Protein 1F9A (pdb70)

InterPro domains:
  IPR004821 Cytidyltransferase-like domain [PF01467] (5-132)
  IPR004821 Cytidyltransferase-like domain [TIGR00125] (2-64)
  IPR006418 Nicotinamide-nucleotide adenylyltransferase, archaea [MF_00243] (1-168)
  IPR006418 Nicotinamide-nucleotide adenylyltransferase, archaea [NF002243] (1-168)
  IPR006418 Nicotinamide-nucleotide adenylyltransferase, archaea [TIGR01527] (2-165)
  IPR006418 Nicotinamide-nucleotide adenylyltransferase, archaea [cd02166] (2-161)
  IPR014729 Rossmann-like alpha/beta/alpha sandwich fold [G3DSA:3.40.50.620] (1-168)

Radius of gyration: 29.63 Å; Cα contacts (8 Å, |Δi|>4): 1975; chains: 6; bounding box: 74×64×70 Å

CATH classification: 3.40.50.620

Nearest PDB structures (foldseek):
  1f9a-assembly1_F  TM=1.004E+00  e=4.485E-31  Methanocaldococcus jannaschii
  1m8j-assembly1_A  TM=9.722E-01  e=1.966E-24  Methanothermobacter thermautotrophicus
  1m8f-assembly1_A  TM=9.642E-01  e=2.682E-24  Methanothermobacter thermautotrophicus
  4yp6-assembly1_A  TM=9.788E-01  e=6.815E-24  Methanothermobacter thermautotrophicus str. Delta H
  4yp5-assembly1_A-2  TM=9.623E-01  e=7.699E-23  Methanothermobacter thermautotrophicus str. Delta H

Sequence (984 aa):
LRGFIIGRFQPFHKGHLEVIKKIAEEVDEIIIGIGSAQKSHTLENPFTAGERILMITQSLKDYDLTYYPIPIKDIEFNSIWVSYVESLTPPFDIVYSGNPLVRVLFEERGYEVKRPEMFNRKEYSGTEIRRRMLNGEKWEHLVPKAVVDVIKEIKGVERLRKLALRGFIIGRFQPFHKGHLEVIKKIAEEVDEIIIGIGSAQKSHTLENPFTAGERILMITQSLKDYDLTYYPIPIKDIEFNSIWVSYVESLTPPFDIVYSGNPLVRVLFEERGYEVKRPEMFNRKEYSGTEIRRRMLNGEKWEHLVPKAVVDVIKEIKGVERLRKLALRGFIIGRFQPFHKGHLEVIKKIAEEVDEIIIGIGSAQKSHTLENPFTAGERILMITQSLKDYDLTYYPIPIKDIEFNSIWVSYVESLTPPFDIVYSGNPLVRVLFEERGYEVKRPEMFNRKEYSGTEIRRRMLNGEKWEHLVPKAVVDVIKEIKGVERLRKLALRGFIIGRFQPFHKGHLEVIKKIAEEVDEIIIGIGSAQKSHTLENPFTAGERILMITQSLKDYDLTYYPIPIKDIEFNSIWVSYVESLTPPFDIVYSGNPLVRVLFEERGYEVKRPEMFNRKEYSGTEIRRRMLNGEKWEHLVPKAVVDVIKEIKGVERLRKLALRGFIIGRFQPFHKGHLEVIKKIAEEVDEIIIGIGSAQKSHTLENPFTAGERILMITQSLKDYDLTYYPIPIKDIEFNSIWVSYVESLTPPFDIVYSGNPLVRVLFEERGYEVKRPEMFNRKEYSGTEIRRRMLNGEKWEHLVPKAVVDVIKEIKGVERLRKLALRGFIIGRFQPFHKGHLEVIKKIAEEVDEIIIGIGSAQKSHTLENPFTAGERILMITQSLKDYDLTYYPIPIKDIEFNSIWVSYVESLTPPFDIVYSGNPLVRVLFEERGYEVKRPEMFNRKEYSGTEIRRRMLNGEKWEHLVPKAVVDVIKEIKGVERLRKLA

Solvent-accessible surface area: 41108 Å² total; per-residue (Å²): 116,40,0,0,15,42,21,85,7,4,0,0,12,67,7,34,29,63,14,0,101,86,3,40,138,75,11,111,26,0,0,0,0,0,6,14,5,23,97,1,10,49,80,104,7,0,0,10,0,0,16,0,3,0,0,0,11,31,10,2,123,123,48,123,31,35,29,2,13,1,8,2,34,60,47,153,30,33,20,11,27,8,5,5,0,44,5,5,5,0,70,15,68,16,0,6,10,47,73,62,58,18,67,6,9,0,72,87,108,71,41,94,13,76,179,36,94,124,57,64,128,185,57,40,9,12,82,23,0,10,123,43,0,47,112,53,94,169,20,96,95,1,1,14,178,26,0,22,88,7,4,165,89,23,127,0,27,92,20,0,117,118,18,79,106,34,0,0,15,38,20,87,6,3,0,0,11,59,9,34,27,62,15,0,92,83,4,30,142,78,14,106,28,2,0,0,0,0,7,10,8,26,94,3,10,48,68,103,10,0,0,10,2,0,29,0,1,4,0,0,12,45,22,2,106,125,53,97,39,51,36,4,18,2,8,2,35,49,48,149,28,35,16,11,31,5,3,4,0,42,3,4,4,0,68,16,69,16,0,6,11,45,72,55,57,18,87,4,10,0,65,88,96,70,42,92,20,74,182,36,84,125,55,64,126,181,59,41,10,13,91,21,0,19,118,41,0,50,85,53,87,167,23,103,97,0,2,16,176,25,0,21,92,5,3,164,104,35,124,0,27,90,14,0,124,118,21,80,115,36,0,0,14,44,21,82,8,3,0,0,12,68,8,34,31,62,13,10,100,90,4,43,141,77,10,110,26,7,0,0,0,0,7,11,4,25,91,3,8,48,80,104,10,0,0,10,0,0,16,0,0,0,0,0,7,31,4,10,119,109,52,119,50,32,34,2,9,1,8,2,38,51,46,148,28,36,16,15,29,4,5,6,0,45,3,5,5,0,69,13,70,16,0,6,11,46,69,62,54,19,83,3,9,0,59,84,104,72,40,95,18,70,178,34,90,124,56,61,132,185,58,42,9,12,82,19,0,15,125,42,0,54,87,56,89,128,16,69,61,0,2,14,166,22,0,22,92,7,4,168,88,22,128,0,26,87,18,0,119,117,23,77,115,47,0,1,15,38,21,85,5,4,0,0,10,64,9,34,17,62,14,1,59,88,3,34,140,75,12,103,29,4,0,0,0,0,5,10,5,26,95,3,8,50,84,103,8,0,0,10,0,0,21,0,0,1,0,0,13,43,10,1,130,123,82,112,39,54,37,5,17,2,8,1,37,49,46,149,28,38,19,11,27,6,7,5,0,45,6,6,4,0,75,15,73,17,0,5,9,46,73,58,55,18,83,4,11,0,62,87,109,69,43,95,19,71,179,37,84,131,55,63,128,178,57,39,10,14,86,23,0,15,127,36,1,71,100,54,84,135,21,70,93,0,1,16,174,22,0,23,95,6,4,167,103,32,125,0,27,90,13,1,129,116,23,74,116,37,0,0,15,39,23,77,4,4,0,0,11,69,7,33,16,65,13,2,76,84,3,40,140,77,8,101,28,0,0,0,0,0,8,11,4,24,91,2,9,48,78,107,9,0,0,10,0,0,21,0,1,2,0,0,7,34,10,2,98,118,98,106,35,33,31,1,11,0,8,2,34,52,47,153,28,33,20,11,29,6,4,6,0,41,4,3,3,0,60,17,70,17,0,5,10,46,68,60,56,17,52,6,10,0,69,88,99,70,45,90,14,71,162,31,93,124,55,65,125,185,58,40,9,11,89,23,0,12,113,32,0,52,101,54,90,160,18,76,99,1,2,14,177,21,0,29,89,6,4,163,98,30,126,0,27,91,15,0,124,119,21,82,111,27,0,1,14,45,21,80,5,4,0,0,11,67,8,32,19,67,12,1,75,87,4,26,140,75,13,104,25,1,0,0,0,0,6,11,5,22,94,2,7,48,78,104,9,0,0,11,2,0,20,0,2,1,0,0,8,42,11,2,94,126,97,150,47,34,29,2,14,1,8,1,38,53,47,153,28,34,15,11,29,4,5,6,0,45,5,2,3,0,59,14,69,14,0,8,10,46,72,67,56,17,87,8,10,0,66,89,106,69,40,92,22,63,178,38,90,129,57,73,127,191,60,42,11,11,86,24,0,13,121,40,0,62,75,54,85,179,23,99,99,1,2,13,178,21,0,22,93,5,3,168,94,32,127,0,30,91,16,0,124,112,24,77

Structure (mmCIF, N/CA/C/O backbone):
data_1F9A
#
_entry.id   1F9A
#
_cell.length_a   78.768
_cell.length_b   112.642
_cell.length_c   79.869
_cell.angle_alpha   90.00
_cell.angle_beta   116.94
_cell.angle_gamma   90.00
#
_symmetry.space_group_name_H-M   'P 1 21 1'
#
loop_
_entity.id
_entity.type
_entity.pdbx_description
1 polymer 'HYPOTHETICAL PROTEIN MJ0541'
2 non-polymer 'MAGNESIUM ION'
3 non-polymer "ADENOSINE-5'-TRIPHOSPHATE"
4 water water
#
loop_
_atom_site.group_PDB
_atom_site.id
_atom_site.type_symbol
_atom_site.label_atom_id
_atom_site.label_alt_id
_atom_site.label_comp_id
_atom_site.label_asym_id
_atom_site.label_entity_id
_atom_site.label_seq_id
_atom_site.pdbx_PDB_ins_code
_atom_site.Cartn_x
_atom_site.Cartn_y
_atom_site.Cartn_z
_atom_site.occupancy
_atom_site.B_iso_or_equiv
_atom_site.auth_seq_id
_atom_site.auth_comp_id
_atom_site.auth_asym_id
_atom_site.auth_atom_id
_atom_site.pdbx_PDB_model_num
ATOM 1 N N . LEU A 1 1 ? 18.738 3.233 30.432 1.00 32.89 1 LEU A N 1
ATOM 2 C CA . LEU A 1 1 ? 19.895 4.200 30.355 1.00 40.45 1 LEU A CA 1
ATOM 3 C C . LEU A 1 1 ? 20.992 4.205 31.399 1.00 37.14 1 LEU A C 1
ATOM 4 O O . LEU A 1 1 ? 20.783 4.227 32.599 1.00 31.00 1 LEU A O 1
ATOM 9 N N . ARG A 1 2 ? 22.273 4.328 30.937 1.00 35.72 2 ARG A N 1
ATOM 10 C CA . ARG A 1 2 ? 23.382 4.510 31.857 1.00 34.12 2 ARG A CA 1
ATOM 11 C C . ARG A 1 2 ? 24.151 5.768 31.472 1.00 33.59 2 ARG A C 1
ATOM 12 O O . ARG A 1 2 ? 24.249 6.086 30.264 1.00 35.71 2 ARG A O 1
ATOM 20 N N . GLY A 1 3 ? 24.472 6.590 32.467 1.00 28.70 3 GLY A N 1
ATOM 21 C CA . GLY A 1 3 ? 25.286 7.777 32.268 1.00 31.67 3 GLY A CA 1
ATOM 22 C C . GLY A 1 3 ? 26.772 7.560 32.586 1.00 29.30 3 GLY A C 1
ATOM 23 O O . GLY A 1 3 ? 27.107 6.691 33.391 1.00 29.74 3 GLY A O 1
ATOM 24 N N . PHE A 1 4 ? 27.627 8.400 32.059 1.00 27.96 4 PHE A N 1
ATOM 25 C CA . PHE A 1 4 ? 29.079 8.315 32.283 1.00 25.91 4 PHE A CA 1
ATOM 26 C C . PHE A 1 4 ? 29.555 9.710 32.617 1.00 23.28 4 PHE A C 1
ATOM 27 O O . PHE A 1 4 ? 29.409 10.643 31.831 1.00 26.41 4 PHE A O 1
ATOM 35 N N . ILE A 1 5 ? 30.243 9.908 33.733 1.00 27.04 5 ILE A N 1
ATOM 36 C CA . ILE A 1 5 ? 31.119 11.026 34.019 1.00 31.55 5 ILE A CA 1
ATOM 37 C C . ILE A 1 5 ? 32.523 10.532 34.400 1.00 31.41 5 ILE A C 1
ATOM 38 O O . ILE A 1 5 ? 32.724 9.526 35.072 1.00 34.12 5 ILE A O 1
ATOM 43 N N . ILE A 1 6 ? 33.486 11.433 34.122 1.00 30.97 6 ILE A N 1
ATOM 44 C CA . ILE A 1 6 ? 34.888 11.160 34.438 1.00 27.85 6 ILE A CA 1
ATOM 45 C C . ILE A 1 6 ? 35.537 12.429 34.996 1.00 27.70 6 ILE A C 1
ATOM 46 O O . ILE A 1 6 ? 35.307 13.546 34.537 1.00 30.41 6 ILE A O 1
ATOM 51 N N . GLY A 1 7 ? 36.293 12.279 36.073 1.00 29.67 7 GLY A N 1
ATOM 52 C CA . GLY A 1 7 ? 37.010 13.292 36.754 1.00 29.40 7 GLY A CA 1
ATOM 53 C C . GLY A 1 7 ? 38.233 12.680 37.452 1.00 28.35 7 GLY A C 1
ATOM 54 O O . GLY A 1 7 ? 38.252 11.467 37.647 1.00 28.66 7 GLY A O 1
ATOM 55 N N . ARG A 1 8 ? 38.967 13.543 38.141 1.00 27.49 8 ARG A N 1
ATOM 56 C CA . ARG A 1 8 ? 40.028 13.038 39.022 1.00 28.11 8 ARG A CA 1
ATOM 57 C C . ARG A 1 8 ? 39.528 12.952 40.437 1.00 26.73 8 ARG A C 1
ATOM 58 O O . ARG A 1 8 ? 40.017 12.119 41.183 1.00 27.04 8 ARG A O 1
ATOM 66 N N . PHE A 1 9 ? 38.577 13.814 40.871 1.00 29.81 9 PHE A N 1
ATOM 67 C CA . PHE A 1 9 ? 38.043 13.627 42.224 1.00 31.31 9 PHE A CA 1
ATOM 68 C C . PHE A 1 9 ? 39.151 13.686 43.246 1.00 28.65 9 PHE A C 1
ATOM 69 O O . PHE A 1 9 ? 39.426 12.655 43.896 1.00 26.94 9 PHE A O 1
ATOM 77 N N . GLN A 1 10 ? 39.905 14.811 43.346 1.00 25.70 10 GLN A N 1
ATOM 78 C CA . GLN A 1 10 ? 40.952 14.912 44.359 1.00 30.40 10 GLN A CA 1
ATOM 79 C C . GLN A 1 10 ? 40.703 16.201 45.163 1.00 32.11 10 GLN A C 1
ATOM 80 O O . GLN A 1 10 ? 41.324 17.277 45.088 1.00 30.57 10 GLN A O 1
ATOM 86 N N . PRO A 1 11 ? 39.720 16.134 46.064 1.00 33.44 11 PRO A N 1
ATOM 87 C CA . PRO A 1 11 ? 38.947 14.921 46.320 1.00 31.12 11 PRO A CA 1
ATOM 88 C C . PRO A 1 11 ? 37.526 15.077 45.819 1.00 29.77 11 PRO A C 1
ATOM 89 O O . PRO A 1 11 ? 37.223 16.135 45.270 1.00 26.51 11 PRO A O 1
ATOM 93 N N . PHE A 1 12 ? 36.745 13.999 45.731 1.00 24.44 12 PHE A N 1
ATOM 94 C CA . PHE A 1 12 ? 35.316 14.177 45.530 1.00 27.11 12 PHE A CA 1
ATOM 95 C C . PHE A 1 12 ? 34.736 15.292 46.396 1.00 27.43 12 PHE A C 1
ATOM 96 O O . PHE A 1 12 ? 34.968 15.297 47.603 1.00 28.02 12 PHE A O 1
ATOM 104 N N . HIS A 1 13 ? 33.855 16.143 45.886 1.00 29.43 13 HIS A N 1
ATOM 105 C CA . HIS A 1 13 ? 33.404 17.310 46.625 1.00 30.77 13 HIS A CA 1
ATOM 106 C C . HIS A 1 13 ? 31.913 17.510 46.451 1.00 31.68 13 HIS A C 1
ATOM 107 O O . HIS A 1 13 ? 31.245 16.714 45.795 1.00 31.09 13 HIS A O 1
ATOM 114 N N . LYS A 1 14 ? 31.285 18.421 47.204 1.00 30.33 14 LYS A N 1
ATOM 115 C CA . LYS A 1 14 ? 29.878 18.739 47.062 1.00 32.79 14 LYS A CA 1
ATOM 116 C C . LYS A 1 14 ? 29.404 19.088 45.692 1.00 30.70 14 LYS A C 1
ATOM 117 O O . LYS A 1 14 ? 28.221 18.895 45.415 1.00 30.60 14 LYS A O 1
ATOM 123 N N . GLY A 1 15 ? 30.251 19.595 44.787 1.00 32.55 15 GLY A N 1
ATOM 124 C CA . GLY A 1 15 ? 29.780 19.926 43.435 1.00 29.01 15 GLY A CA 1
ATOM 125 C C . GLY A 1 15 ? 29.610 18.675 42.562 1.00 32.33 15 GLY A C 1
ATOM 126 O O . GLY A 1 15 ? 28.592 18.589 41.866 1.00 34.12 15 GLY A O 1
ATOM 127 N N . HIS A 1 16 ? 30.577 17.760 42.502 1.00 32.42 16 HIS A N 1
ATOM 128 C CA . HIS A 1 16 ? 30.367 16.375 42.108 1.00 30.73 16 HIS A CA 1
ATOM 129 C C . HIS A 1 16 ? 29.067 15.793 42.668 1.00 31.95 16 HIS A C 1
ATOM 130 O O . HIS A 1 16 ? 28.390 15.109 41.899 1.00 32.97 16 HIS A O 1
ATOM 137 N N . LEU A 1 17 ? 28.874 15.829 43.993 1.00 35.62 17 LEU A N 1
ATOM 138 C CA . LEU A 1 17 ? 27.677 15.179 44.561 1.00 39.50 17 LEU A CA 1
ATOM 139 C C . LEU A 1 17 ? 26.433 15.740 43.852 1.00 38.80 17 LEU A C 1
ATOM 140 O O . LEU A 1 17 ? 25.601 14.964 43.404 1.00 38.42 17 LEU A O 1
ATOM 145 N N . GLU A 1 18 ? 26.326 17.067 43.838 1.00 38.59 18 GLU A N 1
ATOM 146 C CA . GLU A 1 18 ? 25.230 17.705 43.133 1.00 39.97 18 GLU A CA 1
ATOM 147 C C . GLU A 1 18 ? 25.129 17.317 41.665 1.00 41.56 18 GLU A C 1
ATOM 148 O O . GLU A 1 18 ? 23.992 17.104 41.204 1.00 34.88 18 GLU A O 1
ATOM 154 N N . VAL A 1 19 ? 26.241 17.414 40.907 1.00 31.33 19 VAL A N 1
ATOM 155 C CA . VAL A 1 19 ? 26.111 17.041 39.485 1.00 31.78 19 VAL A CA 1
ATOM 156 C C . VAL A 1 19 ? 25.638 15.597 39.302 1.00 29.17 19 VAL A C 1
ATOM 157 O O . VAL A 1 19 ? 24.869 15.348 38.385 1.00 34.89 19 VAL A O 1
ATOM 161 N N . ILE A 1 20 ? 26.056 14.654 40.106 1.00 31.82 20 ILE A N 1
ATOM 162 C CA . ILE A 1 20 ? 25.658 13.259 40.055 1.00 34.85 20 ILE A CA 1
ATOM 163 C C . ILE A 1 20 ? 24.185 13.107 40.457 1.00 39.99 20 ILE A C 1
ATOM 164 O O . ILE A 1 20 ? 23.438 12.526 39.680 1.00 40.13 20 ILE A O 1
ATOM 169 N N . LYS A 1 21 ? 23.729 13.712 41.547 1.00 45.08 21 LYS A N 1
ATOM 170 C CA . LYS A 1 21 ? 22.257 13.748 41.790 1.00 50.12 21 LYS A CA 1
ATOM 171 C C . LYS A 1 21 ? 21.511 14.251 40.573 1.00 46.95 21 LYS A C 1
ATOM 172 O O . LYS A 1 21 ? 20.522 13.653 40.151 1.00 45.98 21 LYS A O 1
ATOM 178 N N . LYS A 1 22 ? 21.980 15.291 39.896 1.00 47.49 22 LYS A N 1
ATOM 179 C CA . LYS A 1 22 ? 21.243 15.861 38.771 1.00 49.57 22 LYS A CA 1
ATOM 180 C C . LYS A 1 22 ? 21.247 14.852 37.611 1.00 51.03 22 LYS A C 1
ATOM 181 O O . LYS A 1 22 ? 20.363 14.864 36.741 1.00 50.72 22 LYS A O 1
ATOM 187 N N . ILE A 1 23 ? 22.410 14.190 37.503 1.00 44.92 23 ILE A N 1
ATOM 188 C CA . ILE A 1 23 ? 22.550 13.242 36.378 1.00 40.81 23 ILE A CA 1
ATOM 189 C C . ILE A 1 23 ? 21.486 12.176 36.586 1.00 40.85 23 ILE A C 1
ATOM 190 O O . ILE A 1 23 ? 20.693 11.919 35.695 1.00 41.72 23 ILE A O 1
ATOM 195 N N . ALA A 1 24 ? 21.442 11.653 37.778 1.00 40.01 24 ALA A N 1
ATOM 196 C CA . ALA A 1 24 ? 20.569 10.550 38.171 1.00 45.51 24 ALA A CA 1
ATOM 197 C C . ALA A 1 24 ? 19.093 10.882 37.958 1.00 50.08 24 ALA A C 1
ATOM 198 O O . ALA A 1 24 ? 18.227 10.002 38.054 1.00 50.79 24 ALA A O 1
ATOM 200 N N . GLU A 1 25 ? 18.809 12.156 37.660 1.00 53.43 25 GLU A N 1
ATOM 201 C CA . GLU A 1 25 ? 17.432 12.491 37.273 1.00 57.15 25 GLU A CA 1
ATOM 202 C C . GLU A 1 25 ? 17.217 12.391 35.776 1.00 55.24 25 GLU A C 1
ATOM 203 O O . GLU A 1 25 ? 16.146 12.705 35.266 1.00 55.15 25 GLU A O 1
ATOM 209 N N . GLU A 1 26 ? 18.190 11.820 35.076 1.00 49.31 26 GLU A N 1
ATOM 210 C CA . GLU A 1 26 ? 18.093 11.594 33.641 1.00 46.84 26 GLU A CA 1
ATOM 211 C C . GLU A 1 26 ? 18.227 10.112 33.251 1.00 42.52 26 GLU A C 1
ATOM 212 O O . GLU A 1 26 ? 18.075 9.745 32.083 1.00 41.73 26 GLU A O 1
ATOM 218 N N . VAL A 1 27 ? 18.807 9.334 34.143 1.00 39.12 27 VAL A N 1
ATOM 219 C CA . VAL A 1 27 ? 19.401 8.017 33.771 1.00 36.62 27 VAL A CA 1
ATOM 220 C C . VAL A 1 27 ? 19.210 7.166 35.002 1.00 34.41 27 VAL A C 1
ATOM 221 O O . VAL A 1 27 ? 19.014 7.711 36.078 1.00 36.98 27 VAL A O 1
ATOM 225 N N . ASP A 1 28 ? 19.082 5.856 34.833 1.00 36.47 28 ASP A N 1
ATOM 226 C CA . ASP A 1 28 ? 18.940 4.851 35.847 1.00 38.25 28 ASP A CA 1
ATOM 227 C C . ASP A 1 28 ? 20.221 4.566 36.604 1.00 37.60 28 ASP A C 1
ATOM 228 O O . ASP A 1 28 ? 20.117 4.134 37.745 1.00 36.27 28 ASP A O 1
ATOM 233 N N . GLU A 1 29 ? 21.405 4.511 35.987 1.00 31.18 29 GLU A N 1
ATOM 234 C CA . GLU A 1 29 ? 22.643 4.146 36.625 1.00 33.22 29 GLU A CA 1
ATOM 235 C C . GLU A 1 29 ? 23.788 5.075 36.133 1.00 30.88 29 GLU A C 1
ATOM 236 O O . GLU A 1 29 ? 23.754 5.495 34.978 1.00 29.65 29 GLU A O 1
ATOM 242 N N . ILE A 1 30 ? 24.738 5.307 37.036 1.00 26.55 30 ILE A N 1
ATOM 243 C CA . ILE A 1 30 ? 25.804 6.240 36.651 1.00 29.31 30 ILE A CA 1
ATOM 244 C C . ILE A 1 30 ? 27.182 5.563 36.801 1.00 24.74 30 ILE A C 1
ATOM 245 O O . ILE A 1 30 ? 27.477 5.105 37.896 1.00 27.20 30 ILE A O 1
ATOM 250 N N . ILE A 1 31 ? 27.992 5.584 35.756 1.00 28.11 31 ILE A N 1
ATOM 251 C CA . ILE A 1 31 ? 29.384 5.125 35.840 1.00 28.17 31 ILE A CA 1
ATOM 252 C C . ILE A 1 31 ? 30.274 6.353 36.189 1.00 27.44 31 ILE A C 1
ATOM 253 O O . ILE A 1 31 ? 30.173 7.451 35.609 1.00 26.93 31 ILE A O 1
ATOM 258 N N . ILE A 1 32 ? 31.072 6.179 37.248 1.00 23.84 32 ILE A N 1
ATOM 259 C CA . ILE A 1 32 ? 31.924 7.297 37.668 1.00 26.02 32 ILE A CA 1
ATOM 260 C C . ILE A 1 32 ? 33.391 6.917 37.354 1.00 27.35 32 ILE A C 1
ATOM 261 O O . ILE A 1 32 ? 34.000 6.080 38.025 1.00 26.64 32 ILE A O 1
ATOM 266 N N . GLY A 1 33 ? 33.821 7.336 36.176 1.00 28.16 33 GLY A N 1
ATOM 267 C CA . GLY A 1 33 ? 35.216 6.975 35.764 1.00 22.73 33 GLY A CA 1
ATOM 268 C C . GLY A 1 33 ? 36.194 7.853 36.577 1.00 25.55 33 GLY A C 1
ATOM 269 O O . GLY A 1 33 ? 36.114 9.117 36.676 1.00 23.85 33 GLY A O 1
ATOM 270 N N . ILE A 1 34 ? 37.030 7.147 37.335 1.00 24.48 34 ILE A N 1
ATOM 271 C CA . ILE A 1 34 ? 38.074 7.827 38.075 1.00 27.08 34 ILE A CA 1
ATOM 272 C C . ILE A 1 34 ? 39.333 7.981 37.233 1.00 27.67 34 ILE A C 1
ATOM 273 O O . ILE A 1 34 ? 40.109 7.037 37.123 1.00 22.97 34 ILE A O 1
ATOM 278 N N . GLY A 1 35 ? 39.516 9.182 36.684 1.00 24.89 35 GLY A N 1
ATOM 279 C CA . GLY A 1 35 ? 40.621 9.420 35.762 1.00 25.14 35 GLY A CA 1
ATOM 280 C C . GLY A 1 35 ? 41.962 9.713 36.420 1.00 25.99 35 GLY A C 1
ATOM 281 O O . GLY A 1 35 ? 42.121 9.911 37.629 1.00 26.94 35 GLY A O 1
ATOM 282 N N . SER A 1 36 ? 43.025 9.616 35.604 1.00 28.21 36 SER A N 1
ATOM 283 C CA . SER A 1 36 ? 44.393 9.642 36.142 1.00 25.78 36 SER A CA 1
ATOM 284 C C . SER A 1 36 ? 44.56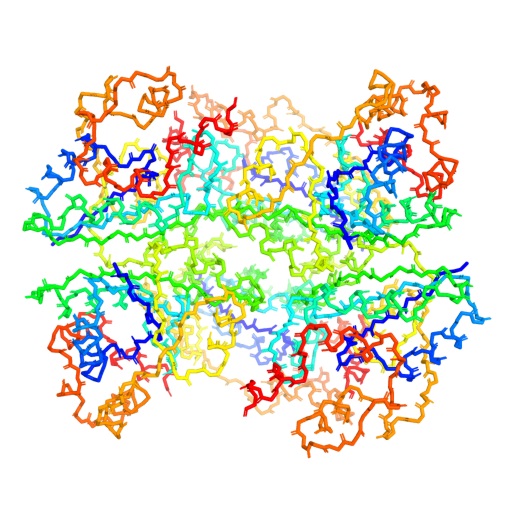0 8.727 37.303 1.00 29.68 36 SER A C 1
ATOM 285 O O . SER A 1 36 ? 45.226 9.098 38.272 1.00 24.32 36 SER A O 1
ATOM 288 N N . ALA A 1 37 ? 44.180 7.427 37.086 1.00 28.43 37 ALA A N 1
ATOM 289 C CA . ALA A 1 37 ? 44.075 6.549 38.246 1.00 24.89 37 ALA A CA 1
ATOM 290 C C . ALA A 1 37 ? 45.454 6.378 38.846 1.00 23.82 37 ALA A C 1
ATOM 291 O O . ALA A 1 37 ? 45.639 5.984 40.003 1.00 27.27 37 ALA A O 1
ATOM 293 N N . GLN A 1 38 ? 46.493 6.335 37.996 1.00 22.69 38 GLN A N 1
ATOM 294 C CA . GLN A 1 38 ? 47.828 6.052 38.455 1.00 24.93 38 GLN A CA 1
ATOM 295 C C . GLN A 1 38 ? 48.473 7.305 39.109 1.00 25.12 38 GLN A C 1
ATOM 296 O O . GLN A 1 38 ? 49.634 7.202 39.467 1.00 25.91 38 GLN A O 1
ATOM 302 N N . LYS A 1 39 ? 47.883 8.475 38.939 1.00 19.41 39 LYS A N 1
ATOM 303 C CA . LYS A 1 39 ? 48.579 9.691 39.462 1.00 25.94 39 LYS A CA 1
ATOM 304 C C . LYS A 1 39 ? 48.252 9.897 40.934 1.00 25.67 39 LYS A C 1
ATOM 305 O O . LYS A 1 39 ? 47.056 9.898 41.265 1.00 26.15 39 LYS A O 1
ATOM 311 N N . SER A 1 40 ? 49.228 9.885 41.837 1.00 25.43 40 SER A N 1
ATOM 312 C CA . SER A 1 40 ? 48.912 10.245 43.228 1.00 27.00 40 SER A CA 1
ATOM 313 C C . SER A 1 40 ? 50.165 10.890 43.812 1.00 28.03 40 SER A C 1
ATOM 314 O O . SER A 1 40 ? 51.157 11.001 43.081 1.00 27.14 40 SER A O 1
ATOM 317 N N . HIS A 1 41 ? 50.095 11.283 45.076 1.00 26.78 41 HIS A N 1
ATOM 318 C CA . HIS A 1 41 ? 51.289 11.926 45.680 1.00 29.77 41 HIS A CA 1
ATOM 319 C C . HIS A 1 41 ? 51.828 13.138 44.913 1.00 28.66 41 HIS A C 1
ATOM 320 O O . HIS A 1 41 ? 52.985 13.570 44.981 1.00 25.30 41 HIS A O 1
ATOM 327 N N . THR A 1 42 ? 50.934 13.975 44.448 1.00 28.17 42 THR A N 1
ATOM 328 C CA . THR A 1 42 ? 51.280 15.256 43.796 1.00 29.27 42 THR A CA 1
ATOM 329 C C . THR A 1 42 ? 50.374 16.329 44.360 1.00 32.21 42 THR A C 1
ATOM 330 O O . THR A 1 42 ? 49.226 16.076 44.834 1.00 25.51 42 THR A O 1
ATOM 334 N N . LEU A 1 43 ? 50.787 17.609 44.317 1.00 26.08 43 LEU A N 1
ATOM 335 C CA . LEU A 1 43 ? 49.835 18.681 44.637 1.00 29.43 43 LEU A CA 1
ATOM 336 C C . LEU A 1 43 ? 48.539 18.758 43.849 1.00 29.73 43 LEU A C 1
ATOM 337 O O . LEU A 1 43 ? 47.499 19.231 44.346 1.00 29.59 43 LEU A O 1
ATOM 342 N N . GLU A 1 44 ? 48.479 18.532 42.554 1.00 28.35 44 GLU A N 1
ATOM 343 C CA . GLU A 1 44 ? 47.252 18.377 41.796 1.00 34.92 44 GLU A CA 1
ATOM 344 C C . GLU A 1 44 ? 46.516 17.042 41.918 1.00 27.56 44 GLU A C 1
ATOM 345 O O . GLU A 1 44 ? 45.289 17.106 41.803 1.00 30.78 44 GLU A O 1
ATOM 351 N N . ASN A 1 45 ? 47.208 15.952 42.128 1.00 27.40 45 ASN A N 1
ATOM 352 C CA . ASN A 1 45 ? 46.553 14.659 42.367 1.00 24.86 45 ASN A CA 1
ATOM 353 C C . ASN A 1 45 ? 47.151 14.018 43.622 1.00 25.80 45 ASN A C 1
ATOM 354 O O . ASN A 1 45 ? 47.982 13.160 43.498 1.00 27.84 45 ASN A O 1
ATOM 359 N N . PRO A 1 46 ? 46.725 14.406 44.814 1.00 25.37 46 PRO A N 1
ATOM 360 C CA . PRO A 1 46 ? 47.211 13.839 46.044 1.00 27.37 46 PRO A CA 1
ATOM 361 C C . PRO A 1 46 ? 46.895 12.364 46.244 1.00 25.24 46 PRO A C 1
ATOM 362 O O . PRO A 1 46 ? 47.716 11.631 46.763 1.00 24.03 46 PRO A O 1
ATOM 366 N N . PHE A 1 47 ? 45.679 11.924 45.982 1.00 26.98 47 PHE A N 1
ATOM 367 C CA . PHE A 1 47 ? 45.132 10.653 46.423 1.00 24.80 47 PHE A CA 1
ATOM 368 C C . PHE A 1 47 ? 45.244 9.553 45.354 1.00 27.11 47 PHE A C 1
ATOM 369 O O . PHE A 1 47 ? 45.079 9.776 44.174 1.00 24.97 47 PHE A O 1
ATOM 377 N N . THR A 1 48 ? 45.466 8.351 45.820 1.00 21.22 48 THR A N 1
ATOM 378 C CA . THR A 1 48 ? 45.498 7.164 44.906 1.00 26.53 48 THR A CA 1
ATOM 379 C C . THR A 1 48 ? 44.146 6.824 44.347 1.00 27.78 48 THR A C 1
ATOM 380 O O . THR A 1 48 ? 43.095 7.277 44.887 1.00 26.47 48 THR A O 1
ATOM 384 N N . ALA A 1 49 ? 44.107 5.926 43.341 1.00 28.60 49 ALA A N 1
ATOM 385 C CA . ALA A 1 49 ? 42.785 5.513 42.812 1.00 31.28 49 ALA A CA 1
ATOM 386 C C . ALA A 1 49 ? 41.915 4.901 43.911 1.00 25.97 49 ALA A C 1
ATOM 387 O O . ALA A 1 49 ? 40.676 5.078 43.918 1.00 24.05 49 ALA A O 1
ATOM 389 N N . GLY A 1 50 ? 42.542 4.050 44.713 1.00 27.09 50 GLY A N 1
ATOM 390 C CA . GLY A 1 50 ? 41.870 3.302 45.771 1.00 28.16 50 GLY A CA 1
ATOM 391 C C . GLY A 1 50 ? 41.313 4.233 46.869 1.00 29.99 50 GLY A C 1
ATOM 392 O O . GLY A 1 50 ? 40.214 4.036 47.339 1.00 26.50 50 GLY A O 1
ATOM 393 N N . GLU A 1 51 ? 42.129 5.190 47.293 1.00 28.07 51 GLU A N 1
ATOM 394 C CA . GLU A 1 51 ? 41.634 6.316 48.097 1.00 29.50 51 GLU A CA 1
ATOM 395 C C . GLU A 1 51 ? 40.452 7.047 47.535 1.00 24.07 51 GLU A C 1
ATOM 396 O O . GLU A 1 51 ? 39.442 7.291 48.208 1.00 23.96 51 GLU A O 1
ATOM 402 N N . ARG A 1 52 ? 40.459 7.326 46.222 1.00 25.25 52 ARG A N 1
ATOM 403 C CA . ARG A 1 52 ? 39.305 7.935 45.557 1.00 23.88 52 ARG A CA 1
ATOM 404 C C . ARG A 1 52 ? 38.076 7.052 45.478 1.00 27.14 52 ARG A C 1
ATOM 405 O O . ARG A 1 52 ? 36.917 7.514 45.690 1.00 28.00 52 ARG A O 1
ATOM 413 N N . ILE A 1 53 ? 38.239 5.783 45.163 1.00 23.55 53 ILE A N 1
ATOM 414 C CA . ILE A 1 53 ? 37.059 4.861 45.148 1.00 25.65 53 ILE A CA 1
ATOM 415 C C . ILE A 1 53 ? 36.430 4.831 46.546 1.00 23.93 53 ILE A C 1
ATOM 416 O O . ILE A 1 53 ? 35.235 4.725 46.620 1.00 26.13 53 ILE A O 1
ATOM 421 N N . LEU A 1 54 ? 37.212 4.767 47.611 1.00 23.95 54 LEU A N 1
ATOM 422 C CA . LEU A 1 54 ? 36.707 4.763 48.965 1.00 28.42 54 LEU A CA 1
ATOM 423 C C . LEU A 1 54 ? 35.886 6.037 49.249 1.00 30.33 54 LEU A C 1
ATOM 424 O O . LEU A 1 54 ? 34.803 5.997 49.786 1.00 29.07 54 LEU A O 1
ATOM 429 N N . MET A 1 55 ? 36.461 7.178 48.851 1.00 29.16 55 MET A N 1
ATOM 430 C CA . MET A 1 55 ? 35.778 8.459 49.098 1.00 30.63 55 MET A CA 1
ATOM 431 C C . MET A 1 55 ? 34.447 8.443 48.389 1.00 27.11 55 MET A C 1
ATOM 432 O O . MET A 1 55 ? 33.394 8.746 48.955 1.00 30.52 55 MET A O 1
ATOM 437 N N . ILE A 1 56 ? 34.447 8.087 47.102 1.00 27.37 56 ILE A N 1
ATOM 438 C CA . ILE A 1 56 ? 33.240 8.134 46.302 1.00 27.02 56 ILE A CA 1
ATOM 439 C C . ILE A 1 56 ? 32.133 7.159 46.751 1.00 33.55 56 ILE A C 1
ATOM 440 O O . ILE A 1 56 ? 30.941 7.519 46.792 1.00 31.12 56 ILE A O 1
ATOM 445 N N . THR A 1 57 ? 32.510 5.896 46.954 1.00 25.73 57 THR A N 1
ATOM 446 C CA . THR A 1 57 ? 31.590 4.938 47.545 1.00 32.06 57 THR A CA 1
ATOM 447 C C . THR A 1 57 ? 31.032 5.282 48.909 1.00 31.11 57 THR A C 1
ATOM 448 O O . THR A 1 57 ? 29.818 5.169 49.099 1.00 35.83 57 THR A O 1
ATOM 452 N N . GLN A 1 58 ? 31.854 5.742 49.837 1.00 33.98 58 GLN A N 1
ATOM 453 C CA . GLN A 1 58 ? 31.390 6.160 51.140 1.00 35.07 58 GLN A CA 1
ATOM 454 C C . GLN A 1 58 ? 30.429 7.341 51.016 1.00 37.92 58 GLN A C 1
ATOM 455 O O . GLN A 1 58 ? 29.410 7.277 51.713 1.00 33.52 58 GLN A O 1
ATOM 461 N N . SER A 1 59 ? 30.722 8.302 50.129 1.00 34.80 59 SER A N 1
ATOM 462 C CA . SER A 1 59 ? 29.742 9.374 49.909 1.00 38.48 59 SER A CA 1
ATOM 463 C C . SER A 1 59 ? 28.393 8.922 49.352 1.00 37.66 59 SER A C 1
ATOM 464 O O . SER A 1 59 ? 27.433 9.660 49.626 1.00 35.19 59 SER A O 1
ATOM 467 N N . LEU A 1 60 ? 28.377 7.957 48.424 1.00 36.26 60 LEU A N 1
ATOM 468 C CA . LEU A 1 60 ? 27.156 7.653 47.706 1.00 37.16 60 LEU A CA 1
ATOM 469 C C . LEU A 1 60 ? 26.358 6.439 48.208 1.00 36.77 60 LEU A C 1
ATOM 470 O O . LEU A 1 60 ? 25.301 6.188 47.626 1.00 35.72 60 LEU A O 1
ATOM 475 N N . LYS A 1 61 ? 26.792 5.799 49.276 1.00 36.33 61 LYS A N 1
ATOM 476 C CA . LYS A 1 61 ? 26.385 4.369 49.415 1.00 43.33 61 LYS A CA 1
ATOM 477 C C . LYS A 1 61 ? 24.955 4.482 49.933 1.00 46.71 61 LYS A C 1
ATOM 478 O O . LYS A 1 61 ? 24.160 3.545 49.806 1.00 45.56 61 LYS A O 1
ATOM 484 N N . ASP A 1 62 ? 24.876 5.690 50.438 1.00 50.74 62 ASP A N 1
ATOM 485 C CA . ASP A 1 62 ? 23.799 6.437 51.043 1.00 59.22 62 ASP A CA 1
ATOM 486 C C . ASP A 1 62 ? 22.498 6.451 50.240 1.00 56.59 62 ASP A C 1
ATOM 487 O O . ASP A 1 62 ? 21.422 6.136 50.754 1.00 57.51 62 ASP A O 1
ATOM 492 N N . TYR A 1 63 ? 22.633 6.841 48.986 1.00 54.23 63 TYR A N 1
ATOM 493 C CA . TYR A 1 63 ? 21.493 7.093 48.126 1.00 53.21 63 TYR A CA 1
ATOM 494 C C . TYR A 1 63 ? 20.930 5.856 47.443 1.00 53.13 63 TYR A C 1
ATOM 495 O O . TYR A 1 63 ? 21.599 4.837 47.326 1.00 56.16 63 TYR A O 1
ATOM 497 N N . ASP A 1 64 ? 19.658 5.944 47.030 1.00 51.70 64 ASP A N 1
ATOM 498 C CA . ASP A 1 64 ? 19.063 4.906 46.190 1.00 51.08 64 ASP A CA 1
ATOM 499 C C . ASP A 1 64 ? 19.601 5.218 44.784 1.00 52.55 64 ASP A C 1
ATOM 500 O O . ASP A 1 64 ? 19.095 6.049 44.036 1.00 54.33 64 ASP A O 1
ATOM 502 N N . LEU A 1 65 ? 20.817 4.754 44.568 1.00 52.50 65 LEU A N 1
ATOM 503 C CA . LEU A 1 65 ? 21.591 5.153 43.385 1.00 50.46 65 LEU A CA 1
ATOM 504 C C . LEU A 1 65 ? 22.377 3.926 42.953 1.00 44.14 65 LEU A C 1
ATOM 505 O O . LEU A 1 65 ? 23.073 3.432 43.843 1.00 40.76 65 LEU A O 1
ATOM 510 N N . THR A 1 66 ? 22.219 3.449 41.725 1.00 39.76 66 THR A N 1
ATOM 511 C CA . THR A 1 66 ? 23.216 2.476 41.284 1.00 38.54 66 THR A CA 1
ATOM 512 C C . THR A 1 66 ? 24.368 3.167 40.582 1.00 35.05 66 THR A C 1
ATOM 513 O O . THR A 1 66 ? 24.147 3.798 39.554 1.00 34.39 66 THR A O 1
ATOM 517 N N . TYR A 1 67 ? 25.576 3.064 41.149 1.00 35.83 67 TYR A N 1
ATOM 518 C CA . TYR A 1 67 ? 26.719 3.728 40.494 1.00 37.21 67 TYR A CA 1
ATOM 519 C C . TYR A 1 67 ? 27.933 2.810 40.480 1.00 35.04 67 TYR A C 1
ATOM 520 O O . TYR A 1 67 ? 27.909 1.840 41.210 1.00 33.30 67 TYR A O 1
ATOM 529 N N . TYR A 1 68 ? 28.919 3.153 39.634 1.00 31.87 68 TYR A N 1
ATOM 530 C CA . TYR A 1 68 ? 30.049 2.205 39.491 1.00 30.53 68 TYR A CA 1
ATOM 531 C C . TYR A 1 68 ? 31.297 3.097 39.399 1.00 27.72 68 TYR A C 1
ATOM 532 O O . TYR A 1 68 ? 31.547 3.716 38.367 1.00 26.12 68 TYR A O 1
ATOM 541 N N . PRO A 1 69 ? 32.055 3.162 40.446 1.00 30.04 69 PRO A N 1
ATOM 542 C CA . PRO A 1 69 ? 33.263 3.977 40.538 1.00 29.53 69 PRO A CA 1
ATOM 543 C C . PRO A 1 69 ? 34.433 3.151 39.994 1.00 30.96 69 PRO A C 1
ATOM 544 O O . PRO A 1 69 ? 34.727 2.111 40.560 1.00 27.56 69 PRO A O 1
ATOM 548 N N . ILE A 1 70 ? 34.898 3.494 38.787 1.00 28.67 70 ILE A N 1
ATOM 549 C CA . ILE A 1 70 ? 35.831 2.589 38.078 1.00 28.32 70 ILE A CA 1
ATOM 550 C C . ILE A 1 70 ? 37.130 3.329 37.656 1.00 23.35 70 ILE A C 1
ATOM 551 O O . ILE A 1 70 ? 37.011 4.446 37.132 1.00 20.95 70 ILE A O 1
ATOM 556 N N . PRO A 1 71 ? 38.227 2.870 38.169 1.00 24.45 71 PRO A N 1
ATOM 557 C CA . PRO A 1 71 ? 39.547 3.550 37.987 1.00 26.78 71 PRO A CA 1
ATOM 558 C C . PRO A 1 71 ? 39.921 3.417 36.516 1.00 28.17 71 PRO A C 1
ATOM 559 O O . PRO A 1 71 ? 39.779 2.360 35.890 1.00 24.02 71 PRO A O 1
ATOM 563 N N . ILE A 1 72 ? 40.099 4.558 35.883 1.00 24.78 72 ILE A N 1
ATOM 564 C CA . ILE A 1 72 ? 40.715 4.561 34.545 1.00 23.32 72 ILE A CA 1
ATOM 565 C C . ILE A 1 72 ? 42.031 5.359 34.553 1.00 29.08 72 ILE A C 1
ATOM 566 O O . ILE A 1 72 ? 42.169 6.543 34.871 1.00 30.12 72 ILE A O 1
ATOM 571 N N . LYS A 1 73 ? 43.073 4.704 34.080 1.00 28.79 73 LYS A N 1
ATOM 572 C CA . LYS A 1 73 ? 44.452 5.115 33.983 1.00 30.28 73 LYS A CA 1
ATOM 573 C C . LYS A 1 73 ? 44.697 5.963 32.743 1.00 29.26 73 LYS A C 1
ATOM 574 O O . LYS A 1 73 ? 43.964 5.937 31.744 1.00 29.92 73 LYS A O 1
ATOM 580 N N . ASP A 1 74 ? 45.590 6.949 32.856 1.00 32.60 74 ASP A N 1
ATOM 581 C CA . ASP A 1 74 ? 45.998 7.763 31.704 1.00 31.38 74 ASP A CA 1
ATOM 582 C C . ASP A 1 74 ? 46.704 6.828 30.724 1.00 29.20 74 ASP A C 1
ATOM 583 O O . ASP A 1 74 ? 47.593 6.060 31.119 1.00 32.87 74 ASP A O 1
ATOM 588 N N . ILE A 1 75 ? 46.284 6.743 29.477 1.00 30.33 75 ILE A N 1
ATOM 589 C CA . ILE A 1 75 ? 46.916 5.783 28.583 1.00 31.75 75 ILE A CA 1
ATOM 590 C C . ILE A 1 75 ? 47.419 6.806 27.603 1.00 36.23 75 ILE A C 1
ATOM 591 O O . ILE A 1 75 ? 46.882 7.900 27.496 1.00 43.24 75 ILE A O 1
ATOM 596 N N . GLU A 1 76 ? 48.441 6.675 26.853 1.00 36.70 76 GLU A N 1
ATOM 597 C CA . GLU A 1 76 ? 48.711 7.840 26.028 1.00 41.30 76 GLU A CA 1
ATOM 598 C C . GLU A 1 76 ? 48.356 7.491 24.613 1.00 32.77 76 GLU A C 1
ATOM 599 O O . GLU A 1 76 ? 49.233 7.205 23.801 1.00 30.26 76 GLU A O 1
ATOM 605 N N . PHE A 1 77 ? 47.049 7.538 24.319 1.00 28.34 77 PHE A N 1
ATOM 606 C CA . PHE A 1 77 ? 46.618 6.997 23.060 1.00 30.52 77 PHE A CA 1
ATOM 607 C C . PHE A 1 77 ? 45.183 7.297 22.659 1.00 26.73 77 PHE A C 1
ATOM 608 O O . PHE A 1 77 ? 44.346 6.406 22.882 1.00 25.37 77 PHE A O 1
ATOM 616 N N . ASN A 1 78 ? 44.875 8.516 22.280 1.00 22.31 78 ASN A N 1
ATOM 617 C CA . ASN A 1 78 ? 43.563 9.077 22.255 1.00 26.42 78 ASN A CA 1
ATOM 618 C C . ASN A 1 78 ? 42.609 8.267 21.399 1.00 25.49 78 ASN A C 1
ATOM 619 O O . ASN A 1 78 ? 41.457 7.947 21.668 1.00 22.54 78 ASN A O 1
ATOM 624 N N . SER A 1 79 ? 43.193 7.592 20.391 1.00 25.82 79 SER A N 1
ATOM 625 C CA . SER A 1 79 ? 42.338 6.969 19.367 1.00 27.96 79 SER A CA 1
ATOM 626 C C . SER A 1 79 ? 41.731 5.687 19.874 1.00 25.70 79 SER A C 1
ATOM 627 O O . SER A 1 79 ? 40.849 5.082 19.232 1.00 25.73 79 SER A O 1
ATOM 630 N N . ILE A 1 80 ? 42.293 5.049 20.913 1.00 19.61 80 ILE A N 1
ATOM 631 C CA . ILE A 1 80 ? 41.664 3.831 21.453 1.00 23.68 80 ILE A CA 1
ATOM 632 C C . ILE A 1 80 ? 41.073 4.090 22.842 1.00 24.17 80 ILE A C 1
ATOM 633 O O . ILE A 1 80 ? 40.709 3.109 23.482 1.00 23.08 80 ILE A O 1
ATOM 638 N N . TRP A 1 81 ? 41.026 5.313 23.329 1.00 24.47 81 TRP A N 1
ATOM 639 C CA . TRP A 1 81 ? 40.678 5.565 24.752 1.00 24.36 81 TRP A CA 1
ATOM 640 C C . TRP A 1 81 ? 39.166 5.321 25.015 1.00 22.65 81 TRP A C 1
ATOM 641 O O . TRP A 1 81 ? 38.852 4.602 25.952 1.00 22.20 81 TRP A O 1
ATOM 652 N N . VAL A 1 82 ? 38.309 5.547 24.040 1.00 21.87 82 VAL A N 1
ATOM 653 C CA . VAL A 1 82 ? 36.871 5.215 24.216 1.00 21.96 82 VAL A CA 1
ATOM 654 C C . VAL A 1 82 ? 36.696 3.701 24.382 1.00 27.20 82 VAL A C 1
ATOM 655 O O . VAL A 1 82 ? 36.092 3.158 25.296 1.00 25.91 82 VAL A O 1
ATOM 659 N N . SER A 1 83 ? 37.342 2.905 23.531 1.00 23.01 83 SER A N 1
ATOM 660 C CA . SER A 1 83 ? 37.429 1.465 23.675 1.00 27.97 83 SER A CA 1
ATOM 661 C C . SER A 1 83 ? 37.946 0.941 25.011 1.00 27.70 83 SER A C 1
ATOM 662 O O . SER A 1 83 ? 37.491 -0.094 25.550 1.00 24.65 83 SER A O 1
ATOM 665 N N . TYR A 1 84 ? 39.052 1.537 25.437 1.00 20.01 84 TYR A N 1
ATOM 666 C CA . TYR A 1 84 ? 39.591 1.234 26.763 1.00 23.82 84 TYR A CA 1
ATOM 667 C C . TYR A 1 84 ? 38.509 1.520 27.796 1.00 19.99 84 TYR A C 1
ATOM 668 O O . TYR A 1 84 ? 38.321 0.654 28.643 1.00 22.72 84 TYR A O 1
ATOM 677 N N . VAL A 1 85 ? 37.886 2.687 27.813 1.00 22.75 85 VAL A N 1
ATOM 678 C CA . VAL A 1 85 ? 36.850 2.983 28.829 1.00 21.65 85 VAL A CA 1
ATOM 679 C C . VAL A 1 85 ? 35.713 1.953 28.665 1.00 23.17 85 VAL A C 1
ATOM 680 O O . VAL A 1 85 ? 35.184 1.451 29.669 1.00 22.89 85 VAL A O 1
ATOM 684 N N . GLU A 1 86 ? 35.308 1.623 27.436 1.00 24.81 86 GLU A N 1
ATOM 685 C CA . GLU A 1 86 ? 34.250 0.624 27.238 1.00 24.74 86 GLU A CA 1
ATOM 686 C C . GLU A 1 86 ? 34.637 -0.753 27.727 1.00 26.72 86 GLU A C 1
ATOM 687 O O . GLU A 1 86 ? 33.770 -1.463 28.235 1.00 24.79 86 GLU A O 1
ATOM 693 N N . SER A 1 87 ? 35.881 -1.204 27.778 1.00 25.90 87 SER A N 1
ATOM 694 C CA . SER A 1 87 ? 36.343 -2.482 28.248 1.00 25.99 87 SER A CA 1
ATOM 695 C C . SER A 1 87 ? 36.087 -2.551 29.747 1.00 24.33 87 SER A C 1
ATOM 696 O O . SER A 1 87 ? 36.014 -3.625 30.336 1.00 21.57 87 SER A O 1
ATOM 699 N N . LEU A 1 88 ? 36.299 -1.415 30.434 1.00 20.65 88 LEU A N 1
ATOM 700 C CA . LEU A 1 88 ? 36.357 -1.396 31.869 1.00 26.31 88 LEU A CA 1
ATOM 701 C C . LEU A 1 88 ? 34.986 -1.143 32.543 1.00 24.93 88 LEU A C 1
ATOM 702 O O . LEU A 1 88 ? 34.959 -1.190 33.774 1.00 22.25 88 LEU A O 1
ATOM 707 N N . THR A 1 89 ? 33.965 -0.792 31.809 1.00 21.86 89 THR A N 1
ATOM 708 C CA . THR A 1 89 ? 32.739 -0.306 32.365 1.00 29.26 89 THR A CA 1
ATOM 709 C C . THR A 1 89 ? 31.516 -1.012 31.721 1.00 31.63 89 THR A C 1
ATOM 710 O O . THR A 1 89 ? 31.514 -1.428 30.575 1.00 28.40 89 THR A O 1
ATOM 714 N N . PRO A 1 90 ? 30.408 -1.026 32.437 1.00 31.43 90 PRO A N 1
ATOM 715 C CA . PRO A 1 90 ? 29.106 -1.356 31.865 1.00 32.29 90 PRO A CA 1
ATOM 716 C C . PRO A 1 90 ? 28.757 -0.450 30.691 1.00 31.51 90 PRO A C 1
ATOM 717 O O . PRO A 1 90 ? 29.005 0.768 30.715 1.00 27.58 90 PRO A O 1
ATOM 721 N N . PRO A 1 91 ? 28.109 -1.011 29.692 1.00 32.15 91 PRO A N 1
ATOM 722 C CA . PRO A 1 91 ? 27.579 -0.210 28.582 1.00 34.76 91 PRO A CA 1
ATOM 723 C C . PRO A 1 91 ? 26.780 1.017 28.947 1.00 34.32 91 PRO A C 1
ATOM 724 O O . PRO A 1 91 ? 25.958 1.087 29.858 1.00 36.03 91 PRO A O 1
ATOM 728 N N . PHE A 1 92 ? 27.074 2.184 28.387 1.00 32.22 92 PHE A N 1
ATOM 729 C CA . PHE A 1 92 ? 26.473 3.444 28.709 1.00 32.59 92 PHE A CA 1
ATOM 730 C C . PHE A 1 92 ? 26.020 4.225 27.475 1.00 32.33 92 PHE A C 1
ATOM 731 O O . PHE A 1 92 ? 26.455 3.953 26.358 1.00 35.42 92 PHE A O 1
ATOM 739 N N . ASP A 1 93 ? 25.112 5.168 27.696 1.00 32.90 93 ASP A N 1
ATOM 740 C CA . ASP A 1 93 ? 24.352 5.745 26.585 1.00 36.37 93 ASP A CA 1
ATOM 741 C C . ASP A 1 93 ? 24.648 7.237 26.483 1.00 37.52 93 ASP A C 1
ATOM 742 O O . ASP A 1 93 ? 24.545 7.782 25.387 1.00 38.34 93 ASP A O 1
ATOM 747 N N . ILE A 1 94 ? 24.931 7.893 27.612 1.00 34.09 94 ILE A N 1
ATOM 748 C CA . ILE A 1 94 ? 25.093 9.342 27.607 1.00 35.89 94 ILE A CA 1
ATOM 749 C C . ILE A 1 94 ? 26.349 9.768 28.404 1.00 32.66 94 ILE A C 1
ATOM 750 O O . ILE A 1 94 ? 26.618 9.334 29.518 1.00 34.98 94 ILE A O 1
ATOM 755 N N . VAL A 1 95 ? 27.141 10.648 27.869 1.00 30.35 95 VAL A N 1
ATOM 756 C CA . VAL A 1 95 ? 28.372 11.161 28.453 1.00 30.92 95 VAL A CA 1
ATOM 757 C C . VAL A 1 95 ? 28.256 12.622 28.914 1.00 30.97 95 VAL A C 1
ATOM 758 O O . VAL A 1 95 ? 27.677 13.385 28.172 1.00 28.51 95 VAL A O 1
ATOM 762 N N . TYR A 1 96 ? 28.433 12.834 30.232 1.00 28.59 96 TYR A N 1
ATOM 763 C CA . TYR A 1 96 ? 28.355 14.227 30.702 1.00 31.97 96 TYR A CA 1
ATOM 764 C C . TYR A 1 96 ? 29.718 14.864 30.857 1.00 29.35 96 TYR A C 1
ATOM 765 O O . TYR A 1 96 ? 30.442 14.474 31.759 1.00 31.86 96 TYR A O 1
ATOM 774 N N . SER A 1 97 ? 30.188 15.624 29.882 1.00 31.33 97 SER A N 1
ATOM 775 C CA . SER A 1 97 ? 31.494 16.289 30.062 1.00 35.03 97 SER A CA 1
ATOM 776 C C . SER A 1 97 ? 31.522 17.620 29.328 1.00 34.94 97 SER A C 1
ATOM 777 O O . SER A 1 97 ? 30.904 17.767 28.259 1.00 35.76 97 SER A O 1
ATOM 780 N N . GLY A 1 98 ? 32.214 18.578 29.884 1.00 32.44 98 GLY A N 1
ATOM 781 C CA . GLY A 1 98 ? 32.469 19.844 29.211 1.00 37.78 98 GLY A CA 1
ATOM 782 C C . GLY A 1 98 ? 33.890 19.859 28.650 1.00 36.05 98 GLY A C 1
ATOM 783 O O . GLY A 1 98 ? 34.359 20.787 27.969 1.00 38.18 98 GLY A O 1
ATOM 784 N N . ASN A 1 99 ? 34.637 18.778 28.850 1.00 36.04 99 ASN A N 1
ATOM 785 C CA . ASN A 1 99 ? 36.044 18.735 28.405 1.00 36.78 99 ASN A CA 1
ATOM 786 C C . ASN A 1 99 ? 36.217 18.431 26.918 1.00 37.88 99 ASN A C 1
ATOM 787 O O . ASN A 1 99 ? 35.751 17.395 26.426 1.00 34.97 99 ASN A O 1
ATOM 792 N N . PRO A 1 100 ? 36.917 19.286 26.153 1.00 35.64 100 PRO A N 1
ATOM 793 C CA . PRO A 1 100 ? 36.730 19.305 24.719 1.00 35.42 100 PRO A CA 1
ATOM 794 C C . PRO A 1 100 ? 37.249 17.984 24.122 1.00 33.23 100 PRO A C 1
ATOM 795 O O . PRO A 1 100 ? 36.770 17.480 23.128 1.00 31.74 100 PRO A O 1
ATOM 799 N N . LEU A 1 101 ? 38.314 17.428 24.683 1.00 32.31 101 LEU A N 1
ATOM 800 C CA . LEU A 1 101 ? 38.897 16.183 24.178 1.00 30.68 101 LEU A CA 1
ATOM 801 C C . LEU A 1 101 ? 37.992 14.991 24.517 1.00 26.64 101 LEU A C 1
ATOM 802 O O . LEU A 1 101 ? 37.701 14.254 23.572 1.00 26.36 101 LEU A O 1
ATOM 807 N N . VAL A 1 102 ? 37.516 14.851 25.740 1.00 25.52 102 VAL A N 1
ATOM 808 C CA . VAL A 1 102 ? 36.547 13.789 26.051 1.00 28.91 102 VAL A CA 1
ATOM 809 C C . VAL A 1 102 ? 35.366 13.818 25.075 1.00 32.03 102 VAL A C 1
ATOM 810 O O . VAL A 1 102 ? 34.955 12.814 24.478 1.00 24.23 102 VAL A O 1
ATOM 814 N N . ARG A 1 103 ? 34.827 15.003 24.876 1.00 30.69 103 ARG A N 1
ATOM 815 C CA . ARG A 1 103 ? 33.687 15.254 24.006 1.00 33.87 103 ARG A CA 1
ATOM 816 C C . ARG A 1 103 ? 33.982 14.793 22.584 1.00 32.41 103 ARG A C 1
ATOM 817 O O . ARG A 1 103 ? 33.178 14.143 21.913 1.00 32.00 103 ARG A O 1
ATOM 825 N N . VAL A 1 104 ? 35.129 15.209 22.066 1.00 31.04 104 VAL A N 1
ATOM 826 C CA . VAL A 1 104 ? 35.465 14.907 20.652 1.00 30.01 104 VAL A CA 1
ATOM 827 C C . VAL A 1 104 ? 35.647 13.386 20.487 1.00 28.94 104 VAL A C 1
ATOM 828 O O . VAL A 1 104 ? 35.144 12.786 19.529 1.00 27.28 104 VAL A O 1
ATOM 832 N N . LEU A 1 105 ? 36.238 12.724 21.486 1.00 22.88 105 LEU A N 1
ATOM 833 C CA . LEU A 1 105 ? 36.499 11.263 21.289 1.00 24.42 105 LEU A CA 1
ATOM 834 C C . LEU A 1 105 ? 35.213 10.437 21.277 1.00 26.44 105 LEU A C 1
ATOM 835 O O . LEU A 1 105 ? 34.958 9.504 20.496 1.00 24.93 105 LEU A O 1
ATOM 840 N N . PHE A 1 106 ? 34.347 10.698 22.270 1.00 27.41 106 PHE A N 1
ATOM 841 C CA . PHE A 1 106 ? 33.017 10.135 22.354 1.00 28.76 106 PHE A CA 1
ATOM 842 C C . PHE A 1 106 ? 32.104 10.508 21.188 1.00 31.25 106 PHE A C 1
ATOM 843 O O . PHE A 1 106 ? 31.440 9.567 20.701 1.00 32.26 106 PHE A O 1
ATOM 851 N N . GLU A 1 107 ? 32.002 11.776 20.794 1.00 28.55 107 GLU A N 1
ATOM 852 C CA . GLU A 1 107 ? 31.138 12.100 19.655 1.00 32.72 107 GLU A CA 1
ATOM 853 C C . GLU A 1 107 ? 31.567 11.436 18.360 1.00 32.39 107 GLU A C 1
ATOM 854 O O . GLU A 1 107 ? 30.706 10.892 17.647 1.00 28.85 107 GLU A O 1
ATOM 860 N N . GLU A 1 108 ? 32.882 11.185 18.207 1.00 25.81 108 GLU A N 1
ATOM 861 C CA . GLU A 1 108 ? 33.378 10.597 16.965 1.00 29.73 108 GLU A CA 1
ATOM 862 C C . GLU A 1 108 ? 33.042 9.100 17.038 1.00 31.27 108 GLU A C 1
ATOM 863 O O . GLU A 1 108 ? 33.025 8.486 15.956 1.00 29.60 108 GLU A O 1
ATOM 869 N N . ARG A 1 109 ? 32.719 8.599 18.245 1.00 23.53 109 ARG A N 1
ATOM 870 C CA . ARG A 1 109 ? 32.291 7.195 18.307 1.00 28.64 109 ARG A CA 1
ATOM 871 C C . ARG A 1 109 ? 30.763 7.076 18.332 1.00 29.34 109 ARG A C 1
ATOM 872 O O . ARG A 1 109 ? 30.229 5.995 18.622 1.00 31.02 109 ARG A O 1
ATOM 880 N N . GLY A 1 110 ? 30.046 8.145 18.053 1.00 31.12 110 GLY A N 1
ATOM 881 C CA . GLY A 1 110 ? 28.581 8.017 17.980 1.00 34.66 110 GLY A CA 1
ATOM 882 C C . GLY A 1 110 ? 27.887 8.185 19.311 1.00 35.34 110 GLY A C 1
ATOM 883 O O . GLY A 1 110 ? 26.642 8.124 19.273 1.00 36.37 110 GLY A O 1
ATOM 884 N N . TYR A 1 111 ? 28.522 8.729 20.365 1.00 33.95 111 TYR A N 1
ATOM 885 C CA . TYR A 1 111 ? 27.842 8.830 21.660 1.00 34.96 111 TYR A CA 1
ATOM 886 C C . TYR A 1 111 ? 27.242 10.232 21.786 1.00 35.51 111 TYR A C 1
ATOM 887 O O . TYR A 1 111 ? 27.885 11.187 21.363 1.00 35.58 111 TYR A O 1
ATOM 896 N N . GLU A 1 112 ? 26.111 10.376 22.458 1.00 36.32 112 GLU A N 1
ATOM 897 C CA . GLU A 1 112 ? 25.601 11.683 22.861 1.00 34.48 112 GLU A CA 1
ATOM 898 C C . GLU A 1 112 ? 26.364 12.214 24.057 1.00 32.60 112 GLU A C 1
ATOM 899 O O . GLU A 1 112 ? 26.633 11.514 25.038 1.00 30.80 112 GLU A O 1
ATOM 905 N N . VAL A 1 113 ? 26.779 13.484 24.013 1.00 28.92 113 VAL A N 1
ATOM 906 C CA . VAL A 1 113 ? 27.586 14.097 25.035 1.00 33.63 113 VAL A CA 1
ATOM 907 C C . VAL A 1 113 ? 26.919 15.395 25.523 1.00 37.55 113 VAL A C 1
ATOM 908 O O . VAL A 1 113 ? 26.503 16.154 24.645 1.00 36.74 113 VAL A O 1
ATOM 912 N N . LYS A 1 114 ? 26.697 15.512 26.824 1.00 37.64 114 LYS A N 1
ATOM 913 C CA . LYS A 1 114 ? 26.009 16.685 27.349 1.00 45.59 114 LYS A CA 1
ATOM 914 C C . LYS A 1 114 ? 26.988 17.427 28.268 1.00 46.17 114 LYS A C 1
ATOM 915 O O . LYS A 1 114 ? 27.702 16.749 29.021 1.00 46.77 114 LYS A O 1
ATOM 921 N N . ARG A 1 115 ? 26.863 18.740 28.362 1.00 47.56 115 ARG A N 1
ATOM 922 C CA . ARG A 1 115 ? 27.406 19.477 29.490 1.00 53.13 115 ARG A CA 1
ATOM 923 C C . ARG A 1 115 ? 26.587 19.392 30.775 1.00 52.14 115 ARG A C 1
ATOM 924 O O . ARG A 1 115 ? 25.445 19.831 30.795 1.00 53.28 115 ARG A O 1
ATOM 932 N N . PRO A 1 116 ? 27.267 19.097 31.868 1.00 53.42 116 PRO A N 1
ATOM 933 C CA . PRO A 1 116 ? 26.648 19.107 33.193 1.00 53.69 116 PRO A CA 1
ATOM 934 C C . PRO A 1 116 ? 26.537 20.551 33.678 1.00 52.79 116 PRO A C 1
ATOM 935 O O . PRO A 1 116 ? 27.337 21.363 33.217 1.00 49.33 116 PRO A O 1
ATOM 939 N N . GLU A 1 117 ? 25.607 20.892 34.555 1.00 53.47 117 GLU A N 1
ATOM 940 C CA . GLU A 1 117 ? 25.594 22.189 35.227 1.00 54.17 117 GLU A CA 1
ATOM 941 C C . GLU A 1 117 ? 26.760 22.258 36.228 1.00 49.69 117 GLU A C 1
ATOM 942 O O . GLU A 1 117 ? 26.940 21.313 37.004 1.00 46.04 117 GLU A O 1
ATOM 948 N N . MET A 1 118 ? 27.451 23.383 36.290 1.00 48.79 118 MET A N 1
ATOM 949 C CA . MET A 1 118 ? 28.277 23.689 37.452 1.00 48.75 118 MET A CA 1
ATOM 950 C C . MET A 1 118 ? 27.465 24.172 38.659 1.00 47.04 118 MET A C 1
ATOM 951 O O . MET A 1 118 ? 26.638 25.056 38.511 1.00 43.71 118 MET A O 1
ATOM 956 N N . PHE A 1 119 ? 27.803 23.736 39.849 1.00 42.93 119 PHE A N 1
ATOM 957 C CA . PHE A 1 119 ? 27.230 24.223 41.084 1.00 46.37 119 PHE A CA 1
ATOM 958 C C . PHE A 1 119 ? 28.324 24.879 41.919 1.00 40.51 119 PHE A C 1
ATOM 959 O O . PHE A 1 119 ? 29.217 24.182 42.338 1.00 35.07 119 PHE A O 1
ATOM 967 N N . ASN A 1 120 ? 28.315 26.202 42.074 1.00 39.87 120 ASN A N 1
ATOM 968 C CA . ASN A 1 120 ? 29.047 26.859 43.156 1.00 39.21 120 ASN A CA 1
ATOM 969 C C . ASN A 1 120 ? 30.551 26.620 42.979 1.00 39.58 120 ASN A C 1
ATOM 970 O O . ASN A 1 120 ? 31.265 26.209 43.901 1.00 39.01 120 ASN A O 1
ATOM 975 N N . ARG A 1 121 ? 31.003 26.710 41.744 1.00 41.79 121 ARG A N 1
ATOM 976 C CA . ARG A 1 121 ? 32.346 26.429 41.322 1.00 48.82 121 ARG A CA 1
ATOM 977 C C . ARG A 1 121 ? 33.418 27.228 42.036 1.00 49.41 121 ARG A C 1
ATOM 978 O O . ARG A 1 121 ? 34.514 26.724 42.308 1.00 40.35 121 ARG A O 1
ATOM 986 N N . LYS A 1 122 ? 33.113 28.425 42.534 1.00 54.38 122 LYS A N 1
ATOM 987 C CA . LYS A 1 122 ? 34.121 29.179 43.266 1.00 58.11 122 LYS A CA 1
ATOM 988 C C . LYS A 1 122 ? 34.474 28.553 44.605 1.00 55.44 122 LYS A C 1
ATOM 989 O O . LYS A 1 122 ? 35.588 28.849 45.064 1.00 55.32 122 LYS A O 1
ATOM 995 N N . GLU A 1 123 ? 33.678 27.662 45.174 1.00 48.78 123 GLU A N 1
ATOM 996 C CA . GLU A 1 123 ? 34.168 26.867 46.310 1.00 48.62 123 GLU A CA 1
ATOM 997 C C . GLU A 1 123 ? 34.330 25.373 45.998 1.00 42.24 123 GLU A C 1
ATOM 998 O O . GLU A 1 123 ? 35.228 24.724 46.556 1.00 38.71 123 GLU A O 1
ATOM 1004 N N . TYR A 1 124 ? 33.374 24.827 45.268 1.00 36.91 124 TYR A N 1
ATOM 1005 C CA . TYR A 1 124 ? 33.325 23.391 44.947 1.00 38.37 124 TYR A CA 1
ATOM 1006 C C . TYR A 1 124 ? 34.235 23.058 43.766 1.00 35.45 124 TYR A C 1
ATOM 1007 O O . TYR A 1 124 ? 33.829 22.999 42.598 1.00 34.71 124 TYR A O 1
ATOM 1016 N N . SER A 1 125 ? 35.534 22.927 44.042 1.00 36.13 125 SER A N 1
ATOM 1017 C CA . SER A 1 125 ? 36.537 22.599 43.028 1.00 34.78 125 SER A CA 1
ATOM 1018 C C . SER A 1 125 ? 37.798 22.069 43.723 1.00 33.51 125 SER A C 1
ATOM 1019 O O . SER A 1 125 ? 38.009 22.365 44.920 1.00 30.26 125 SER A O 1
ATOM 1022 N N . GLY A 1 126 ? 38.306 20.940 43.212 1.00 33.45 126 GLY A N 1
ATOM 1023 C CA . GLY A 1 126 ? 39.383 20.244 43.951 1.00 32.36 126 GLY A CA 1
ATOM 1024 C C . GLY A 1 126 ? 40.548 21.234 44.170 1.00 31.13 126 GLY A C 1
ATOM 1025 O O . GLY A 1 126 ? 41.198 21.217 45.234 1.00 29.84 126 GLY A O 1
ATOM 1026 N N . THR A 1 127 ? 40.849 22.008 43.159 1.00 32.50 127 THR A N 1
ATOM 1027 C CA . THR A 1 127 ? 42.010 22.952 43.350 1.00 37.68 127 THR A CA 1
ATOM 1028 C C . THR A 1 127 ? 41.768 23.866 44.537 1.00 33.63 127 THR A C 1
ATOM 1029 O O . THR A 1 127 ? 42.591 24.133 45.441 1.00 32.94 127 THR A O 1
ATOM 1033 N N . GLU A 1 128 ? 40.539 24.352 44.667 1.00 35.51 128 GLU A N 1
ATOM 1034 C CA . GLU A 1 128 ? 40.212 25.263 45.770 1.00 40.18 128 GLU A CA 1
ATOM 1035 C C . GLU A 1 128 ? 40.259 24.559 47.116 1.00 38.84 128 GLU A C 1
ATOM 1036 O O . GLU A 1 128 ? 40.850 25.025 48.102 1.00 36.79 128 GLU A O 1
ATOM 1042 N N . ILE A 1 129 ? 39.733 23.322 47.173 1.00 38.15 129 ILE A N 1
ATOM 1043 C CA . ILE A 1 129 ? 39.822 22.503 48.385 1.00 32.23 129 ILE A CA 1
ATOM 1044 C C . ILE A 1 129 ? 41.226 22.075 48.760 1.00 32.00 129 ILE A C 1
ATOM 1045 O O . ILE A 1 129 ? 41.531 22.149 49.971 1.00 34.02 129 ILE A O 1
ATOM 1050 N N . ARG A 1 130 ? 42.097 21.746 47.826 1.00 28.51 130 ARG A N 1
ATOM 1051 C CA . ARG A 1 130 ? 43.482 21.415 48.132 1.00 32.52 130 ARG A CA 1
ATOM 1052 C C . ARG A 1 130 ? 44.238 22.655 48.635 1.00 35.43 130 ARG A C 1
ATOM 1053 O O . ARG A 1 130 ? 44.905 22.601 49.664 1.00 34.45 130 ARG A O 1
ATOM 1061 N N . ARG A 1 131 ? 43.976 23.807 48.044 1.00 39.41 131 ARG A N 1
ATOM 1062 C CA . ARG A 1 131 ? 44.650 25.054 48.438 1.00 40.74 131 ARG A CA 1
ATOM 1063 C C . ARG A 1 131 ? 44.257 25.332 49.876 1.00 39.29 131 ARG A C 1
ATOM 1064 O O . ARG A 1 131 ? 45.080 25.594 50.774 1.00 41.40 131 ARG A O 1
ATOM 1072 N N . ARG A 1 132 ? 42.981 25.160 50.234 1.00 37.86 132 ARG A N 1
ATOM 1073 C CA . ARG A 1 132 ? 42.548 25.331 51.600 1.00 37.39 132 ARG A CA 1
ATOM 1074 C C . ARG A 1 132 ? 43.144 24.376 52.602 1.00 39.36 132 ARG A C 1
ATOM 1075 O O . ARG A 1 132 ? 43.693 24.781 53.639 1.00 37.64 132 ARG A O 1
ATOM 1083 N N . MET A 1 133 ? 43.209 23.075 52.243 1.00 36.73 133 MET A N 1
ATOM 1084 C CA . MET A 1 133 ? 43.983 22.116 52.984 1.00 35.97 133 MET A CA 1
ATOM 1085 C C . MET A 1 133 ? 45.407 22.587 53.244 1.00 38.40 133 MET A C 1
ATOM 1086 O O . MET A 1 133 ? 45.835 22.427 54.398 1.00 38.64 133 MET A O 1
ATOM 1091 N N . LEU A 1 134 ? 46.142 22.958 52.208 1.00 34.97 134 LEU A N 1
ATOM 1092 C CA . LEU A 1 134 ? 47.554 23.342 52.389 1.00 40.61 134 LEU A CA 1
ATOM 1093 C C . LEU A 1 134 ? 47.753 24.522 53.322 1.00 44.61 134 LEU A C 1
ATOM 1094 O O . LEU A 1 134 ? 48.684 24.564 54.144 1.00 43.44 134 LEU A O 1
ATOM 1099 N N . ASN A 1 135 ? 46.801 25.471 53.354 1.00 49.64 135 ASN A N 1
ATOM 1100 C CA . ASN A 1 135 ? 47.072 26.724 54.095 1.00 51.48 135 ASN A CA 1
ATOM 1101 C C . ASN A 1 135 ? 46.410 26.769 55.446 1.00 52.23 135 ASN A C 1
ATOM 1102 O O . ASN A 1 135 ? 46.717 27.557 56.354 1.00 51.51 135 ASN A O 1
ATOM 1107 N N . GLY A 1 136 ? 45.499 25.819 55.712 1.00 51.03 136 GLY A N 1
ATOM 1108 C CA . GLY A 1 136 ? 44.915 25.611 57.028 1.00 44.91 136 GLY A CA 1
ATOM 1109 C C . GLY A 1 136 ? 43.580 26.308 57.194 1.00 46.82 136 GLY A C 1
ATOM 1110 O O . GLY A 1 136 ? 43.004 26.374 58.282 1.00 46.60 136 GLY A O 1
ATOM 1111 N N . GLU A 1 137 ? 42.934 26.631 56.078 1.00 46.18 137 GLU A N 1
ATOM 1112 C CA . GLU A 1 137 ? 41.573 27.158 56.093 1.00 42.13 137 GLU A CA 1
ATOM 1113 C C . GLU A 1 137 ? 40.555 26.031 56.072 1.00 46.11 137 GLU A C 1
ATOM 1114 O O . GLU A 1 137 ? 40.927 24.914 55.718 1.00 41.09 137 GLU A O 1
ATOM 1120 N N . LYS A 1 138 ? 39.290 26.324 56.430 1.00 44.65 138 LYS A N 1
ATOM 1121 C CA . LYS A 1 138 ? 38.283 25.275 56.516 1.00 46.90 138 LYS A CA 1
ATOM 1122 C C . LYS A 1 138 ? 37.796 24.820 55.144 1.00 47.16 138 LYS A C 1
ATOM 1123 O O . LYS A 1 138 ? 37.807 25.568 54.161 1.00 46.92 138 LYS A O 1
ATOM 1129 N N . TRP A 1 139 ? 37.727 23.499 54.975 1.00 46.06 139 TRP A N 1
ATOM 1130 C CA . TRP A 1 139 ? 37.434 22.892 53.672 1.00 41.83 139 TRP A CA 1
ATOM 1131 C C . TRP A 1 139 ? 36.375 21.824 53.908 1.00 42.94 139 TRP A C 1
ATOM 1132 O O . TRP A 1 139 ? 35.663 21.414 52.986 1.00 40.41 139 TRP A O 1
ATOM 1143 N N . GLU A 1 140 ? 36.132 21.444 55.177 1.00 39.22 140 GLU A N 1
ATOM 1144 C CA . GLU A 1 140 ? 35.322 20.263 55.435 1.00 41.85 140 GLU A CA 1
ATOM 1145 C C . GLU A 1 140 ? 33.843 20.412 55.134 1.00 39.91 140 GLU A C 1
ATOM 1146 O O . GLU A 1 140 ? 33.128 19.409 54.918 1.00 38.49 140 GLU A O 1
ATOM 1152 N N . HIS A 1 141 ? 33.302 21.608 55.224 1.00 35.29 141 HIS A N 1
ATOM 1153 C CA . HIS A 1 141 ? 31.993 21.919 54.681 1.00 36.55 141 HIS A CA 1
ATOM 1154 C C . HIS A 1 141 ? 31.861 21.938 53.163 1.00 35.19 141 HIS A C 1
ATOM 1155 O O . HIS A 1 141 ? 30.706 21.975 52.659 1.00 36.87 141 HIS A O 1
ATOM 1162 N N . LEU A 1 142 ? 32.958 21.792 52.433 1.00 33.11 142 LEU A N 1
ATOM 1163 C CA . LEU A 1 142 ? 32.935 21.758 50.975 1.00 34.35 142 LEU A CA 1
ATOM 1164 C C . LEU A 1 142 ? 32.868 20.361 50.349 1.00 35.38 142 LEU A C 1
ATOM 1165 O O . LEU A 1 142 ? 32.653 20.254 49.130 1.00 35.86 142 LEU A O 1
ATOM 1170 N N . VAL A 1 143 ? 32.985 19.327 51.158 1.00 36.60 143 VAL A N 1
ATOM 1171 C CA . VAL A 1 143 ? 32.820 17.936 50.740 1.00 37.51 143 VAL A CA 1
ATOM 1172 C C . VAL A 1 143 ? 31.888 17.140 51.662 1.00 40.54 143 VAL A C 1
ATOM 1173 O O . VAL A 1 143 ? 31.687 17.496 52.836 1.00 42.64 143 VAL A O 1
ATOM 1177 N N . PRO A 1 144 ? 31.434 15.966 51.225 1.00 38.07 144 PRO A N 1
ATOM 1178 C CA . PRO A 1 144 ? 30.514 15.176 52.044 1.00 36.59 144 PRO A CA 1
ATOM 1179 C C . PRO A 1 144 ? 31.233 14.734 53.300 1.00 39.56 144 PRO A C 1
ATOM 1180 O O . PRO A 1 144 ? 32.459 14.589 53.250 1.00 32.56 144 PRO A O 1
ATOM 1184 N N . LYS A 1 145 ? 30.503 14.543 54.425 1.00 37.13 145 LYS A N 1
ATOM 1185 C CA . LYS A 1 145 ? 31.180 14.168 55.644 1.00 38.01 145 LYS A CA 1
ATOM 1186 C C . LYS A 1 145 ? 31.965 12.879 55.408 1.00 35.81 145 LYS A C 1
ATOM 1187 O O . LYS A 1 145 ? 32.985 12.690 56.048 1.00 36.21 145 LYS A O 1
ATOM 1193 N N . ALA A 1 146 ? 31.451 11.986 54.558 1.00 37.15 146 ALA A N 1
ATOM 1194 C CA . ALA A 1 146 ? 32.158 10.701 54.371 1.00 35.55 146 ALA A CA 1
ATOM 1195 C C . ALA A 1 146 ? 33.536 10.912 53.755 1.00 31.96 146 ALA A C 1
ATOM 1196 O O . ALA A 1 146 ? 34.488 10.220 54.188 1.00 34.74 146 ALA A O 1
ATOM 1198 N N . VAL A 1 147 ? 33.714 11.887 52.901 1.00 28.86 147 VAL A N 1
ATOM 1199 C CA . VAL A 1 147 ? 35.042 12.331 52.461 1.00 32.09 147 VAL A CA 1
ATOM 1200 C C . VAL A 1 147 ? 35.975 12.880 53.516 1.00 35.81 147 VAL A C 1
ATOM 1201 O O . VAL A 1 147 ? 37.165 12.511 53.675 1.00 30.16 147 VAL A O 1
ATOM 1205 N N . VAL A 1 148 ? 35.353 13.669 54.442 1.00 37.28 148 VAL A N 1
ATOM 1206 C CA . VAL A 1 148 ? 36.151 14.184 55.575 1.00 35.57 148 VAL A CA 1
ATOM 1207 C C . VAL A 1 148 ? 36.710 13.023 56.395 1.00 34.55 148 VAL A C 1
ATOM 1208 O O . VAL A 1 148 ? 37.891 12.967 56.696 1.00 32.18 148 VAL A O 1
ATOM 1212 N N . ASP A 1 149 ? 35.853 12.030 56.671 1.00 37.05 149 ASP A N 1
ATOM 1213 C CA . ASP A 1 149 ? 36.291 10.842 57.393 1.00 37.62 149 ASP A CA 1
ATOM 1214 C C . ASP A 1 149 ? 37.433 10.132 56.667 1.00 36.84 149 ASP A C 1
ATOM 1215 O O . ASP A 1 149 ? 38.405 9.661 57.279 1.00 32.54 149 ASP A O 1
ATOM 1220 N N . VAL A 1 150 ? 37.218 9.862 55.363 1.00 35.94 150 VAL A N 1
ATOM 1221 C CA . VAL A 1 150 ? 38.297 9.246 54.584 1.00 32.66 150 VAL A CA 1
ATOM 1222 C C . VAL A 1 150 ? 39.616 9.952 54.613 1.00 30.85 150 VAL A C 1
ATOM 1223 O O . VAL A 1 150 ? 40.656 9.365 54.891 1.00 31.92 150 VAL A O 1
ATOM 1227 N N . ILE A 1 151 ? 39.640 11.265 54.352 1.00 32.53 151 ILE A N 1
ATOM 1228 C CA . ILE A 1 151 ? 40.831 12.093 54.421 1.00 34.41 151 ILE A CA 1
ATOM 1229 C C . ILE A 1 151 ? 41.536 11.983 55.768 1.00 35.69 151 ILE A C 1
ATOM 1230 O O . ILE A 1 151 ? 42.775 11.882 55.827 1.00 30.92 151 ILE A O 1
ATOM 1235 N N . LYS A 1 152 ? 40.801 11.928 56.870 1.00 37.98 152 LYS A N 1
ATOM 1236 C CA . LYS A 1 152 ? 41.375 11.677 58.196 1.00 42.17 152 LYS A CA 1
ATOM 1237 C C . LYS A 1 152 ? 41.997 10.282 58.312 1.00 36.41 152 LYS A C 1
ATOM 1238 O O . LYS A 1 152 ? 43.196 10.125 58.551 1.00 36.07 152 LYS A O 1
ATOM 1244 N N . GLU A 1 153 ? 41.260 9.258 57.857 1.00 35.61 153 GLU A N 1
ATOM 1245 C CA . GLU A 1 153 ? 41.779 7.890 57.905 1.00 36.92 153 GLU A CA 1
ATOM 1246 C C . GLU A 1 153 ? 43.137 7.782 57.206 1.00 36.53 153 GLU A C 1
ATOM 1247 O O . GLU A 1 153 ? 44.068 7.239 57.764 1.00 32.82 153 GLU A O 1
ATOM 1253 N N . ILE A 1 154 ? 43.280 8.381 56.027 1.00 31.71 154 ILE A N 1
ATOM 1254 C CA . ILE A 1 154 ? 44.480 8.180 55.230 1.00 34.82 154 ILE A CA 1
ATOM 1255 C C . ILE A 1 154 ? 45.523 9.279 55.407 1.00 37.37 154 ILE A C 1
ATOM 1256 O O . ILE A 1 154 ? 46.550 9.228 54.714 1.00 36.17 154 ILE A O 1
ATOM 1261 N N . LYS A 1 155 ? 45.299 10.156 56.354 1.00 40.17 155 LYS A N 1
ATOM 1262 C CA . LYS A 1 155 ? 46.053 11.355 56.617 1.00 40.15 155 LYS A CA 1
ATOM 1263 C C . LYS A 1 155 ? 46.325 12.122 55.329 1.00 33.67 155 LYS A C 1
ATOM 1264 O O . LYS A 1 155 ? 47.460 12.396 55.066 1.00 29.89 155 LYS A O 1
ATOM 1270 N N . GLY A 1 156 ? 45.285 12.484 54.599 1.00 36.66 156 GLY A N 1
ATOM 1271 C CA . GLY A 1 156 ? 45.428 13.130 53.308 1.00 34.68 156 GLY A CA 1
ATOM 1272 C C . GLY A 1 156 ? 45.940 14.577 53.455 1.00 36.70 156 GLY A C 1
ATOM 1273 O O . GLY A 1 156 ? 46.773 14.948 52.624 1.00 31.62 156 GLY A O 1
ATOM 1274 N N . VAL A 1 157 ? 45.543 15.292 54.516 1.00 32.94 157 VAL A N 1
ATOM 1275 C CA . VAL A 1 157 ? 45.997 16.702 54.607 1.00 34.81 157 VAL A CA 1
ATOM 1276 C C . VAL A 1 157 ? 47.474 16.800 54.919 1.00 35.73 157 VAL A C 1
ATOM 1277 O O . VAL A 1 157 ? 48.231 17.505 54.248 1.00 35.85 157 VAL A O 1
ATOM 1281 N N . GLU A 1 158 ? 47.928 16.018 55.915 1.00 39.18 158 GLU A N 1
ATOM 1282 C CA . GLU A 1 158 ? 49.344 15.826 56.149 1.00 40.23 158 GLU A CA 1
ATOM 1283 C C . GLU A 1 158 ? 50.199 15.412 54.967 1.00 37.43 158 GLU A C 1
ATOM 1284 O O . GLU A 1 158 ? 51.307 15.937 54.800 1.00 34.19 158 GLU A O 1
ATOM 1290 N N . ARG A 1 159 ? 49.736 14.431 54.156 1.00 37.30 159 ARG A N 1
ATOM 1291 C CA . ARG A 1 159 ? 50.452 14.183 52.889 1.00 32.87 159 ARG A CA 1
ATOM 1292 C C . ARG A 1 159 ? 50.653 15.417 52.019 1.00 32.69 159 ARG A C 1
ATOM 1293 O O . ARG A 1 159 ? 51.727 15.801 51.567 1.00 31.70 159 ARG A O 1
ATOM 1301 N N . LEU A 1 160 ? 49.544 16.091 51.648 1.00 32.76 160 LEU A N 1
ATOM 1302 C CA . LEU A 1 160 ? 49.613 17.342 50.916 1.00 35.09 160 LEU A CA 1
ATOM 1303 C C . LEU A 1 160 ? 50.610 18.349 51.493 1.00 32.42 160 LEU A C 1
ATOM 1304 O O . LEU A 1 160 ? 51.354 18.980 50.762 1.00 30.99 160 LEU A O 1
ATOM 1309 N N . ARG A 1 161 ? 50.497 18.658 52.780 1.00 32.55 161 ARG A N 1
ATOM 1310 C CA . ARG A 1 161 ? 51.448 19.568 53.408 1.00 36.49 161 ARG A CA 1
ATOM 1311 C C . ARG A 1 161 ? 52.907 19.190 53.298 1.00 38.04 161 ARG A C 1
ATOM 1312 O O . ARG A 1 161 ? 53.827 19.991 53.100 1.00 33.96 161 ARG A O 1
ATOM 1320 N N . LYS A 1 162 ? 53.205 17.906 53.489 1.00 38.06 162 LYS A N 1
ATOM 1321 C CA . LYS A 1 162 ? 54.543 17.367 53.293 1.00 34.66 162 LYS A CA 1
ATOM 1322 C C . LYS A 1 162 ? 54.956 17.563 51.854 1.00 34.76 162 LYS A C 1
ATOM 1323 O O . LYS A 1 162 ? 56.098 17.956 51.588 1.00 33.35 162 LYS A O 1
ATOM 1329 N N . LEU A 1 163 ? 54.041 17.469 50.879 1.00 36.04 163 LEU A N 1
ATOM 1330 C CA . LEU A 1 163 ? 54.502 17.395 49.470 1.00 32.01 163 LEU A CA 1
ATOM 1331 C C . LEU A 1 163 ? 54.864 18.816 49.041 1.00 35.54 163 LEU A C 1
ATOM 1332 O O . LEU A 1 163 ? 55.488 19.123 48.036 1.00 38.16 163 LEU A O 1
ATOM 1337 N N . ALA A 1 164 ? 54.301 19.754 49.782 1.00 35.69 164 ALA A N 1
ATOM 1338 C CA . ALA A 1 164 ? 54.475 21.175 49.577 1.00 42.35 164 ALA A CA 1
ATOM 1339 C C . ALA A 1 164 ? 55.649 21.700 50.452 1.00 44.90 164 ALA A C 1
ATOM 1340 O O . ALA A 1 164 ? 55.892 22.936 50.206 1.00 46.93 164 ALA A O 1
ATOM 1342 N N . LEU B 1 1 ? 69.327 0.531 -2.772 1.00 40.71 1 LEU B N 1
ATOM 1343 C CA . LEU B 1 1 ? 69.698 1.802 -2.045 1.00 43.74 1 LEU B CA 1
ATOM 1344 C C . LEU B 1 1 ? 68.385 2.328 -1.458 1.00 36.56 1 LEU B C 1
ATOM 1345 O O . LEU B 1 1 ? 67.504 2.690 -2.240 1.00 35.06 1 LEU B O 1
ATOM 1350 N N . ARG B 1 2 ? 68.203 2.140 -0.142 1.00 35.81 2 ARG B N 1
ATOM 1351 C CA . ARG B 1 2 ? 67.000 2.757 0.450 1.00 31.94 2 ARG B CA 1
ATOM 1352 C C . ARG B 1 2 ? 67.276 3.923 1.376 1.00 32.20 2 ARG B C 1
ATOM 1353 O O . ARG B 1 2 ? 68.254 3.964 2.113 1.00 32.48 2 ARG B O 1
ATOM 1361 N N . GLY B 1 3 ? 66.332 4.860 1.368 1.00 34.82 3 GLY B N 1
ATOM 1362 C CA . GLY B 1 3 ? 66.476 6.090 2.152 1.00 33.30 3 GLY B CA 1
ATOM 1363 C C . GLY B 1 3 ? 65.401 6.105 3.239 1.00 28.69 3 GLY B C 1
ATOM 1364 O O . GLY B 1 3 ? 64.351 5.523 3.032 1.00 30.14 3 GLY B O 1
ATOM 1365 N N . PHE B 1 4 ? 65.714 6.733 4.373 1.00 32.32 4 PHE B N 1
ATOM 1366 C CA . PHE B 1 4 ? 64.743 6.808 5.456 1.00 28.75 4 PHE B CA 1
ATOM 1367 C C . PHE B 1 4 ? 64.482 8.271 5.772 1.00 28.24 4 PHE B C 1
ATOM 1368 O O . PHE B 1 4 ? 65.472 9.020 5.860 1.00 28.46 4 PHE B O 1
ATOM 1376 N N . ILE B 1 5 ? 63.225 8.664 5.916 1.00 27.91 5 ILE B N 1
ATOM 1377 C CA . ILE B 1 5 ? 62.908 9.971 6.497 1.00 32.60 5 ILE B CA 1
ATOM 1378 C C . ILE B 1 5 ? 61.808 9.748 7.557 1.00 33.35 5 ILE B C 1
ATOM 1379 O O . ILE B 1 5 ? 61.045 8.770 7.470 1.00 31.66 5 ILE B O 1
ATOM 1384 N N . ILE B 1 6 ? 61.734 10.607 8.545 1.00 31.43 6 ILE B N 1
ATOM 1385 C CA . ILE B 1 6 ? 60.759 10.465 9.640 1.00 32.11 6 ILE B CA 1
ATOM 1386 C C . ILE B 1 6 ? 60.153 11.834 9.910 1.00 27.67 6 ILE B C 1
ATOM 1387 O O . ILE B 1 6 ? 60.797 12.884 9.972 1.00 28.99 6 ILE B O 1
ATOM 1392 N N . GLY B 1 7 ? 58.813 11.816 9.961 1.00 31.21 7 GLY B N 1
ATOM 1393 C CA . GLY B 1 7 ? 58.138 12.988 10.567 1.00 34.45 7 GLY B CA 1
ATOM 1394 C C . GLY B 1 7 ? 56.728 12.622 11.027 1.00 30.40 7 GLY B C 1
ATOM 1395 O O . GLY B 1 7 ? 56.369 11.431 10.998 1.00 29.01 7 GLY B O 1
ATOM 1396 N N . ARG B 1 8 ? 55.997 13.647 11.421 1.00 31.30 8 ARG B N 1
ATOM 1397 C CA . ARG B 1 8 ? 54.699 13.439 12.077 1.00 30.24 8 ARG B CA 1
ATOM 1398 C C . ARG B 1 8 ? 53.657 13.615 10.961 1.00 32.60 8 ARG B C 1
ATOM 1399 O O . ARG B 1 8 ? 52.701 12.822 10.947 1.00 33.00 8 ARG B O 1
ATOM 1407 N N . PHE B 1 9 ? 53.991 14.351 9.912 1.00 29.81 9 PHE B N 1
ATOM 1408 C CA . PHE B 1 9 ? 53.012 14.525 8.815 1.00 28.44 9 PHE B CA 1
ATOM 1409 C C . PHE B 1 9 ? 51.602 14.867 9.314 1.00 28.54 9 PHE B C 1
ATOM 1410 O O . PHE B 1 9 ? 50.648 14.133 9.062 1.00 27.69 9 PHE B O 1
ATOM 1418 N N . GLN B 1 10 ? 51.421 15.974 10.038 1.00 27.24 10 GLN B N 1
ATOM 1419 C CA . GLN B 1 10 ? 50.068 16.350 10.467 1.00 30.93 10 GLN B CA 1
ATOM 1420 C C . GLN B 1 10 ? 49.683 17.775 10.016 1.00 29.59 10 GLN B C 1
ATOM 1421 O O . GLN B 1 10 ? 49.752 18.773 10.734 1.00 31.77 10 GLN B O 1
ATOM 1427 N N . PRO B 1 11 ? 49.348 17.876 8.729 1.00 32.02 11 PRO B N 1
ATOM 1428 C CA . PRO B 1 11 ? 49.304 16.721 7.834 1.00 31.78 11 PRO B CA 1
ATOM 1429 C C . PRO B 1 11 ? 50.473 16.694 6.868 1.00 32.03 11 PRO B C 1
ATOM 1430 O O . PRO B 1 11 ? 51.319 17.574 6.821 1.00 28.97 11 PRO B O 1
ATOM 1434 N N . PHE B 1 12 ? 50.505 15.670 6.006 1.00 32.00 12 PHE B N 1
ATOM 1435 C CA . PHE B 1 12 ? 51.474 15.597 4.900 1.00 34.34 12 PHE B CA 1
ATOM 1436 C C . PHE B 1 12 ? 51.221 16.790 3.986 1.00 33.33 12 PHE B C 1
ATOM 1437 O O . PHE B 1 12 ? 50.084 16.937 3.603 1.00 31.87 12 PHE B O 1
ATOM 1445 N N . HIS B 1 13 ? 52.191 17.637 3.671 1.00 33.99 13 HIS B N 1
ATOM 1446 C CA . HIS B 1 13 ? 51.939 18.856 2.909 1.00 31.38 13 HIS B CA 1
ATOM 1447 C C . HIS B 1 13 ? 52.862 18.902 1.692 1.00 33.84 13 HIS B C 1
ATOM 1448 O O . HIS B 1 13 ? 53.613 17.946 1.468 1.00 33.44 13 HIS B O 1
ATOM 1455 N N . LYS B 1 14 ? 52.824 19.955 0.893 1.00 36.82 14 LYS B N 1
ATOM 1456 C CA . LYS B 1 14 ? 53.563 20.021 -0.354 1.00 39.67 14 LYS B CA 1
ATOM 1457 C C . LYS B 1 14 ? 55.072 20.104 -0.167 1.00 38.08 14 LYS B C 1
ATOM 1458 O O . LYS B 1 14 ? 55.787 19.720 -1.087 1.00 39.91 14 LYS B O 1
ATOM 1464 N N . GLY B 1 15 ? 55.543 20.450 1.022 1.00 34.73 15 GLY B N 1
ATOM 1465 C CA . GLY B 1 15 ? 56.981 20.479 1.292 1.00 34.31 15 GLY B CA 1
ATOM 1466 C C . GLY B 1 15 ? 57.487 19.040 1.424 1.00 35.44 15 GLY B C 1
ATOM 1467 O O . GLY B 1 15 ? 58.553 18.658 0.947 1.00 32.35 15 GLY B O 1
ATOM 1468 N N . HIS B 1 16 ? 56.693 18.194 2.078 1.00 32.04 16 HIS B N 1
ATOM 1469 C CA . HIS B 1 16 ? 56.930 16.761 2.178 1.00 32.20 16 HIS B CA 1
ATOM 1470 C C . HIS B 1 16 ? 57.021 16.085 0.818 1.00 34.00 16 HIS B C 1
ATOM 1471 O O . HIS B 1 16 ? 57.939 15.320 0.550 1.00 31.60 16 HIS B O 1
ATOM 1478 N N . LEU B 1 17 ? 56.011 16.286 -0.010 1.00 35.77 17 LEU B N 1
ATOM 1479 C CA . LEU B 1 17 ? 55.985 15.948 -1.416 1.00 39.21 17 LEU B CA 1
ATOM 1480 C C . LEU B 1 17 ? 57.196 16.315 -2.262 1.00 39.02 17 LEU B C 1
ATOM 1481 O O . LEU B 1 17 ? 57.785 15.411 -2.874 1.00 40.98 17 LEU B O 1
ATOM 1486 N N . GLU B 1 18 ? 57.595 17.582 -2.316 1.00 40.59 18 GLU B N 1
ATOM 1487 C CA . GLU B 1 18 ? 58.907 17.939 -2.830 1.00 43.67 18 GLU B CA 1
ATOM 1488 C C . GLU B 1 18 ? 60.065 17.155 -2.222 1.00 43.26 18 GLU B C 1
ATOM 1489 O O . GLU B 1 18 ? 60.914 16.715 -3.018 1.00 40.82 18 GLU B O 1
ATOM 1495 N N . VAL B 1 19 ? 60.209 17.143 -0.882 1.00 39.46 19 VAL B N 1
ATOM 1496 C CA . VAL B 1 19 ? 61.487 16.666 -0.346 1.00 36.06 19 VAL B CA 1
ATOM 1497 C C . VAL B 1 19 ? 61.567 15.199 -0.663 1.00 34.00 19 VAL B C 1
ATOM 1498 O O . VAL B 1 19 ? 62.631 14.627 -0.897 1.00 36.94 19 VAL B O 1
ATOM 1502 N N . ILE B 1 20 ? 60.462 14.462 -0.676 1.00 33.21 20 ILE B N 1
ATOM 1503 C CA . ILE B 1 20 ? 60.469 13.049 -1.087 1.00 38.68 20 ILE B CA 1
ATOM 1504 C C . ILE B 1 20 ? 60.729 12.783 -2.591 1.00 41.75 20 ILE B C 1
ATOM 1505 O O . ILE B 1 20 ? 61.499 11.875 -2.951 1.00 35.24 20 ILE B O 1
ATOM 1510 N N . LYS B 1 21 ? 60.154 13.578 -3.503 1.00 43.59 21 LYS B N 1
ATOM 1511 C CA . LYS B 1 21 ? 60.667 13.603 -4.895 1.00 48.88 21 LYS B CA 1
ATOM 1512 C C . LYS B 1 21 ? 62.160 13.876 -5.035 1.00 46.46 21 LYS B C 1
ATOM 1513 O O . LYS B 1 21 ? 62.823 13.211 -5.841 1.00 48.87 21 LYS B O 1
ATOM 1519 N N . LYS B 1 22 ? 62.741 14.848 -4.368 1.00 46.38 22 LYS B N 1
ATOM 1520 C CA . LYS B 1 22 ? 64.185 15.046 -4.326 1.00 46.51 22 LYS B CA 1
ATOM 1521 C C . LYS B 1 22 ? 64.942 13.784 -3.946 1.00 45.22 22 LYS B C 1
ATOM 1522 O O . LYS B 1 22 ? 65.816 13.222 -4.638 1.00 40.88 22 LYS B O 1
ATOM 1528 N N . ILE B 1 23 ? 64.524 13.212 -2.808 1.00 41.88 23 ILE B N 1
ATOM 1529 C CA . ILE B 1 23 ? 65.221 12.085 -2.190 1.00 38.86 23 ILE B CA 1
ATOM 1530 C C . ILE B 1 23 ? 65.168 10.900 -3.145 1.00 37.14 23 ILE B C 1
ATOM 1531 O O . ILE B 1 23 ? 66.134 10.180 -3.387 1.00 38.64 23 ILE B O 1
ATOM 1536 N N . ALA B 1 24 ? 64.021 10.612 -3.734 1.00 36.17 24 ALA B N 1
ATOM 1537 C CA . ALA B 1 24 ? 63.863 9.698 -4.843 1.00 41.49 24 ALA B CA 1
ATOM 1538 C C . ALA B 1 24 ? 64.763 9.944 -6.056 1.00 44.55 24 ALA B C 1
ATOM 1539 O O . ALA B 1 24 ? 64.887 8.972 -6.795 1.00 48.78 24 ALA B O 1
ATOM 1541 N N . GLU B 1 25 ? 65.469 11.039 -6.209 1.00 49.77 25 GLU B N 1
ATOM 1542 C CA . GLU B 1 25 ? 66.526 11.122 -7.219 1.00 53.69 25 GLU B CA 1
ATOM 1543 C C . GLU B 1 25 ? 67.830 10.505 -6.764 1.00 55.43 25 GLU B C 1
ATOM 1544 O O . GLU B 1 25 ? 68.744 10.332 -7.588 1.00 55.15 25 GLU B O 1
ATOM 1550 N N . GLU B 1 26 ? 67.992 10.197 -5.474 1.00 51.52 26 GLU B N 1
ATOM 1551 C CA . GLU B 1 26 ? 69.264 9.768 -4.919 1.00 48.73 26 GLU B CA 1
ATOM 1552 C C . GLU B 1 26 ? 69.239 8.297 -4.532 1.00 45.97 26 GLU B C 1
ATOM 1553 O O . GLU B 1 26 ? 70.264 7.651 -4.290 1.00 47.11 26 GLU B O 1
ATOM 1559 N N . VAL B 1 27 ? 68.056 7.710 -4.444 1.00 41.87 27 VAL B N 1
ATOM 1560 C CA . VAL B 1 27 ? 67.889 6.415 -3.757 1.00 39.94 27 VAL B CA 1
ATOM 1561 C C . VAL B 1 27 ? 66.834 5.667 -4.537 1.00 35.10 27 VAL B C 1
ATOM 1562 O O . VAL B 1 27 ? 66.131 6.298 -5.315 1.00 39.37 27 VAL B O 1
ATOM 1566 N N . ASP B 1 28 ? 66.850 4.362 -4.650 1.00 35.13 28 ASP B N 1
ATOM 1567 C CA . ASP B 1 28 ? 65.850 3.504 -5.204 1.00 38.24 28 ASP B CA 1
ATOM 1568 C C . ASP B 1 28 ? 64.505 3.333 -4.496 1.00 37.67 28 ASP B C 1
ATOM 1569 O O . ASP B 1 28 ? 63.498 3.040 -5.124 1.00 33.98 28 ASP B O 1
ATOM 1574 N N . GLU B 1 29 ? 64.456 3.444 -3.166 1.00 33.69 29 GLU B N 1
ATOM 1575 C CA . GLU B 1 29 ? 63.248 3.291 -2.371 1.00 33.17 29 GLU B CA 1
ATOM 1576 C C . GLU B 1 29 ? 63.246 4.162 -1.120 1.00 32.21 29 GLU B C 1
ATOM 1577 O O . GLU B 1 29 ? 64.339 4.502 -0.646 1.00 31.25 29 GLU B O 1
ATOM 1583 N N . ILE B 1 30 ? 62.061 4.591 -0.653 1.00 29.24 30 ILE B N 1
ATOM 1584 C CA . ILE B 1 30 ? 62.028 5.519 0.473 1.00 33.70 30 ILE B CA 1
ATOM 1585 C C . ILE B 1 30 ? 61.171 4.940 1.595 1.00 32.98 30 ILE B C 1
ATOM 1586 O O . ILE B 1 30 ? 60.046 4.522 1.322 1.00 32.69 30 ILE B O 1
ATOM 1591 N N . ILE B 1 31 ? 61.771 4.866 2.786 1.00 33.88 31 ILE B N 1
ATOM 1592 C CA . ILE B 1 31 ? 60.914 4.405 3.924 1.00 31.81 31 ILE B CA 1
ATOM 1593 C C . ILE B 1 31 ? 60.396 5.684 4.573 1.00 29.60 31 ILE B C 1
ATOM 1594 O O . ILE B 1 31 ? 61.250 6.562 4.775 1.00 35.06 31 ILE B O 1
ATOM 1599 N N . ILE B 1 32 ? 59.096 5.887 4.612 1.00 30.63 32 ILE B N 1
ATOM 1600 C CA . ILE B 1 32 ? 58.559 7.088 5.261 1.00 29.63 32 ILE B CA 1
ATOM 1601 C C . ILE B 1 32 ? 58.100 6.637 6.672 1.00 27.59 32 ILE B C 1
ATOM 1602 O O . ILE B 1 32 ? 57.045 6.054 6.747 1.00 28.48 32 ILE B O 1
ATOM 1607 N N . GLY B 1 33 ? 58.914 6.841 7.668 1.00 27.72 33 GLY B N 1
ATOM 1608 C CA . GLY B 1 33 ? 58.509 6.639 9.077 1.00 27.26 33 GLY B CA 1
ATOM 1609 C C . GLY B 1 33 ? 57.512 7.688 9.531 1.00 28.33 33 GLY B C 1
ATOM 1610 O O . GLY B 1 33 ? 57.786 8.890 9.545 1.00 29.88 33 GLY B O 1
ATOM 1611 N N . ILE B 1 34 ? 56.328 7.258 9.990 1.00 27.26 34 ILE B N 1
ATOM 1612 C CA . ILE B 1 34 ? 55.323 8.152 10.538 1.00 27.92 34 ILE B CA 1
ATOM 1613 C C . ILE B 1 34 ? 55.398 8.148 12.082 1.00 28.02 34 ILE B C 1
ATOM 1614 O O . ILE B 1 34 ? 55.107 7.124 12.735 1.00 27.29 34 ILE B O 1
ATOM 1619 N N . GLY B 1 35 ? 56.119 9.129 12.601 1.00 25.53 35 GLY B N 1
ATOM 1620 C CA . GLY B 1 35 ? 56.544 9.192 13.985 1.00 25.95 35 GLY B CA 1
ATOM 1621 C C . GLY B 1 35 ? 55.320 9.523 14.842 1.00 24.47 35 GLY B C 1
ATOM 1622 O O . GLY B 1 35 ? 54.305 9.935 14.265 1.00 28.18 35 GLY B O 1
ATOM 1623 N N . SER B 1 36 ? 55.451 9.458 16.166 1.00 26.88 36 SER B N 1
ATOM 1624 C CA . SER B 1 36 ? 54.236 9.836 16.972 1.00 25.67 36 SER B CA 1
ATOM 1625 C C . SER B 1 36 ? 53.015 9.103 16.498 1.00 23.83 36 SER B C 1
ATOM 1626 O O . SER B 1 36 ? 51.844 9.512 16.628 1.00 25.91 36 SER B O 1
ATOM 1629 N N . ALA B 1 37 ? 53.173 7.772 16.214 1.00 22.90 37 ALA B N 1
ATOM 1630 C CA . ALA B 1 37 ? 52.100 7.009 15.589 1.00 24.45 37 ALA B CA 1
ATOM 1631 C C . ALA B 1 37 ? 50.890 6.885 16.536 1.00 24.21 37 ALA B C 1
ATOM 1632 O O . ALA B 1 37 ? 49.737 6.856 16.064 1.00 25.40 37 ALA B O 1
ATOM 1634 N N . GLN B 1 38 ? 51.115 6.854 17.840 1.00 24.18 38 GLN B N 1
ATOM 1635 C CA . GLN B 1 38 ? 49.992 6.742 18.778 1.00 23.48 38 GLN B CA 1
ATOM 1636 C C . GLN B 1 38 ? 49.381 8.077 19.131 1.00 25.13 38 GLN B C 1
ATOM 1637 O O . GLN B 1 38 ? 48.371 8.096 19.906 1.00 26.51 38 GLN B O 1
ATOM 1643 N N . LYS B 1 39 ? 49.963 9.185 18.614 1.00 22.97 39 LYS B N 1
ATOM 1644 C CA . LYS B 1 39 ? 49.438 10.507 19.081 1.00 23.38 39 LYS B CA 1
ATOM 1645 C C . LYS B 1 39 ? 48.367 10.937 18.075 1.00 27.09 39 LYS B C 1
ATOM 1646 O O . LYS B 1 39 ? 48.661 11.085 16.883 1.00 24.84 39 LYS B O 1
ATOM 1652 N N . SER B 1 40 ? 47.164 11.285 18.534 1.00 22.62 40 SER B N 1
ATOM 1653 C CA . SER B 1 40 ? 46.143 11.844 17.666 1.00 25.68 40 SER B CA 1
ATOM 1654 C C . SER B 1 40 ? 45.136 12.643 18.513 1.00 23.92 40 SER B C 1
ATOM 1655 O O . SER B 1 40 ? 45.276 12.615 19.732 1.00 21.88 40 SER B O 1
ATOM 1658 N N . HIS B 1 41 ? 44.277 13.383 17.850 1.00 19.68 41 HIS B N 1
ATOM 1659 C CA . HIS B 1 41 ? 43.324 14.236 18.553 1.00 28.34 41 HIS B CA 1
ATOM 1660 C C . HIS B 1 41 ? 44.001 15.189 19.543 1.00 28.27 41 HIS B C 1
ATOM 1661 O O . HIS B 1 41 ? 43.352 15.527 20.518 1.00 23.31 41 HIS B O 1
ATOM 1668 N N . THR B 1 42 ? 45.086 15.804 19.085 1.00 26.34 42 THR B N 1
ATOM 1669 C CA . THR B 1 42 ? 45.607 16.980 19.875 1.00 28.99 42 THR B CA 1
ATOM 1670 C C . THR B 1 42 ? 45.817 18.115 18.902 1.00 26.73 42 THR B C 1
ATOM 1671 O O . THR B 1 42 ? 45.928 17.791 17.699 1.00 24.60 42 THR B O 1
ATOM 1675 N N . LEU B 1 43 ? 46.146 19.322 19.322 1.00 26.76 43 LEU B N 1
ATOM 1676 C CA . LEU B 1 43 ? 46.403 20.437 18.429 1.00 30.67 43 LEU B CA 1
ATOM 1677 C C . LEU B 1 43 ? 47.730 20.337 17.677 1.00 30.52 43 LEU B C 1
ATOM 1678 O O . LEU B 1 43 ? 47.931 21.003 16.661 1.00 32.55 43 LEU B O 1
ATOM 1683 N N . GLU B 1 44 ? 48.661 19.512 18.137 1.00 29.78 44 GLU B N 1
ATOM 1684 C CA . GLU B 1 44 ? 49.923 19.356 17.415 1.00 29.99 44 GLU B CA 1
ATOM 1685 C C . GLU B 1 44 ? 49.825 18.099 16.559 1.00 29.31 44 GLU B C 1
ATOM 1686 O O . GLU B 1 44 ? 50.610 17.896 15.624 1.00 25.22 44 GLU B O 1
ATOM 1692 N N . ASN B 1 45 ? 49.036 17.096 16.998 1.00 29.04 45 ASN B N 1
ATOM 1693 C CA . ASN B 1 45 ? 48.908 15.829 16.291 1.00 27.29 45 ASN B CA 1
ATOM 1694 C C . ASN B 1 45 ? 47.456 15.424 16.071 1.00 27.08 45 ASN B C 1
ATOM 1695 O O . ASN B 1 45 ? 46.938 14.640 16.910 1.00 29.51 45 ASN B O 1
ATOM 1700 N N . PRO B 1 46 ? 46.790 16.028 15.096 1.00 24.38 46 PRO B N 1
ATOM 1701 C CA . PRO B 1 46 ? 45.310 15.889 15.063 1.00 27.40 46 PRO B CA 1
ATOM 1702 C C . PRO B 1 46 ? 44.960 14.475 14.605 1.00 26.87 46 PRO B C 1
ATOM 1703 O O . PRO B 1 46 ? 43.933 13.913 14.948 1.00 27.47 46 PRO B O 1
ATOM 1707 N N . PHE B 1 47 ? 45.779 13.892 13.737 1.00 24.00 47 PHE B N 1
ATOM 1708 C CA . PHE B 1 47 ? 45.405 12.747 12.912 1.00 27.88 47 PHE B CA 1
ATOM 1709 C C . PHE B 1 47 ? 46.027 11.465 13.411 1.00 27.39 47 PHE B C 1
ATOM 1710 O O . PHE B 1 47 ? 47.178 11.419 13.786 1.00 24.55 47 PHE B O 1
ATOM 1718 N N . THR B 1 48 ? 45.257 10.371 13.368 1.00 25.97 48 THR B N 1
ATOM 1719 C CA . THR B 1 48 ? 45.801 9.031 13.666 1.00 26.05 48 THR B CA 1
ATOM 1720 C C . THR B 1 48 ? 46.805 8.436 12.703 1.00 27.55 48 THR B C 1
ATOM 1721 O O . THR B 1 48 ? 46.886 8.859 11.559 1.00 26.94 48 THR B O 1
ATOM 1725 N N . ALA B 1 49 ? 47.561 7.394 13.070 1.00 25.69 49 ALA B N 1
ATOM 1726 C CA . ALA B 1 49 ? 48.558 6.798 12.174 1.00 27.19 49 ALA B CA 1
ATOM 1727 C C . ALA B 1 49 ? 47.836 6.367 10.892 1.00 25.06 49 ALA B C 1
ATOM 1728 O O . ALA B 1 49 ? 48.383 6.516 9.786 1.00 24.07 49 ALA B O 1
ATOM 1730 N N . GLY B 1 50 ? 46.707 5.700 11.050 1.00 26.89 50 GLY B N 1
ATOM 1731 C CA . GLY B 1 50 ? 46.015 5.201 9.830 1.00 32.54 50 GLY B CA 1
ATOM 1732 C C . GLY B 1 50 ? 45.459 6.295 8.937 1.00 30.87 50 GLY B C 1
ATOM 1733 O O . GLY B 1 50 ? 45.487 6.160 7.697 1.00 28.94 50 GLY B O 1
ATOM 1734 N N . GLU B 1 51 ? 44.943 7.374 9.518 1.00 27.54 51 GLU B N 1
ATOM 1735 C CA . GLU B 1 51 ? 44.676 8.585 8.771 1.00 27.57 51 GLU B CA 1
ATOM 1736 C C . GLU B 1 51 ? 45.917 9.087 8.029 1.00 30.49 51 GLU B C 1
ATOM 1737 O O . GLU B 1 51 ? 45.739 9.461 6.871 1.00 26.30 51 GLU B O 1
ATOM 1743 N N . ARG B 1 52 ? 47.063 9.240 8.704 1.00 28.99 52 ARG B N 1
ATOM 1744 C CA . ARG B 1 52 ? 48.230 9.734 7.964 1.00 28.99 52 ARG B CA 1
ATOM 1745 C C . ARG B 1 52 ? 48.703 8.758 6.912 1.00 29.97 52 ARG B C 1
ATOM 1746 O O . ARG B 1 52 ? 49.220 9.139 5.847 1.00 29.34 52 ARG B O 1
ATOM 1754 N N . ILE B 1 53 ? 48.625 7.439 7.199 1.00 29.69 53 ILE B N 1
ATOM 1755 C CA . ILE B 1 53 ? 49.057 6.513 6.131 1.00 25.66 53 ILE B CA 1
ATOM 1756 C C . ILE B 1 53 ? 48.215 6.724 4.882 1.00 31.51 53 ILE B C 1
ATOM 1757 O O . ILE B 1 53 ? 48.715 6.672 3.742 1.00 34.68 53 ILE B O 1
ATOM 1762 N N . LEU B 1 54 ? 46.931 6.929 5.052 1.00 29.26 54 LEU B N 1
ATOM 1763 C CA . LEU B 1 54 ? 45.993 7.218 3.980 1.00 32.43 54 LEU B CA 1
ATOM 1764 C C . LEU B 1 54 ? 46.328 8.500 3.236 1.00 35.01 54 LEU B C 1
ATOM 1765 O O . LEU B 1 54 ? 46.202 8.647 2.008 1.00 34.17 54 LEU B O 1
ATOM 1770 N N . MET B 1 55 ? 46.590 9.599 3.949 1.00 34.53 55 MET B N 1
ATOM 1771 C CA . MET B 1 55 ? 47.057 10.817 3.313 1.00 35.08 55 MET B CA 1
ATOM 1772 C C . MET B 1 55 ? 48.277 10.584 2.429 1.00 35.51 55 MET B C 1
ATOM 1773 O O . MET B 1 55 ? 48.427 11.279 1.422 1.00 34.62 55 MET B O 1
ATOM 1778 N N . ILE B 1 56 ? 49.204 9.767 2.903 1.00 33.58 56 ILE B N 1
ATOM 1779 C CA . ILE B 1 56 ? 50.552 9.767 2.345 1.00 32.60 56 ILE B CA 1
ATOM 1780 C C . ILE B 1 56 ? 50.526 8.876 1.096 1.00 38.47 56 ILE B C 1
ATOM 1781 O O . ILE B 1 56 ? 51.132 9.135 0.062 1.00 39.15 56 ILE B O 1
ATOM 1786 N N . THR B 1 57 ? 49.767 7.791 1.231 1.00 36.19 57 THR B N 1
ATOM 1787 C CA . THR B 1 57 ? 49.576 6.834 0.155 1.00 37.34 57 THR B CA 1
ATOM 1788 C C . THR B 1 57 ? 48.652 7.361 -0.949 1.00 39.84 57 THR B C 1
ATOM 1789 O O . THR B 1 57 ? 48.945 7.290 -2.167 1.00 41.28 57 THR B O 1
ATOM 1793 N N . GLN B 1 58 ? 47.692 8.211 -0.598 1.00 38.91 58 GLN B N 1
ATOM 1794 C CA . GLN B 1 58 ? 46.846 8.809 -1.610 1.00 40.93 58 GLN B CA 1
ATOM 1795 C C . GLN B 1 58 ? 47.665 9.796 -2.425 1.00 41.98 58 GLN B C 1
ATOM 1796 O O . GLN B 1 58 ? 47.412 10.043 -3.612 1.00 41.68 58 GLN B O 1
ATOM 1802 N N . SER B 1 59 ? 48.618 10.459 -1.789 1.00 40.43 59 SER B N 1
ATOM 1803 C CA . SER B 1 59 ? 49.377 11.542 -2.365 1.00 39.58 59 SER B CA 1
ATOM 1804 C C . SER B 1 59 ? 50.392 10.950 -3.367 1.00 40.44 59 SER B C 1
ATOM 1805 O O . SER B 1 59 ? 50.564 11.587 -4.403 1.00 39.57 59 SER B O 1
ATOM 1808 N N . LEU B 1 60 ? 51.004 9.805 -3.085 1.00 35.56 60 LEU B N 1
ATOM 1809 C CA . LEU B 1 60 ? 52.147 9.356 -3.821 1.00 40.85 60 LEU B CA 1
ATOM 1810 C C . LEU B 1 60 ? 51.775 8.272 -4.849 1.00 41.49 60 LEU B C 1
ATOM 1811 O O . LEU B 1 60 ? 52.630 7.830 -5.607 1.00 39.13 60 LEU B O 1
ATOM 1816 N N . LYS B 1 61 ? 50.567 7.727 -4.814 1.00 44.87 61 LYS B N 1
ATOM 1817 C CA . LYS B 1 61 ? 50.332 6.447 -5.482 1.00 47.87 61 LYS B CA 1
ATOM 1818 C C . LYS B 1 61 ? 50.437 6.658 -7.007 1.00 50.31 61 LYS B C 1
ATOM 1819 O O . LYS B 1 61 ? 50.800 5.750 -7.747 1.00 46.65 61 LYS B O 1
ATOM 1825 N N . ASP B 1 62 ? 50.149 7.866 -7.458 1.00 52.49 62 ASP B N 1
ATOM 1826 C CA . ASP B 1 62 ? 50.238 8.189 -8.876 1.00 56.94 62 ASP B CA 1
ATOM 1827 C C . ASP B 1 62 ? 51.600 8.723 -9.287 1.00 56.93 62 ASP B C 1
ATOM 1828 O O . ASP B 1 62 ? 51.636 9.444 -10.295 1.00 57.43 62 ASP B O 1
ATOM 1833 N N . TYR B 1 63 ? 52.621 8.597 -8.446 1.00 52.47 63 TYR B N 1
ATOM 1834 C CA . TYR B 1 63 ? 53.953 8.975 -8.883 1.00 51.14 63 TYR B CA 1
ATOM 1835 C C . TYR B 1 63 ? 54.754 7.698 -9.112 1.00 52.87 63 TYR B C 1
ATOM 1836 O O . TYR B 1 63 ? 54.206 6.595 -9.108 1.00 56.51 63 TYR B O 1
ATOM 1838 N N . ASP B 1 64 ? 56.036 7.846 -9.287 1.00 52.69 64 ASP B N 1
ATOM 1839 C CA . ASP B 1 64 ? 56.913 6.742 -9.631 1.00 56.02 64 ASP B CA 1
ATOM 1840 C C . ASP B 1 64 ? 57.440 5.904 -8.478 1.00 55.55 64 ASP B C 1
ATOM 1841 O O . ASP B 1 64 ? 58.019 4.844 -8.706 1.00 54.15 64 ASP B O 1
ATOM 1843 N N . LEU B 1 65 ? 57.191 6.323 -7.286 1.00 55.14 65 LEU B N 1
ATOM 1844 C CA . LEU B 1 65 ? 58.027 5.883 -6.191 1.00 50.65 65 LEU B CA 1
ATOM 1845 C C . LEU B 1 65 ? 57.884 4.509 -5.591 1.00 48.59 65 LEU B C 1
ATOM 1846 O O . LEU B 1 65 ? 56.749 4.028 -5.512 1.00 48.34 65 LEU B O 1
ATOM 1851 N N . THR B 1 66 ? 58.979 3.839 -5.219 1.00 42.58 66 THR B N 1
ATOM 1852 C CA . THR B 1 66 ? 58.841 2.728 -4.293 1.00 44.98 66 THR B CA 1
ATOM 1853 C C . THR B 1 66 ? 58.985 3.226 -2.851 1.00 41.79 66 THR B C 1
ATOM 1854 O O . THR B 1 66 ? 60.022 3.815 -2.622 1.00 41.30 66 THR B O 1
ATOM 1858 N N . TYR B 1 67 ? 57.935 3.112 -2.067 1.00 36.69 67 TYR B N 1
ATOM 1859 C CA . TYR B 1 67 ? 57.958 3.652 -0.707 1.00 37.66 67 TYR B CA 1
ATOM 1860 C C . TYR B 1 67 ? 57.157 2.742 0.240 1.00 35.01 67 TYR B C 1
ATOM 1861 O O . TYR B 1 67 ? 56.217 2.037 -0.113 1.00 33.27 67 TYR B O 1
ATOM 1870 N N . TYR B 1 68 ? 57.402 3.042 1.526 1.00 33.45 68 TYR B N 1
ATOM 1871 C CA . TYR B 1 68 ? 56.843 2.206 2.594 1.00 33.80 68 TYR B CA 1
ATOM 1872 C C . TYR B 1 68 ? 56.499 3.155 3.751 1.00 31.92 68 TYR B C 1
ATOM 1873 O O . TYR B 1 68 ? 57.384 3.689 4.406 1.00 32.72 68 TYR B O 1
ATOM 1882 N N . PRO B 1 69 ? 55.229 3.444 3.902 1.00 34.92 69 PRO B N 1
ATOM 1883 C CA . PRO B 1 69 ? 54.767 4.366 4.935 1.00 32.25 69 PRO B CA 1
ATOM 1884 C C . PRO B 1 69 ? 54.599 3.514 6.200 1.00 33.74 69 PRO B C 1
ATOM 1885 O O . PRO B 1 69 ? 53.620 2.764 6.224 1.00 34.79 69 PRO B O 1
ATOM 1889 N N . ILE B 1 70 ? 55.499 3.628 7.177 1.00 27.02 70 ILE B N 1
ATOM 1890 C CA . ILE B 1 70 ? 55.376 2.723 8.322 1.00 30.10 70 ILE B CA 1
ATOM 1891 C C . ILE B 1 70 ? 55.270 3.486 9.648 1.00 27.87 70 ILE B C 1
ATOM 1892 O O . ILE B 1 70 ? 56.049 4.427 9.831 1.00 24.89 70 ILE B O 1
ATOM 1897 N N . PRO B 1 71 ? 54.267 3.177 10.437 1.00 29.41 71 PRO B N 1
ATOM 1898 C CA . PRO B 1 71 ? 53.995 3.848 11.690 1.00 31.16 71 PRO B CA 1
ATOM 1899 C C . PRO B 1 71 ? 55.042 3.566 12.750 1.00 27.69 71 PRO B C 1
ATOM 1900 O O . PRO B 1 71 ? 55.413 2.418 12.867 1.00 25.44 71 PRO B O 1
ATOM 1904 N N . ILE B 1 72 ? 55.665 4.640 13.270 1.00 27.51 72 ILE B N 1
ATOM 1905 C CA . ILE B 1 72 ? 56.537 4.447 14.427 1.00 24.96 72 ILE B CA 1
ATOM 1906 C C . ILE B 1 72 ? 56.006 5.146 15.680 1.00 24.08 72 ILE B C 1
ATOM 1907 O O . ILE B 1 72 ? 55.932 6.398 15.766 1.00 27.56 72 ILE B O 1
ATOM 1912 N N . LYS B 1 73 ? 55.769 4.376 16.724 1.00 24.85 73 LYS B N 1
ATOM 1913 C CA . LYS B 1 73 ? 55.385 4.897 18.060 1.00 24.88 73 LYS B CA 1
ATOM 1914 C C . LYS B 1 73 ? 56.471 5.730 18.721 1.00 26.38 73 LYS B C 1
ATOM 1915 O O . LYS B 1 73 ? 57.664 5.423 18.478 1.00 28.50 73 LYS B O 1
ATOM 1921 N N . ASP B 1 74 ? 56.083 6.787 19.420 1.00 28.25 74 ASP B N 1
ATOM 1922 C CA . ASP B 1 74 ? 56.991 7.455 20.362 1.00 32.18 74 ASP B CA 1
ATOM 1923 C C . ASP B 1 74 ? 57.250 6.451 21.479 1.00 32.48 74 ASP B C 1
ATOM 1924 O O . ASP B 1 74 ? 56.325 6.043 22.176 1.00 33.05 74 ASP B O 1
ATOM 1929 N N . ILE B 1 75 ? 58.466 5.983 21.633 1.00 28.91 75 ILE B N 1
ATOM 1930 C CA . ILE B 1 75 ? 58.788 5.126 22.769 1.00 31.58 75 ILE B CA 1
ATOM 1931 C C . ILE B 1 75 ? 59.510 6.039 23.712 1.00 31.20 75 ILE B C 1
ATOM 1932 O O . ILE B 1 75 ? 59.860 7.150 23.381 1.00 37.09 75 ILE B O 1
ATOM 1937 N N . GLU B 1 76 ? 59.809 5.760 24.937 1.00 31.20 76 GLU B N 1
ATOM 1938 C CA . GLU B 1 76 ? 60.518 6.837 25.614 1.00 42.48 76 GLU B CA 1
ATOM 1939 C C . GLU B 1 76 ? 61.872 6.353 26.012 1.00 33.61 76 GLU B C 1
ATOM 1940 O O . GLU B 1 76 ? 62.180 6.265 27.196 1.00 33.77 76 GLU B O 1
ATOM 1946 N N . PHE B 1 77 ? 62.646 6.090 24.978 1.00 30.39 77 PHE B N 1
ATOM 1947 C CA . PHE B 1 77 ? 63.906 5.426 25.141 1.00 27.08 77 PHE B CA 1
ATOM 1948 C C . PHE B 1 77 ? 64.817 5.697 23.936 1.00 26.38 77 PHE B C 1
ATOM 1949 O O . PHE B 1 77 ? 64.898 4.882 23.019 1.00 25.91 77 PHE B O 1
ATOM 1957 N N . ASN B 1 78 ? 65.516 6.832 23.935 1.00 24.49 78 ASN B N 1
ATOM 1958 C CA . ASN B 1 78 ? 66.356 7.237 22.795 1.00 24.92 78 ASN B CA 1
ATOM 1959 C C . ASN B 1 78 ? 67.446 6.215 22.434 1.00 22.63 78 ASN B C 1
ATOM 1960 O O . ASN B 1 78 ? 67.705 5.963 21.253 1.00 24.83 78 ASN B O 1
ATOM 1965 N N . SER B 1 79 ? 68.089 5.623 23.438 1.00 23.83 79 SER B N 1
ATOM 1966 C CA . SER B 1 79 ? 69.148 4.638 23.197 1.00 28.36 79 SER B CA 1
ATOM 1967 C C . SER B 1 79 ? 68.649 3.421 22.432 1.00 25.41 79 SER B C 1
ATOM 1968 O O . SER B 1 79 ? 69.547 2.850 21.774 1.00 24.03 79 SER B O 1
ATOM 1971 N N . ILE B 1 80 ? 67.337 3.095 22.396 1.00 27.02 80 ILE B N 1
ATOM 1972 C CA . ILE B 1 80 ? 67.045 1.850 21.582 1.00 25.15 80 ILE B CA 1
ATOM 1973 C C . ILE B 1 80 ? 66.292 2.162 20.316 1.00 26.39 80 ILE B C 1
ATOM 1974 O O . ILE B 1 80 ? 65.566 1.315 19.731 1.00 24.86 80 ILE B O 1
ATOM 1979 N N . TRP B 1 81 ? 66.051 3.486 20.185 1.00 21.52 81 TRP B N 1
ATOM 1980 C CA . TRP B 1 81 ? 65.097 3.913 19.120 1.00 24.91 81 TRP B CA 1
ATOM 1981 C C . TRP B 1 81 ? 65.511 3.479 17.722 1.00 23.59 81 TRP B C 1
ATOM 1982 O O . TRP B 1 81 ? 64.673 3.223 16.830 1.00 23.73 81 TRP B O 1
ATOM 1993 N N . VAL B 1 82 ? 66.822 3.607 17.398 1.00 21.99 82 VAL B N 1
ATOM 1994 C CA . VAL B 1 82 ? 67.319 3.202 16.089 1.00 23.96 82 VAL B CA 1
ATOM 1995 C C . VAL B 1 82 ? 67.031 1.710 15.844 1.00 24.41 82 VAL B C 1
ATOM 1996 O O . VAL B 1 82 ? 66.491 1.328 14.811 1.00 23.78 82 VAL B O 1
ATOM 2000 N N . SER B 1 83 ? 67.127 0.895 16.882 1.00 21.13 83 SER B N 1
ATOM 2001 C CA . SER B 1 83 ? 66.907 -0.566 16.741 1.00 25.46 83 SER B CA 1
ATOM 2002 C C . SER B 1 83 ? 65.424 -0.811 16.539 1.00 24.69 83 SER B C 1
ATOM 2003 O O . SER B 1 83 ? 65.024 -1.735 15.821 1.00 28.03 83 SER B O 1
ATOM 2006 N N . TYR B 1 84 ? 64.628 -0.038 17.281 1.00 22.39 84 TYR B N 1
ATOM 2007 C CA . TYR B 1 84 ? 63.145 -0.195 17.145 1.00 24.03 84 TYR B CA 1
ATOM 2008 C C . TYR B 1 84 ? 62.771 0.156 15.695 1.00 23.15 84 TYR B C 1
ATOM 2009 O O . TYR B 1 84 ? 61.892 -0.472 15.089 1.00 21.88 84 TYR B O 1
ATOM 2018 N N . VAL B 1 85 ? 63.213 1.319 15.221 1.00 24.56 85 VAL B N 1
ATOM 2019 C CA . VAL B 1 85 ? 62.990 1.692 13.821 1.00 24.06 85 VAL B CA 1
ATOM 2020 C C . VAL B 1 85 ? 63.492 0.610 12.854 1.00 27.13 85 VAL B C 1
ATOM 2021 O O . VAL B 1 85 ? 62.760 0.274 11.890 1.00 27.08 85 VAL B O 1
ATOM 2025 N N . GLU B 1 86 ? 64.672 0.035 13.072 1.00 27.97 86 GLU B N 1
ATOM 2026 C CA . GLU B 1 86 ? 65.128 -1.089 12.269 1.00 28.66 86 GLU B CA 1
ATOM 2027 C C . GLU B 1 86 ? 64.237 -2.331 12.308 1.00 31.53 86 GLU B C 1
ATOM 2028 O O . GLU B 1 86 ? 64.207 -3.035 11.296 1.00 30.03 86 GLU B O 1
ATOM 2034 N N . SER B 1 87 ? 63.624 -2.692 13.448 1.00 27.93 87 SER B N 1
ATOM 2035 C CA . SER B 1 87 ? 62.727 -3.807 13.549 1.00 25.73 87 SER B CA 1
ATOM 2036 C C . SER B 1 87 ? 61.575 -3.605 12.561 1.00 23.58 87 SER B C 1
ATOM 2037 O O . SER B 1 87 ? 60.962 -4.675 12.301 1.00 27.12 87 SER B O 1
ATOM 2040 N N . LEU B 1 88 ? 61.018 -2.420 12.494 1.00 22.38 88 LEU B N 1
ATOM 2041 C CA . LEU B 1 88 ? 59.824 -2.150 11.726 1.00 28.22 88 LEU B CA 1
ATOM 2042 C C . LEU B 1 88 ? 59.953 -1.977 10.217 1.00 27.48 88 LEU B C 1
ATOM 2043 O O . LEU B 1 88 ? 58.938 -1.918 9.506 1.00 29.02 88 LEU B O 1
ATOM 2048 N N . THR B 1 89 ? 61.132 -1.858 9.657 1.00 26.32 89 THR B N 1
ATOM 2049 C CA . THR B 1 89 ? 61.298 -1.311 8.298 1.00 30.88 89 THR B CA 1
ATOM 2050 C C . THR B 1 89 ? 62.280 -2.169 7.524 1.00 29.94 89 THR B C 1
ATOM 2051 O O . THR B 1 89 ? 63.167 -2.849 8.043 1.00 30.27 89 THR B O 1
ATOM 2055 N N . PRO B 1 90 ? 62.100 -2.247 6.196 1.00 31.19 90 PRO B N 1
ATOM 2056 C CA . PRO B 1 90 ? 63.180 -2.709 5.310 1.00 32.68 90 PRO B CA 1
ATOM 2057 C C . PRO B 1 90 ? 64.485 -2.020 5.652 1.00 32.37 90 PRO B C 1
ATOM 2058 O O . PRO B 1 90 ? 64.575 -0.804 5.911 1.00 32.45 90 PRO B O 1
ATOM 2062 N N . PRO B 1 91 ? 65.604 -2.743 5.499 1.00 35.08 91 PRO B N 1
ATOM 2063 C CA . PRO B 1 91 ? 66.938 -2.199 5.652 1.00 34.13 91 PRO B CA 1
ATOM 2064 C C . PRO B 1 91 ? 67.195 -1.002 4.739 1.00 35.62 91 PRO B C 1
ATOM 2065 O O . PRO B 1 91 ? 66.576 -0.823 3.668 1.00 35.92 91 PRO B O 1
ATOM 2069 N N . PHE B 1 92 ? 67.850 0.010 5.335 1.00 32.40 92 PHE B N 1
ATOM 2070 C CA . PHE B 1 92 ? 68.073 1.265 4.695 1.00 35.03 92 PHE B CA 1
ATOM 2071 C C . PHE B 1 92 ? 69.517 1.711 4.926 1.00 35.78 92 PHE B C 1
ATOM 2072 O O . PHE B 1 92 ? 70.205 1.248 5.845 1.00 35.39 92 PHE B O 1
ATOM 2080 N N . ASP B 1 93 ? 69.909 2.657 4.107 1.00 34.93 93 ASP B N 1
ATOM 2081 C CA . ASP B 1 93 ? 71.338 2.979 3.966 1.00 37.81 93 ASP B CA 1
ATOM 2082 C C . ASP B 1 93 ? 71.537 4.447 4.336 1.00 37.84 93 ASP B C 1
ATOM 2083 O O . ASP B 1 93 ? 72.592 4.825 4.845 1.00 42.24 93 ASP B O 1
ATOM 2088 N N . ILE B 1 94 ? 70.583 5.316 4.108 1.00 34.25 94 ILE B N 1
ATOM 2089 C CA . ILE B 1 94 ? 70.839 6.770 4.158 1.00 36.26 94 ILE B CA 1
ATOM 2090 C C . ILE B 1 94 ? 69.613 7.342 4.902 1.00 35.61 94 ILE B C 1
ATOM 2091 O O . ILE B 1 94 ? 68.480 6.934 4.625 1.00 34.41 94 ILE B O 1
ATOM 2096 N N . VAL B 1 95 ? 69.843 8.253 5.813 1.00 34.28 95 VAL B N 1
ATOM 2097 C CA . VAL B 1 95 ? 68.800 8.904 6.584 1.00 31.06 95 VAL B CA 1
ATOM 2098 C C . VAL B 1 95 ? 68.767 10.393 6.251 1.00 30.32 95 VAL B C 1
ATOM 2099 O O . VAL B 1 95 ? 69.820 11.032 6.225 1.00 30.89 95 VAL B O 1
ATOM 2103 N N . TYR B 1 96 ? 67.607 10.973 5.941 1.00 30.14 96 TYR B N 1
ATOM 2104 C CA . TYR B 1 96 ? 67.578 12.399 5.622 1.00 32.33 96 TYR B CA 1
ATOM 2105 C C . TYR B 1 96 ? 66.910 13.166 6.759 1.00 34.25 96 TYR B C 1
ATOM 2106 O O . TYR B 1 96 ? 65.693 12.978 6.839 1.00 36.03 96 TYR B O 1
ATOM 2115 N N . SER B 1 97 ? 67.642 13.855 7.593 1.00 34.73 97 SER B N 1
ATOM 2116 C CA . SER B 1 97 ? 66.944 14.624 8.636 1.00 36.56 97 SER B CA 1
ATOM 2117 C C . SER B 1 97 ? 67.850 15.795 8.968 1.00 34.59 97 SER B C 1
ATOM 2118 O O . SER B 1 97 ? 69.072 15.660 8.850 1.00 37.76 97 SER B O 1
ATOM 2121 N N . GLY B 1 98 ? 67.302 16.903 9.365 1.00 35.88 98 GLY B N 1
ATOM 2122 C CA . GLY B 1 98 ? 68.015 17.997 9.987 1.00 39.97 98 GLY B CA 1
ATOM 2123 C C . GLY B 1 98 ? 67.766 18.063 11.501 1.00 39.82 98 GLY B C 1
ATOM 2124 O O . GLY B 1 98 ? 68.146 19.075 12.103 1.00 41.82 98 GLY B O 1
ATOM 2125 N N . ASN B 1 99 ? 67.003 17.122 12.045 1.00 38.11 99 ASN B N 1
ATOM 2126 C CA . ASN B 1 99 ? 66.816 17.054 13.492 1.00 35.97 99 ASN B CA 1
ATOM 2127 C C . ASN B 1 99 ? 68.106 16.560 14.152 1.00 35.54 99 ASN B C 1
ATOM 2128 O O . ASN B 1 99 ? 68.510 15.413 13.984 1.00 36.09 99 ASN B O 1
ATOM 2133 N N . PRO B 1 100 ? 68.572 17.297 15.143 1.00 35.42 100 PRO B N 1
ATOM 2134 C CA . PRO B 1 100 ? 69.786 16.950 15.852 1.00 37.47 100 PRO B CA 1
ATOM 2135 C C . PRO B 1 100 ? 69.693 15.655 16.651 1.00 33.29 100 PRO B C 1
ATOM 2136 O O . PRO B 1 100 ? 70.717 14.990 16.632 1.00 30.59 100 PRO B O 1
ATOM 2140 N N . LEU B 1 101 ? 68.554 15.367 17.302 1.00 30.75 101 LEU B N 1
ATOM 2141 C CA . LEU B 1 101 ? 68.513 14.057 17.984 1.00 30.64 101 LEU B CA 1
ATOM 2142 C C . LEU B 1 101 ? 68.508 12.966 16.911 1.00 27.67 101 LEU B C 1
ATOM 2143 O O . LEU B 1 101 ? 69.155 11.971 17.083 1.00 28.67 101 LEU B O 1
ATOM 2148 N N . VAL B 1 102 ? 67.642 13.041 15.880 1.00 29.49 102 VAL B N 1
ATOM 2149 C CA . VAL B 1 102 ? 67.565 11.916 14.912 1.00 30.77 102 VAL B CA 1
ATOM 2150 C C . VAL B 1 102 ? 68.971 11.642 14.358 1.00 31.55 102 VAL B C 1
ATOM 2151 O O . VAL B 1 102 ? 69.512 10.533 14.272 1.00 27.25 102 VAL B O 1
ATOM 2155 N N . ARG B 1 103 ? 69.622 12.754 14.059 1.00 28.70 103 ARG B N 1
ATOM 2156 C CA . ARG B 1 103 ? 70.979 12.703 13.496 1.00 35.93 103 ARG B CA 1
ATOM 2157 C C . ARG B 1 103 ? 71.978 12.003 14.393 1.00 30.30 103 ARG B C 1
ATOM 2158 O O . ARG B 1 103 ? 72.794 11.266 13.875 1.00 30.85 103 ARG B O 1
ATOM 2166 N N . VAL B 1 104 ? 72.179 12.498 15.612 1.00 29.28 104 VAL B N 1
ATOM 2167 C CA . VAL B 1 104 ? 73.001 11.839 16.599 1.00 23.84 104 VAL B CA 1
ATOM 2168 C C . VAL B 1 104 ? 72.618 10.379 16.706 1.00 25.58 104 VAL B C 1
ATOM 2169 O O . VAL B 1 104 ? 73.577 9.639 16.881 1.00 26.52 104 VAL B O 1
ATOM 2173 N N . LEU B 1 105 ? 71.325 10.027 16.929 1.00 24.11 105 LEU B N 1
ATOM 2174 C CA . LEU B 1 105 ? 71.069 8.597 17.188 1.00 25.41 105 LEU B CA 1
ATOM 2175 C C . LEU B 1 105 ? 71.606 7.711 16.082 1.00 24.22 105 LEU B C 1
ATOM 2176 O O . LEU B 1 105 ? 72.245 6.700 16.343 1.00 27.23 105 LEU B O 1
ATOM 2181 N N . PHE B 1 106 ? 71.394 8.139 14.846 1.00 26.23 106 PHE B N 1
ATOM 2182 C CA . PHE B 1 106 ? 71.772 7.342 13.675 1.00 25.63 106 PHE B CA 1
ATOM 2183 C C . PHE B 1 106 ? 73.265 7.430 13.396 1.00 25.52 106 PHE B C 1
ATOM 2184 O O . PHE B 1 106 ? 73.803 6.367 13.038 1.00 28.55 106 PHE B O 1
ATOM 2192 N N . GLU B 1 107 ? 73.903 8.601 13.548 1.00 27.58 107 GLU B N 1
ATOM 2193 C CA . GLU B 1 107 ? 75.376 8.606 13.347 1.00 32.79 107 GLU B CA 1
ATOM 2194 C C . GLU B 1 107 ? 76.098 7.798 14.405 1.00 33.60 107 GLU B C 1
ATOM 2195 O O . GLU B 1 107 ? 77.109 7.143 14.126 1.00 28.13 107 GLU B O 1
ATOM 2201 N N . GLU B 1 108 ? 75.553 7.745 15.644 1.00 28.30 108 GLU B N 1
ATOM 2202 C CA . GLU B 1 108 ? 76.210 6.825 16.624 1.00 28.26 108 GLU B CA 1
ATOM 2203 C C . GLU B 1 108 ? 76.083 5.363 16.217 1.00 28.97 108 GLU B C 1
ATOM 2204 O O . GLU B 1 108 ? 76.853 4.516 16.641 1.00 32.05 108 GLU B O 1
ATOM 2210 N N . ARG B 1 109 ? 75.038 4.969 15.491 1.00 26.46 109 ARG B N 1
ATOM 2211 C CA . ARG B 1 109 ? 75.081 3.611 14.904 1.00 33.02 109 ARG B CA 1
ATOM 2212 C C . ARG B 1 109 ? 75.756 3.449 13.558 1.00 31.97 109 ARG B C 1
ATOM 2213 O O . ARG B 1 109 ? 75.590 2.395 12.923 1.00 34.04 109 ARG B O 1
ATOM 2221 N N . GLY B 1 110 ? 76.397 4.475 13.003 1.00 33.44 110 GLY B N 1
ATOM 2222 C CA . GLY B 1 110 ? 77.238 4.265 11.802 1.00 36.47 110 GLY B CA 1
ATOM 2223 C C . GLY B 1 110 ? 76.520 4.648 10.521 1.00 38.46 110 GLY B C 1
ATOM 2224 O O . GLY B 1 110 ? 77.053 4.395 9.431 1.00 36.19 110 GLY B O 1
ATOM 2225 N N . TYR B 1 111 ? 75.267 5.166 10.620 1.00 32.20 111 TYR B N 1
ATOM 2226 C CA . TYR B 1 111 ? 74.538 5.527 9.412 1.00 29.77 111 TYR B CA 1
ATOM 2227 C C . TYR B 1 111 ? 75.054 6.865 8.853 1.00 35.44 111 TYR B C 1
ATOM 2228 O O . TYR B 1 111 ? 75.247 7.853 9.571 1.00 30.68 111 TYR B O 1
ATOM 2237 N N . GLU B 1 112 ? 75.002 7.009 7.515 1.00 32.63 112 GLU B N 1
ATOM 2238 C CA . GLU B 1 112 ? 75.149 8.324 6.901 1.00 34.59 112 GLU B CA 1
ATOM 2239 C C . GLU B 1 112 ? 73.848 9.109 7.024 1.00 31.34 112 GLU B C 1
ATOM 2240 O O . GLU B 1 112 ? 72.773 8.588 6.757 1.00 34.97 112 GLU B O 1
ATOM 2246 N N . VAL B 1 113 ? 73.899 10.339 7.467 1.00 32.73 113 VAL B N 1
ATOM 2247 C CA . VAL B 1 113 ? 72.774 11.222 7.633 1.00 36.59 113 VAL B CA 1
ATOM 2248 C C . VAL B 1 113 ? 72.966 12.484 6.789 1.00 42.96 113 VAL B C 1
ATOM 2249 O O . VAL B 1 113 ? 74.012 13.142 6.890 1.00 42.73 113 VAL B O 1
ATOM 2253 N N . LYS B 1 114 ? 71.917 12.866 6.053 1.00 44.70 114 LYS B N 1
ATOM 2254 C CA . LYS B 1 114 ? 71.998 14.079 5.238 1.00 48.72 114 LYS B CA 1
ATOM 2255 C C . LYS B 1 114 ? 70.840 15.029 5.531 1.00 48.39 114 LYS B C 1
ATOM 2256 O O . LYS B 1 114 ? 69.707 14.555 5.599 1.00 48.84 114 LYS B O 1
ATOM 2262 N N . ARG B 1 115 ? 71.115 16.313 5.534 1.00 51.28 115 ARG B N 1
ATOM 2263 C CA . ARG B 1 115 ? 70.053 17.313 5.540 1.00 55.81 115 ARG B CA 1
ATOM 2264 C C . ARG B 1 115 ? 69.288 17.378 4.224 1.00 53.47 115 ARG B C 1
ATOM 2265 O O . ARG B 1 115 ? 69.876 17.622 3.175 1.00 54.63 115 ARG B O 1
ATOM 2273 N N . PRO B 1 116 ? 67.981 17.204 4.296 1.00 53.51 116 PRO B N 1
ATOM 2274 C CA . PRO B 1 116 ? 67.108 17.476 3.170 1.00 53.77 116 PRO B CA 1
ATOM 2275 C C . PRO B 1 116 ? 66.960 18.968 2.901 1.00 54.02 116 PRO B C 1
ATOM 2276 O O . PRO B 1 116 ? 67.285 19.857 3.684 1.00 51.42 116 PRO B O 1
ATOM 2280 N N . GLU B 1 117 ? 66.503 19.252 1.685 1.00 57.57 117 GLU B N 1
ATOM 2281 C CA . GLU B 1 117 ? 66.312 20.654 1.250 1.00 58.55 117 GLU B CA 1
ATOM 2282 C C . GLU B 1 117 ? 65.029 21.235 1.820 1.00 56.13 117 GLU B C 1
ATOM 2283 O O . GLU B 1 117 ? 64.033 20.500 1.717 1.00 56.64 117 GLU B O 1
ATOM 2289 N N . MET B 1 118 ? 64.983 22.403 2.434 1.00 56.63 118 MET B N 1
ATOM 2290 C CA . MET B 1 118 ? 63.660 22.959 2.764 1.00 55.56 118 MET B CA 1
ATOM 2291 C C . MET B 1 118 ? 63.045 23.505 1.486 1.00 55.70 118 MET B C 1
ATOM 2292 O O . MET B 1 118 ? 63.783 24.068 0.668 1.00 52.77 118 MET B O 1
ATOM 2297 N N . PHE B 1 119 ? 61.730 23.538 1.356 1.00 53.99 119 PHE B N 1
ATOM 2298 C CA . PHE B 1 119 ? 61.051 24.186 0.241 1.00 50.17 119 PHE B CA 1
ATOM 2299 C C . PHE B 1 119 ? 59.886 24.993 0.817 1.00 51.25 119 PHE B C 1
ATOM 2300 O O . PHE B 1 119 ? 59.021 24.328 1.397 1.00 50.13 119 PHE B O 1
ATOM 2308 N N . ASN B 1 120 ? 59.938 26.329 0.635 1.00 48.91 120 ASN B N 1
ATOM 2309 C CA . ASN B 1 120 ? 58.747 27.082 0.937 1.00 45.97 120 ASN B CA 1
ATOM 2310 C C . ASN B 1 120 ? 58.320 26.881 2.384 1.00 47.46 120 ASN B C 1
ATOM 2311 O O . ASN B 1 120 ? 57.140 26.860 2.715 1.00 44.55 120 ASN B O 1
ATOM 2316 N N . ARG B 1 121 ? 59.306 27.011 3.277 1.00 51.66 121 ARG B N 1
ATOM 2317 C CA . ARG B 1 121 ? 59.120 26.704 4.674 1.00 57.11 121 ARG B CA 1
ATOM 2318 C C . ARG B 1 121 ? 58.314 27.698 5.484 1.00 58.45 121 ARG B C 1
ATOM 2319 O O . ARG B 1 121 ? 57.926 27.239 6.569 1.00 58.40 121 ARG B O 1
ATOM 2327 N N . LYS B 1 122 ? 58.036 28.902 5.015 1.00 59.40 122 LYS B N 1
ATOM 2328 C CA . LYS B 1 122 ? 57.029 29.719 5.683 1.00 61.69 122 LYS B CA 1
ATOM 2329 C C . LYS B 1 122 ? 55.617 29.224 5.428 1.00 58.57 122 LYS B C 1
ATOM 2330 O O . LYS B 1 122 ? 54.792 29.466 6.307 1.00 60.17 122 LYS B O 1
ATOM 2336 N N . GLU B 1 123 ? 55.312 28.571 4.311 1.00 56.65 123 GLU B N 1
ATOM 2337 C CA . GLU B 1 123 ? 53.924 28.156 4.064 1.00 53.27 123 GLU B CA 1
ATOM 2338 C C . GLU B 1 123 ? 53.905 26.651 4.386 1.00 50.37 123 GLU B C 1
ATOM 2339 O O . GLU B 1 123 ? 53.005 26.119 5.043 1.00 47.57 123 GLU B O 1
ATOM 2345 N N . TYR B 1 124 ? 54.960 25.941 3.969 1.00 42.52 124 TYR B N 1
ATOM 2346 C CA . TYR B 1 124 ? 54.953 24.496 3.870 1.00 39.83 124 TYR B CA 1
ATOM 2347 C C . TYR B 1 124 ? 55.459 23.895 5.190 1.00 39.17 124 TYR B C 1
ATOM 2348 O O . TYR B 1 124 ? 56.560 23.355 5.350 1.00 36.25 124 TYR B O 1
ATOM 2357 N N . SER B 1 125 ? 54.541 23.950 6.157 1.00 38.34 125 SER B N 1
ATOM 2358 C CA . SER B 1 125 ? 54.774 23.523 7.526 1.00 38.77 125 SER B CA 1
ATOM 2359 C C . SER B 1 125 ? 53.472 23.092 8.221 1.00 36.57 125 SER B C 1
ATOM 2360 O O . SER B 1 125 ? 52.401 23.710 8.198 1.00 32.79 125 SER B O 1
ATOM 2363 N N . GLY B 1 126 ? 53.561 21.961 8.936 1.00 33.99 126 GLY B N 1
ATOM 2364 C CA . GLY B 1 126 ? 52.372 21.460 9.668 1.00 32.79 126 GLY B CA 1
ATOM 2365 C C . GLY B 1 126 ? 51.824 22.546 10.577 1.00 31.98 126 GLY B C 1
ATOM 2366 O O . GLY B 1 126 ? 50.617 22.816 10.713 1.00 33.21 126 GLY B O 1
ATOM 2367 N N . THR B 1 127 ? 52.687 23.060 11.452 1.00 34.84 127 THR B N 1
ATOM 2368 C CA . THR B 1 127 ? 52.354 24.149 12.351 1.00 37.51 127 THR B CA 1
ATOM 2369 C C . THR B 1 127 ? 51.551 25.272 11.674 1.00 36.26 127 THR B C 1
ATOM 2370 O O . THR B 1 127 ? 50.516 25.704 12.229 1.00 32.12 127 THR B O 1
ATOM 2374 N N . GLU B 1 128 ? 52.011 25.720 10.517 1.00 36.79 128 GLU B N 1
ATOM 2375 C CA . GLU B 1 128 ? 51.352 26.839 9.806 1.00 38.62 128 GLU B CA 1
ATOM 2376 C C . GLU B 1 128 ? 50.008 26.388 9.249 1.00 38.47 128 GLU B C 1
ATOM 2377 O O . GLU B 1 128 ? 49.012 27.076 9.422 1.00 38.54 128 GLU B O 1
ATOM 2383 N N . ILE B 1 129 ? 49.991 25.237 8.567 1.00 41.10 129 ILE B N 1
ATOM 2384 C CA . ILE B 1 129 ? 48.742 24.612 8.118 1.00 37.59 129 ILE B CA 1
ATOM 2385 C C . ILE B 1 129 ? 47.732 24.478 9.223 1.00 34.41 129 ILE B C 1
ATOM 2386 O O . ILE B 1 129 ? 46.628 25.044 9.151 1.00 37.27 129 ILE B O 1
ATOM 2391 N N . ARG B 1 130 ? 48.074 23.847 10.349 1.00 35.10 130 ARG B N 1
ATOM 2392 C CA . ARG B 1 130 ? 47.116 23.717 11.456 1.00 32.07 130 ARG B CA 1
ATOM 2393 C C . ARG B 1 130 ? 46.624 25.058 11.985 1.00 33.77 130 ARG B C 1
ATOM 2394 O O . ARG B 1 130 ? 45.490 25.287 12.463 1.00 30.69 130 ARG B O 1
ATOM 2402 N N . ARG B 1 131 ? 47.580 25.974 12.123 1.00 35.03 131 ARG B N 1
ATOM 2403 C CA . ARG B 1 131 ? 47.189 27.344 12.511 1.00 38.52 131 ARG B CA 1
ATOM 2404 C C . ARG B 1 131 ? 46.187 28.044 11.612 1.00 37.80 131 ARG B C 1
ATOM 2405 O O . ARG B 1 131 ? 45.311 28.689 12.198 1.00 41.23 131 ARG B O 1
ATOM 2413 N N . ARG B 1 132 ? 46.275 27.917 10.304 1.00 41.62 132 ARG B N 1
ATOM 2414 C CA . ARG B 1 132 ? 45.269 28.408 9.379 1.00 39.47 132 ARG B CA 1
ATOM 2415 C C . ARG B 1 132 ? 43.984 27.621 9.599 1.00 41.85 132 ARG B C 1
ATOM 2416 O O . ARG B 1 132 ? 42.953 28.312 9.698 1.00 36.10 132 ARG B O 1
ATOM 2424 N N . MET B 1 133 ? 44.091 26.274 9.736 1.00 37.53 133 MET B N 1
ATOM 2425 C CA . MET B 1 133 ? 42.841 25.532 9.861 1.00 37.68 133 MET B CA 1
ATOM 2426 C C . MET B 1 133 ? 42.052 26.110 11.032 1.00 34.34 133 MET B C 1
ATOM 2427 O O . MET B 1 133 ? 40.853 26.372 10.947 1.00 36.93 133 MET B O 1
ATOM 2432 N N . LEU B 1 134 ? 42.764 26.331 12.135 1.00 33.87 134 LEU B N 1
ATOM 2433 C CA . LEU B 1 134 ? 42.091 26.761 13.347 1.00 38.74 134 LEU B CA 1
ATOM 2434 C C . LEU B 1 134 ? 41.664 28.219 13.415 1.00 43.05 134 LEU B C 1
ATOM 2435 O O . LEU B 1 134 ? 40.632 28.502 14.066 1.00 40.53 134 LEU B O 1
ATOM 2440 N N . ASN B 1 135 ? 42.352 29.158 12.762 1.00 41.76 135 ASN B N 1
ATOM 2441 C CA . ASN B 1 135 ? 41.798 30.535 12.827 1.00 47.48 135 ASN B CA 1
ATOM 2442 C C . ASN B 1 135 ? 41.035 30.966 11.587 1.00 48.24 135 ASN B C 1
ATOM 2443 O O . ASN B 1 135 ? 40.942 32.183 11.347 1.00 53.50 135 ASN B O 1
ATOM 2448 N N . GLY B 1 136 ? 40.864 30.113 10.586 1.00 46.65 136 GLY B N 1
ATOM 2449 C CA . GLY B 1 136 ? 40.092 30.370 9.406 1.00 45.81 136 GLY B CA 1
ATOM 2450 C C . GLY B 1 136 ? 40.775 30.799 8.132 1.00 47.65 136 GLY B C 1
ATOM 2451 O O . GLY B 1 136 ? 40.044 31.252 7.238 1.00 44.63 136 GLY B O 1
ATOM 2452 N N . GLU B 1 137 ? 42.082 30.625 7.931 1.00 49.63 137 GLU B N 1
ATOM 2453 C CA . GLU B 1 137 ? 42.688 31.063 6.677 1.00 51.01 137 GLU B CA 1
ATOM 2454 C C . GLU B 1 137 ? 42.622 29.984 5.619 1.00 50.46 137 GLU B C 1
ATOM 2455 O O . GLU B 1 137 ? 42.298 28.865 6.024 1.00 52.27 137 GLU B O 1
ATOM 2461 N N . LYS B 1 138 ? 43.121 30.237 4.414 1.00 46.89 138 LYS B N 1
ATOM 2462 C CA . LYS B 1 138 ? 43.075 29.187 3.381 1.00 50.62 138 LYS B CA 1
ATOM 2463 C C . LYS B 1 138 ? 44.278 28.278 3.627 1.00 48.25 138 LYS B C 1
ATOM 2464 O O . LYS B 1 138 ? 45.276 28.828 4.080 1.00 47.47 138 LYS B O 1
ATOM 2470 N N . TRP B 1 139 ? 44.194 26.996 3.355 1.00 49.84 139 TRP B N 1
ATOM 2471 C CA . TRP B 1 139 ? 45.303 26.067 3.494 1.00 45.31 139 TRP B CA 1
ATOM 2472 C C . TRP B 1 139 ? 45.319 25.064 2.357 1.00 46.92 139 TRP B C 1
ATOM 2473 O O . TRP B 1 139 ? 46.376 24.457 2.129 1.00 48.13 139 TRP B O 1
ATOM 2484 N N . GLU B 1 140 ? 44.231 24.804 1.636 1.00 46.54 140 GLU B N 1
ATOM 2485 C CA . GLU B 1 140 ? 44.179 23.767 0.615 1.00 48.49 140 GLU B CA 1
ATOM 2486 C C . GLU B 1 140 ? 45.344 23.806 -0.339 1.00 46.63 140 GLU B C 1
ATOM 2487 O O . GLU B 1 140 ? 45.924 22.774 -0.681 1.00 47.60 140 GLU B O 1
ATOM 2493 N N . HIS B 1 141 ? 45.803 24.989 -0.725 1.00 43.78 141 HIS B N 1
ATOM 2494 C CA . HIS B 1 141 ? 46.753 25.087 -1.842 1.00 44.40 141 HIS B CA 1
ATOM 2495 C C . HIS B 1 141 ? 48.165 24.837 -1.333 1.00 43.47 141 HIS B C 1
ATOM 2496 O O . HIS B 1 141 ? 49.108 24.630 -2.109 1.00 43.85 141 HIS B O 1
ATOM 2503 N N . LEU B 1 142 ? 48.268 24.556 -0.029 1.00 42.59 142 LEU B N 1
ATOM 2504 C CA . LEU B 1 142 ? 49.479 24.031 0.581 1.00 40.91 142 LEU B CA 1
ATOM 2505 C C . LEU B 1 142 ? 49.690 22.510 0.670 1.00 38.68 142 LEU B C 1
ATOM 2506 O O . LEU B 1 142 ? 50.823 22.163 1.027 1.00 42.76 142 LEU B O 1
ATOM 2511 N N . VAL B 1 143 ? 48.660 21.705 0.508 1.00 39.79 143 VAL B N 1
ATOM 2512 C CA . VAL B 1 143 ? 48.879 20.262 0.582 1.00 42.00 143 VAL B CA 1
ATOM 2513 C C . VAL B 1 143 ? 48.316 19.622 -0.691 1.00 39.27 143 VAL B C 1
ATOM 2514 O O . VAL B 1 143 ? 47.483 20.322 -1.244 1.00 35.53 143 VAL B O 1
ATOM 2518 N N . PRO B 1 144 ? 48.713 18.407 -1.008 1.00 40.73 144 PRO B N 1
ATOM 2519 C CA . PRO B 1 144 ? 48.289 17.863 -2.315 1.00 40.82 144 PRO B CA 1
ATOM 2520 C C . PRO B 1 144 ? 46.779 17.843 -2.224 1.00 41.73 144 PRO B C 1
ATOM 2521 O O . PRO B 1 144 ? 46.308 17.976 -1.083 1.00 39.64 144 PRO B O 1
ATOM 2525 N N . LYS B 1 145 ? 46.076 17.707 -3.334 1.00 45.04 145 LYS B N 1
ATOM 2526 C CA . LYS B 1 145 ? 44.640 17.521 -3.328 1.00 42.69 145 LYS B CA 1
ATOM 2527 C C . LYS B 1 145 ? 44.274 16.198 -2.676 1.00 40.19 145 LYS B C 1
ATOM 2528 O O . LYS B 1 145 ? 43.199 16.198 -2.086 1.00 40.47 145 LYS B O 1
ATOM 2534 N N . ALA B 1 146 ? 45.062 15.152 -2.862 1.00 38.38 146 ALA B N 1
ATOM 2535 C CA . ALA B 1 146 ? 44.684 13.880 -2.214 1.00 39.46 146 ALA B CA 1
ATOM 2536 C C . ALA B 1 146 ? 44.601 14.047 -0.692 1.00 36.78 146 ALA B C 1
ATOM 2537 O O . ALA B 1 146 ? 43.793 13.396 -0.041 1.00 38.59 146 ALA B O 1
ATOM 2539 N N . VAL B 1 147 ? 45.432 14.914 -0.127 1.00 33.35 147 VAL B N 1
ATOM 2540 C CA . VAL B 1 147 ? 45.305 15.204 1.308 1.00 37.21 147 VAL B CA 1
ATOM 2541 C C . VAL B 1 147 ? 44.058 16.005 1.635 1.00 36.88 147 VAL B C 1
ATOM 2542 O O . VAL B 1 147 ? 43.335 15.616 2.565 1.00 38.86 147 VAL B O 1
ATOM 2546 N N . VAL B 1 148 ? 43.834 17.240 1.081 1.00 38.03 148 VAL B N 1
ATOM 2547 C CA . VAL B 1 148 ? 42.483 17.781 1.080 1.00 39.09 148 VAL B CA 1
ATOM 2548 C C . VAL B 1 148 ? 41.350 16.774 1.024 1.00 39.12 148 VAL B C 1
ATOM 2549 O O . VAL B 1 148 ? 40.412 17.074 1.789 1.00 39.13 148 VAL B O 1
ATOM 2553 N N . ASP B 1 149 ? 41.313 15.905 0.040 1.00 40.01 149 ASP B N 1
ATOM 2554 C CA . ASP B 1 149 ? 40.170 14.987 0.008 1.00 42.53 149 ASP B CA 1
ATOM 2555 C C . ASP B 1 149 ? 40.088 14.230 1.340 1.00 41.93 149 ASP B C 1
ATOM 2556 O O . ASP B 1 149 ? 38.981 14.065 1.856 1.00 40.02 149 ASP B O 1
ATOM 2561 N N . VAL B 1 150 ? 41.221 13.755 1.859 1.00 41.87 150 VAL B N 1
ATOM 2562 C CA . VAL B 1 150 ? 41.164 12.915 3.056 1.00 39.09 150 VAL B CA 1
ATOM 2563 C C . VAL B 1 150 ? 40.699 13.747 4.242 1.00 38.21 150 VAL B C 1
ATOM 2564 O O . VAL B 1 150 ? 39.766 13.384 4.987 1.00 38.25 150 VAL B O 1
ATOM 2568 N N . ILE B 1 151 ? 41.309 14.949 4.336 1.00 34.87 151 ILE B N 1
ATOM 2569 C CA . ILE B 1 151 ? 40.879 15.811 5.452 1.00 36.81 151 ILE B CA 1
ATOM 2570 C C . ILE B 1 151 ? 39.419 16.161 5.491 1.00 35.38 151 ILE B C 1
ATOM 2571 O O . ILE B 1 151 ? 38.813 16.234 6.553 1.00 35.99 151 ILE B O 1
ATOM 2576 N N . LYS B 1 152 ? 38.757 16.362 4.392 1.00 39.32 152 LYS B N 1
ATOM 2577 C CA . LYS B 1 152 ? 37.315 16.324 4.205 1.00 44.13 152 LYS B CA 1
ATOM 2578 C C . LYS B 1 152 ? 36.603 15.022 4.472 1.00 43.19 152 LYS B C 1
ATOM 2579 O O . LYS B 1 152 ? 35.694 15.224 5.304 1.00 44.39 152 LYS B O 1
ATOM 2585 N N . GLU B 1 153 ? 36.907 13.845 3.951 1.00 43.25 153 GLU B N 1
ATOM 2586 C CA . GLU B 1 153 ? 36.267 12.607 4.443 1.00 45.71 153 GLU B CA 1
ATOM 2587 C C . GLU B 1 153 ? 36.176 12.635 5.971 1.00 43.23 153 GLU B C 1
ATOM 2588 O O . GLU B 1 153 ? 35.079 12.455 6.527 1.00 36.43 153 GLU B O 1
ATOM 2594 N N . ILE B 1 154 ? 37.227 12.952 6.716 1.00 41.65 154 ILE B N 1
ATOM 2595 C CA . ILE B 1 154 ? 37.281 12.512 8.143 1.00 40.50 154 ILE B CA 1
ATOM 2596 C C . ILE B 1 154 ? 36.898 13.701 9.017 1.00 39.79 154 ILE B C 1
ATOM 2597 O O . ILE B 1 154 ? 36.944 13.817 10.247 1.00 36.03 154 ILE B O 1
ATOM 2602 N N . LYS B 1 155 ? 36.510 14.773 8.298 1.00 39.99 155 LYS B N 1
ATOM 2603 C CA . LYS B 1 155 ? 36.308 16.110 8.867 1.00 40.45 155 LYS B CA 1
ATOM 2604 C C . LYS B 1 155 ? 37.429 16.538 9.836 1.00 35.78 155 LYS 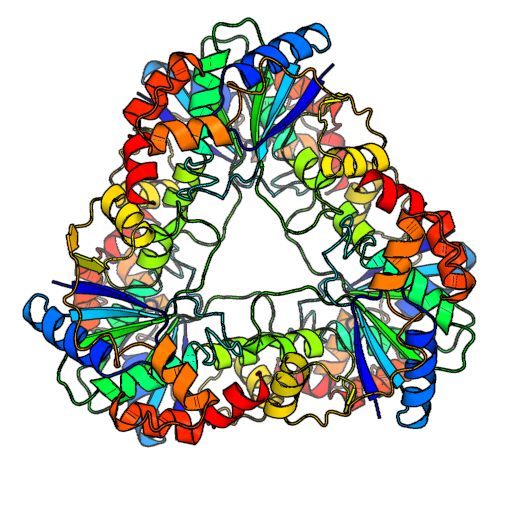B C 1
ATOM 2605 O O . LYS B 1 155 ? 37.195 16.965 10.983 1.00 34.34 155 LYS B O 1
ATOM 2611 N N . GLY B 1 156 ? 38.653 16.580 9.380 1.00 29.72 156 GLY B N 1
ATOM 2612 C CA . GLY B 1 156 ? 39.846 16.929 10.103 1.00 34.30 156 GLY B CA 1
ATOM 2613 C C . GLY B 1 156 ? 39.902 18.359 10.651 1.00 35.10 156 GLY B C 1
ATOM 2614 O O . GLY B 1 156 ? 40.281 18.595 11.798 1.00 35.07 156 GLY B O 1
ATOM 2615 N N . VAL B 1 157 ? 39.597 19.353 9.813 1.00 33.07 157 VAL B N 1
ATOM 2616 C CA . VAL B 1 157 ? 39.393 20.717 10.318 1.00 35.18 157 VAL B CA 1
ATOM 2617 C C . VAL B 1 157 ? 38.356 20.908 11.397 1.00 33.83 157 VAL B C 1
ATOM 2618 O O . VAL B 1 157 ? 38.638 21.588 12.405 1.00 32.54 157 VAL B O 1
ATOM 2622 N N . GLU B 1 158 ? 37.185 20.291 11.342 1.00 36.08 158 GLU B N 1
ATOM 2623 C CA . GLU B 1 158 ? 36.216 20.349 12.421 1.00 38.33 158 GLU B CA 1
ATOM 2624 C C . GLU B 1 158 ? 36.829 19.772 13.703 1.00 36.91 158 GLU B C 1
ATOM 2625 O O . GLU B 1 158 ? 36.530 20.247 14.807 1.00 36.24 158 GLU B O 1
ATOM 2631 N N . ARG B 1 159 ? 37.471 18.609 13.632 1.00 32.11 159 ARG B N 1
ATOM 2632 C CA . ARG B 1 159 ? 38.072 18.009 14.825 1.00 33.03 159 ARG B CA 1
ATOM 2633 C C . ARG B 1 159 ? 39.013 19.020 15.486 1.00 29.99 159 ARG B C 1
ATOM 2634 O O . ARG B 1 159 ? 39.057 19.195 16.688 1.00 25.09 159 ARG B O 1
ATOM 2642 N N . LEU B 1 160 ? 39.928 19.555 14.701 1.00 30.81 160 LEU B N 1
ATOM 2643 C CA . LEU B 1 160 ? 40.917 20.515 15.222 1.00 34.02 160 LEU B CA 1
ATOM 2644 C C . LEU B 1 160 ? 40.243 21.698 15.915 1.00 32.26 160 LEU B C 1
ATOM 2645 O O . LEU B 1 160 ? 40.623 22.020 17.049 1.00 32.88 160 LEU B O 1
ATOM 2650 N N . ARG B 1 161 ? 39.186 22.231 15.314 1.00 30.91 161 ARG B N 1
ATOM 2651 C CA . ARG B 1 161 ? 38.561 23.455 15.845 1.00 35.29 161 ARG B CA 1
ATOM 2652 C C . ARG B 1 161 ? 37.785 23.047 17.083 1.00 33.22 161 ARG B C 1
ATOM 2653 O O . ARG B 1 161 ? 37.942 23.819 18.029 1.00 31.73 161 ARG B O 1
ATOM 2661 N N . LYS B 1 162 ? 37.299 21.789 17.124 1.00 31.50 162 LYS B N 1
ATOM 2662 C CA . LYS B 1 162 ? 36.611 21.386 18.360 1.00 35.65 162 LYS B CA 1
ATOM 2663 C C . LYS B 1 162 ? 37.556 21.223 19.544 1.00 34.66 162 LYS B C 1
ATOM 2664 O O . LYS B 1 162 ? 37.261 21.453 20.731 1.00 23.99 162 LYS B O 1
ATOM 2670 N N . LEU B 1 163 ? 38.744 20.679 19.235 1.00 30.89 163 LEU B N 1
ATOM 2671 C CA . LEU B 1 163 ? 39.779 20.512 20.277 1.00 33.73 163 LEU B CA 1
ATOM 2672 C C . LEU B 1 163 ? 40.311 21.831 20.840 1.00 31.28 163 LEU B C 1
ATOM 2673 O O . LEU B 1 163 ? 40.681 21.854 22.023 1.00 33.15 163 LEU B O 1
ATOM 2678 N N . ALA B 1 164 ? 40.230 22.905 20.071 1.00 34.37 164 ALA B N 1
ATOM 2679 C CA . ALA B 1 164 ? 40.763 24.188 20.579 1.00 33.36 164 ALA B CA 1
ATOM 2680 C C . ALA B 1 164 ? 39.793 24.832 21.538 1.00 37.19 164 ALA B C 1
ATOM 2681 O O . ALA B 1 164 ? 39.837 26.062 21.834 1.00 36.58 164 ALA B O 1
ATOM 2683 N N . LEU C 1 1 ? 73.402 -2.102 58.435 1.00 41.94 1 LEU C N 1
ATOM 2684 C CA . LEU C 1 1 ? 72.874 -0.824 57.872 1.00 43.52 1 LEU C CA 1
ATOM 2685 C C . LEU C 1 1 ? 73.244 -0.534 56.410 1.00 40.85 1 LEU C C 1
ATOM 2686 O O . LEU C 1 1 ? 74.399 -0.199 56.095 1.00 38.42 1 LEU C O 1
ATOM 2691 N N . ARG C 1 2 ? 72.209 -0.391 55.575 1.00 38.57 2 ARG C N 1
ATOM 2692 C CA . ARG C 1 2 ? 72.394 0.153 54.213 1.00 37.16 2 ARG C CA 1
ATOM 2693 C C . ARG C 1 2 ? 71.662 1.464 53.966 1.00 36.39 2 ARG C C 1
ATOM 2694 O O . ARG C 1 2 ? 70.568 1.803 54.464 1.00 39.53 2 ARG C O 1
ATOM 2702 N N . GLY C 1 3 ? 72.334 2.393 53.320 1.00 32.80 3 GLY C N 1
ATOM 2703 C CA . GLY C 1 3 ? 71.794 3.678 52.903 1.00 32.13 3 GLY C CA 1
ATOM 2704 C C . GLY C 1 3 ? 71.289 3.701 51.450 1.00 30.80 3 GLY C C 1
ATOM 2705 O O . GLY C 1 3 ? 71.652 2.812 50.671 1.00 31.75 3 GLY C O 1
ATOM 2706 N N . PHE C 1 4 ? 70.553 4.720 51.063 1.00 29.88 4 PHE C N 1
ATOM 2707 C CA . PHE C 1 4 ? 69.915 4.733 49.722 1.00 29.70 4 PHE C CA 1
ATOM 2708 C C . PHE C 1 4 ? 69.939 6.160 49.195 1.00 28.75 4 PHE C C 1
ATOM 2709 O O . PHE C 1 4 ? 69.474 7.021 49.946 1.00 31.28 4 PHE C O 1
ATOM 2717 N N . ILE C 1 5 ? 70.556 6.448 48.062 1.00 28.74 5 ILE C N 1
ATOM 2718 C CA . ILE C 1 5 ? 70.422 7.822 47.540 1.00 31.52 5 ILE C CA 1
ATOM 2719 C C . ILE C 1 5 ? 69.895 7.701 46.096 1.00 29.15 5 ILE C C 1
ATOM 2720 O O . ILE C 1 5 ? 70.258 6.703 45.458 1.00 30.59 5 ILE C O 1
ATOM 2725 N N . ILE C 1 6 ? 69.295 8.762 45.577 1.00 27.59 6 ILE C N 1
ATOM 2726 C CA . ILE C 1 6 ? 68.874 8.638 44.157 1.00 27.86 6 ILE C CA 1
ATOM 2727 C C . ILE C 1 6 ? 69.141 9.947 43.463 1.00 30.70 6 ILE C C 1
ATOM 2728 O O . ILE C 1 6 ? 68.920 11.037 44.025 1.00 30.06 6 ILE C O 1
ATOM 2733 N N . GLY C 1 7 ? 69.727 9.795 42.245 1.00 28.36 7 GLY C N 1
ATOM 2734 C CA . GLY C 1 7 ? 69.808 11.006 41.409 1.00 29.62 7 GLY C CA 1
ATOM 2735 C C . GLY C 1 7 ? 69.948 10.527 39.946 1.00 25.43 7 GLY C C 1
ATOM 2736 O O . GLY C 1 7 ? 69.952 9.345 39.621 1.00 24.70 7 GLY C O 1
ATOM 2737 N N . ARG C 1 8 ? 70.057 11.510 39.092 1.00 26.95 8 ARG C N 1
ATOM 2738 C CA . ARG C 1 8 ? 70.257 11.278 37.667 1.00 27.83 8 ARG C CA 1
ATOM 2739 C C . ARG C 1 8 ? 71.738 11.201 37.320 1.00 29.59 8 ARG C C 1
ATOM 2740 O O . ARG C 1 8 ? 72.015 10.454 36.386 1.00 27.84 8 ARG C O 1
ATOM 2748 N N . PHE C 1 9 ? 72.608 11.873 38.086 1.00 26.04 9 PHE C N 1
ATOM 2749 C CA . PHE C 1 9 ? 74.055 11.734 37.850 1.00 25.97 9 PHE C CA 1
ATOM 2750 C C . PHE C 1 9 ? 74.482 11.958 36.391 1.00 26.35 9 PHE C C 1
ATOM 2751 O O . PHE C 1 9 ? 75.157 11.124 35.794 1.00 22.64 9 PHE C O 1
ATOM 2759 N N . GLN C 1 10 ? 74.104 13.078 35.774 1.00 25.52 10 GLN C N 1
ATOM 2760 C CA . GLN C 1 10 ? 74.593 13.372 34.420 1.00 29.62 10 GLN C CA 1
ATOM 2761 C C . GLN C 1 10 ? 75.400 14.704 34.407 1.00 32.27 10 GLN C C 1
ATOM 2762 O O . GLN C 1 10 ? 74.882 15.778 34.190 1.00 32.98 10 GLN C O 1
ATOM 2768 N N . PRO C 1 11 ? 76.672 14.461 34.719 1.00 29.27 11 PRO C N 1
ATOM 2769 C CA . PRO C 1 11 ? 77.270 13.251 35.189 1.00 28.15 11 PRO C CA 1
ATOM 2770 C C . PRO C 1 11 ? 77.434 13.243 36.707 1.00 29.56 11 PRO C C 1
ATOM 2771 O O . PRO C 1 11 ? 77.186 14.251 37.354 1.00 27.73 11 PRO C O 1
ATOM 2775 N N . PHE C 1 12 ? 77.833 12.123 37.255 1.00 27.59 12 PHE C N 1
ATOM 2776 C CA . PHE C 1 12 ? 78.405 11.949 38.563 1.00 29.58 12 PHE C CA 1
ATOM 2777 C C . PHE C 1 12 ? 79.508 13.004 38.775 1.00 28.67 12 PHE C C 1
ATOM 2778 O O . PHE C 1 12 ? 80.327 13.140 37.860 1.00 32.41 12 PHE C O 1
ATOM 2786 N N . HIS C 1 13 ? 79.466 13.733 39.862 1.00 30.64 13 HIS C N 1
ATOM 2787 C CA . HIS C 1 13 ? 80.409 14.824 40.104 1.00 30.47 13 HIS C CA 1
ATOM 2788 C C . HIS C 1 13 ? 81.015 14.763 41.490 1.00 30.71 13 HIS C C 1
ATOM 2789 O O . HIS C 1 13 ? 80.584 13.980 42.348 1.00 28.88 13 HIS C O 1
ATOM 2796 N N . LYS C 1 14 ? 81.776 15.791 41.896 1.00 30.58 14 LYS C N 1
ATOM 2797 C CA . LYS C 1 14 ? 82.541 15.714 43.139 1.00 30.95 14 LYS C CA 1
ATOM 2798 C C . LYS C 1 14 ? 81.615 16.038 44.302 1.00 30.55 14 LYS C C 1
ATOM 2799 O O . LYS C 1 14 ? 81.934 15.664 45.428 1.00 35.28 14 LYS C O 1
ATOM 2805 N N . GLY C 1 15 ? 80.531 16.745 44.084 1.00 32.49 15 GLY C N 1
ATOM 2806 C CA . GLY C 1 15 ? 79.463 16.866 45.083 1.00 36.71 15 GLY C CA 1
ATOM 2807 C C . GLY C 1 15 ? 78.831 15.519 45.472 1.00 40.05 15 GLY C C 1
ATOM 2808 O O . GLY C 1 15 ? 78.694 15.188 46.661 1.00 37.08 15 GLY C O 1
ATOM 2809 N N . HIS C 1 16 ? 78.419 14.734 44.474 1.00 37.40 16 HIS C N 1
ATOM 2810 C CA . HIS C 1 16 ? 78.019 13.335 44.753 1.00 33.00 16 HIS C CA 1
ATOM 2811 C C . HIS C 1 16 ? 79.070 12.592 45.532 1.00 34.10 16 HIS C C 1
ATOM 2812 O O . HIS C 1 16 ? 78.724 11.833 46.452 1.00 33.18 16 HIS C O 1
ATOM 2819 N N . LEU C 1 17 ? 80.347 12.712 45.133 1.00 35.76 17 LEU C N 1
ATOM 2820 C CA . LEU C 1 17 ? 81.418 11.927 45.716 1.00 37.71 17 LEU C CA 1
ATOM 2821 C C . LEU C 1 17 ? 81.483 12.233 47.217 1.00 36.87 17 LEU C C 1
ATOM 2822 O O . LEU C 1 17 ? 81.645 11.339 48.029 1.00 37.97 17 LEU C O 1
ATOM 2827 N N . GLU C 1 18 ? 81.383 13.492 47.579 1.00 36.85 18 GLU C N 1
ATOM 2828 C CA . GLU C 1 18 ? 81.413 13.931 48.970 1.00 42.06 18 GLU C CA 1
ATOM 2829 C C . GLU C 1 18 ? 80.135 13.650 49.766 1.00 44.17 18 GLU C C 1
ATOM 2830 O O . GLU C 1 18 ? 80.187 13.295 50.965 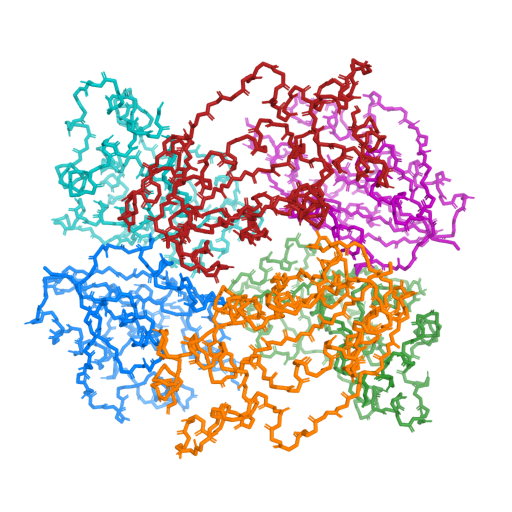1.00 43.68 18 GLU C O 1
ATOM 2836 N N . VAL C 1 19 ? 78.963 13.858 49.142 1.00 34.60 19 VAL C N 1
ATOM 2837 C CA . VAL C 1 19 ? 77.747 13.395 49.823 1.00 39.15 19 VAL C CA 1
ATOM 2838 C C . VAL C 1 19 ? 77.821 11.899 50.101 1.00 37.64 19 VAL C C 1
ATOM 2839 O O . VAL C 1 19 ? 77.381 11.505 51.205 1.00 39.98 19 VAL C O 1
ATOM 2843 N N . ILE C 1 20 ? 78.454 11.120 49.227 1.00 35.59 20 ILE C N 1
ATOM 2844 C CA . ILE C 1 20 ? 78.505 9.671 49.441 1.00 38.01 20 ILE C CA 1
ATOM 2845 C C . ILE C 1 20 ? 79.500 9.251 50.520 1.00 44.46 20 ILE C C 1
ATOM 2846 O O . ILE C 1 20 ? 79.279 8.265 51.235 1.00 39.64 20 ILE C O 1
ATOM 2851 N N . LYS C 1 21 ? 80.650 9.929 50.562 1.00 44.66 21 LYS C N 1
ATOM 2852 C CA . LYS C 1 21 ? 81.693 9.617 51.534 1.00 49.42 21 LYS C CA 1
ATOM 2853 C C . LYS C 1 21 ? 81.141 9.931 52.938 1.00 47.29 21 LYS C C 1
ATOM 2854 O O . LYS C 1 21 ? 81.295 9.118 53.835 1.00 48.04 21 LYS C O 1
ATOM 2860 N N . LYS C 1 22 ? 80.400 11.009 53.061 1.00 46.39 22 LYS C N 1
ATOM 2861 C CA . LYS C 1 22 ? 79.716 11.406 54.266 1.00 46.82 22 LYS C CA 1
ATOM 2862 C C . LYS C 1 22 ? 78.656 10.382 54.689 1.00 48.01 22 LYS C C 1
ATOM 2863 O O . LYS C 1 22 ? 78.614 9.981 55.863 1.00 47.89 22 LYS C O 1
ATOM 2869 N N . ILE C 1 23 ? 77.709 10.056 53.800 1.00 41.27 23 ILE C N 1
ATOM 2870 C CA . ILE C 1 23 ? 76.798 8.942 54.085 1.00 37.42 23 ILE C CA 1
ATOM 2871 C C . ILE C 1 23 ? 77.535 7.716 54.601 1.00 39.48 23 ILE C C 1
ATOM 2872 O O . ILE C 1 23 ? 77.002 6.994 55.455 1.00 39.89 23 ILE C O 1
ATOM 2877 N N . ALA C 1 24 ? 78.675 7.386 54.023 1.00 40.71 24 ALA C N 1
ATOM 2878 C CA . ALA C 1 24 ? 79.396 6.149 54.288 1.00 43.90 24 ALA C CA 1
ATOM 2879 C C . ALA C 1 24 ? 79.994 6.171 55.711 1.00 46.86 24 ALA C C 1
ATOM 2880 O O . ALA C 1 24 ? 80.401 5.130 56.212 1.00 45.36 24 ALA C O 1
ATOM 2882 N N . GLU C 1 25 ? 79.962 7.343 56.338 1.00 49.57 25 GLU C N 1
ATOM 2883 C CA . GLU C 1 25 ? 80.257 7.413 57.762 1.00 56.47 25 GLU C CA 1
ATOM 2884 C C . GLU C 1 25 ? 79.082 7.090 58.659 1.00 56.79 25 GLU C C 1
ATOM 2885 O O . GLU C 1 25 ? 79.263 7.038 59.890 1.00 60.11 25 GLU C O 1
ATOM 2891 N N . GLU C 1 26 ? 77.872 6.884 58.154 1.00 50.74 26 GLU C N 1
ATOM 2892 C CA . GLU C 1 26 ? 76.703 6.550 58.946 1.00 47.77 26 GLU C CA 1
ATOM 2893 C C . GLU C 1 26 ? 76.173 5.135 58.740 1.00 45.15 26 GLU C C 1
ATOM 2894 O O . GLU C 1 26 ? 75.297 4.660 59.475 1.00 42.88 26 GLU C O 1
ATOM 2900 N N . VAL C 1 27 ? 76.637 4.455 57.684 1.00 42.88 27 VAL C N 1
ATOM 2901 C CA . VAL C 1 27 ? 75.956 3.225 57.235 1.00 35.74 27 VAL C CA 1
ATOM 2902 C C . VAL C 1 27 ? 77.046 2.314 56.699 1.00 36.34 27 VAL C C 1
ATOM 2903 O O . VAL C 1 27 ? 78.138 2.839 56.485 1.00 40.35 27 VAL C O 1
ATOM 2907 N N . ASP C 1 28 ? 76.842 1.013 56.582 1.00 34.33 28 ASP C N 1
ATOM 2908 C CA . ASP C 1 28 ? 77.879 0.106 56.120 1.00 37.85 28 ASP C CA 1
ATOM 2909 C C . ASP C 1 28 ? 77.954 0.064 54.584 1.00 37.51 28 ASP C C 1
ATOM 2910 O O . ASP C 1 28 ? 79.018 -0.261 54.066 1.00 35.52 28 ASP C O 1
ATOM 2915 N N . GLU C 1 29 ? 76.833 0.163 53.893 1.00 35.60 29 GLU C N 1
ATOM 2916 C CA . GLU C 1 29 ? 76.804 0.011 52.435 1.00 35.09 29 GLU C CA 1
ATOM 2917 C C . GLU C 1 29 ? 75.808 1.014 51.861 1.00 30.23 29 GLU C C 1
ATOM 2918 O O . GLU C 1 29 ? 74.906 1.482 52.569 1.00 30.80 29 GLU C O 1
ATOM 2924 N N . ILE C 1 30 ? 75.934 1.344 50.582 1.00 30.17 30 ILE C N 1
ATOM 2925 C CA . ILE C 1 30 ? 75.153 2.432 50.004 1.00 29.45 30 ILE C CA 1
ATOM 2926 C C . ILE C 1 30 ? 74.655 2.020 48.597 1.00 31.97 30 ILE C C 1
ATOM 2927 O O . ILE C 1 30 ? 75.495 1.551 47.813 1.00 33.63 30 ILE C O 1
ATOM 2932 N N . ILE C 1 31 ? 73.329 2.070 48.460 1.00 29.10 31 ILE C N 1
ATOM 2933 C CA . ILE C 1 31 ? 72.685 1.762 47.211 1.00 29.19 31 ILE C CA 1
ATOM 2934 C C . ILE C 1 31 ? 72.612 3.079 46.429 1.00 30.79 31 ILE C C 1
ATOM 2935 O O . ILE C 1 31 ? 72.176 4.082 47.002 1.00 27.69 31 ILE C O 1
ATOM 2940 N N . ILE C 1 32 ? 73.245 3.089 45.242 1.00 26.88 32 ILE C N 1
ATOM 2941 C CA . ILE C 1 32 ? 73.110 4.340 44.467 1.00 28.55 32 ILE C CA 1
ATOM 2942 C C . ILE C 1 32 ? 72.086 4.071 43.375 1.00 27.19 32 ILE C C 1
ATOM 2943 O O . ILE C 1 32 ? 72.468 3.682 42.276 1.00 28.95 32 ILE C O 1
ATOM 2948 N N . GLY C 1 33 ? 70.884 4.622 43.565 1.00 28.99 33 GLY C N 1
ATOM 2949 C CA . GLY C 1 33 ? 69.844 4.536 42.548 1.00 28.39 33 GLY C CA 1
ATOM 2950 C C . GLY C 1 33 ? 70.058 5.532 41.428 1.00 25.70 33 GLY C C 1
ATOM 2951 O O . GLY C 1 33 ? 70.267 6.721 41.715 1.00 25.80 33 GLY C O 1
ATOM 2952 N N . ILE C 1 34 ? 70.138 5.071 40.204 1.00 25.20 34 ILE C N 1
ATOM 2953 C CA . ILE C 1 34 ? 70.424 5.907 39.032 1.00 26.17 34 ILE C CA 1
ATOM 2954 C C . ILE C 1 34 ? 69.052 6.153 38.349 1.00 29.67 34 ILE C C 1
ATOM 2955 O O . ILE C 1 34 ? 68.488 5.366 37.615 1.00 23.93 34 ILE C O 1
ATOM 2960 N N . GLY C 1 35 ? 68.553 7.358 38.585 1.00 27.49 35 GLY C N 1
ATOM 2961 C CA . GLY C 1 35 ? 67.120 7.710 38.391 1.00 27.24 35 GLY C CA 1
ATOM 2962 C C . GLY C 1 35 ? 66.935 8.027 36.904 1.00 23.47 35 GLY C C 1
ATOM 2963 O O . GLY C 1 35 ? 67.983 8.248 36.264 1.00 27.10 35 GLY C O 1
ATOM 2964 N N . SER C 1 36 ? 65.783 8.118 36.300 1.00 23.24 36 SER C N 1
ATOM 2965 C CA . SER C 1 36 ? 65.699 8.451 34.869 1.00 23.21 36 SER C CA 1
ATOM 2966 C C . SER C 1 36 ? 66.549 7.548 34.006 1.00 25.06 36 SER C C 1
ATOM 2967 O O . SER C 1 36 ? 67.143 7.935 32.993 1.00 24.92 36 SER C O 1
ATOM 2970 N N . ALA C 1 37 ? 66.556 6.247 34.307 1.00 25.69 37 ALA C N 1
ATOM 2971 C CA . ALA C 1 37 ? 67.420 5.276 33.659 1.00 25.71 37 ALA C CA 1
ATOM 2972 C C . ALA C 1 37 ? 67.249 5.272 32.145 1.00 25.85 37 ALA C C 1
ATOM 2973 O O . ALA C 1 37 ? 68.258 5.024 31.466 1.00 27.44 37 ALA C O 1
ATOM 2975 N N . GLN C 1 38 ? 65.976 5.443 31.642 1.00 22.05 38 GLN C N 1
ATOM 2976 C CA . GLN C 1 38 ? 65.797 5.208 30.217 1.00 23.79 38 GLN C CA 1
ATOM 2977 C C . GLN C 1 38 ? 66.100 6.518 29.470 1.00 27.13 38 GLN C C 1
ATOM 2978 O O . GLN C 1 38 ? 65.897 6.587 28.254 1.00 26.72 38 GLN C O 1
ATOM 2984 N N . LYS C 1 39 ? 66.247 7.613 30.225 1.00 24.30 39 LYS C N 1
ATOM 2985 C CA . LYS C 1 39 ? 66.423 8.907 29.544 1.00 27.91 39 LYS C CA 1
ATOM 2986 C C . LYS C 1 39 ? 67.881 9.153 29.150 1.00 24.82 39 LYS C C 1
ATOM 2987 O O . LYS C 1 39 ? 68.728 9.247 30.046 1.00 25.31 39 LYS C O 1
ATOM 2993 N N . SER C 1 40 ? 68.139 9.364 27.847 1.00 25.36 40 SER C N 1
ATOM 2994 C CA . SER C 1 40 ? 69.481 9.673 27.387 1.00 26.19 40 SER C CA 1
ATOM 2995 C C . SER C 1 40 ? 69.407 10.543 26.131 1.00 23.61 40 SER C C 1
ATOM 2996 O O . SER C 1 40 ? 68.335 10.842 25.623 1.00 24.62 40 SER C O 1
ATOM 2999 N N . HIS C 1 41 ? 70.526 11.104 25.699 1.00 22.35 41 HIS C N 1
ATOM 3000 C CA . HIS C 1 41 ? 70.597 11.873 24.464 1.00 25.14 41 HIS C CA 1
ATOM 3001 C C . HIS C 1 41 ? 69.702 13.099 24.432 1.00 27.09 41 HIS C C 1
ATOM 3002 O O . HIS C 1 41 ? 69.061 13.508 23.429 1.00 23.76 41 HIS C O 1
ATOM 3009 N N . THR C 1 42 ? 69.618 13.704 25.600 1.00 27.37 42 THR C N 1
ATOM 3010 C CA . THR C 1 42 ? 68.932 14.998 25.788 1.00 30.46 42 THR C CA 1
ATOM 3011 C C . THR C 1 42 ? 69.875 15.986 26.468 1.00 29.94 42 THR C C 1
ATOM 3012 O O . THR C 1 42 ? 70.859 15.615 27.123 1.00 26.99 42 THR C O 1
ATOM 3016 N N . LEU C 1 43 ? 69.618 17.325 26.401 1.00 28.21 43 LEU C N 1
ATOM 3017 C CA . LEU C 1 43 ? 70.458 18.265 27.134 1.00 30.93 43 LEU C CA 1
ATOM 3018 C C . LEU C 1 43 ? 70.424 18.189 28.646 1.00 32.30 43 LEU C C 1
ATOM 3019 O O . LEU C 1 43 ? 71.460 18.514 29.256 1.00 30.17 43 LEU C O 1
ATOM 3024 N N . GLU C 1 44 ? 69.344 17.695 29.229 1.00 30.08 44 GLU C N 1
ATOM 3025 C CA . GLU C 1 44 ? 69.305 17.463 30.657 1.00 32.92 44 GLU C CA 1
ATOM 3026 C C . GLU C 1 44 ? 69.789 16.054 31.026 1.00 28.66 44 GLU C C 1
ATOM 3027 O O . GLU C 1 44 ? 70.183 15.848 32.176 1.00 25.42 44 GLU C O 1
ATOM 3033 N N . ASN C 1 45 ? 69.559 15.133 30.108 1.00 23.46 45 ASN C N 1
ATOM 3034 C CA . ASN C 1 45 ? 69.973 13.746 30.389 1.00 26.93 45 ASN C CA 1
ATOM 3035 C C . ASN C 1 45 ? 70.788 13.194 29.238 1.00 23.30 45 ASN C C 1
ATOM 3036 O O . ASN C 1 45 ? 70.297 12.429 28.423 1.00 29.26 45 ASN C O 1
ATOM 3041 N N . PRO C 1 46 ? 72.038 13.631 29.070 1.00 25.45 46 PRO C N 1
ATOM 3042 C CA . PRO C 1 46 ? 72.824 13.226 27.894 1.00 22.26 46 PRO C CA 1
ATOM 3043 C C . PRO C 1 46 ? 73.139 11.730 27.929 1.00 23.94 46 PRO C C 1
ATOM 3044 O O . PRO C 1 46 ? 73.193 11.099 26.879 1.00 23.54 46 PRO C O 1
ATOM 3048 N N . PHE C 1 47 ? 73.347 11.139 29.089 1.00 20.67 47 PHE C N 1
ATOM 3049 C CA . PHE C 1 47 ? 74.078 9.876 29.216 1.00 24.79 47 PHE C CA 1
ATOM 3050 C C . PHE C 1 47 ? 73.109 8.734 29.518 1.00 24.35 47 PHE C C 1
ATOM 3051 O O . PHE C 1 47 ? 72.159 8.932 30.226 1.00 23.88 47 PHE C O 1
ATOM 3059 N N . THR C 1 48 ? 73.393 7.581 28.971 1.00 25.78 48 THR C N 1
ATOM 3060 C CA . THR C 1 48 ? 72.514 6.365 29.147 1.00 26.38 48 THR C CA 1
ATOM 3061 C C . THR C 1 48 ? 72.771 5.859 30.553 1.00 27.67 48 THR C C 1
ATOM 3062 O O . THR C 1 48 ? 73.791 6.199 31.209 1.00 24.24 48 THR C O 1
ATOM 3066 N N . ALA C 1 49 ? 71.945 4.946 31.034 1.00 22.20 49 ALA C N 1
ATOM 3067 C CA . ALA C 1 49 ? 72.115 4.267 32.301 1.00 26.80 49 ALA C CA 1
ATOM 3068 C C . ALA C 1 49 ? 73.475 3.569 32.405 1.00 24.11 49 ALA C C 1
ATOM 3069 O O . ALA C 1 49 ? 74.095 3.561 33.475 1.00 21.68 49 ALA C O 1
ATOM 3071 N N . GLY C 1 50 ? 73.8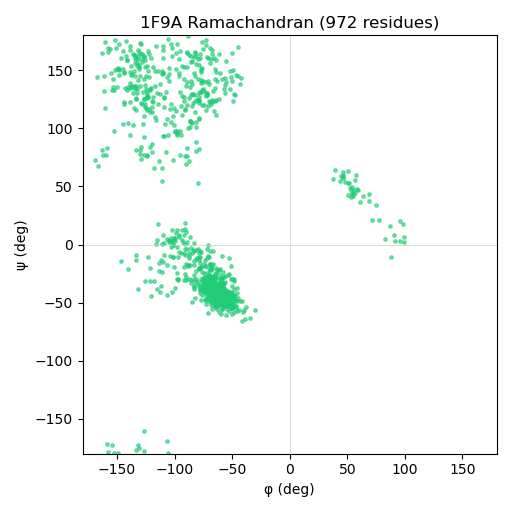52 2.878 31.332 1.00 27.18 50 GLY C N 1
ATOM 3072 C CA . GLY C 1 50 ? 75.049 2.054 31.396 1.00 27.78 50 GLY C CA 1
ATOM 3073 C C . GLY C 1 50 ? 76.284 2.987 31.444 1.00 29.28 50 GLY C C 1
ATOM 3074 O O . GLY C 1 50 ? 77.267 2.588 32.049 1.00 26.07 50 GLY C O 1
ATOM 3075 N N . GLU C 1 51 ? 76.228 4.090 30.698 1.00 26.80 51 GLU C N 1
ATOM 3076 C CA . GLU C 1 51 ? 77.269 5.120 30.872 1.00 27.52 51 GLU C CA 1
ATOM 3077 C C . GLU C 1 51 ? 77.386 5.730 32.242 1.00 27.59 51 GLU C C 1
ATOM 3078 O O . GLU C 1 51 ? 78.515 5.815 32.782 1.00 28.04 51 GLU C O 1
ATOM 3084 N N . ARG C 1 52 ? 76.293 5.902 32.977 1.00 26.49 52 ARG C N 1
ATOM 3085 C CA . ARG C 1 52 ? 76.327 6.318 34.367 1.00 26.52 52 ARG C CA 1
ATOM 3086 C C . ARG C 1 52 ? 76.785 5.263 35.363 1.00 28.03 52 ARG C C 1
ATOM 3087 O O . ARG C 1 52 ? 77.584 5.596 36.260 1.00 26.89 52 ARG C O 1
ATOM 3095 N N . ILE C 1 53 ? 76.384 4.010 35.104 1.00 23.73 53 ILE C N 1
ATOM 3096 C CA . ILE C 1 53 ? 76.927 2.929 35.922 1.00 25.56 53 ILE C CA 1
ATOM 3097 C C . ILE C 1 53 ? 78.446 2.989 35.810 1.00 25.19 53 ILE C C 1
ATOM 3098 O O . ILE C 1 53 ? 79.071 2.778 36.845 1.00 27.55 53 ILE C O 1
ATOM 3103 N N . LEU C 1 54 ? 78.994 3.011 34.611 1.00 22.69 54 LEU C N 1
ATOM 3104 C CA . LEU C 1 54 ? 80.428 2.916 34.375 1.00 26.12 54 LEU C CA 1
ATOM 3105 C C . LEU C 1 54 ? 81.167 4.053 35.110 1.00 28.17 54 LEU C C 1
ATOM 3106 O O . LEU C 1 54 ? 82.076 3.798 35.914 1.00 27.11 54 LEU C O 1
ATOM 3111 N N . MET C 1 55 ? 80.593 5.238 35.106 1.00 25.94 55 MET C N 1
ATOM 3112 C CA . MET C 1 55 ? 81.167 6.458 35.668 1.00 29.30 55 MET C CA 1
ATOM 3113 C C . MET C 1 55 ? 81.231 6.296 37.186 1.00 31.48 55 MET C C 1
ATOM 3114 O O . MET C 1 55 ? 82.255 6.541 37.856 1.00 26.26 55 MET C O 1
ATOM 3119 N N . ILE C 1 56 ? 80.074 5.860 37.737 1.00 27.49 56 ILE C N 1
ATOM 3120 C CA . ILE C 1 56 ? 79.926 5.806 39.183 1.00 25.94 56 ILE C CA 1
ATOM 3121 C C . ILE C 1 56 ? 80.766 4.655 39.706 1.00 33.01 56 ILE C C 1
ATOM 3122 O O . ILE C 1 56 ? 81.424 4.843 40.747 1.00 34.47 56 ILE C O 1
ATOM 3127 N N . THR C 1 57 ? 80.751 3.490 39.025 1.00 27.46 57 THR C N 1
ATOM 3128 C CA . THR C 1 57 ? 81.560 2.393 39.463 1.00 32.76 57 THR C CA 1
ATOM 3129 C C . THR C 1 57 ? 83.065 2.690 39.346 1.00 32.80 57 THR C C 1
ATOM 3130 O O . THR C 1 57 ? 83.718 2.493 40.386 1.00 30.33 57 THR C O 1
ATOM 3134 N N . GLN C 1 58 ? 83.532 3.240 38.228 1.00 33.86 58 GLN C N 1
ATOM 3135 C CA . GLN C 1 58 ? 84.923 3.654 38.135 1.00 34.58 58 GLN C CA 1
ATOM 3136 C C . GLN C 1 58 ? 85.311 4.689 39.185 1.00 35.17 58 GLN C C 1
ATOM 3137 O O . GLN C 1 58 ? 86.427 4.543 39.703 1.00 29.84 58 GLN C O 1
ATOM 3143 N N . SER C 1 59 ? 84.400 5.598 39.593 1.00 32.13 59 SER C N 1
ATOM 3144 C CA . SER C 1 59 ? 84.794 6.619 40.558 1.00 35.89 59 SER C CA 1
ATOM 3145 C C . SER C 1 59 ? 85.038 6.031 41.942 1.00 36.63 59 SER C C 1
ATOM 3146 O O . SER C 1 59 ? 85.720 6.615 42.802 1.00 38.74 59 SER C O 1
ATOM 3149 N N . LEU C 1 60 ? 84.233 5.017 42.283 1.00 37.84 60 LEU C N 1
ATOM 3150 C CA . LEU C 1 60 ? 84.143 4.514 43.646 1.00 36.65 60 LEU C CA 1
ATOM 3151 C C . LEU C 1 60 ? 84.958 3.220 43.857 1.00 36.63 60 LEU C C 1
ATOM 3152 O O . LEU C 1 60 ? 85.280 2.864 44.991 1.00 38.22 60 LEU C O 1
ATOM 3157 N N . LYS C 1 61 ? 85.298 2.493 42.772 1.00 34.20 61 LYS C N 1
ATOM 3158 C CA . LYS C 1 61 ? 86.067 1.232 42.915 1.00 43.59 61 LYS C CA 1
ATOM 3159 C C . LYS C 1 61 ? 87.248 1.481 43.809 1.00 49.69 61 LYS C C 1
ATOM 3160 O O . LYS C 1 61 ? 87.718 0.566 44.499 1.00 47.53 61 LYS C O 1
ATOM 3166 N N . ASP C 1 62 ? 87.616 2.718 43.692 1.00 54.26 62 ASP C N 1
ATOM 3167 C CA . ASP C 1 62 ? 88.599 3.374 44.474 1.00 58.46 62 ASP C CA 1
ATOM 3168 C C . ASP C 1 62 ? 88.532 3.015 45.957 1.00 57.15 62 ASP C C 1
ATOM 3169 O O . ASP C 1 62 ? 89.445 2.402 46.509 1.00 59.87 62 ASP C O 1
ATOM 3174 N N . TYR C 1 63 ? 87.410 3.428 46.555 1.00 52.92 63 TYR C N 1
ATOM 3175 C CA . TYR C 1 63 ? 87.245 3.466 48.007 1.00 49.63 63 TYR C CA 1
ATOM 3176 C C . TYR C 1 63 ? 86.882 2.159 48.707 1.00 50.99 63 TYR C C 1
ATOM 3177 O O . TYR C 1 63 ? 86.420 1.209 48.085 1.00 53.25 63 TYR C O 1
ATOM 3179 N N . ASP C 1 64 ? 87.108 2.175 50.031 1.00 48.43 64 ASP C N 1
ATOM 3180 C CA . ASP C 1 64 ? 86.891 1.023 50.908 1.00 44.64 64 ASP C CA 1
ATOM 3181 C C . ASP C 1 64 ? 85.409 0.821 51.288 1.00 45.19 64 ASP C C 1
ATOM 3182 O O . ASP C 1 64 ? 85.097 0.776 52.468 1.00 49.27 64 ASP C O 1
ATOM 3184 N N . LEU C 1 65 ? 84.518 0.747 50.345 1.00 43.69 65 LEU C N 1
ATOM 3185 C CA . LEU C 1 65 ? 83.092 1.020 50.560 1.00 43.56 65 LEU C CA 1
ATOM 3186 C C . LEU C 1 65 ? 82.343 -0.063 49.794 1.00 40.05 65 LEU C C 1
ATOM 3187 O O . LEU C 1 65 ? 82.856 -0.475 48.776 1.00 40.46 65 LEU C O 1
ATOM 3189 N N . THR C 1 66 ? 81.201 -0.543 50.249 1.00 39.55 66 THR C N 1
ATOM 3190 C CA . THR C 1 66 ? 80.400 -1.400 49.390 1.00 42.34 66 THR C CA 1
ATOM 3191 C C . THR C 1 66 ? 79.210 -0.617 48.830 1.00 39.66 66 THR C C 1
ATOM 3192 O O . THR C 1 66 ? 78.503 0.056 49.591 1.00 34.98 66 THR C O 1
ATOM 3196 N N . TYR C 1 67 ? 79.178 -0.458 47.503 1.00 35.44 67 TYR C N 1
ATOM 3197 C CA . TYR C 1 67 ? 78.057 0.233 46.895 1.00 36.51 67 TYR C CA 1
ATOM 3198 C C . TYR C 1 67 ? 77.409 -0.531 45.740 1.00 33.19 67 TYR C C 1
ATOM 3199 O O . TYR C 1 67 ? 77.839 -1.596 45.320 1.00 31.85 67 TYR C O 1
ATOM 3208 N N . TYR C 1 68 ? 76.211 -0.095 45.388 1.00 30.13 68 TYR C N 1
ATOM 3209 C CA . TYR C 1 68 ? 75.321 -0.835 44.476 1.00 31.24 68 TYR C CA 1
ATOM 3210 C C . TYR C 1 68 ? 74.694 0.207 43.556 1.00 28.65 68 TYR C C 1
ATOM 3211 O O . TYR C 1 68 ? 73.760 0.879 43.938 1.00 26.91 68 TYR C O 1
ATOM 3220 N N . PRO C 1 69 ? 75.272 0.434 42.390 1.00 31.65 69 PRO C N 1
ATOM 3221 C CA . PRO C 1 69 ? 74.763 1.351 41.413 1.00 29.83 69 PRO C CA 1
ATOM 3222 C C . PRO C 1 69 ? 73.698 0.733 40.490 1.00 30.41 69 PRO C C 1
ATOM 3223 O O . PRO C 1 69 ? 73.975 -0.258 39.807 1.00 31.79 69 PRO C O 1
ATOM 3227 N N . ILE C 1 70 ? 72.445 1.112 40.756 1.00 27.25 70 ILE C N 1
ATOM 3228 C CA . ILE C 1 70 ? 71.318 0.289 40.277 1.00 28.60 70 ILE C CA 1
ATOM 3229 C C . ILE C 1 70 ? 70.430 1.222 39.483 1.00 26.17 70 ILE C C 1
ATOM 3230 O O . ILE C 1 70 ? 69.990 2.268 39.970 1.00 25.53 70 ILE C O 1
ATOM 3235 N N . PRO C 1 71 ? 70.192 0.930 38.198 1.00 26.81 71 PRO C N 1
ATOM 3236 C CA . PRO C 1 71 ? 69.377 1.723 37.332 1.00 24.73 71 PRO C CA 1
ATOM 3237 C C . PRO C 1 71 ? 67.894 1.617 37.624 1.00 25.47 71 PRO C C 1
ATOM 3238 O O . PRO C 1 71 ? 67.423 0.532 37.922 1.00 24.39 71 PRO C O 1
ATOM 3242 N N . ILE C 1 72 ? 67.264 2.782 37.785 1.00 26.77 72 ILE C N 1
ATOM 3243 C CA . ILE C 1 72 ? 65.859 2.868 38.118 1.00 24.53 72 ILE C CA 1
ATOM 3244 C C . ILE C 1 72 ? 65.109 3.679 37.066 1.00 25.58 72 ILE C C 1
ATOM 3245 O O . ILE C 1 72 ? 65.235 4.919 36.966 1.00 26.75 72 ILE C O 1
ATOM 3250 N N . LYS C 1 73 ? 64.167 3.077 36.349 1.00 24.88 73 LYS C N 1
ATOM 3251 C CA . LYS C 1 73 ? 63.430 3.727 35.279 1.00 28.19 73 LYS C CA 1
ATOM 3252 C C . LYS C 1 73 ? 62.476 4.801 35.860 1.00 29.01 73 LYS C C 1
ATOM 3253 O O . LYS C 1 73 ? 61.982 4.532 36.956 1.00 24.81 73 LYS C O 1
ATOM 3259 N N . ASP C 1 74 ? 62.093 5.770 35.098 1.00 30.33 74 ASP C N 1
ATOM 3260 C CA . ASP C 1 74 ? 60.979 6.639 35.493 1.00 33.61 74 ASP C CA 1
ATOM 3261 C C . ASP C 1 74 ? 59.697 5.862 35.181 1.00 33.36 74 ASP C C 1
ATOM 3262 O O . ASP C 1 74 ? 59.357 5.639 34.020 1.00 33.34 74 ASP C O 1
ATOM 3267 N N . ILE C 1 75 ? 58.994 5.382 36.185 1.00 30.94 75 ILE C N 1
ATOM 3268 C CA . ILE C 1 75 ? 57.714 4.720 35.949 1.00 31.42 75 ILE C CA 1
ATOM 3269 C C . ILE C 1 75 ? 56.667 5.770 36.224 1.00 36.57 75 ILE C C 1
ATOM 3270 O O . ILE C 1 75 ? 56.860 6.676 37.006 1.00 39.61 75 ILE C O 1
ATOM 3275 N N . GLU C 1 76 ? 55.504 5.796 35.640 1.00 35.86 76 GLU C N 1
ATOM 3276 C CA . GLU C 1 76 ? 54.662 6.934 35.992 1.00 44.24 76 GLU C CA 1
ATOM 3277 C C . GLU C 1 76 ? 53.614 6.511 36.989 1.00 34.58 76 GLU C C 1
ATOM 3278 O O . GLU C 1 76 ? 52.430 6.427 36.655 1.00 30.01 76 GLU C O 1
ATOM 3284 N N . PHE C 1 77 ? 54.053 6.281 38.234 1.00 28.79 77 PHE C N 1
ATOM 3285 C CA . PHE C 1 77 ? 53.152 5.674 39.179 1.00 29.94 77 PHE C CA 1
ATOM 3286 C C . PHE C 1 77 ? 53.566 5.726 40.656 1.00 23.56 77 PHE C C 1
ATOM 3287 O O . PHE C 1 77 ? 54.249 4.807 41.164 1.00 21.09 77 PHE C O 1
ATOM 3295 N N . ASN C 1 78 ? 53.594 6.893 41.253 1.00 23.23 78 ASN C N 1
ATOM 3296 C CA . ASN C 1 78 ? 54.246 7.135 42.550 1.00 24.36 78 ASN C CA 1
ATOM 3297 C C . ASN C 1 78 ? 53.866 6.255 43.706 1.00 21.61 78 ASN C C 1
ATOM 3298 O O . ASN C 1 78 ? 54.670 5.848 44.605 1.00 23.17 78 ASN C O 1
ATOM 3303 N N . SER C 1 79 ? 52.661 5.719 43.651 1.00 23.27 79 SER C N 1
ATOM 3304 C CA . SER C 1 79 ? 52.124 4.809 44.650 1.00 27.84 79 SER C CA 1
ATOM 3305 C C . SER C 1 79 ? 52.915 3.495 44.734 1.00 26.01 79 SER C C 1
ATOM 3306 O O . SER C 1 79 ? 52.876 2.826 45.766 1.00 23.09 79 SER C O 1
ATOM 3309 N N . ILE C 1 80 ? 53.370 2.971 43.588 1.00 24.38 80 ILE C N 1
ATOM 3310 C CA . ILE C 1 80 ? 54.131 1.709 43.618 1.00 26.07 80 ILE C CA 1
ATOM 3311 C C . ILE C 1 80 ? 55.634 1.887 43.538 1.00 24.80 80 ILE C C 1
ATOM 3312 O O . ILE C 1 80 ? 56.417 0.953 43.466 1.00 22.27 80 ILE C O 1
ATOM 3317 N N . TRP C 1 81 ? 56.130 3.122 43.565 1.00 21.10 81 TRP C N 1
ATOM 3318 C CA . TRP C 1 81 ? 57.514 3.377 43.184 1.00 22.22 81 TRP C CA 1
ATOM 3319 C C . TRP C 1 81 ? 58.461 2.870 44.253 1.00 21.50 81 TRP C C 1
ATOM 3320 O O . TRP C 1 81 ? 59.542 2.375 43.910 1.00 24.31 81 TRP C O 1
ATOM 3331 N N . VAL C 1 82 ? 58.144 3.013 45.557 1.00 22.72 82 VAL C N 1
ATOM 3332 C CA . VAL C 1 82 ? 59.027 2.404 46.558 1.00 24.08 82 VAL C CA 1
ATOM 3333 C C . VAL C 1 82 ? 59.151 0.890 46.436 1.00 26.15 82 VAL C C 1
ATOM 3334 O O . VAL C 1 82 ? 60.227 0.237 46.530 1.00 22.40 82 VAL C O 1
ATOM 3338 N N . SER C 1 83 ? 57.972 0.256 46.141 1.00 22.03 83 SER C N 1
ATOM 3339 C CA . SER C 1 83 ? 58.057 -1.192 45.912 1.00 24.67 83 SER C CA 1
ATOM 3340 C C . SER C 1 83 ? 58.986 -1.553 44.755 1.00 23.25 83 SER C C 1
ATOM 3341 O O . SER C 1 83 ? 59.611 -2.620 44.667 1.00 24.86 83 SER C O 1
ATOM 3344 N N . TYR C 1 84 ? 58.793 -0.882 43.615 1.00 20.24 84 TYR C N 1
ATOM 3345 C CA . TYR C 1 84 ? 59.649 -0.951 42.467 1.00 26.39 84 TYR C CA 1
ATOM 3346 C C . TYR C 1 84 ? 61.119 -0.774 42.793 1.00 24.02 84 TYR C C 1
ATOM 3347 O O . TYR C 1 84 ? 61.934 -1.659 42.526 1.00 23.30 84 TYR C O 1
ATOM 3356 N N . VAL C 1 85 ? 61.454 0.242 43.582 1.00 25.82 85 VAL C N 1
ATOM 3357 C CA . VAL C 1 85 ? 62.841 0.428 44.054 1.00 26.26 85 VAL C CA 1
ATOM 3358 C C . VAL C 1 85 ? 63.293 -0.739 44.953 1.00 24.18 85 VAL C C 1
ATOM 3359 O O . VAL C 1 85 ? 64.447 -1.214 44.822 1.00 23.41 85 VAL C O 1
ATOM 3363 N N . GLU C 1 86 ? 62.445 -1.213 45.861 1.00 24.79 86 GLU C N 1
ATOM 3364 C CA . GLU C 1 86 ? 62.687 -2.426 46.636 1.00 24.24 86 GLU C CA 1
ATOM 3365 C C . GLU C 1 86 ? 62.866 -3.711 45.859 1.00 27.42 86 GLU C C 1
ATOM 3366 O O . GLU C 1 86 ? 63.817 -4.453 46.196 1.00 24.84 86 GLU C O 1
ATOM 3372 N N . SER C 1 87 ? 62.241 -3.828 44.638 1.00 23.29 87 SER C N 1
ATOM 3373 C CA . SER C 1 87 ? 62.345 -5.066 43.898 1.00 25.27 87 SER C CA 1
ATOM 3374 C C . SER C 1 87 ? 63.801 -5.108 43.326 1.00 24.73 87 SER C C 1
ATOM 3375 O O . SER C 1 87 ? 64.269 -6.197 43.026 1.00 22.91 87 SER C O 1
ATOM 3378 N N . LEU C 1 88 ? 64.357 -3.938 43.055 1.00 20.10 88 LEU C N 1
ATOM 3379 C CA . LEU C 1 88 ? 65.625 -3.925 42.285 1.00 24.28 88 LEU C CA 1
ATOM 3380 C C . LEU C 1 88 ? 66.815 -3.794 43.219 1.00 22.94 88 LEU C C 1
ATOM 3381 O O . LEU C 1 88 ? 67.923 -3.833 42.698 1.00 26.65 88 LEU C O 1
ATOM 3386 N N . THR C 1 89 ? 66.693 -3.667 44.533 1.00 23.00 89 THR C N 1
ATOM 3387 C CA . THR C 1 89 ? 67.802 -3.196 45.381 1.00 28.15 89 THR C CA 1
ATOM 3388 C C . THR C 1 89 ? 67.928 -4.069 46.614 1.00 29.76 89 THR C C 1
ATOM 3389 O O . THR C 1 89 ? 66.945 -4.646 47.028 1.00 29.62 89 THR C O 1
ATOM 3393 N N . PRO C 1 90 ? 69.127 -4.311 47.110 1.00 32.05 90 PRO C N 1
ATOM 3394 C CA . PRO C 1 90 ? 69.261 -4.879 48.476 1.00 31.37 90 PRO C CA 1
ATOM 3395 C C . PRO C 1 90 ? 68.438 -4.119 49.486 1.00 33.01 90 PRO C C 1
ATOM 3396 O O . PRO C 1 90 ? 68.417 -2.853 49.491 1.00 31.41 90 PRO C O 1
ATOM 3400 N N . PRO C 1 91 ? 67.961 -4.776 50.554 1.00 35.93 91 PRO C N 1
ATOM 3401 C CA . PRO C 1 91 ? 67.238 -4.099 51.616 1.00 37.68 91 PRO C CA 1
ATOM 3402 C C . PRO C 1 91 ? 68.045 -2.960 52.190 1.00 37.29 91 PRO C C 1
ATOM 3403 O O . PRO C 1 91 ? 69.263 -3.129 52.375 1.00 41.81 91 PRO C O 1
ATOM 3407 N N . PHE C 1 92 ? 67.429 -1.846 52.493 1.00 33.95 92 PHE C N 1
ATOM 3408 C CA . PHE C 1 92 ? 68.063 -0.692 53.054 1.00 35.59 92 PHE C CA 1
ATOM 3409 C C . PHE C 1 92 ? 67.196 -0.040 54.157 1.00 39.91 92 PHE C C 1
ATOM 3410 O O . PHE C 1 92 ? 66.001 -0.327 54.266 1.00 40.65 92 PHE C O 1
ATOM 3418 N N . ASP C 1 93 ? 67.829 0.876 54.901 1.00 39.38 93 ASP C N 1
ATOM 3419 C CA . ASP C 1 93 ? 67.266 1.253 56.202 1.00 40.63 93 ASP C CA 1
ATOM 3420 C C . ASP C 1 93 ? 67.084 2.750 56.258 1.00 40.45 93 ASP C C 1
ATOM 3421 O O . ASP C 1 93 ? 66.140 3.214 56.896 1.00 46.00 93 ASP C O 1
ATOM 3426 N N . ILE C 1 94 ? 67.927 3.539 55.578 1.00 37.89 94 ILE C N 1
ATOM 3427 C CA . ILE C 1 94 ? 67.862 4.976 55.658 1.00 36.96 94 ILE C CA 1
ATOM 3428 C C . ILE C 1 94 ? 67.934 5.589 54.256 1.00 38.19 94 ILE C C 1
ATOM 3429 O O . ILE C 1 94 ? 68.777 5.168 53.454 1.00 40.93 94 ILE C O 1
ATOM 3434 N N . VAL C 1 95 ? 67.095 6.565 53.997 1.00 33.52 95 VAL C N 1
ATOM 3435 C CA . VAL C 1 95 ? 67.065 7.172 52.662 1.00 33.54 95 VAL C CA 1
ATOM 3436 C C . VAL C 1 95 ? 67.648 8.567 52.798 1.00 32.61 95 VAL C C 1
ATOM 3437 O O . VAL C 1 95 ? 67.161 9.273 53.680 1.00 31.63 95 VAL C O 1
ATOM 3441 N N . TYR C 1 96 ? 68.658 8.950 52.020 1.00 31.78 96 TYR C N 1
ATOM 3442 C CA . TYR C 1 96 ? 69.054 10.370 52.033 1.00 33.66 96 TYR C CA 1
ATOM 3443 C C . TYR C 1 96 ? 68.488 11.143 50.879 1.00 34.14 96 TYR C C 1
ATOM 3444 O O . TYR C 1 96 ? 69.032 11.085 49.755 1.00 35.42 96 TYR C O 1
ATOM 3453 N N . SER C 1 97 ? 67.599 12.113 51.141 1.00 34.81 97 SER C N 1
ATOM 3454 C CA . SER C 1 97 ? 67.061 12.863 50.017 1.00 35.58 97 SER C CA 1
ATOM 3455 C C . SER C 1 97 ? 66.465 14.153 50.532 1.00 35.68 97 SER C C 1
ATOM 3456 O O . SER C 1 97 ? 65.885 14.087 51.603 1.00 37.25 97 SER C O 1
ATOM 3459 N N . GLY C 1 98 ? 66.539 15.253 49.831 1.00 36.06 98 GLY C N 1
ATOM 3460 C CA . GLY C 1 98 ? 65.859 16.490 50.247 1.00 39.09 98 GLY C CA 1
ATOM 3461 C C . GLY C 1 98 ? 64.607 16.633 49.373 1.00 43.27 98 GLY C C 1
ATOM 3462 O O . GLY C 1 98 ? 63.998 17.720 49.355 1.00 40.47 98 GLY C O 1
ATOM 3463 N N . ASN C 1 99 ? 64.390 15.608 48.518 1.00 38.69 99 ASN C N 1
ATOM 3464 C CA . ASN C 1 99 ? 63.307 15.801 47.515 1.00 35.04 99 ASN C CA 1
ATOM 3465 C C . ASN C 1 99 ? 61.997 15.524 48.235 1.00 36.87 99 ASN C C 1
ATOM 3466 O O . ASN C 1 99 ? 61.775 14.451 48.789 1.00 31.15 99 ASN C O 1
ATOM 3471 N N . PRO C 1 100 ? 61.071 16.465 48.212 1.00 36.06 100 PRO C N 1
ATOM 3472 C CA . PRO C 1 100 ? 59.798 16.336 48.884 1.00 36.88 100 PRO C CA 1
ATOM 3473 C C . PRO C 1 100 ? 58.984 15.123 48.440 1.00 33.23 100 PRO C C 1
ATOM 3474 O O . PRO C 1 100 ? 58.389 14.468 49.308 1.00 34.04 100 PRO C O 1
ATOM 3478 N N . LEU C 1 101 ? 58.854 14.781 47.180 1.00 34.00 101 LEU C N 1
ATOM 3479 C CA . LEU C 1 101 ? 58.199 13.522 46.815 1.00 32.31 101 LEU C CA 1
ATOM 3480 C C . LEU C 1 101 ? 58.901 12.313 47.382 1.00 32.17 101 LEU C C 1
ATOM 3481 O O . LEU C 1 101 ? 58.253 11.337 47.834 1.00 30.45 101 LEU C O 1
ATOM 3486 N N . VAL C 1 102 ? 60.206 12.172 47.210 1.00 28.45 102 VAL C N 1
ATOM 3487 C CA . VAL C 1 102 ? 60.889 10.911 47.596 1.00 30.72 102 VAL C CA 1
ATOM 3488 C C . VAL C 1 102 ? 60.677 10.724 49.100 1.00 32.83 102 VAL C C 1
ATOM 3489 O O . VAL C 1 102 ? 60.541 9.682 49.769 1.00 26.06 102 VAL C O 1
ATOM 3493 N N . ARG C 1 103 ? 60.746 11.875 49.785 1.00 30.62 103 ARG C N 1
ATOM 3494 C CA . ARG C 1 103 ? 60.686 11.892 51.249 1.00 34.82 103 ARG C CA 1
ATOM 3495 C C . ARG C 1 103 ? 59.290 11.430 51.701 1.00 32.95 103 ARG C C 1
ATOM 3496 O O . ARG C 1 103 ? 59.180 10.523 52.510 1.00 28.66 103 ARG C O 1
ATOM 3504 N N . VAL C 1 104 ? 58.249 11.944 51.028 1.00 29.70 104 VAL C N 1
ATOM 3505 C CA . VAL C 1 104 ? 56.908 11.424 51.388 1.00 31.83 104 VAL C CA 1
ATOM 3506 C C . VAL C 1 104 ? 56.769 9.925 51.095 1.00 29.47 104 VAL C C 1
ATOM 3507 O O . VAL C 1 104 ? 56.139 9.173 51.860 1.00 27.48 104 VAL C O 1
ATOM 3511 N N . LEU C 1 105 ? 57.055 9.458 49.895 1.00 25.70 105 LEU C N 1
ATOM 3512 C CA . LEU C 1 105 ? 56.723 8.045 49.549 1.00 25.79 105 LEU C CA 1
ATOM 3513 C C . LEU C 1 105 ? 57.400 7.140 50.561 1.00 25.93 105 LEU C C 1
ATOM 3514 O O . LEU C 1 105 ? 56.924 6.058 50.946 1.00 26.18 105 LEU C O 1
ATOM 3519 N N . PHE C 1 106 ? 58.709 7.382 50.808 1.00 27.28 106 PHE C N 1
ATOM 3520 C CA . PHE C 1 106 ? 59.468 6.562 51.760 1.00 24.00 106 PHE C CA 1
ATOM 3521 C C . PHE C 1 106 ? 58.893 6.637 53.158 1.00 26.01 106 PHE C C 1
ATOM 3522 O O . PHE C 1 106 ? 58.805 5.565 53.805 1.00 30.53 106 PHE C O 1
ATOM 3530 N N . GLU C 1 107 ? 58.489 7.785 53.678 1.00 30.73 107 GLU C N 1
ATOM 3531 C CA . GLU C 1 107 ? 58.038 7.958 55.039 1.00 33.05 107 GLU C CA 1
ATOM 3532 C C . GLU C 1 107 ? 56.681 7.291 55.201 1.00 35.64 107 GLU C C 1
ATOM 3533 O O . GLU C 1 107 ? 56.632 6.462 56.120 1.00 32.42 107 GLU C O 1
ATOM 3539 N N . GLU C 1 108 ? 55.894 7.174 54.118 1.00 30.32 108 GLU C N 1
ATOM 3540 C CA . GLU C 1 108 ? 54.554 6.615 54.202 1.00 29.38 108 GLU C CA 1
ATOM 3541 C C . GLU C 1 108 ? 54.746 5.111 54.306 1.00 33.34 108 GLU C C 1
ATOM 3542 O O . GLU C 1 108 ? 53.949 4.314 54.822 1.00 31.83 108 GLU C O 1
ATOM 3548 N N . ARG C 1 109 ? 55.932 4.638 53.910 1.00 26.52 109 ARG C N 1
ATOM 3549 C CA . ARG C 1 109 ? 56.181 3.188 53.975 1.00 30.01 109 ARG C CA 1
ATOM 3550 C C . ARG C 1 109 ? 57.056 2.897 55.219 1.00 34.09 109 ARG C C 1
ATOM 3551 O O . ARG C 1 109 ? 57.484 1.758 55.320 1.00 34.19 109 ARG C O 1
ATOM 3559 N N . GLY C 1 110 ? 57.251 3.817 56.142 1.00 30.86 110 GLY C N 1
ATOM 3560 C CA . GLY C 1 110 ? 57.961 3.428 57.364 1.00 34.38 110 GLY C CA 1
ATOM 3561 C C . GLY C 1 110 ? 59.444 3.720 57.360 1.00 38.48 110 GLY C C 1
ATOM 3562 O O . GLY C 1 110 ? 60.087 3.411 58.393 1.00 38.68 110 GLY C O 1
ATOM 3563 N N . TYR C 1 111 ? 60.027 4.343 56.353 1.00 33.09 111 TYR C N 1
ATOM 3564 C CA . TYR C 1 111 ? 61.477 4.502 56.253 1.00 35.77 111 TYR C CA 1
ATOM 3565 C C . TYR C 1 111 ? 61.864 5.806 56.967 1.00 36.60 111 TYR C C 1
ATOM 3566 O O . TYR C 1 111 ? 61.167 6.813 56.788 1.00 37.37 111 TYR C O 1
ATOM 3575 N N . GLU C 1 112 ? 63.101 5.842 57.476 1.00 36.19 112 GLU C N 1
ATOM 3576 C CA . GLU C 1 112 ? 63.665 7.119 57.905 1.00 36.43 112 GLU C CA 1
ATOM 3577 C C . GLU C 1 112 ? 64.337 7.815 56.722 1.00 35.96 112 GLU C C 1
ATOM 3578 O O . GLU C 1 112 ? 64.953 7.141 55.890 1.00 36.99 112 GLU C O 1
ATOM 3584 N N . VAL C 1 113 ? 64.139 9.089 56.529 1.00 33.82 113 VAL C N 1
ATOM 3585 C CA . VAL C 1 113 ? 64.562 9.902 55.420 1.00 39.27 113 VAL C CA 1
ATOM 3586 C C . VAL C 1 113 ? 65.395 11.052 56.025 1.00 41.85 113 VAL C C 1
ATOM 3587 O O . VAL C 1 113 ? 64.855 11.705 56.903 1.00 43.17 113 VAL C O 1
ATOM 3591 N N . LYS C 1 114 ? 66.606 11.274 55.568 1.00 41.55 114 LYS C N 1
ATOM 3592 C CA . LYS C 1 114 ? 67.422 12.387 56.033 1.00 46.43 114 LYS C CA 1
ATOM 3593 C C . LYS C 1 114 ? 67.843 13.282 54.861 1.00 48.71 114 LYS C C 1
ATOM 3594 O O . LYS C 1 114 ? 67.964 12.812 53.726 1.00 44.03 114 LYS C O 1
ATOM 3600 N N . ARG C 1 115 ? 68.013 14.575 55.097 1.00 49.84 115 ARG C N 1
ATOM 3601 C CA . ARG C 1 115 ? 68.685 15.458 54.164 1.00 55.37 115 ARG C CA 1
ATOM 3602 C C . ARG C 1 115 ? 70.190 15.176 54.159 1.00 54.57 115 ARG C C 1
ATOM 3603 O O . ARG C 1 115 ? 70.781 14.922 55.202 1.00 56.07 115 ARG C O 1
ATOM 3611 N N . PRO C 1 116 ? 70.746 15.013 52.976 1.00 56.06 116 PRO C N 1
ATOM 3612 C CA . PRO C 1 116 ? 72.199 15.029 52.813 1.00 53.79 116 PRO C CA 1
ATOM 3613 C C . PRO C 1 116 ? 72.712 16.455 52.862 1.00 53.55 116 PRO C C 1
ATOM 3614 O O . PRO C 1 116 ? 71.967 17.421 52.639 1.00 49.21 116 PRO C O 1
ATOM 3618 N N . GLU C 1 117 ? 73.957 16.630 53.324 1.00 57.51 117 GLU C N 1
ATOM 3619 C CA . GLU C 1 117 ? 74.683 17.884 53.165 1.00 58.28 117 GLU C CA 1
ATOM 3620 C C . GLU C 1 117 ? 74.930 18.232 51.698 1.00 56.81 117 GLU C C 1
ATOM 3621 O O . GLU C 1 117 ? 75.344 17.359 50.944 1.00 59.50 117 GLU C O 1
ATOM 3627 N N . MET C 1 118 ? 74.823 19.491 51.322 1.00 56.06 118 MET C N 1
ATOM 3628 C CA . MET C 1 118 ? 75.328 20.003 50.063 1.00 57.31 118 MET C CA 1
ATOM 3629 C C . MET C 1 118 ? 76.803 20.384 50.170 1.00 57.62 118 MET C C 1
ATOM 3630 O O . MET C 1 118 ? 77.228 20.871 51.218 1.00 59.92 118 MET C O 1
ATOM 3635 N N . PHE C 1 119 ? 77.586 20.108 49.142 1.00 54.21 119 PHE C N 1
ATOM 3636 C CA . PHE C 1 119 ? 78.958 20.620 49.036 1.00 52.83 119 PHE C CA 1
ATOM 3637 C C . PHE C 1 119 ? 79.107 21.445 47.771 1.00 49.37 119 PHE C C 1
ATOM 3638 O O . PHE C 1 119 ? 78.893 20.984 46.629 1.00 50.39 119 PHE C O 1
ATOM 3646 N N . ASN C 1 120 ? 79.335 22.734 47.929 1.00 47.69 120 ASN C N 1
ATOM 3647 C CA . ASN C 1 120 ? 79.850 23.564 46.839 1.00 49.14 120 ASN C CA 1
ATOM 3648 C C . ASN C 1 120 ? 78.905 23.530 45.646 1.00 51.77 120 ASN C C 1
ATOM 3649 O O . ASN C 1 120 ? 79.321 23.499 44.477 1.00 52.54 120 ASN C O 1
ATOM 3654 N N . ARG C 1 121 ? 77.606 23.711 45.894 1.00 52.17 121 ARG C N 1
ATOM 3655 C CA . ARG C 1 121 ? 76.585 23.580 44.891 1.00 54.47 121 ARG C CA 1
ATOM 3656 C C . ARG C 1 121 ? 76.671 24.572 43.762 1.00 57.31 121 ARG C C 1
ATOM 3657 O O . ARG C 1 121 ? 76.202 24.241 42.648 1.00 60.27 121 ARG C O 1
ATOM 3665 N N . LYS C 1 122 ? 77.312 25.723 43.894 1.00 58.00 122 LYS C N 1
ATOM 3666 C CA . LYS C 1 122 ? 77.394 26.621 42.745 1.00 59.22 122 LYS C CA 1
ATOM 3667 C C . LYS C 1 122 ? 78.392 26.113 41.711 1.00 56.07 122 LYS C C 1
ATOM 3668 O O . LYS C 1 122 ? 78.272 26.590 40.572 1.00 56.79 122 LYS C O 1
ATOM 3674 N N . GLU C 1 123 ? 79.286 25.191 42.041 1.00 54.64 123 GLU C N 1
ATOM 3675 C CA . GLU C 1 123 ? 79.990 24.492 40.953 1.00 55.16 123 GLU C CA 1
ATOM 3676 C C . GLU C 1 123 ? 79.506 23.047 40.783 1.00 50.11 123 GLU C C 1
ATOM 3677 O O . GLU C 1 123 ? 79.390 22.633 39.625 1.00 47.15 123 GLU C O 1
ATOM 3683 N N . TYR C 1 124 ? 79.338 22.378 41.929 1.00 44.37 124 TYR C N 1
ATOM 3684 C CA . TYR C 1 124 ? 79.106 20.926 41.858 1.00 42.14 124 TYR C CA 1
ATOM 3685 C C . TYR C 1 124 ? 77.613 20.789 41.551 1.00 39.17 124 TYR C C 1
ATOM 3686 O O . TYR C 1 124 ? 76.745 20.653 42.402 1.00 38.72 124 TYR C O 1
ATOM 3695 N N . SER C 1 125 ? 77.342 20.802 40.249 1.00 34.87 125 SER C N 1
ATOM 3696 C CA . SER C 1 125 ? 75.972 20.629 39.767 1.00 37.43 125 SER C CA 1
ATOM 3697 C C . SER C 1 125 ? 75.933 20.065 38.358 1.00 37.00 125 SER C C 1
ATOM 3698 O O . SER C 1 125 ? 76.632 20.569 37.465 1.00 33.11 125 SER C O 1
ATOM 3701 N N . GLY C 1 126 ? 75.097 19.042 38.136 1.00 32.10 126 GLY C N 1
ATOM 3702 C CA . GLY C 1 126 ? 75.030 18.471 36.774 1.00 31.74 126 GLY C CA 1
ATOM 3703 C C . GLY C 1 126 ? 74.705 19.613 35.833 1.00 32.08 126 GLY C C 1
ATOM 3704 O O . GLY C 1 126 ? 75.383 19.768 34.819 1.00 33.25 126 GLY C O 1
ATOM 3705 N N . THR C 1 127 ? 73.699 20.406 36.177 1.00 32.61 127 THR C N 1
ATOM 3706 C CA . THR C 1 127 ? 73.262 21.466 35.295 1.00 32.91 127 THR C CA 1
ATOM 3707 C C . THR C 1 127 ? 74.418 22.420 34.943 1.00 35.18 127 THR C C 1
ATOM 3708 O O . THR C 1 127 ? 74.479 22.898 33.813 1.00 33.47 127 THR C O 1
ATOM 3712 N N . GLU C 1 128 ? 75.261 22.730 35.940 1.00 36.05 128 GLU C N 1
ATOM 3713 C CA . GLU C 1 128 ? 76.307 23.730 35.690 1.00 37.17 128 GLU C CA 1
ATOM 3714 C C . GLU C 1 128 ? 77.379 22.993 34.891 1.00 38.21 128 GLU C C 1
ATOM 3715 O O . GLU C 1 128 ? 77.830 23.522 33.872 1.00 36.72 128 GLU C O 1
ATOM 3721 N N . ILE C 1 129 ? 77.725 21.746 35.151 1.00 32.05 129 ILE C N 1
ATOM 3722 C CA . ILE C 1 129 ? 78.699 20.996 34.338 1.00 29.60 129 ILE C CA 1
ATOM 3723 C C . ILE C 1 129 ? 78.341 20.810 32.872 1.00 31.63 129 ILE C C 1
ATOM 3724 O O . ILE C 1 129 ? 79.087 21.135 31.887 1.00 26.10 129 ILE C O 1
ATOM 3729 N N . ARG C 1 130 ? 77.048 20.559 32.630 1.00 26.39 130 ARG C N 1
ATOM 3730 C CA . ARG C 1 130 ? 76.550 20.412 31.255 1.00 27.01 130 ARG C CA 1
ATOM 3731 C C . ARG C 1 130 ? 76.711 21.747 30.547 1.00 30.16 130 ARG C C 1
ATOM 3732 O O . ARG C 1 130 ? 77.172 21.781 29.394 1.00 31.79 130 ARG C O 1
ATOM 3740 N N . ARG C 1 131 ? 76.384 22.822 31.236 1.00 33.27 131 ARG C N 1
ATOM 3741 C CA . ARG C 1 131 ? 76.450 24.160 30.628 1.00 37.05 131 ARG C CA 1
ATOM 3742 C C . ARG C 1 131 ? 77.876 24.454 30.144 1.00 31.56 131 ARG C C 1
ATOM 3743 O O . ARG C 1 131 ? 78.161 24.850 28.996 1.00 34.69 131 ARG C O 1
ATOM 3751 N N . ARG C 1 132 ? 78.838 24.142 30.947 1.00 27.67 132 ARG C N 1
ATOM 3752 C CA . ARG C 1 132 ? 80.264 24.379 30.659 1.00 35.06 132 ARG C CA 1
ATOM 3753 C C . ARG C 1 132 ? 80.693 23.483 29.501 1.00 38.25 132 ARG C C 1
ATOM 3754 O O . ARG C 1 132 ? 81.315 23.906 28.518 1.00 30.51 132 ARG C O 1
ATOM 3762 N N . MET C 1 133 ? 80.249 22.200 29.486 1.00 33.54 133 MET C N 1
ATOM 3763 C CA . MET C 1 133 ? 80.619 21.299 28.417 1.00 32.93 133 MET C CA 1
ATOM 3764 C C . MET C 1 133 ? 80.147 21.849 27.086 1.00 32.79 133 MET C C 1
ATOM 3765 O O . MET C 1 133 ? 80.894 21.744 26.115 1.00 31.03 133 MET C O 1
ATOM 3770 N N . LEU C 1 134 ? 78.926 22.349 26.986 1.00 29.21 134 LEU C N 1
ATOM 3771 C CA . LEU C 1 134 ? 78.434 22.947 25.764 1.00 32.26 134 LEU C CA 1
ATOM 3772 C C . LEU C 1 134 ? 79.270 24.162 25.362 1.00 34.39 134 LEU C C 1
ATOM 3773 O O . LEU C 1 134 ? 79.432 24.376 24.133 1.00 34.74 134 LEU C O 1
ATOM 3778 N N . ASN C 1 135 ? 79.627 25.018 26.325 1.00 30.25 135 ASN C N 1
ATOM 3779 C CA . ASN C 1 135 ? 80.173 26.340 25.863 1.00 36.77 135 ASN C CA 1
ATOM 3780 C C . ASN C 1 135 ? 81.699 26.400 25.884 1.00 37.68 135 ASN C C 1
ATOM 3781 O O . ASN C 1 135 ? 82.292 27.416 25.482 1.00 38.34 135 ASN C O 1
ATOM 3786 N N . GLY C 1 136 ? 82.410 25.291 26.087 1.00 38.13 136 GLY C N 1
ATOM 3787 C CA . GLY C 1 136 ? 83.864 25.253 25.981 1.00 35.95 136 GLY C CA 1
ATOM 3788 C C . GLY C 1 136 ? 84.678 25.705 27.168 1.00 33.71 136 GLY C C 1
ATOM 3789 O O . GLY C 1 136 ? 85.940 25.632 27.189 1.00 36.25 136 GLY C O 1
ATOM 3790 N N . GLU C 1 137 ? 84.047 26.016 28.273 1.00 30.57 137 GLU C N 1
ATOM 3791 C CA . GLU C 1 137 ? 84.610 26.181 29.595 1.00 31.44 137 GLU C CA 1
ATOM 3792 C C . GLU C 1 137 ? 85.144 24.939 30.287 1.00 34.67 137 GLU C C 1
ATOM 3793 O O . GLU C 1 137 ? 84.771 23.788 29.984 1.00 32.73 137 GLU C O 1
ATOM 3799 N N . LYS C 1 138 ? 86.021 25.148 31.281 1.00 30.30 138 LYS C N 1
ATOM 3800 C CA . LYS C 1 138 ? 86.699 24.066 31.990 1.00 32.49 138 LYS C CA 1
ATOM 3801 C C . LYS C 1 138 ? 85.722 23.401 32.974 1.00 37.53 138 LYS C C 1
ATOM 3802 O O . LYS C 1 138 ? 85.297 24.039 33.939 1.00 34.87 138 LYS C O 1
ATOM 3808 N N . TRP C 1 139 ? 85.466 22.106 32.824 1.00 36.31 139 TRP C N 1
ATOM 3809 C CA . TRP C 1 139 ? 84.601 21.366 33.728 1.00 36.75 139 TRP C CA 1
ATOM 3810 C C . TRP C 1 139 ? 85.266 20.150 34.379 1.00 35.13 139 TRP C C 1
ATOM 3811 O O . TRP C 1 139 ? 84.760 19.654 35.387 1.00 32.18 139 TRP C O 1
ATOM 3822 N N . GLU C 1 140 ? 86.448 19.768 33.914 1.00 35.23 140 GLU C N 1
ATOM 3823 C CA . GLU C 1 140 ? 87.123 18.598 34.400 1.00 39.83 140 GLU C CA 1
ATOM 3824 C C . GLU C 1 140 ? 87.536 18.571 35.870 1.00 40.95 140 GLU C C 1
ATOM 3825 O O . GLU C 1 140 ? 87.613 17.478 36.483 1.00 38.98 140 GLU C O 1
ATOM 3831 N N . HIS C 1 141 ? 87.689 19.786 36.433 1.00 33.29 141 HIS C N 1
ATOM 3832 C CA . HIS C 1 141 ? 87.977 19.834 37.855 1.00 34.72 141 HIS C CA 1
ATOM 3833 C C . HIS C 1 141 ? 86.723 19.594 38.677 1.00 33.09 141 HIS C C 1
ATOM 3834 O O . HIS C 1 141 ? 86.850 19.373 39.875 1.00 33.27 141 HIS C O 1
ATOM 3841 N N . LEU C 1 142 ? 85.524 19.593 38.046 1.00 33.40 142 LEU C N 1
ATOM 3842 C CA . LEU C 1 142 ? 84.318 19.392 38.865 1.00 32.95 142 LEU C CA 1
ATOM 3843 C C . LEU C 1 142 ? 83.885 17.947 39.063 1.00 32.12 142 LEU C C 1
ATOM 3844 O O . LEU C 1 142 ? 82.884 17.704 39.733 1.00 35.51 142 LEU C O 1
ATOM 3849 N N . VAL C 1 143 ? 84.512 16.964 38.478 1.00 33.12 143 VAL C N 1
ATOM 3850 C CA . VAL C 1 143 ? 84.168 15.548 38.601 1.00 31.97 143 VAL C CA 1
ATOM 3851 C C . VAL C 1 143 ? 85.411 14.751 38.907 1.00 33.99 143 VAL C C 1
ATOM 3852 O O . VAL C 1 143 ? 86.524 15.134 38.536 1.00 35.05 143 VAL C O 1
ATOM 3856 N N . PRO C 1 144 ? 85.273 13.521 39.398 1.00 33.70 144 PRO C N 1
ATOM 3857 C CA . PRO C 1 144 ? 86.338 12.553 39.447 1.00 30.51 144 PRO C CA 1
ATOM 3858 C C . PRO C 1 144 ? 87.046 12.343 38.126 1.00 32.01 144 PRO C C 1
ATOM 3859 O O . PRO C 1 144 ? 86.405 12.361 37.078 1.00 34.36 144 PRO C O 1
ATOM 3863 N N . LYS C 1 145 ? 88.323 12.011 38.173 1.00 34.69 145 LYS C N 1
ATOM 3864 C CA . LYS C 1 145 ? 89.130 11.778 36.979 1.00 40.95 145 LYS C CA 1
ATOM 3865 C C . LYS C 1 145 ? 88.527 10.549 36.279 1.00 34.93 145 LYS C C 1
ATOM 3866 O O . LYS C 1 145 ? 88.685 10.316 35.072 1.00 35.91 145 LYS C O 1
ATOM 3872 N N . ALA C 1 146 ? 88.001 9.610 37.079 1.00 31.02 146 ALA C N 1
ATOM 3873 C CA . ALA C 1 146 ? 87.392 8.427 36.450 1.00 36.89 146 ALA C CA 1
ATOM 3874 C C . ALA C 1 146 ? 86.258 8.782 35.480 1.00 33.78 146 ALA C C 1
ATOM 3875 O O . ALA C 1 146 ? 86.107 8.256 34.385 1.00 36.94 146 ALA C O 1
ATOM 3877 N N . VAL C 1 147 ? 85.555 9.860 35.847 1.00 30.11 147 VAL C N 1
ATOM 3878 C CA . VAL C 1 147 ? 84.462 10.427 35.046 1.00 27.76 147 VAL C CA 1
ATOM 3879 C C . VAL C 1 147 ? 84.894 11.051 33.726 1.00 32.09 147 VAL C C 1
ATOM 3880 O O . VAL C 1 147 ? 84.284 10.998 32.628 1.00 25.23 147 VAL C O 1
ATOM 3884 N N . VAL C 1 148 ? 85.839 11.999 33.871 1.00 33.17 148 VAL C N 1
ATOM 3885 C CA . VAL C 1 148 ? 86.518 12.562 32.705 1.00 35.74 148 VAL C CA 1
ATOM 3886 C C . VAL C 1 148 ? 86.902 11.429 31.750 1.00 34.40 148 VAL C C 1
ATOM 3887 O O . VAL C 1 148 ? 86.666 11.527 30.529 1.00 34.04 148 VAL C O 1
ATOM 3891 N N . ASP C 1 149 ? 87.642 10.440 32.204 1.00 33.28 149 ASP C N 1
ATOM 3892 C CA . ASP C 1 149 ? 87.970 9.284 31.386 1.00 35.87 149 ASP C CA 1
ATOM 3893 C C . ASP C 1 149 ? 86.798 8.638 30.677 1.00 33.10 149 ASP C C 1
ATOM 3894 O O . ASP C 1 149 ? 86.803 8.299 29.489 1.00 28.39 149 ASP C O 1
ATOM 3899 N N . VAL C 1 150 ? 85.661 8.522 31.394 1.00 30.91 150 VAL C N 1
ATOM 3900 C CA . VAL C 1 150 ? 84.507 7.874 30.757 1.00 32.71 150 VAL C CA 1
ATOM 3901 C C . VAL C 1 150 ? 83.927 8.772 29.677 1.00 33.26 150 VAL C C 1
ATOM 3902 O O . VAL C 1 150 ? 83.603 8.338 28.583 1.00 28.07 150 VAL C O 1
ATOM 3906 N N . ILE C 1 151 ? 83.781 10.073 30.002 1.00 32.03 151 ILE C N 1
ATOM 3907 C CA . ILE C 1 151 ? 83.350 11.085 29.106 1.00 31.34 151 ILE C CA 1
ATOM 3908 C C . ILE C 1 151 ? 84.151 11.114 27.833 1.00 35.14 151 ILE C C 1
ATOM 3909 O O . ILE C 1 151 ? 83.548 11.149 26.745 1.00 32.09 151 ILE C O 1
ATOM 3914 N N . LYS C 1 152 ? 85.486 10.975 27.917 1.00 33.41 152 LYS C N 1
ATOM 3915 C CA . LYS C 1 152 ? 86.269 10.879 26.702 1.00 41.54 152 LYS C CA 1
ATOM 3916 C C . LYS C 1 152 ? 85.907 9.587 25.962 1.00 38.39 152 LYS C C 1
ATOM 3917 O O . LYS C 1 152 ? 85.860 9.606 24.743 1.00 38.19 152 LYS C O 1
ATOM 3923 N N . GLU C 1 153 ? 85.867 8.437 26.625 1.00 37.14 153 GLU C N 1
ATOM 3924 C CA . GLU C 1 153 ? 85.668 7.166 25.912 1.00 38.34 153 GLU C CA 1
ATOM 3925 C C . GLU C 1 153 ? 84.372 7.165 25.111 1.00 38.46 153 GLU C C 1
ATOM 3926 O O . GLU C 1 153 ? 84.263 6.669 23.995 1.00 32.22 153 GLU C O 1
ATOM 3932 N N . ILE C 1 154 ? 83.321 7.837 25.622 1.00 39.88 154 ILE C N 1
ATOM 3933 C CA . ILE C 1 154 ? 82.016 7.706 24.929 1.00 36.16 154 ILE C CA 1
ATOM 3934 C C . ILE C 1 154 ? 81.757 8.986 24.117 1.00 39.15 154 ILE C C 1
ATOM 3935 O O . ILE C 1 154 ? 80.646 9.122 23.618 1.00 30.89 154 ILE C O 1
ATOM 3940 N N . LYS C 1 155 ? 82.785 9.856 24.116 1.00 37.79 155 LYS C N 1
ATOM 3941 C CA . LYS C 1 155 ? 82.585 11.137 23.436 1.00 36.41 155 LYS C CA 1
ATOM 3942 C C . LYS C 1 155 ? 81.366 11.917 23.914 1.00 31.69 155 LYS C C 1
ATOM 3943 O O . LYS C 1 155 ? 80.657 12.484 23.069 1.00 29.07 155 LYS C O 1
ATOM 3949 N N . GLY C 1 156 ? 81.217 12.084 25.209 1.00 29.06 156 GLY C N 1
ATOM 3950 C CA . GLY C 1 156 ? 79.985 12.660 25.765 1.00 29.14 156 GLY C CA 1
ATOM 3951 C C . GLY C 1 156 ? 79.866 14.171 25.433 1.00 33.52 156 GLY C C 1
ATOM 3952 O O . GLY C 1 156 ? 78.753 14.639 25.166 1.00 30.68 156 GLY C O 1
ATOM 3953 N N . VAL C 1 157 ? 81.022 14.860 25.409 1.00 29.61 157 VAL C N 1
ATOM 3954 C CA . VAL C 1 157 ? 80.938 16.329 25.205 1.00 34.57 157 VAL C CA 1
ATOM 3955 C C . VAL C 1 157 ? 80.501 16.589 23.776 1.00 34.07 157 VAL C C 1
ATOM 3956 O O . VAL C 1 157 ? 79.655 17.408 23.485 1.00 31.04 157 VAL C O 1
ATOM 3960 N N . GLU C 1 158 ? 81.033 15.747 22.874 1.00 36.77 158 GLU C N 1
ATOM 3961 C CA . GLU C 1 158 ? 80.624 15.887 21.477 1.00 39.75 158 GLU C CA 1
ATOM 3962 C C . GLU C 1 158 ? 79.138 15.599 21.285 1.00 34.59 158 GLU C C 1
ATOM 3963 O O . GLU C 1 158 ? 78.498 16.207 20.458 1.00 31.11 158 GLU C O 1
ATOM 3969 N N . ARG C 1 159 ? 78.681 14.470 21.813 1.00 33.33 159 ARG C N 1
ATOM 3970 C CA . ARG C 1 159 ? 77.228 14.259 21.890 1.00 29.11 159 ARG C CA 1
ATOM 3971 C C . ARG C 1 159 ? 76.493 15.536 22.260 1.00 23.98 159 ARG C C 1
ATOM 3972 O O . ARG C 1 159 ? 75.540 15.877 21.567 1.00 24.18 159 ARG C O 1
ATOM 3980 N N . LEU C 1 160 ? 76.753 16.029 23.468 1.00 26.65 160 LEU C N 1
ATOM 3981 C CA . LEU C 1 160 ? 75.990 17.146 24.010 1.00 34.13 160 LEU C CA 1
ATOM 3982 C C . LEU C 1 160 ? 75.981 18.332 23.067 1.00 30.57 160 LEU C C 1
ATOM 3983 O O . LEU C 1 160 ? 74.944 18.881 22.654 1.00 28.57 160 LEU C O 1
ATOM 3988 N N . ARG C 1 161 ? 77.161 18.655 22.521 1.00 32.52 161 ARG C N 1
ATOM 3989 C CA . ARG C 1 161 ? 77.254 19.722 21.513 1.00 34.71 161 ARG C CA 1
ATOM 3990 C C . ARG C 1 161 ? 76.487 19.518 20.218 1.00 35.28 161 ARG C C 1
ATOM 3991 O O . ARG C 1 161 ? 75.787 20.422 19.747 1.00 29.56 161 ARG C O 1
ATOM 3999 N N . LYS C 1 162 ? 76.476 18.303 19.666 1.00 33.25 162 LYS C N 1
ATOM 4000 C CA . LYS C 1 162 ? 75.597 18.084 18.492 1.00 34.50 162 LYS C CA 1
ATOM 4001 C C . LYS C 1 162 ? 74.117 18.141 18.856 1.00 36.44 162 LYS C C 1
AT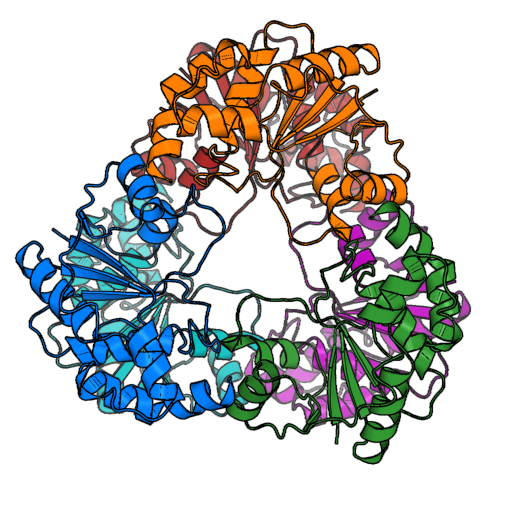OM 4002 O O . LYS C 1 162 ? 73.352 18.611 18.001 1.00 31.80 162 LYS C O 1
ATOM 4008 N N . LEU C 1 163 ? 73.730 17.648 20.040 1.00 30.55 163 LEU C N 1
ATOM 4009 C CA . LEU C 1 163 ? 72.322 17.746 20.448 1.00 32.96 163 LEU C CA 1
ATOM 4010 C C . LEU C 1 163 ? 71.801 19.172 20.542 1.00 33.00 163 LEU C C 1
ATOM 4011 O O . LEU C 1 163 ? 70.578 19.405 20.430 1.00 32.45 163 LEU C O 1
ATOM 4016 N N . ALA C 1 164 ? 72.721 20.059 20.877 1.00 32.58 164 ALA C N 1
ATOM 4017 C CA . ALA C 1 164 ? 72.399 21.471 21.079 1.00 36.27 164 ALA C CA 1
ATOM 4018 C C . ALA C 1 164 ? 72.437 22.252 19.733 1.00 38.85 164 ALA C C 1
ATOM 4019 O O . ALA C 1 164 ? 71.829 23.368 19.828 1.00 39.04 164 ALA C O 1
ATOM 4021 N N . LEU D 1 1 ? 35.757 0.078 -1.595 1.00 35.18 1 LEU D N 1
ATOM 4022 C CA . LEU D 1 1 ? 35.765 -1.191 -0.810 1.00 36.68 1 LEU D CA 1
ATOM 4023 C C . LEU D 1 1 ? 37.165 -1.622 -0.407 1.00 38.16 1 LEU D C 1
ATOM 4024 O O . LEU D 1 1 ? 38.072 -1.700 -1.257 1.00 32.87 1 LEU D O 1
ATOM 4029 N N . ARG D 1 2 ? 37.342 -1.881 0.896 1.00 34.78 2 ARG D N 1
ATOM 4030 C CA . ARG D 1 2 ? 38.658 -2.197 1.451 1.00 32.43 2 ARG D CA 1
ATOM 4031 C C . ARG D 1 2 ? 38.523 -3.420 2.349 1.00 33.60 2 ARG D C 1
ATOM 4032 O O . ARG D 1 2 ? 37.602 -3.541 3.154 1.00 36.50 2 ARG D O 1
ATOM 4040 N N . GLY D 1 3 ? 39.396 -4.397 2.128 1.00 32.23 3 GLY D N 1
ATOM 4041 C CA . GLY D 1 3 ? 39.356 -5.681 2.830 1.00 32.51 3 GLY D CA 1
ATOM 4042 C C . GLY D 1 3 ? 40.478 -5.707 3.887 1.00 30.70 3 GLY D C 1
ATOM 4043 O O . GLY D 1 3 ? 41.384 -4.917 3.759 1.00 29.09 3 GLY D O 1
ATOM 4044 N N . PHE D 1 4 ? 40.240 -6.472 4.952 1.00 33.72 4 PHE D N 1
ATOM 4045 C CA . PHE D 1 4 ? 41.365 -6.610 5.913 1.00 29.35 4 PHE D CA 1
ATOM 4046 C C . PHE D 1 4 ? 41.716 -8.065 6.124 1.00 28.71 4 PHE D C 1
ATOM 4047 O O . PHE D 1 4 ? 40.768 -8.841 6.336 1.00 30.72 4 PHE D O 1
ATOM 4055 N N . ILE D 1 5 ? 43.015 -8.407 6.055 1.00 27.06 5 ILE D N 1
ATOM 4056 C CA . ILE D 1 5 ? 43.358 -9.758 6.560 1.00 31.99 5 ILE D CA 1
ATOM 4057 C C . ILE D 1 5 ? 44.508 -9.571 7.551 1.00 31.62 5 ILE D C 1
ATOM 4058 O O . ILE D 1 5 ? 45.240 -8.570 7.533 1.00 32.28 5 ILE D O 1
ATOM 4063 N N . ILE D 1 6 ? 44.688 -10.537 8.414 1.00 33.56 6 ILE D N 1
ATOM 4064 C CA . ILE D 1 6 ? 45.746 -10.499 9.427 1.00 31.39 6 ILE D CA 1
ATOM 4065 C C . ILE D 1 6 ? 46.419 -11.857 9.523 1.00 30.14 6 ILE D C 1
ATOM 4066 O O . ILE D 1 6 ? 45.734 -12.886 9.559 1.00 31.06 6 ILE D O 1
ATOM 4071 N N . GLY D 1 7 ? 47.742 -11.806 9.575 1.00 29.89 7 GLY D N 1
ATOM 4072 C CA . GLY D 1 7 ? 48.469 -13.058 9.862 1.00 31.16 7 GLY D CA 1
ATOM 4073 C C . GLY D 1 7 ? 49.818 -12.651 10.494 1.00 33.44 7 GLY D C 1
ATOM 4074 O O . GLY D 1 7 ? 50.250 -11.488 10.367 1.00 28.58 7 GLY D O 1
ATOM 4075 N N . ARG D 1 8 ? 50.638 -13.693 10.653 1.00 32.38 8 ARG D N 1
ATOM 4076 C CA . ARG D 1 8 ? 51.980 -13.587 11.155 1.00 31.35 8 ARG D CA 1
ATOM 4077 C C . ARG D 1 8 ? 52.929 -13.539 9.970 1.00 30.80 8 ARG D C 1
ATOM 4078 O O . ARG D 1 8 ? 53.973 -12.872 10.058 1.00 29.73 8 ARG D O 1
ATOM 4086 N N . PHE D 1 9 ? 52.580 -14.175 8.848 1.00 34.08 9 PHE D N 1
ATOM 4087 C CA . PHE D 1 9 ? 53.473 -14.249 7.708 1.00 29.94 9 PHE D CA 1
ATOM 4088 C C . PHE D 1 9 ? 54.923 -14.622 8.019 1.00 31.23 9 PHE D C 1
ATOM 4089 O O . PHE D 1 9 ? 55.844 -13.855 7.751 1.00 31.60 9 PHE D O 1
ATOM 4097 N N . GLN D 1 10 ? 55.148 -15.822 8.561 1.00 30.59 10 GLN D N 1
ATOM 4098 C CA . GLN D 1 10 ? 56.516 -16.285 8.789 1.00 35.95 10 GLN D CA 1
ATOM 4099 C C . GLN D 1 10 ? 56.785 -17.623 8.096 1.00 36.10 10 GLN D C 1
ATOM 4100 O O . GLN D 1 10 ? 56.855 -18.638 8.778 1.00 37.60 10 GLN D O 1
ATOM 4106 N N . PRO D 1 11 ? 56.968 -17.597 6.801 1.00 36.91 11 PRO D N 1
ATOM 4107 C CA . PRO D 1 11 ? 56.855 -16.397 5.990 1.00 35.70 11 PRO D CA 1
ATOM 4108 C C . PRO D 1 11 ? 55.629 -16.426 5.084 1.00 34.52 11 PRO D C 1
ATOM 4109 O O . PRO D 1 11 ? 54.648 -17.163 5.331 1.00 37.59 11 PRO D O 1
ATOM 4113 N N . PHE D 1 12 ? 55.367 -15.294 4.461 1.00 35.00 12 PHE D N 1
ATOM 4114 C CA . PHE D 1 12 ? 54.401 -15.181 3.362 1.00 37.05 12 PHE D CA 1
ATOM 4115 C C . PHE D 1 12 ? 54.718 -16.293 2.345 1.00 36.88 12 PHE D C 1
ATOM 4116 O O . PHE D 1 12 ? 55.830 -16.273 1.808 1.00 40.02 12 PHE D O 1
ATOM 4124 N N . HIS D 1 13 ? 53.795 -17.169 2.002 1.00 41.83 13 HIS D N 1
ATOM 4125 C CA . HIS D 1 13 ? 54.034 -18.333 1.126 1.00 40.15 13 HIS D CA 1
ATOM 4126 C C . HIS D 1 13 ? 53.029 -18.314 -0.017 1.00 43.06 13 HIS D C 1
ATOM 4127 O O . HIS D 1 13 ? 52.253 -17.326 0.002 1.00 41.45 13 HIS D O 1
ATOM 4134 N N . LYS D 1 14 ? 52.708 -19.364 -0.773 1.00 41.03 14 LYS D N 1
ATOM 4135 C CA . LYS D 1 14 ? 51.864 -19.173 -1.969 1.00 36.62 14 LYS D CA 1
ATOM 4136 C C . LYS D 1 14 ? 50.406 -19.287 -1.578 1.00 36.47 14 LYS D C 1
ATOM 4137 O O . LYS D 1 14 ? 49.411 -18.806 -2.158 1.00 40.85 14 LYS D O 1
ATOM 4143 N N . GLY D 1 15 ? 50.178 -19.899 -0.417 1.00 37.91 15 GLY D N 1
ATOM 4144 C CA . GLY D 1 15 ? 48.824 -19.974 0.161 1.00 39.23 15 GLY D CA 1
ATOM 4145 C C . GLY D 1 15 ? 48.298 -18.542 0.372 1.00 45.75 15 GLY D C 1
ATOM 4146 O O . GLY D 1 15 ? 47.147 -18.170 0.093 1.00 46.13 15 GLY D O 1
ATOM 4147 N N . HIS D 1 16 ? 49.208 -17.728 0.927 1.00 46.16 16 HIS D N 1
ATOM 4148 C CA . HIS D 1 16 ? 48.924 -16.303 1.123 1.00 43.49 16 HIS D CA 1
ATOM 4149 C C . HIS D 1 16 ? 48.646 -15.601 -0.192 1.00 41.91 16 HIS D C 1
ATOM 4150 O O . HIS D 1 16 ? 47.711 -14.789 -0.230 1.00 40.19 16 HIS D O 1
ATOM 4157 N N . LEU D 1 17 ? 49.543 -15.787 -1.156 1.00 40.07 17 LEU D N 1
ATOM 4158 C CA . LEU D 1 17 ? 49.408 -15.029 -2.403 1.00 45.20 17 LEU D CA 1
ATOM 4159 C C . LEU D 1 17 ? 48.007 -15.244 -2.997 1.00 47.36 17 LEU D C 1
ATOM 4160 O O . LEU D 1 17 ? 47.259 -14.318 -3.347 1.00 49.24 17 LEU D O 1
ATOM 4165 N N . GLU D 1 18 ? 47.583 -16.507 -3.021 1.00 45.29 18 GLU D N 1
ATOM 4166 C CA . GLU D 1 18 ? 46.352 -16.901 -3.698 1.00 46.70 18 GLU D CA 1
ATOM 4167 C C . GLU D 1 18 ? 45.132 -16.355 -2.960 1.00 45.34 18 GLU D C 1
ATOM 4168 O O . GLU D 1 18 ? 44.206 -15.851 -3.591 1.00 42.81 18 GLU D O 1
ATOM 4174 N N . VAL D 1 19 ? 45.110 -16.484 -1.617 1.00 40.45 19 VAL D N 1
ATOM 4175 C CA . VAL D 1 19 ? 44.036 -15.908 -0.845 1.00 39.12 19 VAL D CA 1
ATOM 4176 C C . VAL D 1 19 ? 43.948 -14.387 -1.005 1.00 37.73 19 VAL D C 1
ATOM 4177 O O . VAL D 1 19 ? 42.820 -13.905 -1.154 1.00 41.21 19 VAL D O 1
ATOM 4181 N N . ILE D 1 20 ? 45.050 -13.726 -1.319 1.00 36.84 20 ILE D N 1
ATOM 4182 C CA . ILE D 1 20 ? 45.022 -12.262 -1.494 1.00 39.22 20 ILE D CA 1
ATOM 4183 C C . ILE D 1 20 ? 44.479 -11.946 -2.881 1.00 44.09 20 ILE D C 1
ATOM 4184 O O . ILE D 1 20 ? 43.694 -11.003 -2.961 1.00 42.79 20 ILE D O 1
ATOM 4189 N N . LYS D 1 21 ? 44.806 -12.801 -3.856 1.00 46.98 21 LYS D N 1
ATOM 4190 C CA . LYS D 1 21 ? 44.357 -12.527 -5.246 1.00 49.59 21 LYS D CA 1
ATOM 4191 C C . LYS D 1 21 ? 42.852 -12.768 -5.291 1.00 48.27 21 LYS D C 1
ATOM 4192 O O . LYS D 1 21 ? 42.044 -11.991 -5.781 1.00 48.45 21 LYS D O 1
ATOM 4198 N N . LYS D 1 22 ? 42.407 -13.768 -4.535 1.00 47.26 22 LYS D N 1
ATOM 4199 C CA . LYS D 1 22 ? 40.989 -14.028 -4.387 1.00 48.18 22 LYS D CA 1
ATOM 4200 C C . LYS D 1 22 ? 40.267 -12.826 -3.806 1.00 49.56 22 LYS D C 1
ATOM 4201 O O . LYS D 1 22 ? 39.188 -12.439 -4.268 1.00 51.65 22 LYS D O 1
ATOM 4207 N N . ILE D 1 23 ? 40.739 -12.367 -2.632 1.00 43.77 23 ILE D N 1
ATOM 4208 C CA . ILE D 1 23 ? 40.145 -11.238 -1.950 1.00 39.64 23 ILE D CA 1
ATOM 4209 C C . ILE D 1 23 ? 40.108 -9.996 -2.842 1.00 36.82 23 ILE D C 1
ATOM 4210 O O . ILE D 1 23 ? 39.194 -9.190 -2.689 1.00 36.60 23 ILE D O 1
ATOM 4215 N N . ALA D 1 24 ? 41.097 -9.881 -3.698 1.00 35.81 24 ALA D N 1
ATOM 4216 C CA . ALA D 1 24 ? 41.180 -8.716 -4.592 1.00 42.69 24 ALA D CA 1
ATOM 4217 C C . ALA D 1 24 ? 40.068 -8.756 -5.652 1.00 46.49 24 ALA D C 1
ATOM 4218 O O . ALA D 1 24 ? 39.687 -7.740 -6.280 1.00 44.79 24 ALA D O 1
ATOM 4220 N N . GLU D 1 25 ? 39.499 -9.974 -5.787 1.00 46.52 25 GLU D N 1
ATOM 4221 C CA . GLU D 1 25 ? 38.343 -10.050 -6.704 1.00 54.51 25 GLU D CA 1
ATOM 4222 C C . GLU D 1 25 ? 37.084 -9.516 -6.063 1.00 52.73 25 GLU D C 1
ATOM 4223 O O . GLU D 1 25 ? 36.031 -9.417 -6.701 1.00 52.15 25 GLU D O 1
ATOM 4229 N N . GLU D 1 26 ? 37.155 -9.178 -4.759 1.00 49.23 26 GLU D N 1
ATOM 4230 C CA . GLU D 1 26 ? 35.950 -8.727 -4.071 1.00 48.15 26 GLU D CA 1
ATOM 4231 C C . GLU D 1 26 ? 36.029 -7.266 -3.645 1.00 45.22 26 GLU D C 1
ATOM 4232 O O . GLU D 1 26 ? 35.053 -6.698 -3.170 1.00 45.17 26 GLU D O 1
ATOM 4238 N N . VAL D 1 27 ? 37.253 -6.740 -3.660 1.00 41.38 27 VAL D N 1
ATOM 4239 C CA . VAL D 1 27 ? 37.473 -5.497 -2.882 1.00 42.22 27 VAL D CA 1
ATOM 4240 C C . VAL D 1 27 ? 38.474 -4.721 -3.700 1.00 38.78 27 VAL D C 1
ATOM 4241 O O . VAL D 1 27 ? 39.245 -5.290 -4.463 1.00 42.03 27 VAL D O 1
ATOM 4245 N N . ASP D 1 28 ? 38.506 -3.428 -3.681 1.00 39.01 28 ASP D N 1
ATOM 4246 C CA . ASP D 1 28 ? 39.395 -2.522 -4.346 1.00 39.75 28 ASP D CA 1
ATOM 4247 C C . ASP D 1 28 ? 40.799 -2.411 -3.761 1.00 40.98 28 ASP D C 1
ATOM 4248 O O . ASP D 1 28 ? 41.726 -2.095 -4.508 1.00 37.06 28 ASP D O 1
ATOM 4253 N N . GLU D 1 29 ? 40.921 -2.476 -2.443 1.00 38.26 29 GLU D N 1
ATOM 4254 C CA . GLU D 1 29 ? 42.206 -2.436 -1.744 1.00 37.80 29 GLU D CA 1
ATOM 4255 C C . GLU D 1 29 ? 42.208 -3.403 -0.546 1.00 36.30 29 GLU D C 1
ATOM 4256 O O . GLU D 1 29 ? 41.173 -3.727 0.033 1.00 33.54 29 GLU D O 1
ATOM 4262 N N . ILE D 1 30 ? 43.427 -3.788 -0.116 1.00 33.21 30 ILE D N 1
ATOM 4263 C CA . ILE D 1 30 ? 43.572 -4.818 0.910 1.00 33.76 30 ILE D CA 1
ATOM 4264 C C . ILE D 1 30 ? 44.581 -4.321 1.944 1.00 33.68 30 ILE D C 1
ATOM 4265 O O . ILE D 1 30 ? 45.721 -4.038 1.574 1.00 33.40 30 ILE D O 1
ATOM 4270 N N . ILE D 1 31 ? 44.145 -4.108 3.176 1.00 30.42 31 ILE D N 1
ATOM 4271 C CA . ILE D 1 31 ? 45.094 -3.896 4.296 1.00 27.61 31 ILE D CA 1
ATOM 4272 C C . ILE D 1 31 ? 45.643 -5.249 4.729 1.00 26.23 31 ILE D C 1
ATOM 4273 O O . ILE D 1 31 ? 44.812 -6.060 5.087 1.00 27.53 31 ILE D O 1
ATOM 4278 N N . ILE D 1 32 ? 46.954 -5.405 4.729 1.00 29.61 32 ILE D N 1
ATOM 4279 C CA . ILE D 1 32 ? 47.554 -6.672 5.187 1.00 29.20 32 ILE D CA 1
ATOM 4280 C C . ILE D 1 32 ? 48.178 -6.408 6.582 1.00 30.06 32 ILE D C 1
ATOM 4281 O O . ILE D 1 32 ? 49.141 -5.631 6.658 1.00 30.97 32 ILE D O 1
ATOM 4286 N N . GLY D 1 33 ? 47.409 -6.690 7.610 1.00 32.88 33 GLY D N 1
ATOM 4287 C CA . GLY D 1 33 ? 47.858 -6.641 9.005 1.00 30.84 33 GLY D CA 1
ATOM 4288 C C . GLY D 1 33 ? 48.940 -7.652 9.318 1.00 28.75 33 GLY D C 1
ATOM 4289 O O . GLY D 1 33 ? 48.716 -8.868 9.234 1.00 28.73 33 GLY D O 1
ATOM 4290 N N . ILE D 1 34 ? 50.165 -7.155 9.573 1.00 27.63 34 ILE D N 1
ATOM 4291 C CA . ILE D 1 34 ? 51.217 -8.094 9.946 1.00 28.99 34 ILE D CA 1
ATOM 4292 C C . ILE D 1 34 ? 51.321 -8.173 11.469 1.00 29.76 34 ILE D C 1
ATOM 4293 O O . ILE D 1 34 ? 51.878 -7.285 12.131 1.00 26.72 34 ILE D O 1
ATOM 4298 N N . GLY D 1 35 ? 50.702 -9.173 12.035 1.00 27.55 35 GLY D N 1
ATOM 4299 C CA . GLY D 1 35 ? 50.489 -9.300 13.465 1.00 29.43 35 GLY D CA 1
ATOM 4300 C C . GLY D 1 35 ? 51.628 -10.020 14.178 1.00 29.38 35 GLY D C 1
ATOM 4301 O O . GLY D 1 35 ? 52.607 -10.457 13.551 1.00 28.95 35 GLY D O 1
ATOM 4302 N N . SER D 1 36 ? 51.613 -9.892 15.528 1.00 25.76 36 SER D N 1
ATOM 4303 C CA . SER D 1 36 ? 52.800 -10.321 16.266 1.00 25.53 36 SER D CA 1
ATOM 4304 C C . SER D 1 36 ? 54.043 -9.617 15.799 1.00 23.99 36 SER D C 1
ATOM 4305 O O . SER D 1 36 ? 55.158 -10.110 15.672 1.00 25.82 36 SER D O 1
ATOM 4308 N N . ALA D 1 37 ? 53.890 -8.285 15.618 1.00 25.84 37 ALA D N 1
ATOM 4309 C CA . ALA D 1 37 ? 54.938 -7.536 14.892 1.00 28.20 37 ALA D CA 1
ATOM 4310 C C . ALA D 1 37 ? 56.183 -7.428 15.765 1.00 28.88 37 ALA D C 1
ATOM 4311 O O . ALA D 1 37 ? 57.276 -7.206 15.208 1.00 29.22 37 ALA D O 1
ATOM 4313 N N . GLN D 1 38 ? 55.991 -7.518 17.098 1.00 23.75 38 GLN D N 1
ATOM 4314 C CA . GLN D 1 38 ? 57.231 -7.506 17.904 1.00 28.41 38 GLN D CA 1
ATOM 4315 C C . GLN D 1 38 ? 57.924 -8.861 18.066 1.00 28.58 38 GLN D C 1
ATOM 4316 O O . GLN D 1 38 ? 59.039 -8.911 18.681 1.00 26.15 38 GLN D O 1
ATOM 4322 N N . LYS D 1 39 ? 57.294 -9.903 17.553 1.00 25.53 39 LYS D N 1
ATOM 4323 C CA . LYS D 1 39 ? 57.829 -11.265 17.793 1.00 27.72 39 LYS D CA 1
ATOM 4324 C C . LYS D 1 39 ? 58.843 -11.552 16.689 1.00 26.48 39 LYS D C 1
ATOM 4325 O O . LYS D 1 39 ? 58.471 -11.625 15.504 1.00 28.91 39 LYS D O 1
ATOM 4331 N N . SER D 1 40 ? 60.058 -11.921 17.039 1.00 28.63 40 SER D N 1
ATOM 4332 C CA . SER D 1 40 ? 61.039 -12.335 16.041 1.00 25.80 40 SER D CA 1
ATOM 4333 C C . SER D 1 40 ? 62.133 -13.193 16.643 1.00 22.02 40 SER D C 1
ATOM 4334 O O . SER D 1 40 ? 62.109 -13.405 17.840 1.00 23.81 40 SER D O 1
ATOM 4337 N N . HIS D 1 41 ? 62.913 -13.876 15.817 1.00 24.47 41 HIS D N 1
ATOM 4338 C CA . HIS D 1 41 ? 63.924 -14.827 16.341 1.00 26.00 41 HIS D CA 1
ATOM 4339 C C . HIS D 1 41 ? 63.461 -15.905 17.276 1.00 29.97 41 HIS D C 1
ATOM 4340 O O . HIS D 1 41 ? 64.024 -16.200 18.360 1.00 29.38 41 HIS D O 1
ATOM 4347 N N . THR D 1 42 ? 62.326 -16.499 16.897 1.00 27.25 42 THR D N 1
ATOM 4348 C CA . THR D 1 42 ? 61.830 -17.702 17.658 1.00 32.54 42 THR D CA 1
ATOM 4349 C C . THR D 1 42 ? 61.467 -18.777 16.645 1.00 31.60 42 THR D C 1
ATOM 4350 O O . THR D 1 42 ? 61.335 -18.406 15.472 1.00 28.74 42 THR D O 1
ATOM 4354 N N . LEU D 1 43 ? 61.246 -20.045 17.068 1.00 31.50 43 LEU D N 1
ATOM 4355 C CA . LEU D 1 43 ? 60.990 -21.036 15.986 1.00 32.52 43 LEU D CA 1
ATOM 4356 C C . LEU D 1 43 ? 59.582 -20.875 15.408 1.00 31.57 43 LEU D C 1
ATOM 4357 O O . LEU D 1 43 ? 59.445 -21.023 14.197 1.00 34.78 43 LEU D O 1
ATOM 4362 N N . GLU D 1 44 ? 58.647 -20.304 16.192 1.00 33.38 44 GLU D N 1
ATOM 4363 C CA . GLU D 1 44 ? 57.361 -19.898 15.602 1.00 38.41 44 GLU D CA 1
ATOM 4364 C C . GLU D 1 44 ? 57.351 -18.607 14.803 1.00 34.96 44 GLU D C 1
ATOM 4365 O O . GLU D 1 44 ? 56.560 -18.429 13.852 1.00 31.16 44 GLU D O 1
ATOM 4371 N N . ASN D 1 45 ? 58.131 -17.624 15.280 1.00 32.07 45 ASN D N 1
ATOM 4372 C CA . ASN D 1 45 ? 58.218 -16.313 14.645 1.00 27.00 45 ASN D CA 1
ATOM 4373 C C . ASN D 1 45 ? 59.654 -15.933 14.360 1.00 28.58 45 ASN D C 1
ATOM 4374 O O . ASN D 1 45 ? 60.238 -15.131 15.145 1.00 26.57 45 ASN D O 1
ATOM 4379 N N . PRO D 1 46 ? 60.125 -16.257 13.152 1.00 30.53 46 PRO D N 1
ATOM 4380 C CA . PRO D 1 46 ? 61.564 -16.162 12.873 1.00 32.92 46 PRO D CA 1
ATOM 4381 C C . PRO D 1 46 ? 61.955 -14.746 12.447 1.00 30.47 46 PRO D C 1
ATOM 4382 O O . PRO D 1 46 ? 62.952 -14.220 12.881 1.00 27.56 46 PRO D O 1
ATOM 4386 N N . PHE D 1 47 ? 61.057 -14.063 11.769 1.00 27.03 47 PHE D N 1
ATOM 4387 C CA . PHE D 1 47 ? 61.361 -12.862 11.050 1.00 29.74 47 PHE D CA 1
ATOM 4388 C C . PHE D 1 47 ? 60.720 -11.654 11.750 1.00 29.85 47 PHE D C 1
ATOM 4389 O O . PHE D 1 47 ? 59.646 -11.657 12.360 1.00 26.72 47 PHE D O 1
ATOM 4397 N N . THR D 1 48 ? 61.450 -10.572 11.605 1.00 26.08 48 THR D N 1
ATOM 4398 C CA . THR D 1 48 ? 60.998 -9.259 12.102 1.00 31.46 48 THR D CA 1
ATOM 4399 C C . THR D 1 48 ? 59.812 -8.710 11.376 1.00 31.67 48 THR D C 1
ATOM 4400 O O . THR D 1 48 ? 59.561 -9.121 10.213 1.00 31.81 48 THR D O 1
ATOM 4404 N N . ALA D 1 49 ? 59.149 -7.663 11.882 1.00 27.88 49 ALA D N 1
ATOM 4405 C CA . ALA D 1 49 ? 58.094 -6.983 11.140 1.00 27.54 49 ALA D CA 1
ATOM 4406 C C . ALA D 1 49 ? 58.614 -6.353 9.854 1.00 32.96 49 ALA D C 1
ATOM 4407 O O . ALA D 1 49 ? 58.033 -6.562 8.764 1.00 27.00 49 ALA D O 1
ATOM 4409 N N . GLY D 1 50 ? 59.768 -5.664 9.958 1.00 30.91 50 GLY D N 1
ATOM 4410 C CA . GLY D 1 50 ? 60.407 -5.056 8.806 1.00 29.36 50 GLY D CA 1
ATOM 4411 C C . GLY D 1 50 ? 60.834 -6.062 7.715 1.00 31.60 50 GLY D C 1
ATOM 4412 O O . GLY D 1 50 ? 60.655 -5.780 6.514 1.00 30.87 50 GLY D O 1
ATOM 4413 N N . GLU D 1 51 ? 61.324 -7.226 8.073 1.00 31.31 51 GLU D N 1
ATOM 4414 C CA . GLU D 1 51 ? 61.530 -8.324 7.145 1.00 31.65 51 GLU D CA 1
ATOM 4415 C C . GLU D 1 51 ? 60.263 -8.811 6.451 1.00 31.02 51 GLU D C 1
ATOM 4416 O O . GLU D 1 51 ? 60.292 -9.260 5.293 1.00 32.15 51 GLU D O 1
ATOM 4422 N N . ARG D 1 52 ? 59.150 -8.925 7.136 1.00 29.56 52 ARG D N 1
ATOM 4423 C CA . ARG D 1 52 ? 57.908 -9.476 6.647 1.00 28.66 52 ARG D CA 1
ATOM 4424 C C . ARG D 1 52 ? 57.302 -8.408 5.740 1.00 31.10 52 ARG D C 1
ATOM 4425 O O . ARG D 1 52 ? 56.795 -8.751 4.671 1.00 30.25 52 ARG D O 1
ATOM 4433 N N . ILE D 1 53 ? 57.519 -7.116 6.078 1.00 25.80 53 ILE D N 1
ATOM 4434 C CA . ILE D 1 53 ? 56.979 -6.119 5.197 1.00 28.09 53 ILE D CA 1
ATOM 4435 C C . ILE D 1 53 ? 57.732 -6.187 3.856 1.00 36.67 53 ILE D C 1
ATOM 4436 O O . ILE D 1 53 ? 57.145 -5.791 2.844 1.00 36.40 53 ILE D O 1
ATOM 4441 N N . LEU D 1 54 ? 59.017 -6.423 3.898 1.00 31.91 54 LEU D N 1
ATOM 4442 C CA . LEU D 1 54 ? 59.809 -6.517 2.674 1.00 38.50 54 LEU D CA 1
ATOM 4443 C C . LEU D 1 54 ? 59.512 -7.843 1.941 1.00 37.09 54 LEU D C 1
ATOM 4444 O O . LEU D 1 54 ? 59.358 -7.789 0.706 1.00 39.86 54 LEU D O 1
ATOM 4449 N N . MET D 1 55 ? 59.210 -8.968 2.574 1.00 37.84 55 MET D N 1
ATOM 4450 C CA . MET D 1 55 ? 58.734 -10.123 1.825 1.00 38.72 55 MET D CA 1
ATOM 4451 C C . MET D 1 55 ? 57.437 -9.898 1.046 1.00 41.16 55 MET D C 1
ATOM 4452 O O . MET D 1 55 ? 57.174 -10.677 0.126 1.00 35.71 55 MET D O 1
ATOM 4457 N N . ILE D 1 56 ? 56.526 -9.163 1.682 1.00 38.82 56 ILE D N 1
ATOM 4458 C CA . ILE D 1 56 ? 55.113 -9.121 1.309 1.00 35.40 56 ILE D CA 1
ATOM 4459 C C . ILE D 1 56 ? 54.981 -8.097 0.161 1.00 36.52 56 ILE D C 1
ATOM 4460 O O . ILE D 1 56 ? 54.531 -8.374 -0.958 1.00 37.60 56 ILE D O 1
ATOM 4465 N N . THR D 1 57 ? 55.797 -7.080 0.318 1.00 32.07 57 THR D N 1
ATOM 4466 C CA . THR D 1 57 ? 55.886 -5.979 -0.649 1.00 35.85 57 THR D CA 1
ATOM 4467 C C . THR D 1 57 ? 56.548 -6.502 -1.933 1.00 43.67 57 THR D C 1
ATOM 4468 O O . THR D 1 57 ? 55.975 -6.482 -3.047 1.00 43.00 57 THR D O 1
ATOM 4472 N N . GLN D 1 58 ? 57.646 -7.277 -1.744 1.00 41.91 58 GLN D N 1
ATOM 4473 C CA . GLN D 1 58 ? 58.405 -7.670 -2.935 1.00 42.94 58 GLN D CA 1
ATOM 4474 C C . GLN D 1 58 ? 57.512 -8.663 -3.660 1.00 43.32 58 GLN D C 1
ATOM 4475 O O . GLN D 1 58 ? 57.592 -8.849 -4.880 1.00 41.11 58 GLN D O 1
ATOM 4481 N N . SER D 1 59 ? 56.638 -9.393 -2.971 1.00 42.26 59 SER D N 1
ATOM 4482 C CA . SER D 1 59 ? 55.753 -10.320 -3.648 1.00 42.53 59 SER D CA 1
ATOM 4483 C C . SER D 1 59 ? 54.520 -9.781 -4.340 1.00 45.34 59 SER D C 1
ATOM 4484 O O . SER D 1 59 ? 53.973 -10.423 -5.267 1.00 42.75 59 SER D O 1
ATOM 4487 N N . LEU D 1 60 ? 54.076 -8.597 -3.969 1.00 43.95 60 LEU D N 1
ATOM 4488 C CA . LEU D 1 60 ? 52.867 -8.049 -4.572 1.00 44.07 60 LEU D CA 1
ATOM 4489 C C . LEU D 1 60 ? 53.147 -6.930 -5.545 1.00 44.10 60 LEU D C 1
ATOM 4490 O O . LEU D 1 60 ? 52.150 -6.529 -6.192 1.00 48.45 60 LEU D O 1
ATOM 4495 N N . LYS D 1 61 ? 54.311 -6.304 -5.533 1.00 42.40 61 LYS D N 1
ATOM 4496 C CA . LYS D 1 61 ? 54.495 -5.058 -6.252 1.00 47.76 61 LYS D CA 1
ATOM 4497 C C . LYS D 1 61 ? 54.202 -5.146 -7.747 1.00 52.29 61 LYS D C 1
ATOM 4498 O O . LYS D 1 61 ? 54.085 -4.057 -8.340 1.00 55.52 61 LYS D O 1
ATOM 4504 N N . ASP D 1 62 ? 54.277 -6.308 -8.378 1.00 52.48 62 ASP D N 1
ATOM 4505 C CA . ASP D 1 62 ? 54.063 -6.391 -9.820 1.00 56.94 62 ASP D CA 1
ATOM 4506 C C . ASP D 1 62 ? 52.725 -7.012 -10.207 1.00 58.71 62 ASP D C 1
ATOM 4507 O O . ASP D 1 62 ? 52.442 -7.335 -11.369 1.00 58.58 62 ASP D O 1
ATOM 4512 N N . TYR D 1 63 ? 51.894 -7.294 -9.209 1.00 57.00 63 TYR D N 1
ATOM 4513 C CA . TYR D 1 63 ? 50.472 -7.520 -9.357 1.00 58.06 63 TYR D CA 1
ATOM 4514 C C . TYR D 1 63 ? 49.790 -6.162 -9.472 1.00 60.25 63 TYR D C 1
ATOM 4515 O O . TYR D 1 63 ? 50.507 -5.160 -9.336 1.00 62.43 63 TYR D O 1
ATOM 4524 N N . ASP D 1 64 ? 48.582 -6.086 -10.014 1.00 62.25 64 ASP D N 1
ATOM 4525 C CA . ASP D 1 64 ? 47.863 -4.808 -9.944 1.00 63.45 64 ASP D CA 1
ATOM 4526 C C . ASP D 1 64 ? 46.978 -4.898 -8.701 1.00 61.42 64 ASP D C 1
ATOM 4527 O O . ASP D 1 64 ? 45.799 -5.216 -8.768 1.00 61.33 64 ASP D O 1
ATOM 4529 N N . LEU D 1 65 ? 47.507 -4.381 -7.603 1.00 60.16 65 LEU D N 1
ATOM 4530 C CA . LEU D 1 65 ? 46.912 -4.490 -6.283 1.00 53.74 65 LEU D CA 1
ATOM 4531 C C . LEU D 1 65 ? 47.150 -3.178 -5.528 1.00 50.60 65 LEU D C 1
ATOM 4532 O O . LEU D 1 65 ? 48.302 -2.767 -5.456 1.00 45.42 65 LEU D O 1
ATOM 4537 N N . THR D 1 66 ? 46.153 -2.630 -4.853 1.00 47.16 66 THR D N 1
ATOM 4538 C CA . THR D 1 66 ? 46.440 -1.592 -3.867 1.00 45.93 66 THR D CA 1
ATOM 4539 C C . THR D 1 66 ? 46.349 -2.236 -2.493 1.00 43.56 66 THR D C 1
ATOM 4540 O O . THR D 1 66 ? 45.348 -2.902 -2.204 1.00 47.66 66 THR D O 1
ATOM 4544 N N . TYR D 1 67 ? 47.438 -2.176 -1.755 1.00 38.89 67 TYR D N 1
ATOM 4545 C CA . TYR D 1 67 ? 47.495 -2.828 -0.455 1.00 36.53 67 TYR D CA 1
ATOM 4546 C C . TYR D 1 67 ? 48.291 -1.899 0.478 1.00 35.34 67 TYR D C 1
ATOM 4547 O O . TYR D 1 67 ? 49.094 -1.069 0.108 1.00 35.22 67 TYR D O 1
ATOM 4556 N N . TYR D 1 68 ? 48.279 -2.421 1.731 1.00 33.69 68 TYR D N 1
ATOM 4557 C CA . TYR D 1 68 ? 48.836 -1.567 2.809 1.00 33.64 68 TYR D CA 1
ATOM 4558 C C . TYR D 1 68 ? 49.322 -2.590 3.852 1.00 31.21 68 TYR D C 1
ATOM 4559 O O . TYR D 1 68 ? 48.409 -3.102 4.502 1.00 31.48 68 TYR D O 1
ATOM 4568 N N . PRO D 1 69 ? 50.593 -2.912 3.838 1.00 27.20 69 PRO D N 1
ATOM 4569 C CA . PRO D 1 69 ? 51.203 -3.851 4.738 1.00 32.60 69 PRO D CA 1
ATOM 4570 C C . PRO D 1 69 ? 51.508 -3.151 6.075 1.00 32.62 69 PRO D C 1
ATOM 4571 O O . PRO D 1 69 ? 52.464 -2.373 6.058 1.00 33.13 69 PRO D O 1
ATOM 4575 N N . ILE D 1 70 ? 50.726 -3.426 7.104 1.00 31.52 70 ILE D N 1
ATOM 4576 C CA . ILE D 1 70 ? 50.908 -2.560 8.317 1.00 29.93 70 ILE D CA 1
ATOM 4577 C C . ILE D 1 70 ? 51.113 -3.383 9.578 1.00 29.09 70 ILE D C 1
ATOM 4578 O O . ILE D 1 70 ? 50.406 -4.373 9.818 1.00 29.16 70 ILE D O 1
ATOM 4583 N N . PRO D 1 71 ? 52.254 -3.178 10.240 1.00 27.62 71 PRO D N 1
ATOM 4584 C CA . PRO D 1 71 ? 52.687 -4.011 11.356 1.00 32.56 71 PRO D CA 1
ATOM 4585 C C . PRO D 1 71 ? 51.664 -3.802 12.490 1.00 29.24 71 PRO D C 1
ATOM 4586 O O . PRO D 1 71 ? 51.291 -2.661 12.711 1.00 30.28 71 PRO D O 1
ATOM 4590 N N . ILE D 1 72 ? 51.245 -4.877 13.087 1.00 30.13 72 ILE D N 1
ATOM 4591 C CA . ILE D 1 72 ? 50.382 -4.833 14.259 1.00 28.74 72 ILE D CA 1
ATOM 4592 C C . ILE D 1 72 ? 50.994 -5.614 15.418 1.00 27.69 72 ILE D C 1
ATOM 4593 O O . ILE D 1 72 ? 51.094 -6.856 15.430 1.00 30.78 72 ILE D O 1
ATOM 4598 N N . LYS D 1 73 ? 51.277 -4.892 16.514 1.00 27.77 73 LYS D N 1
ATOM 4599 C CA . LYS D 1 73 ? 51.827 -5.571 17.711 1.00 28.44 73 LYS D CA 1
ATOM 4600 C C . LYS D 1 73 ? 50.843 -6.552 18.348 1.00 26.53 73 LYS D C 1
ATOM 4601 O O . LYS D 1 73 ? 49.660 -6.236 18.349 1.00 28.61 73 LYS D O 1
ATOM 4607 N N . ASP D 1 74 ? 51.280 -7.496 19.145 1.00 29.37 74 ASP D N 1
ATOM 4608 C CA . ASP D 1 74 ? 50.413 -8.312 19.981 1.00 30.65 74 ASP D CA 1
ATOM 4609 C C . ASP D 1 74 ? 50.185 -7.434 21.203 1.00 31.62 74 ASP D C 1
ATOM 4610 O O . ASP D 1 74 ? 51.132 -7.105 21.911 1.00 27.23 74 ASP D O 1
ATOM 4615 N N . ILE D 1 75 ? 48.988 -6.972 21.460 1.00 27.32 75 ILE D N 1
ATOM 4616 C CA . ILE D 1 75 ? 48.758 -6.178 22.670 1.00 29.77 75 ILE D CA 1
ATOM 4617 C C . ILE D 1 75 ? 48.105 -7.191 23.578 1.00 31.84 75 ILE D C 1
ATOM 4618 O O . ILE D 1 75 ? 47.628 -8.224 23.149 1.00 39.48 75 ILE D O 1
ATOM 4623 N N . GLU D 1 76 ? 48.013 -7.067 24.860 1.00 31.48 76 GLU D N 1
ATOM 4624 C CA . GLU D 1 76 ? 47.379 -8.196 25.529 1.00 42.00 76 GLU D CA 1
ATOM 4625 C C . GLU D 1 76 ? 46.043 -7.781 26.061 1.00 33.82 76 GLU D C 1
ATOM 4626 O O . GLU D 1 76 ? 45.821 -7.791 27.270 1.00 34.85 76 GLU D O 1
ATOM 4632 N N . PHE D 1 77 ? 45.153 -7.466 25.129 1.00 28.85 77 PHE D N 1
ATOM 4633 C CA . PHE D 1 77 ? 43.922 -6.838 25.512 1.00 26.78 77 PHE D CA 1
ATOM 4634 C C . PHE D 1 77 ? 42.828 -6.903 24.452 1.00 26.15 77 PHE D C 1
ATOM 4635 O O . PHE D 1 77 ? 42.742 -6.002 23.597 1.00 23.40 77 PHE D O 1
ATOM 4643 N N . ASN D 1 78 ? 42.190 -8.067 24.309 1.00 24.01 78 ASN D N 1
ATOM 4644 C CA . ASN D 1 78 ? 41.297 -8.316 23.163 1.00 24.61 78 ASN D CA 1
ATOM 4645 C C . ASN D 1 78 ? 40.210 -7.301 22.899 1.00 23.81 78 ASN D C 1
ATOM 4646 O O . ASN D 1 78 ? 39.809 -7.052 21.759 1.00 22.53 78 ASN D O 1
ATOM 4651 N N . SER D 1 79 ? 39.527 -6.808 23.916 1.00 24.97 79 SER D N 1
ATOM 4652 C CA . SER D 1 79 ? 38.506 -5.823 24.018 1.00 26.17 79 SER D CA 1
ATOM 4653 C C . SER D 1 79 ? 38.856 -4.543 23.309 1.00 23.21 79 SER D C 1
ATOM 4654 O O . SER D 1 79 ? 37.979 -3.813 22.931 1.00 23.04 79 SER D O 1
ATOM 4657 N N . ILE D 1 80 ? 40.145 -4.135 23.174 1.00 24.42 80 ILE D N 1
ATOM 4658 C CA . ILE D 1 80 ? 40.376 -2.809 22.494 1.00 20.03 80 ILE D CA 1
ATOM 4659 C C . ILE D 1 80 ? 41.131 -3.063 21.206 1.00 24.33 80 ILE D C 1
ATOM 4660 O O . ILE D 1 80 ? 41.633 -2.159 20.563 1.00 21.49 80 ILE D O 1
ATOM 4665 N N . TRP D 1 81 ? 41.360 -4.349 20.896 1.00 19.56 81 TRP D N 1
ATOM 4666 C CA . TRP D 1 81 ? 42.173 -4.700 19.737 1.00 22.93 81 TRP D CA 1
ATOM 4667 C C . TRP D 1 81 ? 41.597 -4.295 18.407 1.00 19.23 81 TRP D C 1
ATOM 4668 O O . TRP D 1 81 ? 42.345 -3.750 17.598 1.00 23.48 81 TRP D O 1
ATOM 4679 N N . VAL D 1 82 ? 40.284 -4.294 18.190 1.00 25.17 82 VAL D N 1
ATOM 4680 C CA . VAL D 1 82 ? 39.747 -3.674 16.958 1.00 22.09 82 VAL D CA 1
ATOM 4681 C C . VAL D 1 82 ? 39.991 -2.172 16.891 1.00 24.35 82 VAL D C 1
ATOM 4682 O O . VAL D 1 82 ? 40.438 -1.684 15.838 1.00 24.32 82 VAL D O 1
ATOM 4686 N N . SER D 1 83 ? 39.824 -1.487 18.047 1.00 20.68 83 SER D N 1
ATOM 4687 C CA . SER D 1 83 ? 40.153 -0.022 17.959 1.00 24.15 83 SER D CA 1
ATOM 4688 C C . SER D 1 83 ? 41.623 0.244 17.647 1.00 21.90 83 SER D C 1
ATOM 4689 O O . SER D 1 83 ? 42.008 1.203 16.952 1.00 26.07 83 SER D O 1
ATOM 4692 N N . TYR D 1 84 ? 42.482 -0.574 18.248 1.00 24.33 84 TYR D N 1
ATOM 4693 C CA . TYR D 1 84 ? 43.929 -0.440 17.920 1.00 24.57 84 TYR D CA 1
ATOM 4694 C C . TYR D 1 84 ? 44.064 -0.575 16.400 1.00 23.94 84 TYR D C 1
ATOM 4695 O O . TYR D 1 84 ? 44.857 0.146 15.769 1.00 20.66 84 TYR D O 1
ATOM 4704 N N . VAL D 1 85 ? 43.659 -1.716 15.883 1.00 21.02 85 VAL D N 1
ATOM 4705 C CA . VAL D 1 85 ? 43.775 -1.966 14.413 1.00 22.72 85 VAL D CA 1
ATOM 4706 C C . VAL D 1 85 ? 43.254 -0.790 13.632 1.00 21.64 85 VAL D C 1
ATOM 4707 O O . VAL D 1 85 ? 43.866 -0.340 12.656 1.00 27.13 85 VAL D O 1
ATOM 4711 N N . GLU D 1 86 ? 42.125 -0.240 14.023 1.00 25.75 86 GLU D N 1
ATOM 4712 C CA . GLU D 1 86 ? 41.507 0.906 13.317 1.00 25.36 86 GLU D CA 1
ATOM 4713 C C . GLU D 1 86 ? 42.375 2.136 13.396 1.00 24.96 86 GLU D C 1
ATOM 4714 O O . GLU D 1 86 ? 42.327 3.047 12.548 1.00 22.08 86 GLU D O 1
ATOM 4720 N N . SER D 1 87 ? 43.053 2.278 14.572 1.00 24.20 87 SER D N 1
ATOM 4721 C CA . SER D 1 87 ? 44.019 3.357 14.719 1.00 24.38 87 SER D CA 1
ATOM 4722 C C . SER D 1 87 ? 45.140 3.334 13.690 1.00 18.04 87 SER D C 1
ATOM 4723 O O . SER D 1 87 ? 45.580 4.441 13.411 1.00 22.59 87 SER D O 1
ATOM 4726 N N . LEU D 1 88 ? 45.630 2.186 13.330 1.00 17.49 88 LEU D N 1
ATOM 4727 C CA . LEU D 1 88 ? 46.785 2.068 12.472 1.00 22.53 88 LEU D CA 1
ATOM 4728 C C . LEU D 1 88 ? 46.482 1.983 10.973 1.00 23.02 88 LEU D C 1
ATOM 4729 O O . LEU D 1 88 ? 47.435 2.007 10.214 1.00 23.53 88 LEU D O 1
ATOM 4734 N N . THR D 1 89 ? 45.200 1.935 10.570 1.00 26.37 89 THR D N 1
ATOM 4735 C CA . THR D 1 89 ? 44.874 1.452 9.207 1.00 28.79 89 THR D CA 1
ATOM 4736 C C . THR D 1 89 ? 43.831 2.333 8.569 1.00 29.49 89 THR D C 1
ATOM 4737 O O . THR D 1 89 ? 42.978 2.966 9.244 1.00 28.55 89 THR D O 1
ATOM 4741 N N . PRO D 1 90 ? 43.899 2.518 7.249 1.00 32.23 90 PRO D N 1
ATOM 4742 C CA . PRO D 1 90 ? 42.756 3.014 6.496 1.00 31.58 90 PRO D CA 1
ATOM 4743 C C . PRO D 1 90 ? 41.479 2.226 6.768 1.00 28.83 90 PRO D C 1
ATOM 4744 O O . PRO D 1 90 ? 41.461 1.013 6.968 1.00 29.04 90 PRO D O 1
ATOM 4748 N N . PRO D 1 91 ? 40.353 2.900 6.789 1.00 30.21 91 PRO D N 1
ATOM 4749 C CA . PRO D 1 91 ? 39.040 2.310 7.056 1.00 31.34 91 PRO D CA 1
ATOM 4750 C C . PRO D 1 91 ? 38.673 1.176 6.096 1.00 36.79 91 PRO D C 1
ATOM 4751 O O . PRO D 1 91 ? 39.028 1.180 4.895 1.00 33.46 91 PRO D O 1
ATOM 4755 N N . PHE D 1 92 ? 38.170 0.063 6.625 1.00 32.42 92 PHE D N 1
ATOM 4756 C CA . PHE D 1 92 ? 37.885 -1.104 5.817 1.00 33.43 92 PHE D CA 1
ATOM 4757 C C . PHE D 1 92 ? 36.461 -1.606 6.032 1.00 34.43 92 PHE D C 1
ATOM 4758 O O . PHE D 1 92 ? 35.808 -1.290 7.029 1.00 32.32 92 PHE D O 1
ATOM 4766 N N . ASP D 1 93 ? 35.962 -2.338 5.025 1.00 32.79 93 ASP D N 1
ATOM 4767 C CA . ASP D 1 93 ? 34.553 -2.716 5.021 1.00 33.63 93 ASP D CA 1
ATOM 4768 C C . ASP D 1 93 ? 34.322 -4.209 5.239 1.00 32.67 93 ASP D C 1
ATOM 4769 O O . ASP D 1 93 ? 33.239 -4.594 5.728 1.00 35.32 93 ASP D O 1
ATOM 4774 N N . ILE D 1 94 ? 35.302 -5.046 4.945 1.00 30.46 94 ILE D N 1
ATOM 4775 C CA . ILE D 1 94 ? 35.105 -6.496 5.087 1.00 34.19 94 ILE D CA 1
ATOM 4776 C C . ILE D 1 94 ? 36.365 -7.108 5.702 1.00 32.78 94 ILE D C 1
ATOM 4777 O O . ILE D 1 94 ? 37.410 -6.856 5.129 1.00 37.04 94 ILE D O 1
ATOM 4782 N N . VAL D 1 95 ? 36.220 -8.038 6.622 1.00 32.46 95 VAL D N 1
ATOM 4783 C CA . VAL D 1 95 ? 37.341 -8.750 7.233 1.00 32.89 95 VAL D CA 1
ATOM 4784 C C . VAL D 1 95 ? 37.333 -10.195 6.732 1.00 29.32 95 VAL D C 1
ATOM 4785 O O . VAL D 1 95 ? 36.236 -10.802 6.665 1.00 29.73 95 VAL D O 1
ATOM 4789 N N . TYR D 1 96 ? 38.411 -10.687 6.214 1.00 29.35 96 TYR D N 1
ATOM 4790 C CA . TYR D 1 96 ? 38.538 -12.107 5.837 1.00 32.98 96 TYR D CA 1
ATOM 4791 C C . TYR D 1 96 ? 39.309 -12.834 6.933 1.00 31.94 96 TYR D C 1
ATOM 4792 O O . TYR D 1 96 ? 40.490 -12.507 7.039 1.00 34.54 96 TYR D O 1
ATOM 4801 N N . SER D 1 97 ? 38.727 -13.799 7.598 1.00 36.42 97 SER D N 1
ATOM 4802 C CA . SER D 1 97 ? 39.536 -14.580 8.550 1.00 36.69 97 SER D CA 1
ATOM 4803 C C . SER D 1 97 ? 38.704 -15.797 8.922 1.00 38.07 97 SER D C 1
ATOM 4804 O O . SER D 1 97 ? 37.451 -15.744 9.059 1.00 35.72 97 SER D O 1
ATOM 4807 N N . GLY D 1 98 ? 39.409 -16.925 9.120 1.00 37.58 98 GLY D N 1
ATOM 4808 C CA . GLY D 1 98 ? 38.685 -18.084 9.713 1.00 40.58 98 GLY D CA 1
ATOM 4809 C C . GLY D 1 98 ? 39.096 -18.241 11.185 1.00 43.71 98 GLY D C 1
ATOM 4810 O O . GLY D 1 98 ? 38.669 -19.235 11.780 1.00 41.83 98 GLY D O 1
ATOM 4811 N N . ASN D 1 99 ? 39.938 -17.294 11.684 1.00 39.37 99 ASN D N 1
ATOM 4812 C CA . ASN D 1 99 ? 40.274 -17.425 13.129 1.00 38.21 99 ASN D CA 1
ATOM 4813 C C . ASN D 1 99 ? 39.057 -17.030 13.943 1.00 32.69 99 ASN D C 1
ATOM 4814 O O . ASN D 1 99 ? 38.647 -15.880 13.803 1.00 32.21 99 ASN D O 1
ATOM 4819 N N . PRO D 1 100 ? 38.439 -17.914 14.707 1.00 35.65 100 PRO D N 1
ATOM 4820 C CA . PRO D 1 100 ? 37.342 -17.505 15.576 1.00 35.58 100 PRO D CA 1
ATOM 4821 C C . PRO D 1 100 ? 37.574 -16.236 16.403 1.00 32.17 100 PRO D C 1
ATOM 4822 O O . PRO D 1 100 ? 36.512 -15.642 16.633 1.00 29.23 100 PRO D O 1
ATOM 4826 N N . LEU D 1 101 ? 38.760 -15.944 16.945 1.00 26.26 101 LEU D N 1
ATOM 4827 C CA . LEU D 1 101 ? 38.814 -14.826 17.892 1.00 31.84 101 LEU D CA 1
ATOM 4828 C C . LEU D 1 101 ? 38.667 -13.535 17.072 1.00 29.26 101 LEU D C 1
ATOM 4829 O O . LEU D 1 101 ? 37.899 -12.644 17.377 1.00 32.58 101 LEU D O 1
ATOM 4834 N N . VAL D 1 102 ? 39.482 -13.437 16.044 1.00 29.16 102 VAL D N 1
ATOM 4835 C CA . VAL D 1 102 ? 39.414 -12.323 15.098 1.00 32.69 102 VAL D CA 1
ATOM 4836 C C . VAL D 1 102 ? 37.970 -12.102 14.674 1.00 30.83 102 VAL D C 1
ATOM 4837 O O . VAL D 1 102 ? 37.402 -10.985 14.689 1.00 26.40 102 VAL D O 1
ATOM 4841 N N . ARG D 1 103 ? 37.330 -13.220 14.320 1.00 28.78 103 ARG D N 1
ATOM 4842 C CA . ARG D 1 103 ? 35.946 -13.148 13.830 1.00 32.68 103 ARG D CA 1
ATOM 4843 C C . ARG D 1 103 ? 35.027 -12.603 14.909 1.00 27.95 103 ARG D C 1
ATOM 4844 O O . ARG D 1 103 ? 34.190 -11.750 14.587 1.00 29.95 103 ARG D O 1
ATOM 4852 N N . VAL D 1 104 ? 35.180 -13.129 16.135 1.00 24.87 104 VAL D N 1
ATOM 4853 C CA . VAL D 1 104 ? 34.246 -12.653 17.209 1.00 25.04 104 VAL D CA 1
ATOM 4854 C C . VAL D 1 104 ? 34.467 -11.157 17.470 1.00 26.75 104 VAL D C 1
ATOM 4855 O O . VAL D 1 104 ? 33.509 -10.429 17.596 1.00 25.32 104 VAL D O 1
ATOM 4859 N N . LEU D 1 105 ? 35.697 -10.649 17.343 1.00 24.37 105 LEU D N 1
ATOM 4860 C CA . LEU D 1 105 ? 36.003 -9.309 17.905 1.00 26.52 105 LEU D CA 1
ATOM 4861 C C . LEU D 1 105 ? 35.429 -8.305 16.911 1.00 25.10 105 LEU D C 1
ATOM 4862 O O . LEU D 1 105 ? 34.827 -7.297 17.245 1.00 27.36 105 LEU D O 1
ATOM 4867 N N . PHE D 1 106 ? 35.557 -8.645 15.619 1.00 28.24 106 PHE D N 1
ATOM 4868 C CA . PHE D 1 106 ? 35.084 -7.773 14.531 1.00 26.99 106 PHE D CA 1
ATOM 4869 C C . PHE D 1 106 ? 33.577 -7.820 14.327 1.00 27.57 106 PHE D C 1
ATOM 4870 O O . PHE D 1 106 ? 32.997 -6.725 14.199 1.00 29.70 106 PHE D O 1
ATOM 4878 N N . GLU D 1 107 ? 32.931 -8.971 14.510 1.00 28.82 107 GLU D N 1
ATOM 4879 C CA . GLU D 1 107 ? 31.496 -9.081 14.534 1.00 28.42 107 GLU D CA 1
ATOM 4880 C C . GLU D 1 107 ? 30.833 -8.380 15.686 1.00 29.28 107 GLU D C 1
ATOM 4881 O O . GLU D 1 107 ? 29.855 -7.697 15.392 1.00 26.19 107 GLU D O 1
ATOM 4887 N N . GLU D 1 108 ? 31.416 -8.359 16.905 1.00 27.06 108 GLU D N 1
ATOM 4888 C CA . GLU D 1 108 ? 30.782 -7.621 17.983 1.00 28.60 108 GLU D CA 1
ATOM 4889 C C . GLU D 1 108 ? 30.927 -6.132 17.609 1.00 26.36 108 GLU D C 1
ATOM 4890 O O . GLU D 1 108 ? 30.143 -5.392 18.162 1.00 30.89 108 GLU D O 1
ATOM 4896 N N . ARG D 1 109 ? 31.876 -5.716 16.788 1.00 25.11 109 ARG D N 1
ATOM 4897 C CA . ARG D 1 109 ? 31.940 -4.301 16.384 1.00 32.60 109 ARG D CA 1
ATOM 4898 C C . ARG D 1 109 ? 31.163 -3.971 15.094 1.00 33.69 109 ARG D C 1
ATOM 4899 O O . ARG D 1 109 ? 31.146 -2.827 14.617 1.00 31.48 109 ARG D O 1
ATOM 4907 N N . GLY D 1 110 ? 30.235 -4.902 14.763 1.00 32.26 110 GLY D N 1
ATOM 4908 C CA . GLY D 1 110 ? 29.420 -4.647 13.584 1.00 32.67 110 GLY D CA 1
ATOM 4909 C C . GLY D 1 110 ? 30.118 -4.763 12.258 1.00 34.49 110 GLY D C 1
ATOM 4910 O O . GLY D 1 110 ? 29.428 -4.405 11.274 1.00 36.96 110 GLY D O 1
ATOM 4911 N N . TYR D 1 111 ? 31.260 -5.455 12.105 1.00 31.81 111 TYR D N 1
ATOM 4912 C CA . TYR D 1 111 ? 31.850 -5.614 10.789 1.00 32.35 111 TYR D CA 1
ATOM 4913 C C . TYR D 1 111 ? 31.373 -6.910 10.095 1.00 36.38 111 TYR D C 1
ATOM 4914 O O . TYR D 1 111 ? 31.154 -7.895 10.814 1.00 35.26 111 TYR D O 1
ATOM 4923 N N . GLU D 1 112 ? 31.357 -6.932 8.748 1.00 37.01 112 GLU D N 1
ATOM 4924 C CA . GLU D 1 112 ? 31.107 -8.230 8.088 1.00 37.67 112 GLU D CA 1
ATOM 4925 C C . GLU D 1 112 ? 32.400 -9.023 7.959 1.00 31.58 112 GLU D C 1
ATOM 4926 O O . GLU D 1 112 ? 33.456 -8.454 7.665 1.00 33.16 112 GLU D O 1
ATOM 4932 N N . VAL D 1 113 ? 32.353 -10.302 8.207 1.00 32.46 113 VAL D N 1
ATOM 4933 C CA . VAL D 1 113 ? 33.531 -11.149 8.389 1.00 36.64 113 VAL D CA 1
ATOM 4934 C C . VAL D 1 113 ? 33.263 -12.378 7.508 1.00 38.18 113 VAL D C 1
ATOM 4935 O O . VAL D 1 113 ? 32.165 -12.915 7.584 1.00 40.58 113 VAL D O 1
ATOM 4939 N N . LYS D 1 114 ? 34.214 -12.805 6.732 1.00 41.45 114 LYS D N 1
ATOM 4940 C CA . LYS D 1 114 ? 34.088 -13.856 5.753 1.00 46.94 114 LYS D CA 1
ATOM 4941 C C . LYS D 1 114 ? 35.286 -14.800 5.856 1.00 47.53 114 LYS D C 1
ATOM 4942 O O . LYS D 1 114 ? 36.382 -14.246 5.823 1.00 43.15 114 LYS D O 1
ATOM 4948 N N . ARG D 1 115 ? 35.035 -16.102 5.807 1.00 50.80 115 ARG D N 1
ATOM 4949 C CA . ARG D 1 115 ? 36.136 -17.045 5.660 1.00 53.89 115 ARG D CA 1
ATOM 4950 C C . ARG D 1 115 ? 36.747 -17.014 4.276 1.00 54.62 115 ARG D C 1
ATOM 4951 O O . ARG D 1 115 ? 36.033 -17.146 3.273 1.00 57.32 115 ARG D O 1
ATOM 4959 N N . PRO D 1 116 ? 38.053 -16.893 4.218 1.00 54.89 116 PRO D N 1
ATOM 4960 C CA . PRO D 1 116 ? 38.776 -17.002 2.956 1.00 54.39 116 PRO D CA 1
ATOM 4961 C C . PRO D 1 116 ? 38.871 -18.494 2.611 1.00 56.44 116 PRO D C 1
ATOM 4962 O O . PRO D 1 116 ? 38.480 -19.359 3.397 1.00 52.26 116 PRO D O 1
ATOM 4966 N N . GLU D 1 117 ? 39.197 -18.769 1.362 1.00 58.67 117 GLU D N 1
ATOM 4967 C CA . GLU D 1 117 ? 39.432 -20.109 0.847 1.00 59.59 117 GLU D CA 1
ATOM 4968 C C . GLU D 1 117 ? 40.842 -20.574 1.234 1.00 58.70 117 GLU D C 1
ATOM 4969 O O . GLU D 1 117 ? 41.742 -19.724 1.172 1.00 59.50 117 GLU D O 1
ATOM 4975 N N . MET D 1 118 ? 40.983 -21.850 1.561 1.00 57.89 118 MET D N 1
ATOM 4976 C CA . MET D 1 118 ? 42.298 -22.449 1.713 1.00 57.98 118 MET D CA 1
ATOM 4977 C C . MET D 1 118 ? 42.808 -23.032 0.398 1.00 57.50 118 MET D C 1
ATOM 4978 O O . MET D 1 118 ? 42.106 -23.672 -0.399 1.00 55.95 118 MET D O 1
ATOM 4983 N N . PHE D 1 119 ? 44.095 -22.772 0.129 1.00 57.12 119 PHE D N 1
ATOM 4984 C CA . PHE D 1 119 ? 44.737 -23.314 -1.066 1.00 54.12 119 PHE D CA 1
ATOM 4985 C C . PHE D 1 119 ? 45.845 -24.245 -0.592 1.00 53.79 119 PHE D C 1
ATOM 4986 O O . PHE D 1 119 ? 46.761 -23.793 0.111 1.00 54.40 119 PHE D O 1
ATOM 4994 N N . ASN D 1 120 ? 45.667 -25.570 -0.726 1.00 48.25 120 ASN D N 1
ATOM 4995 C CA . ASN D 1 120 ? 46.854 -26.420 -0.794 1.00 47.11 120 ASN D CA 1
ATOM 4996 C C . ASN D 1 120 ? 47.506 -26.377 0.586 1.00 52.84 120 ASN D C 1
ATOM 4997 O O . ASN D 1 120 ? 48.706 -26.560 0.750 1.00 50.34 120 ASN D O 1
ATOM 5002 N N . ARG D 1 121 ? 46.633 -26.481 1.601 1.00 54.86 121 ARG D N 1
ATOM 5003 C CA . ARG D 1 121 ? 47.037 -26.200 2.958 1.00 59.09 121 ARG D CA 1
ATOM 5004 C C . ARG D 1 121 ? 47.964 -27.235 3.572 1.00 62.05 121 ARG D C 1
ATOM 5005 O O . ARG D 1 121 ? 48.359 -27.096 4.732 1.00 62.32 121 ARG D O 1
ATOM 5013 N N . LYS D 1 122 ? 48.317 -28.297 2.844 1.00 63.50 122 LYS D N 1
ATOM 5014 C CA . LYS D 1 122 ? 49.301 -29.215 3.407 1.00 64.94 122 LYS D CA 1
ATOM 5015 C C . LYS D 1 122 ? 50.694 -28.694 3.090 1.00 61.44 122 LYS D C 1
ATOM 5016 O O . LYS D 1 122 ? 51.576 -29.084 3.851 1.00 64.64 122 LYS D O 1
ATOM 5022 N N . GLU D 1 123 ? 50.896 -28.011 1.984 1.00 60.05 123 GLU D N 1
ATOM 5023 C CA . GLU D 1 123 ? 52.220 -27.487 1.658 1.00 56.95 123 GLU D CA 1
ATOM 5024 C C . GLU D 1 123 ? 52.346 -25.998 2.009 1.00 54.41 123 GLU D C 1
ATOM 5025 O O . GLU D 1 123 ? 53.336 -25.513 2.549 1.00 53.66 123 GLU D O 1
ATOM 5031 N N . TYR D 1 124 ? 51.286 -25.247 1.802 1.00 49.89 124 TYR D N 1
ATOM 5032 C CA . TYR D 1 124 ? 51.180 -23.806 1.920 1.00 47.14 124 TYR D CA 1
ATOM 5033 C C . TYR D 1 124 ? 50.771 -23.406 3.331 1.00 45.82 124 TYR D C 1
ATOM 5034 O O . TYR D 1 124 ? 49.609 -23.248 3.731 1.00 45.74 124 TYR D O 1
ATOM 5043 N N . SER D 1 125 ? 51.719 -23.621 4.267 1.00 42.77 125 SER D N 1
ATOM 5044 C CA . SER D 1 125 ? 51.474 -23.280 5.663 1.00 40.42 125 SER D CA 1
ATOM 5045 C C . SER D 1 125 ? 52.779 -22.898 6.348 1.00 41.59 125 SER D C 1
ATOM 5046 O O . SER D 1 125 ? 53.579 -23.819 6.455 1.00 40.32 125 SER D O 1
ATOM 5049 N N . GLY D 1 126 ? 52.789 -21.815 7.137 1.00 41.24 126 GLY D N 1
ATOM 5050 C CA . GLY D 1 126 ? 54.075 -21.378 7.707 1.00 39.02 126 GLY D CA 1
ATOM 5051 C C . GLY D 1 126 ? 54.750 -22.426 8.578 1.00 38.10 126 GLY D C 1
ATOM 5052 O O . GLY D 1 126 ? 55.957 -22.669 8.513 1.00 43.05 126 GLY D O 1
ATOM 5053 N N . THR D 1 127 ? 54.010 -23.119 9.396 1.00 40.70 127 THR D N 1
ATOM 5054 C CA . THR D 1 127 ? 54.495 -24.226 10.206 1.00 44.58 127 THR D CA 1
ATOM 5055 C C . THR D 1 127 ? 55.180 -25.388 9.468 1.00 45.22 127 THR D C 1
ATOM 5056 O O . THR D 1 127 ? 56.132 -25.953 10.006 1.00 41.26 127 THR D O 1
ATOM 5060 N N . GLU D 1 128 ? 54.609 -25.760 8.333 1.00 46.50 128 GLU D N 1
ATOM 5061 C CA . GLU D 1 128 ? 55.243 -26.685 7.414 1.00 46.43 128 GLU D CA 1
ATOM 5062 C C . GLU D 1 128 ? 56.459 -26.066 6.754 1.00 42.95 128 GLU D C 1
ATOM 5063 O O . GLU D 1 128 ? 57.403 -26.849 6.733 1.00 42.49 128 GLU D O 1
ATOM 5069 N N . ILE D 1 129 ? 56.392 -24.825 6.299 1.00 40.49 129 ILE D N 1
ATOM 5070 C CA . ILE D 1 129 ? 57.607 -24.230 5.718 1.00 38.56 129 ILE D CA 1
ATOM 5071 C C . ILE D 1 129 ? 58.783 -24.220 6.668 1.00 40.16 129 ILE D C 1
ATOM 5072 O O . ILE D 1 129 ? 59.908 -24.635 6.311 1.00 44.21 129 ILE D O 1
ATOM 5077 N N . ARG D 1 130 ? 58.530 -23.943 7.937 1.00 36.29 130 ARG D N 1
ATOM 5078 C CA . ARG D 1 130 ? 59.654 -23.625 8.841 1.00 36.75 130 ARG D CA 1
ATOM 5079 C C . ARG D 1 130 ? 60.231 -24.971 9.290 1.00 40.26 130 ARG D C 1
ATOM 5080 O O . ARG D 1 130 ? 61.443 -25.172 9.320 1.00 40.65 130 ARG D O 1
ATOM 5088 N N . ARG D 1 131 ? 59.326 -25.934 9.388 1.00 42.20 131 ARG D N 1
ATOM 5089 C CA . ARG D 1 131 ? 59.756 -27.310 9.615 1.00 47.71 131 ARG D CA 1
ATOM 5090 C C . ARG D 1 131 ? 60.556 -27.935 8.491 1.00 45.90 131 ARG D C 1
ATOM 5091 O O . ARG D 1 131 ? 61.392 -28.733 8.899 1.00 49.48 131 ARG D O 1
ATOM 5099 N N . ARG D 1 132 ? 60.376 -27.588 7.238 1.00 48.85 132 ARG D N 1
ATOM 5100 C CA . ARG D 1 132 ? 61.235 -28.078 6.173 1.00 47.77 132 ARG D CA 1
ATOM 5101 C C . ARG D 1 132 ? 62.553 -27.307 6.187 1.00 49.42 132 ARG D C 1
ATOM 5102 O O . ARG D 1 132 ? 63.605 -27.887 5.878 1.00 51.15 132 ARG D O 1
ATOM 5110 N N . MET D 1 133 ? 62.418 -25.989 6.392 1.00 46.66 133 MET D N 1
ATOM 5111 C CA . MET D 1 133 ? 63.653 -25.183 6.443 1.00 44.65 133 MET D CA 1
ATOM 5112 C C . MET D 1 133 ? 64.567 -25.816 7.485 1.00 42.27 133 MET D C 1
ATOM 5113 O O . MET D 1 133 ? 65.768 -25.850 7.229 1.00 48.08 133 MET D O 1
ATOM 5118 N N . LEU D 1 134 ? 64.031 -26.197 8.615 1.00 44.62 134 LEU D N 1
ATOM 5119 C CA . LEU D 1 134 ? 64.760 -26.803 9.686 1.00 50.60 134 LEU D CA 1
ATOM 5120 C C . LEU D 1 134 ? 65.203 -28.255 9.465 1.00 55.11 134 LEU D C 1
ATOM 5121 O O . LEU D 1 134 ? 65.964 -28.735 10.325 1.00 54.69 134 LEU D O 1
ATOM 5126 N N . ASN D 1 135 ? 64.481 -29.036 8.664 1.00 57.58 135 ASN D N 1
ATOM 5127 C CA . ASN D 1 135 ? 64.864 -30.429 8.468 1.00 61.82 135 ASN D CA 1
ATOM 5128 C C . ASN D 1 135 ? 65.850 -30.596 7.320 1.00 62.96 135 ASN D C 1
ATOM 5129 O O . ASN D 1 135 ? 66.487 -31.645 7.194 1.00 67.21 135 ASN D O 1
ATOM 5134 N N . GLY D 1 136 ? 65.980 -29.618 6.436 1.00 63.56 136 GLY D N 1
ATOM 5135 C CA . GLY D 1 136 ? 66.633 -29.830 5.156 1.00 64.86 136 GLY D CA 1
ATOM 5136 C C . GLY D 1 136 ? 65.670 -30.327 4.081 1.00 67.07 136 GLY D C 1
ATOM 5137 O O . GLY D 1 136 ? 66.035 -30.239 2.902 1.00 66.41 136 GLY D O 1
ATOM 5138 N N . GLU D 1 137 ? 64.444 -30.713 4.432 1.00 65.78 137 GLU D N 1
ATOM 5139 C CA . GLU D 1 137 ? 63.423 -30.944 3.404 1.00 66.26 137 GLU D CA 1
ATOM 5140 C C . GLU D 1 137 ? 63.266 -29.703 2.556 1.00 65.69 137 GLU D C 1
ATOM 5141 O O . GLU D 1 137 ? 63.561 -28.647 3.139 1.00 68.89 137 GLU D O 1
ATOM 5147 N N . LYS D 1 138 ? 62.768 -29.715 1.324 1.00 61.75 138 LYS D N 1
ATOM 5148 C CA . LYS D 1 138 ? 62.937 -28.542 0.450 1.00 61.79 138 LYS D CA 1
ATOM 5149 C C . LYS D 1 138 ? 61.865 -27.466 0.620 1.00 58.89 138 LYS D C 1
ATOM 5150 O O . LYS D 1 138 ? 60.838 -27.873 1.184 1.00 57.17 138 LYS D O 1
ATOM 5156 N N . TRP D 1 139 ? 62.032 -26.196 0.188 1.00 57.12 139 TRP D N 1
ATOM 5157 C CA . TRP D 1 139 ? 60.951 -25.252 0.399 1.00 50.13 139 TRP D CA 1
ATOM 5158 C C . TRP D 1 139 ? 60.692 -24.157 -0.594 1.00 50.54 139 TRP D C 1
ATOM 5159 O O . TRP D 1 139 ? 59.601 -23.598 -0.415 1.00 54.59 139 TRP D O 1
ATOM 5170 N N . GLU D 1 140 ? 61.508 -23.772 -1.544 1.00 50.45 140 GLU D N 1
ATOM 5171 C CA . GLU D 1 140 ? 61.391 -22.513 -2.256 1.00 49.48 140 GLU D CA 1
ATOM 5172 C C . GLU D 1 140 ? 60.215 -22.412 -3.207 1.00 52.10 140 GLU D C 1
ATOM 5173 O O . GLU D 1 140 ? 59.946 -21.366 -3.863 1.00 53.13 140 GLU D O 1
ATOM 5179 N N . HIS D 1 141 ? 59.585 -23.576 -3.408 1.00 47.45 141 HIS D N 1
ATOM 5180 C CA . HIS D 1 141 ? 58.569 -23.686 -4.475 1.00 46.51 141 HIS D CA 1
ATOM 5181 C C . HIS D 1 141 ? 57.223 -23.663 -3.749 1.00 48.54 141 HIS D C 1
ATOM 5182 O O . HIS D 1 141 ? 56.086 -23.916 -4.162 1.00 47.49 141 HIS D O 1
ATOM 5189 N N . LEU D 1 142 ? 57.345 -23.496 -2.410 1.00 46.89 142 LEU D N 1
ATOM 5190 C CA . LEU D 1 142 ? 56.279 -22.993 -1.592 1.00 43.74 142 LEU D CA 1
ATOM 5191 C C . LEU D 1 142 ? 56.124 -21.530 -1.275 1.00 42.14 142 LEU D C 1
ATOM 5192 O O . LEU D 1 142 ? 55.105 -21.282 -0.602 1.00 44.94 142 LEU D O 1
ATOM 5197 N N . VAL D 1 143 ? 56.901 -20.578 -1.739 1.00 45.40 143 VAL D N 1
ATOM 5198 C CA . VAL D 1 143 ? 56.635 -19.151 -1.534 1.00 44.44 143 VAL D CA 1
ATOM 5199 C C . VAL D 1 143 ? 57.056 -18.492 -2.841 1.00 45.75 143 VAL D C 1
ATOM 5200 O O . VAL D 1 143 ? 57.807 -19.159 -3.532 1.00 51.96 143 VAL D O 1
ATOM 5204 N N . PRO D 1 144 ? 56.638 -17.283 -3.125 1.00 45.18 144 PRO D N 1
ATOM 5205 C CA . PRO D 1 144 ? 57.166 -16.478 -4.163 1.00 42.83 144 PRO D CA 1
ATOM 5206 C C . PRO D 1 144 ? 58.674 -16.427 -4.263 1.00 50.09 144 PRO D C 1
ATOM 5207 O O . PRO D 1 144 ? 59.359 -16.082 -3.256 1.00 53.77 144 PRO D O 1
ATOM 5211 N N . LYS D 1 145 ? 59.174 -16.333 -5.511 1.00 47.95 145 LYS D N 1
ATOM 5212 C CA . LYS D 1 145 ? 60.604 -16.030 -5.613 1.00 49.45 145 LYS D CA 1
ATOM 5213 C C . LYS D 1 145 ? 60.964 -14.851 -4.721 1.00 44.66 145 LYS D C 1
ATOM 5214 O O . LYS D 1 145 ? 62.175 -14.636 -4.573 1.00 44.65 145 LYS D O 1
ATOM 5220 N N . ALA D 1 146 ? 60.063 -13.891 -4.504 1.00 43.11 146 ALA D N 1
ATOM 5221 C CA . ALA D 1 146 ? 60.585 -12.626 -3.907 1.00 43.89 146 ALA D CA 1
ATOM 5222 C C . ALA D 1 146 ? 60.925 -13.006 -2.477 1.00 44.06 146 ALA D C 1
ATOM 5223 O O . ALA D 1 146 ? 61.983 -12.796 -1.851 1.00 49.66 146 ALA D O 1
ATOM 5225 N N . VAL D 1 147 ? 60.168 -13.971 -1.964 1.00 44.13 147 VAL D N 1
ATOM 5226 C CA . VAL D 1 147 ? 60.278 -14.354 -0.552 1.00 42.58 147 VAL D CA 1
ATOM 5227 C C . VAL D 1 147 ? 61.531 -15.189 -0.314 1.00 43.64 147 VAL D C 1
ATOM 5228 O O . VAL D 1 147 ? 62.132 -15.222 0.782 1.00 39.69 147 VAL D O 1
ATOM 5232 N N . VAL D 1 148 ? 61.777 -16.138 -1.231 1.00 42.47 148 VAL D N 1
ATOM 5233 C CA . VAL D 1 148 ? 63.128 -16.648 -1.423 1.00 43.25 148 VAL D CA 1
ATOM 5234 C C . VAL D 1 148 ? 64.172 -15.576 -1.562 1.00 43.58 148 VAL D C 1
ATOM 5235 O O . VAL D 1 148 ? 65.125 -15.694 -0.789 1.00 50.09 148 VAL D O 1
ATOM 5239 N N . ASP D 1 149 ? 64.095 -14.652 -2.532 1.00 43.92 149 ASP D N 1
ATOM 5240 C CA . ASP D 1 149 ? 65.193 -13.679 -2.559 1.00 45.97 149 ASP D CA 1
ATOM 5241 C C . ASP D 1 149 ? 65.377 -13.237 -1.098 1.00 46.87 149 ASP D C 1
ATOM 5242 O O . ASP D 1 149 ? 66.486 -13.340 -0.571 1.00 44.54 149 ASP D O 1
ATOM 5247 N N . VAL D 1 150 ? 64.263 -12.881 -0.413 1.00 43.19 150 VAL D N 1
ATOM 5248 C CA . VAL D 1 150 ? 64.474 -12.118 0.832 1.00 40.07 150 VAL D CA 1
ATOM 5249 C C . VAL D 1 150 ? 65.164 -12.935 1.900 1.00 37.07 150 VAL D C 1
ATOM 5250 O O . VAL D 1 150 ? 66.378 -12.975 2.167 1.00 43.96 150 VAL D O 1
ATOM 5254 N N . ILE D 1 151 ? 64.566 -14.129 2.083 1.00 39.35 151 ILE D N 1
ATOM 5255 C CA . ILE D 1 151 ? 65.092 -15.161 2.979 1.00 37.86 151 ILE D CA 1
ATOM 5256 C C . ILE D 1 151 ? 66.553 -15.507 2.770 1.00 43.54 151 ILE D C 1
ATOM 5257 O O . ILE D 1 151 ? 67.200 -15.776 3.787 1.00 40.77 151 ILE D O 1
ATOM 5262 N N . LYS D 1 152 ? 67.121 -15.161 1.625 1.00 45.13 152 LYS D N 1
ATOM 5263 C CA . LYS D 1 152 ? 68.528 -15.234 1.318 1.00 46.34 152 LYS D CA 1
ATOM 5264 C C . LYS D 1 152 ? 69.329 -14.023 1.765 1.00 47.05 152 LYS D C 1
ATOM 5265 O O . LYS D 1 152 ? 70.312 -14.282 2.463 1.00 49.24 152 LYS D O 1
ATOM 5271 N N . GLU D 1 153 ? 68.881 -12.795 1.455 1.00 45.58 153 GLU D N 1
ATOM 5272 C CA . GLU D 1 153 ? 69.504 -11.590 1.958 1.00 49.97 153 GLU D CA 1
ATOM 5273 C C . GLU D 1 153 ? 69.777 -11.767 3.447 1.00 49.25 153 GLU D C 1
ATOM 5274 O O . GLU D 1 153 ? 70.925 -11.649 3.883 1.00 49.04 153 GLU D O 1
ATOM 5280 N N . ILE D 1 154 ? 68.797 -12.267 4.212 1.00 43.94 154 ILE D N 1
ATOM 5281 C CA . ILE D 1 154 ? 68.870 -11.927 5.665 1.00 44.03 154 ILE D CA 1
ATOM 5282 C C . ILE D 1 154 ? 69.432 -13.128 6.386 1.00 46.66 154 ILE D C 1
ATOM 5283 O O . ILE D 1 154 ? 69.322 -13.325 7.601 1.00 49.50 154 ILE D O 1
ATOM 5288 N N . LYS D 1 155 ? 69.714 -14.159 5.581 1.00 47.62 155 LYS D N 1
ATOM 5289 C CA . LYS D 1 155 ? 69.997 -15.519 6.021 1.00 40.15 155 LYS D CA 1
ATOM 5290 C C . LYS D 1 155 ? 68.993 -16.119 6.976 1.00 41.33 155 LYS D C 1
ATOM 5291 O O . LYS D 1 155 ? 69.334 -16.835 7.956 1.00 38.31 155 LYS D O 1
ATOM 5297 N N . GLY D 1 156 ? 67.721 -16.303 6.555 1.00 34.61 156 GLY D N 1
ATOM 5298 C CA . GLY D 1 156 ? 66.709 -16.600 7.597 1.00 34.95 156 GLY D CA 1
ATOM 5299 C C . GLY D 1 156 ? 66.752 -18.061 7.952 1.00 39.06 156 GLY D C 1
ATOM 5300 O O . GLY D 1 156 ? 66.379 -18.504 9.055 1.00 41.12 156 GLY D O 1
ATOM 5301 N N . VAL D 1 157 ? 67.146 -18.900 6.970 1.00 39.51 157 VAL D N 1
ATOM 5302 C CA . VAL D 1 157 ? 67.177 -20.345 7.224 1.00 40.13 157 VAL D CA 1
ATOM 5303 C C . VAL D 1 157 ? 68.295 -20.626 8.223 1.00 38.50 157 VAL D C 1
ATOM 5304 O O . VAL D 1 157 ? 68.101 -21.455 9.140 1.00 40.38 157 VAL D O 1
ATOM 5308 N N . GLU D 1 158 ? 69.421 -19.932 8.102 1.00 40.58 158 GLU D N 1
ATOM 5309 C CA . GLU D 1 158 ? 70.503 -20.181 9.072 1.00 43.42 158 GLU D CA 1
ATOM 5310 C C . GLU D 1 158 ? 70.012 -19.746 10.465 1.00 41.47 158 GLU D C 1
ATOM 5311 O O . GLU D 1 158 ? 70.147 -20.459 11.467 1.00 38.12 158 GLU D O 1
ATOM 5317 N N . ARG D 1 159 ? 69.525 -18.506 10.561 1.00 40.59 159 ARG D N 1
ATOM 5318 C CA . ARG D 1 159 ? 68.883 -18.059 11.807 1.00 35.19 159 ARG D CA 1
ATOM 5319 C C . ARG D 1 159 ? 68.023 -19.135 12.394 1.00 35.95 159 ARG D C 1
ATOM 5320 O O . ARG D 1 159 ? 68.199 -19.515 13.577 1.00 36.39 159 ARG D O 1
ATOM 5328 N N . LEU D 1 160 ? 67.021 -19.621 11.597 1.00 37.04 160 LEU D N 1
ATOM 5329 C CA . LEU D 1 160 ? 66.129 -20.611 12.254 1.00 35.57 160 LEU D CA 1
ATOM 5330 C C . LEU D 1 160 ? 66.923 -21.790 12.813 1.00 35.64 160 LEU D C 1
ATOM 5331 O O . LEU D 1 160 ? 66.618 -22.330 13.887 1.00 36.05 160 LEU D O 1
ATOM 5336 N N . ARG D 1 161 ? 67.915 -22.271 12.098 1.00 38.68 161 ARG D N 1
ATOM 5337 C CA . ARG D 1 161 ? 68.616 -23.520 12.440 1.00 41.64 161 ARG D CA 1
ATOM 5338 C C . ARG D 1 161 ? 69.485 -23.262 13.668 1.00 41.13 161 ARG D C 1
ATOM 5339 O O . ARG D 1 161 ? 69.415 -24.017 14.657 1.00 40.48 161 ARG D O 1
ATOM 5347 N N . LYS D 1 162 ? 70.137 -22.082 13.717 1.00 39.65 162 LYS D N 1
ATOM 5348 C CA . LYS D 1 162 ? 70.791 -21.710 14.990 1.00 38.82 162 LYS D CA 1
ATOM 5349 C C . LYS D 1 162 ? 69.854 -21.600 16.171 1.00 38.50 162 LYS D C 1
ATOM 5350 O O . LYS D 1 162 ? 70.162 -22.041 17.294 1.00 37.54 162 LYS D O 1
ATOM 5356 N N . LEU D 1 163 ? 68.620 -21.089 15.993 1.00 38.99 163 LEU D N 1
ATOM 5357 C CA . LEU D 1 163 ? 67.680 -21.016 17.108 1.00 39.73 163 LEU D CA 1
ATOM 5358 C C . LEU D 1 163 ? 67.261 -22.396 17.612 1.00 40.73 163 LEU D C 1
ATOM 5359 O O . LEU D 1 163 ? 66.844 -22.543 18.767 1.00 39.61 163 LEU D O 1
ATOM 5364 N N . ALA D 1 164 ? 67.287 -23.355 16.704 1.00 40.37 164 ALA D N 1
ATOM 5365 C CA . ALA D 1 164 ? 66.952 -24.738 17.099 1.00 44.70 164 ALA D CA 1
ATOM 5366 C C . ALA D 1 164 ? 68.153 -25.405 17.791 1.00 49.16 164 ALA D C 1
ATOM 5367 O O . ALA D 1 164 ? 67.780 -26.287 18.645 1.00 52.61 164 ALA D O 1
ATOM 5369 N N . LEU E 1 1 ? 89.505 -4.324 27.872 1.00 37.33 1 LEU E N 1
ATOM 5370 C CA . LEU E 1 1 ? 88.447 -5.253 27.293 1.00 38.29 1 LEU E CA 1
ATOM 5371 C C . LEU E 1 1 ? 87.342 -5.516 28.290 1.00 36.09 1 LEU E C 1
ATOM 5372 O O . LEU E 1 1 ? 87.692 -5.705 29.464 1.00 31.53 1 LEU E O 1
ATOM 5377 N N . ARG E 1 2 ? 86.074 -5.564 27.844 1.00 34.18 2 ARG E N 1
ATOM 5378 C CA . ARG E 1 2 ? 84.978 -5.867 28.766 1.00 32.16 2 ARG E CA 1
ATOM 5379 C C . ARG E 1 2 ? 84.059 -7.007 28.226 1.00 27.57 2 ARG E C 1
ATOM 5380 O O . ARG E 1 2 ? 83.918 -7.114 27.011 1.00 27.18 2 ARG E O 1
ATOM 5388 N N . GLY E 1 3 ? 83.944 -8.055 28.994 1.00 28.99 3 GLY E N 1
ATOM 5389 C CA . GLY E 1 3 ? 83.109 -9.199 28.683 1.00 27.45 3 GLY E CA 1
ATOM 5390 C C . GLY E 1 3 ? 81.707 -9.108 29.301 1.00 27.03 3 GLY E C 1
ATOM 5391 O O . GLY E 1 3 ? 81.458 -8.380 30.270 1.00 29.11 3 GLY E O 1
ATOM 5392 N N . PHE E 1 4 ? 80.754 -9.765 28.659 1.00 29.91 4 PHE E N 1
ATOM 5393 C CA . PHE E 1 4 ? 79.340 -9.729 29.080 1.00 27.59 4 PHE E CA 1
ATOM 5394 C C . PHE E 1 4 ? 78.877 -11.174 29.315 1.00 27.77 4 PHE E C 1
ATOM 5395 O O . PHE E 1 4 ? 79.031 -11.961 28.404 1.00 28.90 4 PHE E O 1
ATOM 5403 N N . ILE E 1 5 ? 78.270 -11.463 30.456 1.00 26.24 5 ILE E N 1
ATOM 5404 C CA . ILE E 1 5 ? 77.547 -12.725 30.581 1.00 29.38 5 ILE E CA 1
ATOM 5405 C C . ILE E 1 5 ? 76.147 -12.474 31.147 1.00 30.26 5 ILE E C 1
ATOM 5406 O O . ILE E 1 5 ? 76.006 -11.469 31.852 1.00 28.68 5 ILE E O 1
ATOM 5411 N N . ILE E 1 6 ? 75.172 -13.276 30.836 1.00 28.66 6 ILE E N 1
ATOM 5412 C CA . ILE E 1 6 ? 73.782 -13.085 31.288 1.00 25.70 6 ILE E CA 1
ATOM 5413 C C . ILE E 1 6 ? 73.254 -14.434 31.774 1.00 28.65 6 ILE E C 1
ATOM 5414 O O . ILE E 1 6 ? 73.482 -15.493 31.147 1.00 28.89 6 ILE E O 1
ATOM 5419 N N . GLY E 1 7 ? 72.593 -14.385 32.916 1.00 30.97 7 GLY E N 1
ATOM 5420 C CA . GLY E 1 7 ? 71.905 -15.562 33.476 1.00 30.11 7 GLY E CA 1
ATOM 5421 C C . GLY E 1 7 ? 70.890 -14.937 34.481 1.00 31.56 7 GLY E C 1
ATOM 5422 O O . GLY E 1 7 ? 70.826 -13.740 34.771 1.00 26.83 7 GLY E O 1
ATOM 5423 N N . ARG E 1 8 ? 70.114 -15.905 34.970 1.00 24.96 8 ARG E N 1
ATOM 5424 C CA . ARG E 1 8 ? 69.035 -15.621 35.908 1.00 26.32 8 ARG E CA 1
ATOM 5425 C C . ARG E 1 8 ? 69.607 -15.726 37.316 1.00 24.62 8 ARG E C 1
ATOM 5426 O O . ARG E 1 8 ? 69.114 -14.939 38.123 1.00 31.94 8 ARG E O 1
ATOM 5434 N N . PHE E 1 9 ? 70.686 -16.483 37.575 1.00 24.02 9 PHE E N 1
ATOM 5435 C CA . PHE E 1 9 ? 71.281 -16.480 38.895 1.00 26.29 9 PHE E CA 1
ATOM 5436 C C . PHE E 1 9 ? 70.284 -16.725 40.044 1.00 26.45 9 PHE E C 1
ATOM 5437 O O . PHE E 1 9 ? 70.220 -15.955 40.999 1.00 23.97 9 PHE E O 1
ATOM 5445 N N . GLN E 1 10 ? 69.497 -17.801 39.967 1.00 29.46 10 GLN E N 1
ATOM 5446 C CA . GLN E 1 10 ? 68.606 -18.182 41.076 1.00 30.66 10 GLN E CA 1
ATOM 5447 C C . GLN E 1 10 ? 68.941 -19.615 41.561 1.00 31.35 10 GLN E C 1
ATOM 5448 O O . GLN E 1 10 ? 68.309 -20.599 41.201 1.00 31.88 10 GLN E O 1
ATOM 5454 N N . PRO E 1 11 ? 69.938 -19.673 42.423 1.00 29.36 11 PRO E N 1
ATOM 5455 C CA . PRO E 1 11 ? 70.726 -18.509 42.814 1.00 28.48 11 PRO E CA 1
ATOM 5456 C C . PRO E 1 11 ? 72.083 -18.523 42.111 1.00 29.92 11 PRO E C 1
ATOM 5457 O O . PRO E 1 11 ? 72.418 -19.498 41.420 1.00 29.47 11 PRO E O 1
ATOM 5461 N N . PHE E 1 12 ? 72.873 -17.431 42.254 1.00 26.58 12 PHE E N 1
ATOM 5462 C CA . PHE E 1 12 ? 74.308 -17.546 41.890 1.00 30.53 12 PHE E CA 1
ATOM 5463 C C . PHE E 1 12 ? 74.966 -18.735 42.581 1.00 28.48 12 PHE E C 1
ATOM 5464 O O . PHE E 1 12 ? 74.794 -18.888 43.797 1.00 30.37 12 PHE E O 1
ATOM 5472 N N . HIS E 1 13 ? 75.741 -19.544 41.883 1.00 29.49 13 HIS E N 1
ATOM 5473 C CA . HIS E 1 13 ? 76.359 -20.733 42.470 1.00 29.71 13 HIS E CA 1
ATOM 5474 C C . HIS E 1 13 ? 77.852 -20.836 42.102 1.00 35.24 13 HIS E C 1
ATOM 5475 O O . HIS E 1 13 ? 78.428 -19.969 41.423 1.00 30.67 13 HIS E O 1
ATOM 5482 N N . LYS E 1 14 ? 78.511 -21.913 42.528 1.00 32.27 14 LYS E N 1
ATOM 5483 C CA . LYS E 1 14 ? 79.942 -22.092 42.348 1.00 33.41 14 LYS E CA 1
ATOM 5484 C C . LYS E 1 14 ? 80.346 -22.280 40.907 1.00 32.46 14 LYS E C 1
ATOM 5485 O O . LYS E 1 14 ? 81.447 -21.806 40.551 1.00 34.23 14 LYS E O 1
ATOM 5491 N N . GLY E 1 15 ? 79.437 -22.677 40.038 1.00 32.89 15 GLY E N 1
ATOM 5492 C CA . GLY E 1 15 ? 79.748 -22.809 38.604 1.00 31.76 15 GLY E CA 1
ATOM 5493 C C . GLY E 1 15 ? 79.953 -21.378 38.057 1.00 37.69 15 GLY E C 1
ATOM 5494 O O . GLY E 1 15 ? 80.886 -21.106 37.296 1.00 35.48 15 GLY E O 1
ATOM 5495 N N . HIS E 1 16 ? 79.049 -20.489 38.456 1.00 35.63 16 HIS E N 1
ATOM 5496 C CA . HIS E 1 16 ? 78.981 -19.105 37.999 1.00 34.86 16 HIS E CA 1
ATOM 5497 C C . HIS E 1 16 ? 80.272 -18.398 38.448 1.00 31.80 16 HIS E C 1
ATOM 5498 O O . HIS E 1 16 ? 80.847 -17.697 37.638 1.00 32.18 16 HIS E O 1
ATOM 5505 N N . LEU E 1 17 ? 80.751 -18.710 39.630 1.00 32.06 17 LEU E N 1
ATOM 5506 C CA . LEU E 1 17 ? 81.932 -18.187 40.236 1.00 36.70 17 LEU E CA 1
ATOM 5507 C C . LEU E 1 17 ? 83.191 -18.596 39.428 1.00 41.94 17 LEU E C 1
ATOM 5508 O O . LEU E 1 17 ? 83.997 -17.729 39.083 1.00 35.97 17 LEU E O 1
ATOM 5513 N N . GLU E 1 18 ? 83.291 -19.898 39.145 1.00 37.52 18 GLU E N 1
ATOM 5514 C CA . GLU E 1 18 ? 84.349 -20.407 38.334 1.00 40.52 18 GLU E CA 1
ATOM 5515 C C . GLU E 1 18 ? 84.305 -19.791 36.941 1.00 40.75 18 GLU E C 1
ATOM 5516 O O . GLU E 1 18 ? 85.421 -19.584 36.471 1.00 34.53 18 GLU E O 1
ATOM 5522 N N . VAL E 1 19 ? 83.147 -19.783 36.278 1.00 33.97 19 VAL E N 1
ATOM 5523 C CA . VAL E 1 19 ? 83.122 -19.362 34.878 1.00 35.06 19 VAL E CA 1
ATOM 5524 C C . VAL E 1 19 ? 83.447 -17.826 34.821 1.00 34.40 19 VAL E C 1
ATOM 5525 O O . VAL E 1 19 ? 84.050 -17.433 33.832 1.00 38.40 19 VAL E O 1
ATOM 5529 N N . ILE E 1 20 ? 83.247 -17.137 35.927 1.00 32.27 20 ILE E N 1
ATOM 5530 C CA . ILE E 1 20 ? 83.529 -15.698 35.931 1.00 35.96 20 ILE E CA 1
ATOM 5531 C C . ILE E 1 20 ? 85.040 -15.553 36.166 1.00 40.33 20 ILE E C 1
ATOM 5532 O O . ILE E 1 20 ? 85.707 -14.871 35.413 1.00 35.64 20 ILE E O 1
ATOM 5537 N N . LYS E 1 21 ? 85.578 -16.285 37.131 1.00 41.94 21 LYS E N 1
ATOM 5538 C CA . LYS E 1 21 ? 87.020 -16.459 37.251 1.00 44.97 21 LYS E CA 1
ATOM 5539 C C . LYS E 1 21 ? 87.639 -16.859 35.936 1.00 43.79 21 LYS E C 1
ATOM 5540 O O . LYS E 1 21 ? 88.598 -16.196 35.552 1.00 43.71 21 LYS E O 1
ATOM 5546 N N . LYS E 1 22 ? 87.111 -17.780 35.142 1.00 44.93 22 LYS E N 1
ATOM 5547 C CA . LYS E 1 22 ? 87.728 -18.135 33.865 1.00 44.00 22 LYS E CA 1
ATOM 5548 C C . LYS E 1 22 ? 87.774 -16.943 32.909 1.00 44.05 22 LYS E C 1
ATOM 5549 O O . LYS E 1 22 ? 88.810 -16.613 32.310 1.00 42.10 22 LYS E O 1
ATOM 5555 N N . ILE E 1 23 ? 86.637 -16.251 32.822 1.00 37.63 23 ILE E N 1
ATOM 5556 C CA . ILE E 1 23 ? 86.440 -15.134 31.919 1.00 35.15 23 ILE E CA 1
ATOM 5557 C C . ILE E 1 23 ? 87.364 -14.003 32.340 1.00 31.91 23 ILE E C 1
ATOM 5558 O O . ILE E 1 23 ? 87.905 -13.339 31.450 1.00 32.79 23 ILE E O 1
ATOM 5563 N N . ALA E 1 24 ? 87.509 -13.711 33.626 1.00 29.61 24 ALA E N 1
ATOM 5564 C CA . ALA E 1 24 ? 88.350 -12.566 34.044 1.00 34.86 24 ALA E CA 1
ATOM 5565 C C . ALA E 1 24 ? 89.806 -12.871 33.695 1.00 43.65 24 ALA E C 1
ATOM 5566 O O . ALA E 1 24 ? 90.683 -12.055 33.989 1.00 41.14 24 ALA E O 1
ATOM 5568 N N . GLU E 1 25 ? 90.126 -14.088 33.201 1.00 45.66 25 GLU E N 1
ATOM 5569 C CA . GLU E 1 25 ? 91.467 -14.316 32.666 1.00 52.08 25 GLU E CA 1
ATOM 5570 C C . GLU E 1 25 ? 91.674 -13.804 31.248 1.00 52.73 25 GLU E C 1
ATOM 5571 O O . GLU E 1 25 ? 92.820 -13.682 30.792 1.00 46.31 25 GLU E O 1
ATOM 5577 N N . GLU E 1 26 ? 90.616 -13.435 30.544 1.00 44.18 26 GLU E N 1
ATOM 5578 C CA . GLU E 1 26 ? 90.639 -13.107 29.144 1.00 44.91 26 GLU E CA 1
ATOM 5579 C C . GLU E 1 26 ? 90.326 -11.618 28.930 1.00 41.87 26 GLU E C 1
ATOM 5580 O O . GLU E 1 26 ? 90.338 -11.162 27.788 1.00 40.05 26 GLU E O 1
ATOM 5586 N N . VAL E 1 27 ? 89.656 -11.024 29.895 1.00 38.34 27 VAL E N 1
ATOM 5587 C CA . VAL E 1 27 ? 89.083 -9.660 29.673 1.00 36.56 27 VAL E CA 1
ATOM 5588 C C . VAL E 1 27 ? 89.388 -8.953 30.964 1.00 35.27 27 VAL E C 1
ATOM 5589 O O . VAL E 1 27 ? 89.694 -9.716 31.895 1.00 33.45 27 VAL E O 1
ATOM 5593 N N . ASP E 1 28 ? 89.512 -7.651 31.000 1.00 33.01 28 ASP E N 1
ATOM 5594 C CA . ASP E 1 28 ? 89.730 -6.890 32.218 1.00 30.80 28 ASP E CA 1
ATOM 5595 C C . ASP E 1 28 ? 88.532 -6.733 33.135 1.00 34.16 28 ASP E C 1
ATOM 5596 O O . ASP E 1 28 ? 88.729 -6.451 34.327 1.00 33.78 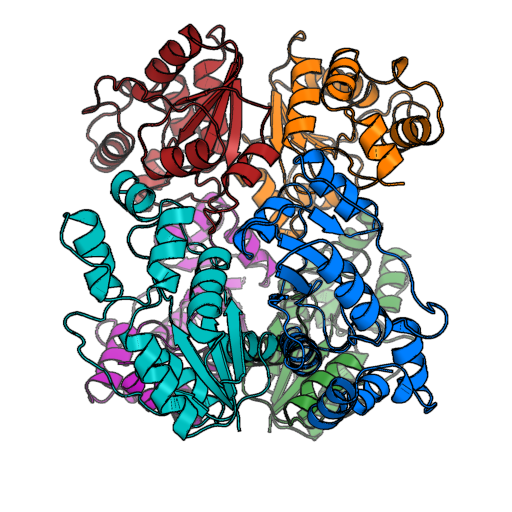28 ASP E O 1
ATOM 5601 N N . GLU E 1 29 ? 87.327 -6.596 32.595 1.00 30.80 29 GLU E N 1
ATOM 5602 C CA . GLU E 1 29 ? 86.130 -6.348 33.388 1.00 29.09 29 GLU E CA 1
ATOM 5603 C C . GLU E 1 29 ? 85.021 -7.285 32.889 1.00 29.66 29 GLU E C 1
ATOM 5604 O O . GLU E 1 29 ? 85.031 -7.528 31.686 1.00 25.36 29 GLU E O 1
ATOM 5610 N N . ILE E 1 30 ? 84.034 -7.497 33.738 1.00 29.99 30 ILE E N 1
ATOM 5611 C CA . ILE E 1 30 ? 82.892 -8.330 33.393 1.00 33.92 30 ILE E CA 1
ATOM 5612 C C . ILE E 1 30 ? 81.594 -7.617 33.810 1.00 27.79 30 ILE E C 1
ATOM 5613 O O . ILE E 1 30 ? 81.387 -7.271 34.978 1.00 26.07 30 ILE E O 1
ATOM 5618 N N . ILE E 1 31 ? 80.706 -7.456 32.835 1.00 26.54 31 ILE E N 1
ATOM 5619 C CA . ILE E 1 31 ? 79.313 -7.114 33.066 1.00 28.50 31 ILE E CA 1
ATOM 5620 C C . ILE E 1 31 ? 78.457 -8.339 33.311 1.00 28.41 31 ILE E C 1
ATOM 5621 O O . ILE E 1 31 ? 78.387 -9.245 32.468 1.00 33.77 31 ILE E O 1
ATOM 5626 N N . ILE E 1 32 ? 78.026 -8.593 34.533 1.00 28.39 32 ILE E N 1
ATOM 5627 C CA . ILE E 1 32 ? 76.999 -9.520 34.879 1.00 29.63 32 ILE E CA 1
ATOM 5628 C C . ILE E 1 32 ? 75.579 -8.996 34.715 1.00 28.38 32 ILE E C 1
ATOM 5629 O O . ILE E 1 32 ? 74.996 -8.400 35.621 1.00 24.34 32 ILE E O 1
ATOM 5634 N N . GLY E 1 33 ? 74.981 -9.422 33.599 1.00 24.58 33 GLY E N 1
ATOM 5635 C CA . GLY E 1 33 ? 73.572 -9.252 33.318 1.00 26.35 33 GLY E CA 1
ATOM 5636 C C . GLY E 1 33 ? 72.681 -10.127 34.170 1.00 27.68 33 GLY E C 1
ATOM 5637 O O . GLY E 1 33 ? 72.786 -11.405 34.087 1.00 26.44 33 GLY E O 1
ATOM 5638 N N . ILE E 1 34 ? 71.791 -9.544 34.971 1.00 26.98 34 ILE E N 1
ATOM 5639 C CA . ILE E 1 34 ? 70.841 -10.392 35.701 1.00 27.53 34 ILE E CA 1
ATOM 5640 C C . ILE E 1 34 ? 69.504 -10.559 35.008 1.00 22.53 34 ILE E C 1
ATOM 5641 O O . ILE E 1 34 ? 68.763 -9.549 35.041 1.00 27.36 34 ILE E O 1
ATOM 5646 N N . GLY E 1 35 ? 69.386 -11.376 33.986 1.00 24.68 35 GLY E N 1
ATOM 5647 C CA . GLY E 1 35 ? 68.149 -11.602 33.281 1.00 26.15 35 GLY E CA 1
ATOM 5648 C C . GLY E 1 35 ? 66.907 -11.809 34.136 1.00 25.82 35 GLY E C 1
ATOM 5649 O O . GLY E 1 35 ? 66.917 -12.194 35.316 1.00 29.17 35 GLY E O 1
ATOM 5650 N N . SER E 1 36 ? 65.780 -11.795 33.413 1.00 27.64 36 SER E N 1
ATOM 5651 C CA . SER E 1 36 ? 64.458 -11.945 34.009 1.00 26.45 36 SER E CA 1
ATOM 5652 C C . SER E 1 36 ? 64.371 -11.247 35.338 1.00 23.37 36 SER E C 1
ATOM 5653 O O . SER E 1 36 ? 63.934 -11.703 36.381 1.00 24.41 36 SER E O 1
ATOM 5656 N N . ALA E 1 37 ? 64.679 -9.920 35.257 1.00 24.43 37 ALA E N 1
ATOM 5657 C CA . ALA E 1 37 ? 64.881 -9.135 36.489 1.00 24.33 37 ALA E CA 1
ATOM 5658 C C . ALA E 1 37 ? 63.576 -8.921 37.207 1.00 24.22 37 ALA E C 1
ATOM 5659 O O . ALA E 1 37 ? 63.571 -8.706 38.450 1.00 22.79 37 ALA E O 1
ATOM 5661 N N . GLN E 1 38 ? 62.497 -8.733 36.403 1.00 26.44 38 GLN E N 1
ATOM 5662 C CA . GLN E 1 38 ? 61.179 -8.585 37.054 1.00 26.50 38 GLN E CA 1
ATOM 5663 C C . GLN E 1 38 ? 60.579 -9.927 37.496 1.00 25.69 38 GLN E C 1
ATOM 5664 O O . GLN E 1 38 ? 59.502 -9.851 38.140 1.00 25.52 38 GLN E O 1
ATOM 5670 N N . LYS E 1 39 ? 61.134 -11.073 37.168 1.00 25.55 39 LYS E N 1
ATOM 5671 C CA . LYS E 1 39 ? 60.537 -12.340 37.644 1.00 26.37 39 LYS E CA 1
ATOM 5672 C C . LYS E 1 39 ? 61.017 -12.694 39.063 1.00 29.19 39 LYS E C 1
ATOM 5673 O O . LYS E 1 39 ? 62.218 -12.934 39.237 1.00 24.16 39 LYS E O 1
ATOM 5679 N N . SER E 1 40 ? 60.043 -12.981 39.922 1.00 21.26 40 SER E N 1
ATOM 5680 C CA . SER E 1 40 ? 60.429 -13.486 41.250 1.00 24.83 40 SER E CA 1
ATOM 5681 C C . SER E 1 40 ? 59.196 -14.144 41.897 1.00 21.20 40 SER E C 1
ATOM 5682 O O . SER E 1 40 ? 58.155 -14.194 41.257 1.00 21.65 40 SER E O 1
ATOM 5685 N N . HIS E 1 41 ? 59.489 -14.901 42.932 1.00 25.09 41 HIS E N 1
ATOM 5686 C CA . HIS E 1 41 ? 58.466 -15.618 43.670 1.00 26.54 41 HIS E CA 1
ATOM 5687 C C . HIS E 1 41 ? 57.857 -16.739 42.834 1.00 27.08 41 HIS E C 1
ATOM 5688 O O . HIS E 1 41 ? 56.635 -16.896 42.880 1.00 25.14 41 HIS E O 1
ATOM 5695 N N . THR E 1 42 ? 58.694 -17.391 42.042 1.00 27.10 42 THR E N 1
ATOM 5696 C CA . THR E 1 42 ? 58.159 -18.570 41.267 1.00 29.76 42 THR E CA 1
ATOM 5697 C C . THR E 1 42 ? 59.115 -19.725 41.384 1.00 29.71 42 THR E C 1
ATOM 5698 O O . THR E 1 42 ? 60.234 -19.432 41.838 1.00 30.59 42 THR E O 1
ATOM 5702 N N . LEU E 1 43 ? 58.789 -20.996 41.140 1.00 28.08 43 LEU E N 1
ATOM 5703 C CA . LEU E 1 43 ? 59.745 -22.058 41.438 1.00 29.63 43 LEU E CA 1
ATOM 5704 C C . LEU E 1 43 ? 60.996 -21.969 40.559 1.00 29.77 43 LEU E C 1
ATOM 5705 O O . LEU E 1 43 ? 62.091 -22.521 40.839 1.00 29.44 43 LEU E O 1
ATOM 5710 N N . GLU E 1 44 ? 60.874 -21.408 39.340 1.00 28.71 44 GLU E N 1
ATOM 5711 C CA . GLU E 1 44 ? 62.023 -21.195 38.463 1.00 32.88 44 GLU E CA 1
ATOM 5712 C C . GLU E 1 44 ? 62.801 -19.915 38.759 1.00 29.09 44 GLU E C 1
ATOM 5713 O O . GLU E 1 44 ? 64.021 -19.771 38.553 1.00 28.27 44 GLU E O 1
ATOM 5719 N N . ASN E 1 45 ? 62.085 -18.934 39.260 1.00 25.06 45 ASN E N 1
ATOM 5720 C CA . ASN E 1 45 ? 62.722 -17.632 39.619 1.00 27.21 45 ASN E CA 1
ATOM 5721 C C . ASN E 1 45 ? 62.212 -17.243 41.008 1.00 23.07 45 ASN E C 1
ATOM 5722 O O . ASN E 1 45 ? 61.404 -16.332 41.084 1.00 23.64 45 ASN E O 1
ATOM 5727 N N . PRO E 1 46 ? 62.779 -17.794 42.066 1.00 22.99 46 PRO E N 1
ATOM 5728 C CA . PRO E 1 46 ? 62.393 -17.476 43.418 1.00 24.74 46 PRO E CA 1
ATOM 5729 C C . PRO E 1 46 ? 62.783 -16.079 43.854 1.00 27.89 46 PRO E C 1
ATOM 5730 O O . PRO E 1 46 ? 61.979 -15.404 44.552 1.00 28.84 46 PRO E O 1
ATOM 5734 N N . PHE E 1 47 ? 63.895 -15.535 43.382 1.00 22.20 47 PHE E N 1
ATOM 5735 C CA . PHE E 1 47 ? 64.495 -14.385 44.010 1.00 21.67 47 PHE E CA 1
ATOM 5736 C C . PHE E 1 47 ? 64.412 -13.138 43.110 1.00 23.16 47 PHE E C 1
ATOM 5737 O O . PHE E 1 47 ? 64.490 -13.139 41.899 1.00 23.95 47 PHE E O 1
ATOM 5745 N N . THR E 1 48 ? 64.094 -12.033 43.761 1.00 20.09 48 THR E N 1
ATOM 5746 C CA . THR E 1 48 ? 64.039 -10.708 43.099 1.00 24.11 48 THR E CA 1
ATOM 5747 C C . THR E 1 48 ? 65.387 -10.227 42.579 1.00 27.02 48 THR E C 1
ATOM 5748 O O . THR E 1 48 ? 66.422 -10.809 42.862 1.00 24.48 48 THR E O 1
ATOM 5752 N N . ALA E 1 49 ? 65.375 -9.297 41.628 1.00 28.14 49 ALA E N 1
ATOM 5753 C CA . ALA E 1 49 ? 66.593 -8.718 41.053 1.00 25.91 49 ALA E CA 1
ATOM 5754 C C . ALA E 1 49 ? 67.486 -8.207 42.214 1.00 27.70 49 ALA E C 1
ATOM 5755 O O . ALA E 1 49 ? 68.676 -8.403 42.130 1.00 22.23 49 ALA E O 1
ATOM 5757 N N . GLY E 1 50 ? 66.843 -7.501 43.158 1.00 23.92 50 GLY E N 1
ATOM 5758 C CA . GLY E 1 50 ? 67.675 -6.971 44.243 1.00 29.65 50 GLY E CA 1
ATOM 5759 C C . GLY E 1 50 ? 68.367 -8.043 45.074 1.00 28.52 50 GLY E C 1
ATOM 5760 O O . GLY E 1 50 ? 69.450 -7.799 45.613 1.00 23.76 50 GLY E O 1
ATOM 5761 N N . GLU E 1 51 ? 67.616 -9.050 45.555 1.00 26.87 51 GLU E N 1
ATOM 5762 C CA . GLU E 1 51 ? 68.242 -10.215 46.201 1.00 26.16 51 GLU E CA 1
ATOM 5763 C C . GLU E 1 51 ? 69.345 -10.798 45.317 1.00 25.55 51 GLU E C 1
ATOM 5764 O O . GLU E 1 51 ? 70.399 -11.176 45.854 1.00 26.27 51 GLU E O 1
ATOM 5770 N N . ARG E 1 52 ? 69.196 -10.976 43.994 1.00 20.87 52 ARG E N 1
ATOM 5771 C CA . ARG E 1 52 ? 70.291 -11.541 43.221 1.00 25.16 52 ARG E CA 1
ATOM 5772 C C . ARG E 1 52 ? 71.520 -10.621 43.155 1.00 29.46 52 ARG E C 1
ATOM 5773 O O . ARG E 1 52 ? 72.628 -11.117 43.140 1.00 24.95 52 ARG E O 1
ATOM 5781 N N . ILE E 1 53 ? 71.324 -9.318 42.962 1.00 27.65 53 ILE E N 1
ATOM 5782 C CA . ILE E 1 53 ? 72.415 -8.350 43.000 1.00 27.03 53 ILE E CA 1
ATOM 5783 C C . ILE E 1 53 ? 73.162 -8.466 44.325 1.00 26.96 53 ILE E C 1
ATOM 5784 O O . ILE E 1 53 ? 74.401 -8.387 44.331 1.00 24.37 53 ILE E O 1
ATOM 5789 N N . LEU E 1 54 ? 72.423 -8.642 45.410 1.00 25.41 54 LEU E N 1
ATOM 5790 C CA . LEU E 1 54 ? 73.105 -8.776 46.727 1.00 29.21 54 LEU E CA 1
ATOM 5791 C C . LEU E 1 54 ? 73.927 -10.062 46.786 1.00 30.35 54 LEU E C 1
ATOM 5792 O O . LEU E 1 54 ? 75.103 -10.031 47.132 1.00 32.04 54 LEU E O 1
ATOM 5797 N N . MET E 1 55 ? 73.349 -11.193 46.394 1.00 29.36 55 MET E N 1
ATOM 5798 C CA . MET E 1 55 ? 74.113 -12.453 46.292 1.00 31.24 55 MET E CA 1
ATOM 5799 C C . MET E 1 55 ? 75.413 -12.333 45.502 1.00 29.39 55 MET E C 1
ATOM 5800 O O . MET E 1 55 ? 76.485 -12.761 45.909 1.00 28.24 55 MET E O 1
ATOM 5805 N N . ILE E 1 56 ? 75.297 -11.774 44.303 1.00 26.66 56 ILE E N 1
ATOM 5806 C CA . ILE E 1 56 ? 76.411 -11.662 43.373 1.00 32.48 56 ILE E CA 1
ATOM 5807 C C . ILE E 1 56 ? 77.482 -10.758 43.959 1.00 28.86 56 ILE E C 1
ATOM 5808 O O . ILE E 1 56 ? 78.664 -11.125 44.132 1.00 28.63 56 ILE E O 1
ATOM 5813 N N . THR E 1 57 ? 77.084 -9.562 44.376 1.00 28.85 57 THR E N 1
ATOM 5814 C CA . THR E 1 57 ? 78.011 -8.590 44.975 1.00 31.18 57 THR E CA 1
ATOM 5815 C C . THR E 1 57 ? 78.735 -9.043 46.232 1.00 32.59 57 THR E C 1
ATOM 5816 O O . THR E 1 57 ? 79.981 -8.944 46.400 1.00 34.23 57 THR E O 1
ATOM 5820 N N . GLN E 1 58 ? 78.084 -9.698 47.139 1.00 35.03 58 GLN E N 1
ATOM 5821 C CA . GLN E 1 58 ? 78.652 -10.342 48.314 1.00 37.15 58 GLN E CA 1
ATOM 5822 C C . GLN E 1 58 ? 79.499 -11.575 48.017 1.00 38.44 58 GLN E C 1
ATOM 5823 O O . GLN E 1 58 ? 80.542 -11.693 48.690 1.00 35.82 58 GLN E O 1
ATOM 5829 N N . SER E 1 59 ? 79.242 -12.278 46.906 1.00 34.73 59 SER E N 1
ATOM 5830 C CA . SER E 1 59 ? 80.202 -13.304 46.475 1.00 34.04 59 SER E CA 1
ATOM 5831 C C . SER E 1 59 ? 81.524 -12.817 45.909 1.00 37.76 59 SER E C 1
ATOM 5832 O O . SER E 1 59 ? 82.585 -13.486 46.035 1.00 34.18 59 SER E O 1
ATOM 5835 N N . LEU E 1 60 ? 81.480 -11.702 45.160 1.00 35.28 60 LEU E N 1
ATOM 5836 C CA . LEU E 1 60 ? 82.629 -11.305 44.330 1.00 40.47 60 LEU E CA 1
ATOM 5837 C C . LEU E 1 60 ? 83.457 -10.138 44.891 1.00 41.09 60 LEU E C 1
ATOM 5838 O O . LEU E 1 60 ? 84.573 -9.811 44.438 1.00 37.40 60 LEU E O 1
ATOM 5843 N N . LYS E 1 61 ? 82.924 -9.515 45.922 1.00 42.94 61 LYS E N 1
ATOM 5844 C CA . LYS E 1 61 ? 83.527 -8.295 46.451 1.00 47.97 61 LYS E CA 1
ATOM 5845 C C . LYS E 1 61 ? 84.955 -8.484 46.948 1.00 49.66 61 LYS E C 1
ATOM 5846 O O . LYS E 1 61 ? 85.650 -7.473 46.846 1.00 52.58 61 LYS E O 1
ATOM 5852 N N . ASP E 1 62 ? 85.385 -9.599 47.511 1.00 51.65 62 ASP E N 1
ATOM 5853 C CA . ASP E 1 62 ? 86.755 -9.733 47.982 1.00 56.08 62 ASP E CA 1
ATOM 5854 C C . ASP E 1 62 ? 87.730 -10.069 46.852 1.00 54.34 62 ASP E C 1
ATOM 5855 O O . ASP E 1 62 ? 88.944 -10.141 47.090 1.00 55.95 62 ASP E O 1
ATOM 5860 N N . TYR E 1 63 ? 87.226 -10.287 45.634 1.00 50.04 63 TYR E N 1
ATOM 5861 C CA . TYR E 1 63 ? 88.070 -10.900 44.636 1.00 46.80 63 TYR E CA 1
ATOM 5862 C C . TYR E 1 63 ? 88.931 -9.932 43.864 1.00 48.44 63 TYR E C 1
ATOM 5863 O O . TYR E 1 63 ? 89.905 -10.460 43.314 1.00 46.67 63 TYR E O 1
ATOM 5872 N N . ASP E 1 64 ? 88.685 -8.614 43.824 1.00 48.21 64 ASP E N 1
ATOM 5873 C CA . ASP E 1 64 ? 89.705 -7.859 43.023 1.00 47.41 64 ASP E CA 1
ATOM 5874 C C . ASP E 1 64 ? 89.476 -8.082 41.525 1.00 47.40 64 ASP E C 1
ATOM 5875 O O . ASP E 1 64 ? 90.349 -8.464 40.743 1.00 47.09 64 ASP E O 1
ATOM 5877 N N . LEU E 1 65 ? 88.211 -8.210 41.169 1.00 44.32 65 LEU E N 1
ATOM 5878 C CA . LEU E 1 65 ? 87.763 -8.170 39.783 1.00 44.27 65 LEU E CA 1
ATOM 5879 C C . LEU E 1 65 ? 86.993 -6.846 39.719 1.00 39.81 65 LEU E C 1
ATOM 5880 O O . LEU E 1 65 ? 86.419 -6.490 40.757 1.00 36.96 65 LEU E O 1
ATOM 5885 N N . THR E 1 66 ? 86.983 -6.189 38.576 1.00 39.86 66 THR E N 1
ATOM 5886 C CA . THR E 1 66 ? 85.951 -5.162 38.380 1.00 39.70 66 THR E CA 1
ATOM 5887 C C . THR E 1 66 ? 84.788 -5.832 37.634 1.00 35.27 66 THR E C 1
ATOM 5888 O O . THR E 1 66 ? 85.047 -6.510 36.650 1.00 29.77 66 THR E O 1
ATOM 5892 N N . TYR E 1 67 ? 83.597 -5.633 38.149 1.00 30.39 67 TYR E N 1
ATOM 5893 C CA . TYR E 1 67 ? 82.410 -6.259 37.601 1.00 32.09 67 TYR E CA 1
ATOM 5894 C C . TYR E 1 67 ? 81.193 -5.348 37.858 1.00 31.47 67 TYR E C 1
ATOM 5895 O O . TYR E 1 67 ? 81.217 -4.447 38.667 1.00 29.67 67 TYR E O 1
ATOM 5904 N N . TYR E 1 68 ? 80.201 -5.425 36.983 1.00 30.29 68 TYR E N 1
ATOM 5905 C CA . TYR E 1 68 ? 78.967 -4.643 37.096 1.00 28.39 68 TYR E CA 1
ATOM 5906 C C . TYR E 1 68 ? 77.750 -5.580 37.021 1.00 28.86 68 TYR E C 1
ATOM 5907 O O . TYR E 1 68 ? 77.438 -6.068 35.951 1.00 28.17 68 TYR E O 1
ATOM 5916 N N . PRO E 1 69 ? 77.135 -5.843 38.162 1.00 27.55 69 PRO E N 1
ATOM 5917 C CA . PRO E 1 69 ? 75.910 -6.604 38.233 1.00 29.57 69 PRO E CA 1
ATOM 5918 C C . PRO E 1 69 ? 74.703 -5.733 37.856 1.00 29.15 69 PRO E C 1
ATOM 5919 O O . PRO E 1 69 ? 74.614 -4.598 38.383 1.00 35.10 69 PRO E O 1
ATOM 5923 N N . ILE E 1 70 ? 74.126 -5.993 36.699 1.00 30.30 70 ILE E N 1
ATOM 5924 C CA . ILE E 1 70 ? 73.074 -5.071 36.202 1.00 28.05 70 ILE E CA 1
ATOM 5925 C C . ILE E 1 70 ? 71.796 -5.794 35.858 1.00 27.65 70 ILE E C 1
ATOM 5926 O O . ILE E 1 70 ? 71.900 -6.732 35.106 1.00 24.87 70 ILE E O 1
ATOM 5931 N N . PRO E 1 71 ? 70.683 -5.374 36.436 1.00 24.94 71 PRO E N 1
ATOM 5932 C CA . PRO E 1 71 ? 69.410 -6.049 36.254 1.00 26.35 71 PRO E CA 1
ATOM 5933 C C . PRO E 1 71 ? 68.841 -5.809 34.879 1.00 28.34 71 PRO E C 1
ATOM 5934 O O . PRO E 1 71 ? 68.996 -4.713 34.360 1.00 27.25 71 PRO E O 1
ATOM 5938 N N . ILE E 1 72 ? 68.426 -6.816 34.145 1.00 25.56 72 ILE E N 1
ATOM 5939 C CA . ILE E 1 72 ? 67.897 -6.717 32.789 1.00 24.19 72 ILE E CA 1
ATOM 5940 C C . ILE E 1 72 ? 66.535 -7.411 32.729 1.00 20.40 72 ILE E C 1
ATOM 5941 O O . ILE E 1 72 ? 66.474 -8.709 32.790 1.00 24.58 72 ILE E O 1
ATOM 5946 N N . LYS E 1 73 ? 65.473 -6.635 32.568 1.00 25.26 73 LYS E N 1
ATOM 5947 C CA . LYS E 1 73 ? 64.128 -7.251 32.506 1.00 27.15 73 LYS E CA 1
ATOM 5948 C C . LYS E 1 73 ? 63.918 -8.024 31.224 1.00 26.44 73 LYS E C 1
ATOM 5949 O O . LYS E 1 73 ? 64.540 -7.725 30.184 1.00 23.83 73 LYS E O 1
ATOM 5955 N N . ASP E 1 74 ? 62.926 -8.925 31.273 1.00 27.60 74 ASP E N 1
ATOM 5956 C CA . ASP E 1 74 ? 62.475 -9.591 30.054 1.00 31.14 74 ASP E CA 1
ATOM 5957 C C . ASP E 1 74 ? 61.573 -8.619 29.290 1.00 33.60 74 ASP E C 1
ATOM 5958 O O . ASP E 1 74 ? 60.693 -8.078 29.949 1.00 29.25 74 ASP E O 1
ATOM 5963 N N . ILE E 1 75 ? 61.841 -8.351 28.018 1.00 30.05 75 ILE E N 1
ATOM 5964 C CA . ILE E 1 75 ? 61.125 -7.282 27.336 1.00 30.43 75 ILE E CA 1
ATOM 5965 C C . ILE E 1 75 ? 60.445 -8.162 26.319 1.00 35.56 75 ILE E C 1
ATOM 5966 O O . ILE E 1 75 ? 60.738 -9.342 26.215 1.00 39.75 75 ILE E O 1
ATOM 5971 N N . GLU E 1 76 ? 59.508 -7.861 25.471 1.00 33.99 76 GLU E N 1
ATOM 5972 C CA . GLU E 1 76 ? 59.148 -9.051 24.697 1.00 41.05 76 GLU E CA 1
ATOM 5973 C C . GLU E 1 76 ? 59.575 -8.934 23.269 1.00 28.86 76 GLU E C 1
ATOM 5974 O O . GLU E 1 76 ? 58.596 -8.654 22.607 1.00 26.85 76 GLU E O 1
ATOM 5980 N N . PHE E 1 77 ? 60.864 -8.671 22.991 1.00 24.17 77 PHE E N 1
ATOM 5981 C CA . PHE E 1 77 ? 61.123 -7.932 21.730 1.00 27.21 77 PHE E CA 1
ATOM 5982 C C . PHE E 1 77 ? 62.563 -8.120 21.271 1.00 28.46 77 PHE E C 1
ATOM 5983 O O . PHE E 1 77 ? 63.442 -7.276 21.474 1.00 23.03 77 PHE E O 1
ATOM 5991 N N . ASN E 1 78 ? 62.838 -9.288 20.685 1.00 25.40 78 ASN E N 1
ATOM 5992 C CA . ASN E 1 78 ? 64.202 -9.792 20.553 1.00 25.77 78 ASN E CA 1
ATOM 5993 C C . ASN E 1 78 ? 65.026 -8.947 19.593 1.00 25.60 78 ASN E C 1
ATOM 5994 O O . ASN E 1 78 ? 66.214 -8.676 19.776 1.00 28.07 78 ASN E O 1
ATOM 5999 N N . SER E 1 79 ? 64.354 -8.330 18.617 1.00 26.73 79 SER E N 1
ATOM 6000 C CA . SER E 1 79 ? 64.979 -7.459 17.654 1.00 27.99 79 SER E CA 1
ATOM 6001 C C . SER E 1 79 ? 65.545 -6.156 18.253 1.00 27.80 79 SER E C 1
ATOM 6002 O O . SER E 1 79 ? 66.474 -5.633 17.627 1.00 26.29 79 SER E O 1
ATOM 6005 N N . ILE E 1 80 ? 65.152 -5.757 19.460 1.00 25.67 80 ILE E N 1
ATOM 6006 C CA . ILE E 1 80 ? 65.676 -4.527 20.036 1.00 26.79 80 ILE E CA 1
ATOM 6007 C C . ILE E 1 80 ? 66.472 -4.881 21.303 1.00 24.07 80 ILE E C 1
ATOM 6008 O O . ILE E 1 80 ? 66.967 -4.004 21.981 1.00 23.28 80 ILE E O 1
ATOM 6013 N N . TRP E 1 81 ? 66.525 -6.177 21.582 1.00 20.64 81 TRP E N 1
ATOM 6014 C CA . TRP E 1 81 ? 67.110 -6.579 22.881 1.00 21.48 81 TRP E CA 1
ATOM 6015 C C . TRP E 1 81 ? 68.581 -6.250 23.081 1.00 19.84 81 TRP E C 1
ATOM 6016 O O . TRP E 1 81 ? 69.034 -5.875 24.199 1.00 19.62 81 TRP E O 1
ATOM 6027 N N . VAL E 1 82 ? 69.398 -6.458 22.039 1.00 23.62 82 VAL E N 1
ATOM 6028 C CA . VAL E 1 82 ? 70.790 -6.025 22.138 1.00 22.43 82 VAL E CA 1
ATOM 6029 C C . VAL E 1 82 ? 70.931 -4.531 22.491 1.00 24.29 82 VAL E C 1
ATOM 6030 O O . VAL E 1 82 ? 71.686 -4.148 23.397 1.00 21.39 82 VAL E O 1
ATOM 6034 N N . SER E 1 83 ? 70.279 -3.672 21.748 1.00 21.29 83 SER E N 1
ATOM 6035 C CA . SER E 1 83 ? 70.203 -2.247 22.094 1.00 26.14 83 SER E CA 1
ATOM 6036 C C . SER E 1 83 ? 69.700 -1.957 23.497 1.00 25.14 83 SER E C 1
ATOM 6037 O O . SER E 1 83 ? 70.262 -1.146 24.260 1.00 27.83 83 SER E O 1
ATOM 6040 N N . TYR E 1 84 ? 68.669 -2.670 23.944 1.00 24.81 84 TYR E N 1
ATOM 6041 C CA . TYR E 1 84 ? 68.254 -2.572 25.348 1.00 23.39 84 TYR E CA 1
ATOM 6042 C C . TYR E 1 84 ? 69.383 -2.875 26.306 1.00 23.16 84 TYR E C 1
ATOM 6043 O O . TYR E 1 84 ? 69.680 -2.177 27.274 1.00 23.37 84 TYR E O 1
ATOM 6052 N N . VAL E 1 85 ? 70.057 -4.034 26.155 1.00 22.60 85 VAL E N 1
ATOM 6053 C CA . VAL E 1 85 ? 71.183 -4.408 26.965 1.00 19.90 85 VAL E CA 1
ATOM 6054 C C . VAL E 1 85 ? 72.352 -3.406 26.868 1.00 21.26 85 VAL E C 1
ATOM 6055 O O . VAL E 1 85 ? 72.926 -3.036 27.913 1.00 21.46 85 VAL E O 1
ATOM 6059 N N . GLU E 1 86 ? 72.572 -2.840 25.705 1.00 21.87 86 GLU E N 1
ATOM 6060 C CA . GLU E 1 86 ? 73.629 -1.837 25.523 1.00 24.18 86 GLU E CA 1
ATOM 6061 C C . GLU E 1 86 ? 73.299 -0.519 26.232 1.00 26.02 86 GLU E C 1
ATOM 6062 O O . GLU E 1 86 ? 74.219 0.060 26.875 1.00 23.54 86 GLU E O 1
ATOM 6068 N N . SER E 1 87 ? 72.006 -0.230 26.429 1.00 22.94 87 SER E N 1
ATOM 6069 C CA . SER E 1 87 ? 71.510 0.976 27.054 1.00 22.61 87 SER E CA 1
ATOM 6070 C C . SER E 1 87 ? 71.841 0.956 28.549 1.00 22.67 87 SER E C 1
ATOM 6071 O O . SER E 1 87 ? 72.019 2.007 29.142 1.00 20.38 87 SER E O 1
ATOM 6074 N N . LEU E 1 88 ? 71.820 -0.280 29.075 1.00 24.58 88 LEU E N 1
ATOM 6075 C CA . LEU E 1 88 ? 71.931 -0.445 30.534 1.00 22.28 88 LEU E CA 1
ATOM 6076 C C . LEU E 1 88 ? 73.340 -0.743 31.040 1.00 24.16 88 LEU E C 1
ATOM 6077 O O . LEU E 1 88 ? 73.470 -0.738 32.253 1.00 24.98 88 LEU E O 1
ATOM 6082 N N . THR E 1 89 ? 74.314 -0.957 30.195 1.00 21.91 89 THR E N 1
ATOM 6083 C CA . THR E 1 89 ? 75.598 -1.530 30.544 1.00 26.59 89 THR E CA 1
ATOM 6084 C C . THR E 1 89 ? 76.759 -0.701 29.985 1.00 26.33 89 THR E C 1
ATOM 6085 O O . THR E 1 89 ? 76.612 0.032 29.018 1.00 26.12 89 THR E O 1
ATOM 6089 N N . PRO E 1 90 ? 77.914 -0.766 30.616 1.00 27.87 90 PRO E N 1
ATOM 6090 C CA . PRO E 1 90 ? 79.135 -0.230 29.970 1.00 27.87 90 PRO E CA 1
ATOM 6091 C C . PRO E 1 90 ? 79.219 -0.802 28.562 1.00 29.67 90 PRO E C 1
ATOM 6092 O O . PRO E 1 90 ? 78.977 -2.031 28.373 1.00 27.29 90 PRO E O 1
ATOM 6096 N N . PRO E 1 91 ? 80.063 -0.190 27.729 1.00 33.38 91 PRO E N 1
ATOM 6097 C CA . PRO E 1 91 ? 80.459 -0.751 26.445 1.00 31.85 91 PRO E CA 1
ATOM 6098 C C . PRO E 1 91 ? 81.291 -2.011 26.647 1.00 32.67 91 PRO E C 1
ATOM 6099 O O . PRO E 1 91 ? 81.984 -2.120 27.674 1.00 33.54 91 PRO E O 1
ATOM 6103 N N . PHE E 1 92 ? 80.936 -3.061 25.907 1.00 31.74 92 PHE E N 1
ATOM 6104 C CA . PHE E 1 92 ? 81.646 -4.322 26.043 1.00 29.53 92 PHE E CA 1
ATOM 6105 C C . PHE E 1 92 ? 82.109 -4.842 24.675 1.00 30.86 92 PHE E C 1
ATOM 6106 O O . PHE E 1 92 ? 81.606 -4.468 23.611 1.00 30.34 92 PHE E O 1
ATOM 6114 N N . ASP E 1 93 ? 83.032 -5.798 24.757 1.00 32.28 93 ASP E N 1
ATOM 6115 C CA . ASP E 1 93 ? 83.676 -6.322 23.535 1.00 36.33 93 ASP E CA 1
ATOM 6116 C C . ASP E 1 93 ? 83.300 -7.767 23.230 1.00 31.65 93 ASP E C 1
ATOM 6117 O O . ASP E 1 93 ? 83.439 -8.162 22.088 1.00 35.13 93 ASP E O 1
ATOM 6122 N N . ILE E 1 94 ? 83.135 -8.588 24.255 1.00 33.84 94 ILE E N 1
ATOM 6123 C CA . ILE E 1 94 ? 82.982 -10.049 24.047 1.00 35.51 94 ILE E CA 1
ATOM 6124 C C . ILE E 1 94 ? 81.755 -10.525 24.836 1.00 31.95 94 ILE E C 1
ATOM 6125 O O . ILE E 1 94 ? 81.586 -10.145 26.007 1.00 31.50 94 ILE E O 1
ATOM 6130 N N . VAL E 1 95 ? 80.948 -11.374 24.207 1.00 32.16 95 VAL E N 1
ATOM 6131 C CA . VAL E 1 95 ? 79.819 -11.963 25.003 1.00 27.50 95 VAL E CA 1
ATOM 6132 C C . VAL E 1 95 ? 80.165 -13.423 25.270 1.00 29.18 95 VAL E C 1
ATOM 6133 O O . VAL E 1 95 ? 80.613 -14.138 24.356 1.00 32.42 95 VAL E O 1
ATOM 6137 N N . TYR E 1 96 ? 80.057 -13.926 26.497 1.00 31.90 96 TYR E N 1
ATOM 6138 C CA . TYR E 1 96 ? 80.173 -15.402 26.681 1.00 32.40 96 TYR E CA 1
ATOM 6139 C C . TYR E 1 96 ? 78.793 -16.049 26.856 1.00 32.91 96 TYR E C 1
ATOM 6140 O O . TYR E 1 96 ? 78.205 -15.682 27.881 1.00 28.21 96 TYR E O 1
ATOM 6149 N N . SER E 1 97 ? 78.307 -16.820 25.908 1.00 33.13 97 SER E N 1
ATOM 6150 C CA . SER E 1 97 ? 76.984 -17.454 26.176 1.00 35.52 97 SER E CA 1
ATOM 6151 C C . SER E 1 97 ? 76.933 -18.704 25.295 1.00 34.66 97 SER E C 1
ATOM 6152 O O . SER E 1 97 ? 77.485 -18.549 24.221 1.00 33.64 97 SER E O 1
ATOM 6155 N N . GLY E 1 98 ? 76.259 -19.745 25.763 1.00 31.37 98 GLY E N 1
ATOM 6156 C CA . GLY E 1 98 ? 76.017 -20.897 24.898 1.00 35.63 98 GLY E CA 1
ATOM 6157 C C . GLY E 1 98 ? 74.497 -20.997 24.638 1.00 38.69 98 GLY E C 1
ATOM 6158 O O . GLY E 1 98 ? 74.049 -21.918 23.963 1.00 38.92 98 GLY E O 1
ATOM 6159 N N . ASN E 1 99 ? 73.789 -19.895 24.893 1.00 37.04 99 ASN E N 1
ATOM 6160 C CA . ASN E 1 99 ? 72.349 -19.824 24.601 1.00 39.78 99 ASN E CA 1
ATOM 6161 C C . ASN E 1 99 ? 72.054 -19.419 23.175 1.00 36.45 99 ASN E C 1
ATOM 6162 O O . ASN E 1 99 ? 72.614 -18.390 22.786 1.00 36.17 99 ASN E O 1
ATOM 6167 N N . PRO E 1 100 ? 71.209 -20.183 22.465 1.00 35.35 100 PRO E N 1
ATOM 6168 C CA . PRO E 1 100 ? 71.152 -20.020 21.013 1.00 35.91 100 PRO E CA 1
ATOM 6169 C C . PRO E 1 100 ? 70.566 -18.663 20.658 1.00 30.13 100 PRO E C 1
ATOM 6170 O O . PRO E 1 100 ? 71.030 -18.006 19.756 1.00 30.99 100 PRO E O 1
ATOM 6174 N N . LEU E 1 101 ? 69.585 -18.221 21.395 1.00 27.54 101 LEU E N 1
ATOM 6175 C CA . LEU E 1 101 ? 69.003 -16.879 21.108 1.00 29.92 101 LEU E CA 1
ATOM 6176 C C . LEU E 1 101 ? 69.970 -15.722 21.430 1.00 27.09 101 LEU E C 1
ATOM 6177 O O . LEU E 1 101 ? 70.195 -14.840 20.600 1.00 27.30 101 LEU E O 1
ATOM 6182 N N . VAL E 1 102 ? 70.532 -15.699 22.645 1.00 29.55 102 VAL E N 1
ATOM 6183 C CA . VAL E 1 102 ? 71.513 -14.663 23.014 1.00 29.21 102 VAL E CA 1
ATOM 6184 C C . VAL E 1 102 ? 72.609 -14.604 21.974 1.00 30.47 102 VAL E C 1
ATOM 6185 O O . VAL E 1 102 ? 72.999 -13.532 21.509 1.00 26.03 102 VAL E O 1
ATOM 6189 N N . ARG E 1 103 ? 73.061 -15.781 21.645 1.00 28.36 103 ARG E N 1
ATOM 6190 C CA . ARG E 1 103 ? 74.099 -15.965 20.696 1.00 31.28 103 ARG E CA 1
ATOM 6191 C C . ARG E 1 103 ? 73.721 -15.422 19.313 1.00 27.44 103 ARG E C 1
ATOM 6192 O O . ARG E 1 103 ? 74.510 -14.727 18.668 1.00 31.92 103 ARG E O 1
ATOM 6200 N N . VAL E 1 104 ? 72.516 -15.745 18.832 1.00 29.11 104 VAL E N 1
ATOM 6201 C CA . VAL E 1 104 ? 72.080 -15.264 17.516 1.00 28.75 104 VAL E CA 1
ATOM 6202 C C . VAL E 1 104 ? 71.898 -13.760 17.510 1.00 24.93 104 VAL E C 1
ATOM 6203 O O . VAL E 1 104 ? 72.260 -13.088 16.549 1.00 26.11 104 VAL E O 1
ATOM 6207 N N . LEU E 1 105 ? 71.325 -13.197 18.575 1.00 29.07 105 LEU E N 1
ATOM 6208 C CA . LEU E 1 105 ? 71.079 -11.708 18.496 1.00 25.11 105 LEU E CA 1
ATOM 6209 C C . LEU E 1 105 ? 72.408 -10.926 18.514 1.00 25.32 105 LEU E C 1
ATOM 6210 O O . LEU E 1 105 ? 72.506 -9.876 17.854 1.00 29.95 105 LEU E O 1
ATOM 6215 N N . PHE E 1 106 ? 73.317 -11.284 19.402 1.00 25.95 106 PHE E N 1
ATOM 6216 C CA . PHE E 1 106 ? 74.664 -10.645 19.419 1.00 25.67 106 PHE E CA 1
ATOM 6217 C C . PHE E 1 106 ? 75.485 -10.778 18.170 1.00 27.84 106 PHE E C 1
ATOM 6218 O O . PHE E 1 106 ? 76.051 -9.768 17.694 1.00 30.58 106 PHE E O 1
ATOM 6226 N N . GLU E 1 107 ? 75.657 -12.002 17.627 1.00 28.36 107 GLU E N 1
ATOM 6227 C CA . GLU E 1 107 ? 76.221 -12.149 16.296 1.00 31.44 107 GLU E CA 1
ATOM 6228 C C . GLU E 1 107 ? 75.648 -11.388 15.132 1.00 29.20 107 GLU E C 1
ATOM 6229 O O . GLU E 1 107 ? 76.327 -10.930 14.192 1.00 26.22 107 GLU E O 1
ATOM 6235 N N . GLU E 1 108 ? 74.311 -11.298 14.973 1.00 26.39 108 GLU E N 1
ATOM 6236 C CA . GLU E 1 108 ? 73.697 -10.425 13.994 1.00 29.19 108 GLU E CA 1
ATOM 6237 C C . GLU E 1 108 ? 74.087 -8.976 14.201 1.00 29.33 108 GLU E C 1
ATOM 6238 O O . GLU E 1 108 ? 74.021 -8.223 13.221 1.00 29.59 108 GLU E O 1
ATOM 6244 N N . ARG E 1 109 ? 74.398 -8.579 15.457 1.00 27.83 109 ARG E N 1
ATOM 6245 C CA . ARG E 1 109 ? 74.876 -7.184 15.606 1.00 30.31 109 ARG E CA 1
ATOM 6246 C C . ARG E 1 109 ? 76.396 -7.023 15.462 1.00 32.42 109 ARG E C 1
ATOM 6247 O O . ARG E 1 109 ? 76.926 -5.961 15.825 1.00 33.31 109 ARG E O 1
ATOM 6255 N N . GLY E 1 110 ? 77.140 -8.081 15.182 1.00 32.72 110 GLY E N 1
ATOM 6256 C CA . GLY E 1 110 ? 78.591 -7.929 14.911 1.00 32.14 110 GLY E CA 1
ATOM 6257 C C . GLY E 1 110 ? 79.445 -8.249 16.123 1.00 33.50 110 GLY E C 1
ATOM 6258 O O . GLY E 1 110 ? 80.649 -8.118 16.010 1.00 33.16 110 GLY E O 1
ATOM 6259 N N . TYR E 1 111 ? 78.909 -8.744 17.243 1.00 32.44 111 TYR E N 1
ATOM 6260 C CA . TYR E 1 111 ? 79.726 -8.972 18.430 1.00 30.93 111 TYR E CA 1
ATOM 6261 C C . TYR E 1 111 ? 80.408 -10.345 18.240 1.00 31.65 111 TYR E C 1
ATOM 6262 O O . TYR E 1 111 ? 79.746 -11.322 17.791 1.00 30.30 111 TYR E O 1
ATOM 6271 N N . GLU E 1 112 ? 81.461 -10.525 19.026 1.00 33.47 112 GLU E N 1
ATOM 6272 C CA . GLU E 1 112 ? 82.105 -11.839 19.148 1.00 35.07 112 GLU E CA 1
ATOM 6273 C C . GLU E 1 112 ? 81.445 -12.560 20.340 1.00 34.97 112 GLU E C 1
ATOM 6274 O O . GLU E 1 112 ? 81.292 -12.019 21.456 1.00 32.45 112 GLU E O 1
ATOM 6280 N N . VAL E 1 113 ? 80.921 -13.739 20.011 1.00 30.38 113 VAL E N 1
ATOM 6281 C CA . VAL E 1 113 ? 80.337 -14.601 21.012 1.00 34.48 113 VAL E CA 1
ATOM 6282 C C . VAL E 1 113 ? 81.133 -15.893 21.222 1.00 36.57 113 VAL E C 1
ATOM 6283 O O . VAL E 1 113 ? 81.206 -16.713 20.300 1.00 32.69 113 VAL E O 1
ATOM 6287 N N . LYS E 1 114 ? 81.453 -16.200 22.471 1.00 35.66 114 LYS E N 1
ATOM 6288 C CA . LYS E 1 114 ? 82.225 -17.389 22.802 1.00 42.21 114 LYS E CA 1
ATOM 6289 C C . LYS E 1 114 ? 81.421 -18.266 23.775 1.00 42.41 114 LYS E C 1
ATOM 6290 O O . LYS E 1 114 ? 80.834 -17.699 24.694 1.00 41.15 114 LYS E O 1
ATOM 6296 N N . ARG E 1 115 ? 81.523 -19.572 23.657 1.00 45.51 115 ARG E N 1
ATOM 6297 C CA . ARG E 1 115 ? 80.991 -20.444 24.709 1.00 51.08 115 ARG E CA 1
ATOM 6298 C C . ARG E 1 115 ? 81.873 -20.452 25.947 1.00 48.80 115 ARG E C 1
ATOM 6299 O O . ARG E 1 115 ? 83.043 -20.792 25.859 1.00 44.19 115 ARG E O 1
ATOM 6307 N N . PRO E 1 116 ? 81.263 -20.281 27.107 1.00 48.63 116 PRO E N 1
ATOM 6308 C CA . PRO E 1 116 ? 81.941 -20.486 28.375 1.00 48.09 116 PRO E CA 1
ATOM 6309 C C . PRO E 1 116 ? 82.087 -21.967 28.720 1.00 47.94 116 PRO E C 1
ATOM 6310 O O . PRO E 1 116 ? 81.325 -22.807 28.234 1.00 41.63 116 PRO E O 1
ATOM 6314 N N . GLU E 1 117 ? 83.148 -22.297 29.443 1.00 50.32 117 GLU E N 1
ATOM 6315 C CA . GLU E 1 117 ? 83.383 -23.659 29.903 1.00 52.77 117 GLU E CA 1
ATOM 6316 C C . GLU E 1 117 ? 82.372 -23.998 31.004 1.00 50.73 117 GLU E C 1
ATOM 6317 O O . GLU E 1 117 ? 82.215 -23.101 31.821 1.00 49.05 117 GLU E O 1
ATOM 6323 N N . MET E 1 118 ? 81.868 -25.208 31.014 1.00 48.76 118 MET E N 1
ATOM 6324 C CA . MET E 1 118 ? 80.932 -25.622 32.044 1.00 51.35 118 MET E CA 1
ATOM 6325 C C . MET E 1 118 ? 81.774 -26.180 33.178 1.00 50.90 118 MET E C 1
ATOM 6326 O O . MET E 1 118 ? 82.746 -26.885 32.866 1.00 45.81 118 MET E O 1
ATOM 6331 N N . PHE E 1 119 ? 81.443 -25.907 34.430 1.00 48.22 119 PHE E N 1
ATOM 6332 C CA . PHE E 1 119 ? 82.071 -26.647 35.514 1.00 45.65 119 PHE E CA 1
ATOM 6333 C C . PHE E 1 119 ? 81.054 -27.418 36.330 1.00 44.57 119 PHE E C 1
ATOM 6334 O O . PHE E 1 119 ? 80.222 -26.786 36.977 1.00 39.37 119 PHE E O 1
ATOM 6342 N N . ASN E 1 120 ? 81.220 -28.732 36.424 1.00 44.92 120 ASN E N 1
ATOM 6343 C CA . ASN E 1 120 ? 80.497 -29.550 37.381 1.00 42.92 120 ASN E CA 1
ATOM 6344 C C . ASN E 1 120 ? 79.002 -29.277 37.215 1.00 42.42 120 ASN E C 1
ATOM 6345 O O . ASN E 1 120 ? 78.386 -29.072 38.254 1.00 38.84 120 ASN E O 1
ATOM 6350 N N . ARG E 1 121 ? 78.499 -29.264 36.007 1.00 44.52 121 ARG E N 1
ATOM 6351 C CA . ARG E 1 121 ? 77.101 -29.021 35.784 1.00 52.66 121 ARG E CA 1
ATOM 6352 C C . ARG E 1 121 ? 76.092 -29.983 36.367 1.00 54.82 121 ARG E C 1
ATOM 6353 O O . ARG E 1 121 ? 74.979 -29.460 36.361 1.00 57.27 121 ARG E O 1
ATOM 6361 N N . LYS E 1 122 ? 76.350 -31.230 36.706 1.00 57.60 122 LYS E N 1
ATOM 6362 C CA . LYS E 1 122 ? 75.309 -32.029 37.340 1.00 60.47 122 LYS E CA 1
ATOM 6363 C C . LYS E 1 122 ? 74.987 -31.514 38.737 1.00 58.69 122 LYS E C 1
ATOM 6364 O O . LYS E 1 122 ? 73.841 -31.706 39.161 1.00 59.02 122 LYS E O 1
ATOM 6370 N N . GLU E 1 123 ? 75.849 -30.711 39.356 1.00 54.24 123 GLU E N 1
ATOM 6371 C CA . GLU E 1 123 ? 75.584 -30.172 40.676 1.00 50.24 123 GLU E CA 1
ATOM 6372 C C . GLU E 1 123 ? 75.459 -28.646 40.603 1.00 47.80 123 GLU E C 1
ATOM 6373 O O . GLU E 1 123 ? 74.635 -28.064 41.311 1.00 42.21 123 GLU E O 1
ATOM 6379 N N . TYR E 1 124 ? 76.300 -28.035 39.754 1.00 40.20 124 TYR E N 1
ATOM 6380 C CA . TYR E 1 124 ? 76.340 -26.568 39.723 1.00 40.75 124 TYR E CA 1
ATOM 6381 C C . TYR E 1 124 ? 75.318 -26.025 38.730 1.00 37.75 124 TYR E C 1
ATOM 6382 O O . TYR E 1 124 ? 75.626 -25.647 37.591 1.00 34.27 124 TYR E O 1
ATOM 6391 N N . SER E 1 125 ? 74.051 -26.031 39.107 1.00 34.94 125 SER E N 1
ATOM 6392 C CA . SER E 1 125 ? 72.959 -25.561 38.271 1.00 35.01 125 SER E CA 1
ATOM 6393 C C . SER E 1 125 ? 71.819 -25.083 39.180 1.00 31.87 125 SER E C 1
ATOM 6394 O O . SER E 1 125 ? 71.578 -25.643 40.225 1.00 27.24 125 SER E O 1
ATOM 6397 N N . GLY E 1 126 ? 71.264 -23.907 38.894 1.00 31.86 126 GLY E N 1
ATOM 6398 C CA . GLY E 1 126 ? 70.121 -23.408 39.720 1.00 30.46 126 GLY E CA 1
ATOM 6399 C C . GLY E 1 126 ? 68.979 -24.448 39.736 1.00 28.34 126 GLY E C 1
ATOM 6400 O O . GLY E 1 126 ? 68.421 -24.671 40.797 1.00 25.83 126 GLY E O 1
ATOM 6401 N N . THR E 1 127 ? 68.655 -25.036 38.595 1.00 28.59 127 THR E N 1
ATOM 6402 C CA . THR E 1 127 ? 67.617 -26.128 38.651 1.00 36.67 127 THR E CA 1
ATOM 6403 C C . THR E 1 127 ? 67.895 -27.138 39.747 1.00 35.50 127 THR E C 1
ATOM 6404 O O . THR E 1 127 ? 67.014 -27.458 40.530 1.00 29.45 127 THR E O 1
ATOM 6408 N N . GLU E 1 128 ? 69.137 -27.674 39.773 1.00 36.00 128 GLU E N 1
ATOM 6409 C CA . GLU E 1 128 ? 69.430 -28.767 40.700 1.00 34.46 128 GLU E CA 1
ATOM 6410 C C . GLU E 1 128 ? 69.506 -28.227 42.113 1.00 32.98 128 GLU E C 1
ATOM 6411 O O . GLU E 1 128 ? 69.069 -28.873 43.061 1.00 31.99 128 GLU E O 1
ATOM 6417 N N . ILE E 1 129 ? 69.906 -26.944 42.236 1.00 36.52 129 ILE E N 1
ATOM 6418 C CA . ILE E 1 129 ? 69.941 -26.319 43.572 1.00 35.98 129 ILE E CA 1
ATOM 6419 C C . ILE E 1 129 ? 68.533 -26.069 44.099 1.00 34.57 129 ILE E C 1
ATOM 6420 O O . ILE E 1 129 ? 68.300 -26.453 45.247 1.00 30.46 129 ILE E O 1
ATOM 6425 N N . ARG E 1 130 ? 67.624 -25.607 43.226 1.00 29.83 130 ARG E N 1
ATOM 6426 C CA . ARG E 1 130 ? 66.266 -25.346 43.787 1.00 30.91 130 ARG E CA 1
ATOM 6427 C C . ARG E 1 130 ? 65.593 -26.685 44.134 1.00 33.69 130 ARG E C 1
ATOM 6428 O O . ARG E 1 130 ? 64.763 -26.878 45.025 1.00 35.45 130 ARG E O 1
ATOM 6436 N N . ARG E 1 131 ? 65.912 -27.686 43.324 1.00 35.63 131 ARG E N 1
ATOM 6437 C CA . ARG E 1 131 ? 65.356 -29.023 43.518 1.00 39.95 131 ARG E CA 1
ATOM 6438 C C . ARG E 1 131 ? 65.712 -29.655 44.854 1.00 37.89 131 ARG E C 1
ATOM 6439 O O . ARG E 1 131 ? 64.830 -30.113 45.590 1.00 39.82 131 ARG E O 1
ATOM 6447 N N . ARG E 1 132 ? 66.960 -29.505 45.267 1.00 36.06 132 ARG E N 1
ATOM 6448 C CA . ARG E 1 132 ? 67.410 -29.901 46.594 1.00 34.60 132 ARG E CA 1
ATOM 6449 C C . ARG E 1 132 ? 66.850 -29.033 47.695 1.00 37.74 132 ARG E C 1
ATOM 6450 O O . ARG E 1 132 ? 66.671 -29.579 48.778 1.00 37.87 132 ARG E O 1
ATOM 6458 N N . MET E 1 133 ? 66.698 -27.712 47.454 1.00 33.99 133 MET E N 1
ATOM 6459 C CA . MET E 1 133 ? 66.089 -26.877 48.485 1.00 33.76 133 MET E CA 1
ATOM 6460 C C . MET E 1 133 ? 64.690 -27.434 48.778 1.00 33.26 133 MET E C 1
ATOM 6461 O O . MET E 1 133 ? 64.233 -27.411 49.905 1.00 37.26 133 MET E O 1
ATOM 6466 N N . LEU E 1 134 ? 63.938 -27.650 47.710 1.00 31.52 134 LEU E N 1
ATOM 6467 C CA . LEU E 1 134 ? 62.589 -28.187 47.778 1.00 40.10 134 LEU E CA 1
ATOM 6468 C C . LEU E 1 134 ? 62.508 -29.566 48.434 1.00 44.45 134 LEU E C 1
ATOM 6469 O O . LEU E 1 134 ? 61.632 -29.735 49.288 1.00 46.71 134 LEU E O 1
ATOM 6474 N N . ASN E 1 135 ? 63.333 -30.494 47.967 1.00 41.31 135 ASN E N 1
ATOM 6475 C CA . ASN E 1 135 ? 63.194 -31.897 48.355 1.00 41.78 135 ASN E CA 1
ATOM 6476 C C . ASN E 1 135 ? 64.060 -32.283 49.535 1.00 42.46 135 ASN E C 1
ATOM 6477 O O . ASN E 1 135 ? 64.226 -33.456 49.890 1.00 38.59 135 ASN E O 1
ATOM 6482 N N . GLY E 1 136 ? 64.621 -31.268 50.215 1.00 39.85 136 GLY E N 1
ATOM 6483 C CA . GLY E 1 136 ? 65.359 -31.448 51.444 1.00 41.08 136 GLY E CA 1
ATOM 6484 C C . GLY E 1 136 ? 66.778 -31.967 51.337 1.00 37.41 136 GLY E C 1
ATOM 6485 O O . GLY E 1 136 ? 67.255 -32.542 52.319 1.00 44.07 136 GLY E O 1
ATOM 6486 N N . GLU E 1 137 ? 67.478 -31.871 50.222 1.00 38.19 137 GLU E N 1
ATOM 6487 C CA . GLU E 1 137 ? 68.852 -32.434 50.205 1.00 32.85 137 GLU E CA 1
ATOM 6488 C C . GLU E 1 137 ? 69.845 -31.308 50.419 1.00 38.13 137 GLU E C 1
ATOM 6489 O O . GLU E 1 137 ? 69.468 -30.129 50.193 1.00 38.63 137 GLU E O 1
ATOM 6495 N N . LYS E 1 138 ? 71.106 -31.611 50.754 1.00 33.61 138 LYS E N 1
ATOM 6496 C CA . LYS E 1 138 ? 71.980 -30.484 51.135 1.00 37.61 138 LYS E CA 1
ATOM 6497 C C . LYS E 1 138 ? 72.361 -29.743 49.838 1.00 36.21 138 LYS E C 1
ATOM 6498 O O . LYS E 1 138 ? 72.733 -30.468 48.926 1.00 32.21 138 LYS E O 1
ATOM 6504 N N . TRP E 1 139 ? 72.426 -28.453 49.820 1.00 37.32 139 TRP E N 1
ATOM 6505 C CA . TRP E 1 139 ? 72.792 -27.641 48.683 1.00 36.87 139 TRP E CA 1
ATOM 6506 C C . TRP E 1 139 ? 73.815 -26.554 49.036 1.00 36.74 139 TRP E C 1
ATOM 6507 O O . TRP E 1 139 ? 74.479 -26.068 48.107 1.00 32.39 139 TRP E O 1
ATOM 6518 N N . GLU E 1 140 ? 74.129 -26.338 50.312 1.00 35.45 140 GLU E N 1
ATOM 6519 C CA . GLU E 1 140 ? 74.939 -25.217 50.738 1.00 40.67 140 GLU E CA 1
ATOM 6520 C C . GLU E 1 140 ? 76.362 -25.187 50.178 1.00 38.66 140 GLU E C 1
ATOM 6521 O O . GLU E 1 140 ? 76.938 -24.108 49.931 1.00 35.41 140 GLU E O 1
ATOM 6527 N N . HIS E 1 141 ? 76.920 -26.363 50.004 1.00 32.54 141 HIS E N 1
ATOM 6528 C CA . HIS E 1 141 ? 78.284 -26.503 49.475 1.00 36.97 141 HIS E CA 1
ATOM 6529 C C . HIS E 1 141 ? 78.284 -26.291 47.958 1.00 34.89 141 HIS E C 1
ATOM 6530 O O . HIS E 1 141 ? 79.343 -26.323 47.386 1.00 34.20 141 HIS E O 1
ATOM 6537 N N . LEU E 1 142 ? 77.125 -26.150 47.299 1.00 32.54 142 LEU E N 1
ATOM 6538 C CA . LEU E 1 142 ? 77.114 -25.823 45.870 1.00 31.98 142 LEU E CA 1
ATOM 6539 C C . LEU E 1 142 ? 77.167 -24.326 45.536 1.00 33.82 142 LEU E C 1
ATOM 6540 O O . LEU E 1 142 ? 77.222 -23.977 44.357 1.00 31.61 142 LEU E O 1
ATOM 6545 N N . VAL E 1 143 ? 76.977 -23.444 46.504 1.00 33.79 143 VAL E N 1
ATOM 6546 C CA . VAL E 1 143 ? 77.138 -21.992 46.254 1.00 33.30 143 VAL E CA 1
ATOM 6547 C C . VAL E 1 143 ? 78.156 -21.333 47.168 1.00 31.60 143 VAL E C 1
ATOM 6548 O O . VAL E 1 143 ? 78.343 -21.750 48.296 1.00 29.78 143 VAL E O 1
ATOM 6552 N N . PRO E 1 144 ? 78.598 -20.098 46.870 1.00 34.84 144 PRO E N 1
ATOM 6553 C CA . PRO E 1 144 ? 79.487 -19.339 47.744 1.00 35.04 144 PRO E CA 1
ATOM 6554 C C . PRO E 1 144 ? 78.856 -19.140 49.110 1.00 36.51 144 PRO E C 1
ATOM 6555 O O . PRO E 1 144 ? 77.610 -19.122 49.160 1.00 34.92 144 PRO E O 1
ATOM 6559 N N . LYS E 1 145 ? 79.607 -19.191 50.203 1.00 33.64 145 LYS E N 1
ATOM 6560 C CA . LYS E 1 145 ? 79.095 -18.902 51.516 1.00 37.91 145 LYS E CA 1
ATOM 6561 C C . LYS E 1 145 ? 78.315 -17.583 51.579 1.00 36.31 145 LYS E C 1
ATOM 6562 O O . LYS E 1 145 ? 77.347 -17.522 52.332 1.00 34.36 145 LYS E O 1
ATOM 6568 N N . ALA E 1 146 ? 78.708 -16.528 50.841 1.00 36.69 146 ALA E N 1
ATOM 6569 C CA . ALA E 1 146 ? 77.910 -15.301 50.901 1.00 35.45 146 ALA E CA 1
ATOM 6570 C C . ALA E 1 146 ? 76.466 -15.592 50.445 1.00 34.79 146 ALA E C 1
ATOM 6571 O O . ALA E 1 146 ? 75.547 -14.878 50.862 1.00 34.68 146 ALA E O 1
ATOM 6573 N N . VAL E 1 147 ? 76.325 -16.467 49.418 1.00 32.16 147 VAL E N 1
ATOM 6574 C CA . VAL E 1 147 ? 74.984 -16.728 48.907 1.00 32.61 147 VAL E CA 1
ATOM 6575 C C . VAL E 1 147 ? 74.161 -17.474 49.957 1.00 33.01 147 VAL E C 1
ATOM 6576 O O . VAL E 1 147 ? 72.968 -17.193 50.151 1.00 32.10 147 VAL E O 1
ATOM 6580 N N . VAL E 1 148 ? 74.788 -18.476 50.598 1.00 34.74 148 VAL E N 1
ATOM 6581 C CA . VAL E 1 148 ? 74.124 -19.088 51.777 1.00 37.07 148 VAL E CA 1
ATOM 6582 C C . VAL E 1 148 ? 73.673 -18.043 52.784 1.00 36.75 148 VAL E C 1
ATOM 6583 O O . VAL E 1 148 ? 72.531 -18.101 53.273 1.00 35.97 148 VAL E O 1
ATOM 6587 N N . ASP E 1 149 ? 74.551 -17.141 53.176 1.00 36.33 149 ASP E N 1
ATOM 6588 C CA . ASP E 1 149 ? 74.195 -16.021 54.047 1.00 40.79 149 ASP E CA 1
ATOM 6589 C C . ASP E 1 149 ? 72.971 -15.206 53.628 1.00 38.51 149 ASP E C 1
ATOM 6590 O O . ASP E 1 149 ? 72.017 -14.954 54.384 1.00 35.68 149 ASP E O 1
ATOM 6595 N N . VAL E 1 150 ? 72.925 -14.725 52.398 1.00 35.26 150 VAL E N 1
ATOM 6596 C CA . VAL E 1 150 ? 71.808 -13.937 51.886 1.00 34.08 150 VAL E CA 1
ATOM 6597 C C . VAL E 1 150 ? 70.482 -14.685 51.868 1.00 31.63 150 VAL E C 1
ATOM 6598 O O . VAL E 1 150 ? 69.430 -14.288 52.414 1.00 32.07 150 VAL E O 1
ATOM 6602 N N . ILE E 1 151 ? 70.520 -15.934 51.405 1.00 32.95 151 ILE E N 1
ATOM 6603 C CA . ILE E 1 151 ? 69.372 -16.820 51.384 1.00 32.89 151 ILE E CA 1
ATOM 6604 C C . ILE E 1 151 ? 68.795 -17.068 52.770 1.00 35.30 151 ILE E C 1
ATOM 6605 O O . ILE E 1 151 ? 67.564 -17.131 52.933 1.00 31.75 151 ILE E O 1
ATOM 6610 N N . LYS E 1 152 ? 69.688 -17.165 53.772 1.00 37.99 152 LYS E N 1
ATOM 6611 C CA . LYS E 1 152 ? 69.274 -17.131 55.162 1.00 43.24 152 LYS E CA 1
ATOM 6612 C C . LYS E 1 152 ? 68.587 -15.842 55.601 1.00 38.62 152 LYS E C 1
ATOM 6613 O O . LYS E 1 152 ? 67.464 -16.029 56.035 1.00 37.12 152 LYS E O 1
ATOM 6619 N N . GLU E 1 153 ? 69.209 -14.708 55.484 1.00 40.34 153 GLU E N 1
ATOM 6620 C CA . GLU E 1 153 ? 68.606 -13.396 55.708 1.00 45.29 153 GLU E CA 1
ATOM 6621 C C . GLU E 1 153 ? 67.186 -13.394 55.172 1.00 44.73 153 GLU E C 1
ATOM 6622 O O . GLU E 1 153 ? 66.296 -12.991 55.911 1.00 43.58 153 GLU E O 1
ATOM 6628 N N . ILE E 1 154 ? 66.926 -13.763 53.910 1.00 42.96 154 ILE E N 1
ATOM 6629 C CA . ILE E 1 154 ? 65.692 -13.432 53.224 1.00 39.22 154 ILE E CA 1
ATOM 6630 C C . ILE E 1 154 ? 64.694 -14.571 53.383 1.00 42.56 154 ILE E C 1
ATOM 6631 O O . ILE E 1 154 ? 63.539 -14.555 52.941 1.00 44.60 154 ILE E O 1
ATOM 6636 N N . LYS E 1 155 ? 65.077 -15.591 54.158 1.00 38.89 155 LYS E N 1
ATOM 6637 C CA . LYS E 1 155 ? 64.419 -16.877 54.178 1.00 38.77 155 LYS E CA 1
ATOM 6638 C C . LYS E 1 155 ? 63.966 -17.357 52.803 1.00 34.15 155 LYS E C 1
ATOM 6639 O O . LYS E 1 155 ? 62.796 -17.720 52.664 1.00 31.86 155 LYS E O 1
ATOM 6645 N N . GLY E 1 156 ? 64.884 -17.600 51.886 1.00 32.95 156 GLY E N 1
ATOM 6646 C CA . GLY E 1 156 ? 64.498 -17.940 50.500 1.00 32.28 156 GLY E CA 1
ATOM 6647 C C . GLY E 1 156 ? 64.096 -19.415 50.407 1.00 33.37 156 GLY E C 1
ATOM 6648 O O . GLY E 1 156 ? 63.306 -19.773 49.504 1.00 29.63 156 GLY E O 1
ATOM 6649 N N . VAL E 1 157 ? 64.727 -20.272 51.219 1.00 31.27 157 VAL E N 1
ATOM 6650 C CA . VAL E 1 157 ? 64.283 -21.671 51.202 1.00 33.26 157 VAL E CA 1
ATOM 6651 C C . VAL E 1 157 ? 62.824 -21.809 51.657 1.00 32.69 157 VAL E C 1
ATOM 6652 O O . VAL E 1 157 ? 62.021 -22.437 50.949 1.00 32.14 157 VAL E O 1
ATOM 6656 N N . GLU E 1 158 ? 62.427 -21.162 52.740 1.00 35.79 158 GLU E N 1
ATOM 6657 C CA . GLU E 1 158 ? 61.001 -21.204 53.141 1.00 40.57 158 GLU E CA 1
ATOM 6658 C C . GLU E 1 158 ? 60.131 -20.646 52.004 1.00 41.49 158 GLU E C 1
ATOM 6659 O O . GLU E 1 158 ? 59.058 -21.197 51.663 1.00 35.31 158 GLU E O 1
ATOM 6665 N N . ARG E 1 159 ? 60.608 -19.532 51.381 1.00 34.02 159 ARG E N 1
ATOM 6666 C CA . ARG E 1 159 ? 59.747 -18.913 50.374 1.00 32.69 159 ARG E CA 1
ATOM 6667 C C . ARG E 1 159 ? 59.425 -19.958 49.313 1.00 31.62 159 ARG E C 1
ATOM 6668 O O . ARG E 1 159 ? 58.337 -20.041 48.709 1.00 30.60 159 ARG E O 1
ATOM 6676 N N . LEU E 1 160 ? 60.476 -20.584 48.807 1.00 26.44 160 LEU E N 1
ATOM 6677 C CA . LEU E 1 160 ? 60.382 -21.571 47.750 1.00 32.80 160 LEU E CA 1
ATOM 6678 C C . LEU E 1 160 ? 59.445 -22.724 48.149 1.00 31.26 160 LEU E C 1
ATOM 6679 O O . LEU E 1 160 ? 58.681 -23.157 47.287 1.00 32.88 160 LEU E O 1
ATOM 6684 N N . ARG E 1 161 ? 59.628 -23.300 49.317 1.00 32.74 161 ARG E N 1
ATOM 6685 C CA . ARG E 1 161 ? 58.798 -24.383 49.822 1.00 38.62 161 ARG E CA 1
ATOM 6686 C C . ARG E 1 161 ? 57.342 -23.944 49.984 1.00 39.28 161 ARG E C 1
ATOM 6687 O O . ARG E 1 161 ? 56.451 -24.660 49.523 1.00 35.65 161 ARG E O 1
ATOM 6695 N N . LYS E 1 162 ? 57.108 -22.697 50.411 1.00 35.98 162 LYS E N 1
ATOM 6696 C CA . LYS E 1 162 ? 55.712 -22.202 50.453 1.00 34.27 162 LYS E CA 1
ATOM 6697 C C . LYS E 1 162 ? 55.084 -22.079 49.083 1.00 33.29 162 LYS E C 1
ATOM 6698 O O . LYS E 1 162 ? 53.915 -22.450 48.883 1.00 29.52 162 LYS E O 1
ATOM 6704 N N . LEU E 1 163 ? 55.883 -21.718 48.072 1.00 31.40 163 LEU E N 1
ATOM 6705 C CA . LEU E 1 163 ? 55.345 -21.529 46.726 1.00 29.63 163 LEU E CA 1
ATOM 6706 C C . LEU E 1 163 ? 55.012 -22.874 46.102 1.00 31.74 163 LEU E C 1
ATOM 6707 O O . LEU E 1 163 ? 54.342 -22.861 45.058 1.00 33.24 163 LEU E O 1
ATOM 6712 N N . ALA E 1 164 ? 55.822 -23.872 46.467 1.00 36.44 164 ALA E N 1
ATOM 6713 C CA . ALA E 1 164 ? 55.492 -25.229 45.923 1.00 40.00 164 ALA E CA 1
ATOM 6714 C C . ALA E 1 164 ? 54.224 -25.765 46.659 1.00 41.13 164 ALA E C 1
ATOM 6715 O O . ALA E 1 164 ? 53.874 -26.906 46.240 1.00 44.06 164 ALA E O 1
ATOM 6717 N N . LEU F 1 1 ? 37.478 -2.372 59.424 1.00 34.90 1 LEU F N 1
ATOM 6718 C CA . LEU F 1 1 ? 38.010 -3.747 59.180 1.00 37.23 1 LEU F CA 1
ATOM 6719 C C . LEU F 1 1 ? 37.600 -4.066 57.733 1.00 36.56 1 LEU F C 1
ATOM 6720 O O . LEU F 1 1 ? 36.403 -4.094 57.444 1.00 35.33 1 LEU F O 1
ATOM 6725 N N . ARG F 1 2 ? 38.574 -3.970 56.817 1.00 31.78 2 ARG F N 1
ATOM 6726 C CA . ARG F 1 2 ? 38.229 -4.429 55.448 1.00 32.02 2 ARG F CA 1
ATOM 6727 C C . ARG F 1 2 ? 38.840 -5.770 55.082 1.00 31.27 2 ARG F C 1
ATOM 6728 O O . ARG F 1 2 ? 40.039 -5.955 55.299 1.00 33.03 2 ARG F O 1
ATOM 6736 N N . GLY F 1 3 ? 38.147 -6.583 54.277 1.00 30.82 3 GLY F N 1
ATOM 6737 C CA . GLY F 1 3 ? 38.771 -7.779 53.729 1.00 30.51 3 GLY F CA 1
ATOM 6738 C C . GLY F 1 3 ? 39.019 -7.662 52.207 1.00 25.89 3 GLY F C 1
ATOM 6739 O O . GLY F 1 3 ? 38.412 -6.796 51.605 1.00 29.24 3 GLY F O 1
ATOM 6740 N N . PHE F 1 4 ? 39.898 -8.470 51.675 1.00 24.93 4 PHE F N 1
ATOM 6741 C CA . PHE F 1 4 ? 40.182 -8.497 50.231 1.00 23.93 4 PHE F CA 1
ATOM 6742 C C . PHE F 1 4 ? 40.004 -9.925 49.760 1.00 23.33 4 PHE F C 1
ATOM 6743 O O . PHE F 1 4 ? 40.674 -10.827 50.282 1.00 25.98 4 PHE F O 1
ATOM 6751 N N . ILE F 1 5 ? 39.369 -10.107 48.604 1.00 23.38 5 ILE F N 1
ATOM 6752 C CA . ILE F 1 5 ? 39.460 -11.390 47.895 1.00 27.81 5 ILE F CA 1
ATOM 6753 C C . ILE F 1 5 ? 39.799 -11.059 46.449 1.00 30.06 5 ILE F C 1
ATOM 6754 O O . ILE F 1 5 ? 39.494 -9.928 46.033 1.00 27.67 5 ILE F O 1
ATOM 6759 N N . ILE F 1 6 ? 40.475 -11.972 45.727 1.00 27.47 6 ILE F N 1
ATOM 6760 C CA . ILE F 1 6 ? 40.603 -11.794 44.272 1.00 29.60 6 ILE F CA 1
ATOM 6761 C C . ILE F 1 6 ? 40.273 -13.056 43.463 1.00 31.91 6 ILE F C 1
ATOM 6762 O O . ILE F 1 6 ? 40.510 -14.190 43.919 1.00 28.60 6 ILE F O 1
ATOM 6767 N N . GLY F 1 7 ? 39.605 -12.861 42.320 1.00 30.25 7 GLY F N 1
ATOM 6768 C CA . GLY F 1 7 ? 39.196 -13.986 41.473 1.00 27.40 7 GLY F CA 1
ATOM 6769 C C . GLY F 1 7 ? 39.159 -13.386 40.047 1.00 30.73 7 GLY F C 1
ATOM 6770 O O . GLY F 1 7 ? 39.102 -12.157 39.880 1.00 26.60 7 GLY F O 1
ATOM 6771 N N . ARG F 1 8 ? 38.898 -14.238 39.076 1.00 24.18 8 ARG F N 1
ATOM 6772 C CA . ARG F 1 8 ? 38.612 -13.762 37.724 1.00 26.68 8 ARG F CA 1
ATOM 6773 C C . ARG F 1 8 ? 37.076 -13.585 37.587 1.00 24.59 8 ARG F C 1
ATOM 6774 O O . ARG F 1 8 ? 36.726 -12.821 36.713 1.00 24.73 8 ARG F O 1
ATOM 6782 N N . PHE F 1 9 ? 36.304 -14.383 38.294 1.00 21.38 9 PHE F N 1
ATOM 6783 C CA . PHE F 1 9 ? 34.840 -14.270 38.242 1.00 23.71 9 PHE F CA 1
ATOM 6784 C C . PHE F 1 9 ? 34.320 -14.411 36.801 1.00 24.59 9 PHE F C 1
ATOM 6785 O O . PHE F 1 9 ? 33.635 -13.532 36.286 1.00 21.63 9 PHE F O 1
ATOM 6793 N N . GLN F 1 10 ? 34.643 -15.500 36.094 1.00 26.23 10 GLN F N 1
ATOM 6794 C CA . GLN F 1 10 ? 34.102 -15.680 34.737 1.00 24.54 10 GLN F CA 1
ATOM 6795 C C . GLN F 1 10 ? 33.267 -16.952 34.674 1.00 28.40 10 GLN F C 1
ATOM 6796 O O . GLN F 1 10 ? 33.767 -17.988 34.246 1.00 25.15 10 GLN F O 1
ATOM 6802 N N . PRO F 1 11 ? 32.034 -16.869 35.160 1.00 28.23 11 PRO F N 1
ATOM 6803 C CA . PRO F 1 11 ? 31.513 -15.613 35.699 1.00 27.81 11 PRO F CA 1
ATOM 6804 C C . PRO F 1 11 ? 31.469 -15.727 37.214 1.00 28.42 11 PRO F C 1
ATOM 6805 O O . PRO F 1 11 ? 31.773 -16.776 37.767 1.00 27.13 11 PRO F O 1
ATOM 6809 N N . PHE F 1 12 ? 31.094 -14.675 37.895 1.00 22.98 12 PHE F N 1
ATOM 6810 C CA . PHE F 1 12 ? 30.714 -14.699 39.304 1.00 28.47 12 PHE F CA 1
ATOM 6811 C C . PHE F 1 12 ? 29.564 -15.716 39.526 1.00 25.76 12 PHE F C 1
ATOM 6812 O O . PHE F 1 12 ? 28.664 -15.774 38.682 1.00 24.58 12 PHE F O 1
ATOM 6820 N N . HIS F 1 13 ? 29.731 -16.584 40.501 1.00 25.56 13 HIS F N 1
ATOM 6821 C CA . HIS F 1 13 ? 28.828 -17.741 40.602 1.00 30.08 13 HIS F CA 1
ATOM 6822 C C . HIS F 1 13 ? 28.327 -17.829 42.027 1.00 27.23 13 HIS F C 1
ATOM 6823 O O . HIS F 1 13 ? 28.820 -17.085 42.898 1.00 25.24 13 HIS F O 1
ATOM 6830 N N . LYS F 1 14 ? 27.565 -18.862 42.360 1.00 29.72 14 LYS F N 1
ATOM 6831 C CA . LYS F 1 14 ? 26.981 -18.948 43.716 1.00 28.74 14 LYS F CA 1
ATOM 6832 C C . LYS F 1 14 ? 27.921 -19.376 44.801 1.00 28.75 14 LYS F C 1
ATOM 6833 O O . LYS F 1 14 ? 27.746 -18.989 45.975 1.00 26.22 14 LYS F O 1
ATOM 6839 N N . GLY F 1 15 ? 29.063 -20.024 44.437 1.00 26.87 15 GLY F N 1
ATOM 6840 C CA . GLY F 1 15 ? 30.088 -20.225 45.469 1.00 24.61 15 GLY F CA 1
ATOM 6841 C C . GLY F 1 15 ? 30.770 -18.896 45.855 1.00 28.25 15 GLY F C 1
ATOM 6842 O O . GLY F 1 15 ? 31.081 -18.664 47.020 1.00 28.70 15 GLY F O 1
ATOM 6843 N N . HIS F 1 16 ? 30.946 -17.998 44.877 1.00 27.38 16 HIS F N 1
ATOM 6844 C CA . HIS F 1 16 ? 31.479 -16.667 45.178 1.00 29.52 16 HIS F CA 1
ATOM 6845 C C . HIS F 1 16 ? 30.499 -15.959 46.136 1.00 26.13 16 HIS F C 1
ATOM 6846 O O . HIS F 1 16 ? 30.910 -15.361 47.084 1.00 26.62 16 HIS F O 1
ATOM 6853 N N . LEU F 1 17 ? 29.221 -16.080 45.802 1.00 30.86 17 LEU F N 1
ATOM 6854 C CA . LEU F 1 17 ? 28.208 -15.330 46.622 1.00 34.25 17 LEU F CA 1
ATOM 6855 C C . LEU F 1 17 ? 28.223 -15.850 48.048 1.00 34.89 17 LEU F C 1
ATOM 6856 O O . LEU F 1 17 ? 28.229 -15.084 48.998 1.00 33.39 17 LEU F O 1
ATOM 6861 N N . GLU F 1 18 ? 28.366 -17.174 48.236 1.00 33.97 18 GLU F N 1
ATOM 6862 C CA . GLU F 1 18 ? 28.463 -17.730 49.561 1.00 37.58 18 GLU F CA 1
ATOM 6863 C C . GLU F 1 18 ? 29.733 -17.308 50.282 1.00 36.06 18 GLU F C 1
ATOM 6864 O O . GLU F 1 18 ? 29.649 -17.041 51.487 1.00 31.36 18 GLU F O 1
ATOM 6870 N N . VAL F 1 19 ? 30.892 -17.350 49.595 1.00 30.68 19 VAL F N 1
ATOM 6871 C CA . VAL F 1 19 ? 32.106 -17.073 50.346 1.00 30.63 19 VAL F CA 1
ATOM 6872 C C . VAL F 1 19 ? 32.097 -15.593 50.730 1.00 29.52 19 VAL F C 1
ATOM 6873 O O . VAL F 1 19 ? 32.581 -15.223 51.767 1.00 29.47 19 VAL F O 1
ATOM 6877 N N . ILE F 1 20 ? 31.500 -14.768 49.862 1.00 30.26 20 ILE F N 1
ATOM 6878 C CA . ILE F 1 20 ? 31.422 -13.336 50.258 1.00 36.99 20 ILE F CA 1
ATOM 6879 C C . ILE F 1 20 ? 30.458 -13.082 51.431 1.00 39.52 20 ILE F C 1
ATOM 6880 O O . ILE F 1 20 ? 30.713 -12.241 52.307 1.00 34.65 20 ILE F O 1
ATOM 6885 N N . LYS F 1 21 ? 29.457 -13.946 51.529 1.00 38.64 21 LYS F N 1
ATOM 6886 C CA . LYS F 1 21 ? 28.509 -13.795 52.651 1.00 45.44 21 LYS F CA 1
ATOM 6887 C C . LYS F 1 21 ? 29.166 -14.185 53.951 1.00 43.37 21 LYS F C 1
ATOM 6888 O O . LYS F 1 21 ? 29.114 -13.464 54.949 1.00 44.19 21 LYS F O 1
ATOM 6894 N N . LYS F 1 22 ? 29.974 -15.239 53.907 1.00 43.21 22 LYS F N 1
ATOM 6895 C CA . LYS F 1 22 ? 30.764 -15.706 55.020 1.00 40.00 22 LYS F CA 1
ATOM 6896 C C . LYS F 1 22 ? 31.793 -14.688 55.464 1.00 40.71 22 LYS F C 1
ATOM 6897 O O . LYS F 1 22 ? 31.967 -14.456 56.675 1.00 37.81 22 LYS F O 1
ATOM 6903 N N . ILE F 1 23 ? 32.490 -14.078 54.491 1.00 35.13 23 ILE F N 1
ATOM 6904 C CA . ILE F 1 23 ? 33.574 -13.144 54.811 1.00 33.63 23 ILE F CA 1
ATOM 6905 C C . ILE F 1 23 ? 32.985 -11.869 55.414 1.00 33.25 23 ILE F C 1
ATOM 6906 O O . ILE F 1 23 ? 33.485 -11.392 56.448 1.00 33.49 23 ILE F O 1
ATOM 6911 N N . ALA F 1 24 ? 31.795 -11.504 55.004 1.00 35.51 24 ALA F N 1
ATOM 6912 C CA . ALA F 1 24 ? 31.028 -10.393 55.518 1.00 37.29 24 ALA F CA 1
ATOM 6913 C C . ALA F 1 24 ? 30.480 -10.658 56.925 1.00 42.95 24 ALA F C 1
ATOM 6914 O O . ALA F 1 24 ? 30.182 -9.659 57.575 1.00 39.34 24 ALA F O 1
ATOM 6916 N N . GLU F 1 25 ? 30.682 -11.846 57.464 1.00 45.13 25 GLU F N 1
ATOM 6917 C CA . GLU F 1 25 ? 30.504 -12.078 58.893 1.00 52.74 25 GLU F CA 1
ATOM 6918 C C . GLU F 1 25 ? 31.714 -11.684 59.713 1.00 50.81 25 GLU F C 1
ATOM 6919 O O . GLU F 1 25 ? 31.567 -11.286 60.885 1.00 47.37 25 GLU F O 1
ATOM 6925 N N . GLU F 1 26 ? 32.891 -11.526 59.122 1.00 43.89 26 GLU F N 1
ATOM 6926 C CA . GLU F 1 26 ? 34.138 -11.305 59.834 1.00 45.22 26 GLU F CA 1
ATOM 6927 C C . GLU F 1 26 ? 34.707 -9.900 59.708 1.00 41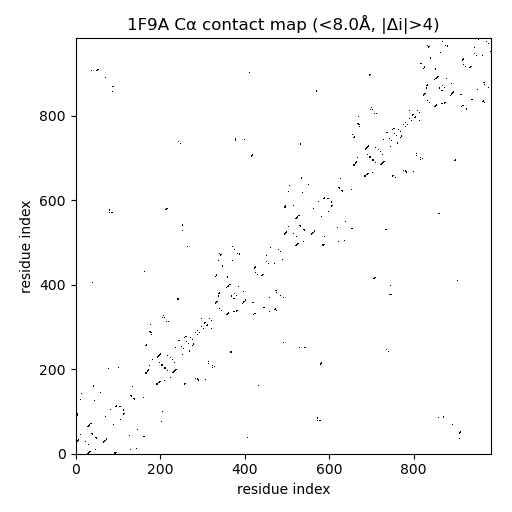.55 26 GLU F C 1
ATOM 6928 O O . GLU F 1 26 ? 35.740 -9.635 60.321 1.00 43.03 26 GLU F O 1
ATOM 6934 N N . VAL F 1 27 ? 34.154 -9.066 58.843 1.00 40.14 27 VAL F N 1
ATOM 6935 C CA . VAL F 1 27 ? 34.869 -7.863 58.371 1.00 37.06 27 VAL F CA 1
ATOM 6936 C C . VAL F 1 27 ? 33.778 -6.851 58.086 1.00 35.84 27 VAL F C 1
ATOM 6937 O O . VAL F 1 27 ? 32.652 -7.276 57.887 1.00 37.89 27 VAL F O 1
ATOM 6941 N N . ASP F 1 28 ? 34.008 -5.542 58.177 1.00 36.18 28 ASP F N 1
ATOM 6942 C CA . ASP F 1 28 ? 32.989 -4.555 57.839 1.00 36.19 28 ASP F CA 1
ATOM 6943 C C . ASP F 1 28 ? 32.730 -4.361 56.365 1.00 34.52 28 ASP F C 1
ATOM 6944 O O . ASP F 1 28 ? 31.636 -3.957 55.988 1.00 29.77 28 ASP F O 1
ATOM 6949 N N . GLU F 1 29 ? 33.774 -4.476 55.535 1.00 34.48 29 GLU F N 1
ATOM 6950 C CA . GLU F 1 29 ? 33.654 -4.190 54.098 1.00 33.69 29 GLU F CA 1
ATOM 6951 C C . GLU F 1 29 ? 34.543 -5.169 53.295 1.00 30.74 29 GLU F C 1
ATOM 6952 O O . GLU F 1 29 ? 35.492 -5.746 53.843 1.00 28.72 29 GLU F O 1
ATOM 6958 N N . ILE F 1 30 ? 34.104 -5.496 52.083 1.00 27.58 30 ILE F N 1
ATOM 6959 C CA . ILE F 1 30 ? 34.891 -6.452 51.283 1.00 30.06 30 ILE F CA 1
ATOM 6960 C C . ILE F 1 30 ? 35.349 -5.796 50.000 1.00 25.44 30 ILE F C 1
ATOM 6961 O O . ILE F 1 30 ? 34.489 -5.387 49.220 1.00 26.84 30 ILE F O 1
ATOM 6966 N N . ILE F 1 31 ? 36.668 -5.785 49.765 1.00 26.70 31 ILE F N 1
ATOM 6967 C CA . ILE F 1 31 ? 37.116 -5.456 48.411 1.00 27.10 31 ILE F CA 1
ATOM 6968 C C . ILE F 1 31 ? 37.128 -6.670 47.490 1.00 22.46 31 ILE F C 1
ATOM 6969 O O . ILE F 1 31 ? 37.737 -7.662 47.862 1.00 26.46 31 ILE F O 1
ATOM 6974 N N . ILE F 1 32 ? 36.532 -6.533 46.345 1.00 25.05 32 ILE F N 1
ATOM 6975 C CA . ILE F 1 32 ? 36.457 -7.627 45.390 1.00 24.67 32 ILE F CA 1
ATOM 6976 C C . ILE F 1 32 ? 37.386 -7.252 44.208 1.00 24.30 32 ILE F C 1
ATOM 6977 O O . ILE F 1 32 ? 37.006 -6.584 43.293 1.00 25.31 32 ILE F O 1
ATOM 6982 N N . GLY F 1 33 ? 38.626 -7.733 44.315 1.00 24.79 33 GLY F N 1
ATOM 6983 C CA . GLY F 1 33 ? 39.592 -7.633 43.234 1.00 21.58 33 GLY F CA 1
ATOM 6984 C C . GLY F 1 33 ? 39.120 -8.470 42.032 1.00 27.19 33 GLY F C 1
ATOM 6985 O O . GLY F 1 33 ? 39.078 -9.716 42.076 1.00 23.32 33 GLY F O 1
ATOM 6986 N N . ILE F 1 34 ? 38.988 -7.808 40.879 1.00 23.50 34 ILE F N 1
ATOM 6987 C CA . ILE F 1 34 ? 38.687 -8.575 39.652 1.00 24.12 34 ILE F CA 1
ATOM 6988 C C . ILE F 1 34 ? 39.967 -8.792 38.845 1.00 28.93 34 ILE F C 1
ATOM 6989 O O . ILE F 1 34 ? 40.350 -7.897 38.097 1.00 25.50 34 ILE F O 1
ATOM 6994 N N . GLY F 1 35 ? 40.608 -9.941 38.995 1.00 22.82 35 GLY F N 1
ATOM 6995 C CA . GLY F 1 35 ? 41.973 -10.154 38.453 1.00 23.68 35 GLY F CA 1
ATOM 6996 C C . GLY F 1 35 ? 41.872 -10.371 36.969 1.00 24.51 35 GLY F C 1
ATOM 6997 O O . GLY F 1 35 ? 40.734 -10.460 36.411 1.00 23.50 35 GLY F O 1
ATOM 6998 N N . SER F 1 36 ? 43.053 -10.461 36.333 1.00 23.89 36 SER F N 1
ATOM 6999 C CA . SER F 1 36 ? 43.073 -10.669 34.873 1.00 25.18 36 SER F CA 1
ATOM 7000 C C . SER F 1 36 ? 42.056 -9.794 34.201 1.00 27.85 36 SER F C 1
ATOM 7001 O O . SER F 1 36 ? 41.418 -10.129 33.211 1.00 24.91 36 SER F O 1
ATOM 7004 N N . ALA F 1 37 ? 42.160 -8.418 34.492 1.00 24.18 37 ALA F N 1
ATOM 7005 C CA . ALA F 1 37 ? 41.129 -7.491 34.104 1.00 26.33 37 ALA F CA 1
ATOM 7006 C C . ALA F 1 37 ? 41.133 -7.158 32.604 1.00 26.50 37 ALA F C 1
ATOM 7007 O O . ALA F 1 37 ? 40.094 -6.977 31.950 1.00 24.81 37 ALA F O 1
ATOM 7009 N N . GLN F 1 38 ? 42.323 -7.239 32.002 1.00 20.97 38 GLN F N 1
ATOM 7010 C CA . GLN F 1 38 ? 42.458 -7.020 30.576 1.00 23.51 38 GLN F CA 1
ATOM 7011 C C . GLN F 1 38 ? 42.129 -8.278 29.784 1.00 25.70 38 GLN F C 1
ATOM 7012 O O . GLN F 1 38 ? 42.139 -8.206 28.547 1.00 24.96 38 GLN F O 1
ATOM 7018 N N . LYS F 1 39 ? 42.053 -9.466 30.402 1.00 23.18 39 LYS F N 1
ATOM 7019 C CA . LYS F 1 39 ? 41.798 -10.689 29.687 1.00 22.38 39 LYS F CA 1
ATOM 7020 C C . LYS F 1 39 ? 40.323 -10.871 29.337 1.00 24.61 39 LYS F C 1
ATOM 7021 O O . LYS F 1 39 ? 39.540 -10.978 30.291 1.00 23.36 39 LYS F O 1
ATOM 7027 N N . SER F 1 40 ? 39.985 -11.003 28.059 1.00 21.86 40 SER F N 1
ATOM 7028 C CA . SER F 1 40 ? 38.567 -11.266 27.696 1.00 23.37 40 SER F CA 1
ATOM 7029 C C . SER F 1 40 ? 38.497 -11.962 26.316 1.00 21.67 40 SER F C 1
ATOM 7030 O O . SER F 1 40 ? 39.536 -12.207 25.689 1.00 21.41 40 SER F O 1
ATOM 7033 N N . HIS F 1 41 ? 37.327 -12.487 25.959 1.00 22.16 41 HIS F N 1
ATOM 7034 C CA . HIS F 1 41 ? 37.112 -13.275 24.755 1.00 24.26 41 HIS F CA 1
ATOM 7035 C C . HIS F 1 41 ? 38.121 -14.437 24.642 1.00 26.54 41 HIS F C 1
ATOM 7036 O O . HIS F 1 41 ? 38.562 -14.707 23.513 1.00 23.31 41 HIS F O 1
ATOM 7043 N N . THR F 1 42 ? 38.276 -15.172 25.712 1.00 21.63 42 THR F N 1
ATOM 7044 C CA . THR F 1 42 ? 38.991 -16.479 25.586 1.00 28.85 42 THR F CA 1
ATOM 7045 C C . THR F 1 42 ? 38.174 -17.575 26.205 1.00 28.92 42 THR F C 1
ATOM 7046 O O . THR F 1 42 ? 37.173 -17.203 26.836 1.00 28.05 42 THR F O 1
ATOM 7050 N N . LEU F 1 43 ? 38.504 -18.865 26.107 1.00 24.34 43 LEU F N 1
ATOM 7051 C CA . LEU F 1 43 ? 37.713 -19.898 26.768 1.00 27.74 43 LEU F CA 1
ATOM 7052 C C . LEU F 1 43 ? 37.880 -19.887 28.283 1.00 26.73 43 LEU F C 1
ATOM 7053 O O . LEU F 1 43 ? 36.910 -20.234 28.949 1.00 26.17 43 LEU F O 1
ATOM 7058 N N . GLU F 1 44 ? 38.985 -19.449 28.847 1.00 26.70 44 GLU F N 1
ATOM 7059 C CA . GLU F 1 44 ? 39.090 -19.321 30.324 1.00 29.80 44 GLU F CA 1
ATOM 7060 C C . GLU F 1 44 ? 38.566 -17.944 30.794 1.00 23.56 44 GLU F C 1
ATOM 7061 O O . GLU F 1 44 ? 38.337 -17.757 31.975 1.00 22.70 44 GLU F O 1
ATOM 7067 N N . ASN F 1 45 ? 38.701 -16.955 29.928 1.00 22.10 45 ASN F N 1
ATOM 7068 C CA . ASN F 1 45 ? 38.335 -15.554 30.343 1.00 25.83 45 ASN F CA 1
ATOM 7069 C C . ASN F 1 45 ? 37.412 -14.981 29.288 1.00 21.94 45 ASN F C 1
ATOM 7070 O O . ASN F 1 45 ? 37.829 -14.181 28.468 1.00 23.79 45 ASN F O 1
ATOM 7075 N N . PRO F 1 46 ? 36.102 -15.281 29.378 1.00 21.75 46 PRO F N 1
ATOM 7076 C CA . PRO F 1 46 ? 35.244 -14.927 28.219 1.00 26.83 46 PRO F CA 1
ATOM 7077 C C . PRO F 1 46 ? 34.811 -13.442 28.315 1.00 25.88 46 PRO F C 1
ATOM 7078 O O . PRO F 1 46 ? 34.807 -12.717 27.340 1.00 23.28 46 PRO F O 1
ATOM 7082 N N . PHE F 1 47 ? 34.772 -12.923 29.532 1.00 22.14 47 PHE F N 1
ATOM 7083 C CA . PHE F 1 47 ? 34.131 -11.632 29.787 1.00 25.47 47 PHE F CA 1
ATOM 7084 C C . PHE F 1 47 ? 35.154 -10.571 30.156 1.00 24.75 47 PHE F C 1
ATOM 7085 O O . PHE F 1 47 ? 36.124 -10.747 30.874 1.00 22.57 47 PHE F O 1
ATOM 7093 N N . THR F 1 48 ? 34.814 -9.368 29.722 1.00 23.63 48 THR F N 1
ATOM 7094 C CA . THR F 1 48 ? 35.661 -8.164 29.986 1.00 24.78 48 THR F CA 1
ATOM 7095 C C . THR F 1 48 ? 35.544 -7.768 31.436 1.00 25.01 48 THR F C 1
ATOM 7096 O O . THR F 1 48 ? 34.601 -8.123 32.174 1.00 22.31 48 THR F O 1
ATOM 7100 N N . ALA F 1 49 ? 36.310 -6.753 31.860 1.00 26.68 49 ALA F N 1
ATOM 7101 C CA . ALA F 1 49 ? 36.375 -6.322 33.245 1.00 25.50 49 ALA F CA 1
ATOM 7102 C C . ALA F 1 49 ? 35.040 -5.647 33.593 1.00 24.66 49 ALA F C 1
ATOM 7103 O O . ALA F 1 49 ? 34.615 -5.631 34.738 1.00 23.47 49 ALA F O 1
ATOM 7105 N N . GLY F 1 50 ? 34.525 -4.896 32.625 1.00 24.00 50 GLY F N 1
ATOM 7106 C CA . GLY F 1 50 ? 33.337 -4.026 32.814 1.00 25.95 50 GLY F CA 1
ATOM 7107 C C . GLY F 1 50 ? 32.156 -5.034 32.882 1.00 27.92 50 GLY F C 1
ATOM 7108 O O . GLY F 1 50 ? 31.298 -4.862 33.753 1.00 27.34 50 GLY F O 1
ATOM 7109 N N . GLU F 1 51 ? 32.048 -6.000 31.978 1.00 23.43 51 GLU F N 1
ATOM 7110 C CA . GLU F 1 51 ? 31.099 -7.109 32.185 1.00 26.15 51 GLU F CA 1
ATOM 7111 C C . GLU F 1 51 ? 31.105 -7.741 33.551 1.00 24.25 51 GLU F C 1
ATOM 7112 O O . GLU F 1 51 ? 30.053 -8.046 34.134 1.00 29.50 51 GLU F O 1
ATOM 7118 N N . ARG F 1 52 ? 32.287 -8.059 34.063 1.00 25.83 52 ARG F N 1
ATOM 7119 C CA . ARG F 1 52 ? 32.406 -8.643 35.387 1.00 25.57 52 ARG F CA 1
ATOM 7120 C C . ARG F 1 52 ? 31.903 -7.738 36.477 1.00 24.93 52 ARG F C 1
ATOM 7121 O O . ARG F 1 52 ? 31.325 -8.156 37.474 1.00 21.72 52 ARG F O 1
ATOM 7129 N N . ILE F 1 53 ? 32.408 -6.487 36.465 1.00 28.09 53 ILE F N 1
ATOM 7130 C CA . ILE F 1 53 ? 31.936 -5.468 37.391 1.00 25.88 53 ILE F CA 1
ATOM 7131 C C . ILE F 1 53 ? 30.405 -5.388 37.349 1.00 24.96 53 ILE F C 1
ATOM 7132 O O . ILE F 1 53 ? 29.788 -5.298 38.404 1.00 23.86 53 ILE F O 1
ATOM 7137 N N . LEU F 1 54 ? 29.806 -5.350 36.175 1.00 23.19 54 LEU F N 1
ATOM 7138 C CA . LEU F 1 54 ? 28.341 -5.320 36.131 1.00 24.63 54 LEU F CA 1
ATOM 7139 C C . LEU F 1 54 ? 27.688 -6.568 36.714 1.00 28.81 54 LEU F C 1
ATOM 7140 O O . LEU F 1 54 ? 26.664 -6.439 37.445 1.00 27.48 54 LEU F O 1
ATOM 7145 N N . MET F 1 55 ? 28.205 -7.780 36.395 1.00 27.41 55 MET F N 1
ATOM 7146 C CA . MET F 1 55 ? 27.691 -8.969 37.047 1.00 29.76 55 MET F CA 1
ATOM 7147 C C . MET F 1 55 ? 27.714 -8.848 38.566 1.00 27.92 55 MET F C 1
ATOM 7148 O O . MET F 1 55 ? 26.753 -9.217 39.281 1.00 29.01 55 MET F O 1
ATOM 7153 N N . ILE F 1 56 ? 28.872 -8.484 39.079 1.00 27.30 56 ILE F N 1
ATOM 7154 C CA . ILE F 1 56 ? 29.114 -8.532 40.516 1.00 26.52 56 ILE F CA 1
ATOM 7155 C C . ILE F 1 56 ? 28.214 -7.536 41.218 1.00 28.35 56 ILE F C 1
ATOM 7156 O O . ILE F 1 56 ? 27.621 -7.800 42.252 1.00 29.26 56 ILE F O 1
ATOM 7161 N N . THR F 1 57 ? 28.276 -6.273 40.771 1.00 31.15 57 THR F N 1
ATOM 7162 C CA . THR F 1 57 ? 27.426 -5.241 41.333 1.00 31.45 57 THR F CA 1
ATOM 7163 C C . THR F 1 57 ? 25.951 -5.639 41.273 1.00 28.63 57 THR F C 1
ATOM 7164 O O . THR F 1 57 ? 25.240 -5.526 42.284 1.00 32.42 57 THR F O 1
ATOM 7168 N N . GLN F 1 58 ? 25.404 -6.053 40.143 1.00 31.35 58 GLN F N 1
ATOM 7169 C CA . GLN F 1 58 ? 24.018 -6.461 40.042 1.00 34.75 58 GLN F CA 1
ATOM 7170 C C . GLN F 1 58 ? 23.693 -7.638 40.972 1.00 38.36 58 GLN F C 1
ATOM 7171 O O . GLN F 1 58 ? 22.549 -7.655 41.470 1.00 29.53 58 GLN F O 1
ATOM 7177 N N . SER F 1 59 ? 24.656 -8.517 41.270 1.00 36.28 59 SER F N 1
ATOM 7178 C CA . SER F 1 59 ? 24.409 -9.593 42.224 1.00 35.28 59 SER F CA 1
ATOM 7179 C C . SER F 1 59 ? 24.288 -9.162 43.677 1.00 37.08 59 SER F C 1
ATOM 7180 O O . SER F 1 59 ? 23.626 -9.819 44.494 1.00 36.16 59 SER F O 1
ATOM 7183 N N . LEU F 1 60 ? 25.151 -8.252 44.112 1.00 35.04 60 LEU F N 1
ATOM 7184 C CA . LEU F 1 60 ? 25.365 -7.921 45.492 1.00 35.57 60 LEU F CA 1
ATOM 7185 C C . LEU F 1 60 ? 24.568 -6.673 45.914 1.00 34.88 60 LEU F C 1
ATOM 7186 O O . LEU F 1 60 ? 24.553 -6.377 47.110 1.00 35.23 60 LEU F O 1
ATOM 7191 N N . LYS F 1 61 ? 23.974 -5.930 45.015 1.00 36.74 61 LYS F N 1
ATOM 7192 C CA . LYS F 1 61 ? 23.493 -4.580 45.314 1.00 43.40 61 LYS F CA 1
ATOM 7193 C C . LYS F 1 61 ? 22.341 -4.526 46.318 1.00 44.81 61 LYS F C 1
ATOM 7194 O O . LYS F 1 61 ? 22.175 -3.482 46.944 1.00 43.44 61 LYS F O 1
ATOM 7200 N N . ASP F 1 62 ? 21.488 -5.543 46.370 1.00 42.55 62 ASP F N 1
ATOM 7201 C CA . ASP F 1 62 ? 20.404 -5.500 47.350 1.00 49.75 62 ASP F CA 1
ATOM 7202 C C . ASP F 1 62 ? 20.816 -6.152 48.663 1.00 49.44 62 ASP F C 1
ATOM 7203 O O . ASP F 1 62 ? 19.941 -6.248 49.513 1.00 47.75 62 ASP F O 1
ATOM 7208 N N . TYR F 1 63 ? 22.060 -6.653 48.778 1.00 45.76 63 TYR F N 1
ATOM 7209 C CA . TYR F 1 63 ? 22.469 -7.197 50.064 1.00 41.14 63 TYR F CA 1
ATOM 7210 C C . TYR F 1 63 ? 22.999 -6.027 50.899 1.00 42.16 63 TYR F C 1
ATOM 7211 O O . TYR F 1 63 ? 23.177 -4.915 50.372 1.00 34.72 63 TYR F O 1
ATOM 7220 N N . ASP F 1 64 ? 22.961 -6.223 52.216 1.00 41.46 64 ASP F N 1
ATOM 7221 C CA . ASP F 1 64 ? 23.359 -5.140 53.125 1.00 47.61 64 ASP F CA 1
ATOM 7222 C C . ASP F 1 64 ? 24.871 -5.217 53.342 1.00 46.66 64 ASP F C 1
ATOM 7223 O O . ASP F 1 64 ? 25.348 -5.713 54.359 1.00 48.20 64 ASP F O 1
ATOM 7228 N N . LEU F 1 65 ? 25.637 -4.871 52.330 1.00 45.16 65 LEU F N 1
ATOM 7229 C CA . LEU F 1 65 ? 27.062 -5.241 52.278 1.00 43.90 65 LEU F CA 1
ATOM 7230 C C . LEU F 1 65 ? 27.740 -4.008 51.674 1.00 39.98 65 LEU F C 1
ATOM 7231 O O . LEU F 1 65 ? 27.257 -3.503 50.657 1.00 37.12 65 LEU F O 1
ATOM 7236 N N . THR F 1 66 ? 28.825 -3.548 52.253 1.00 39.55 66 THR F N 1
ATOM 7237 C CA . THR F 1 66 ? 29.705 -2.593 51.608 1.00 39.20 66 THR F CA 1
ATOM 7238 C C . THR F 1 66 ? 30.839 -3.337 50.892 1.00 36.52 66 THR F C 1
ATOM 7239 O O . THR F 1 66 ? 31.563 -4.126 51.521 1.00 33.37 66 THR F O 1
ATOM 7243 N N . TYR F 1 67 ? 30.819 -3.286 49.555 1.00 33.73 67 TYR F N 1
ATOM 7244 C CA . TYR F 1 67 ? 31.869 -3.939 48.776 1.00 31.97 67 TYR F CA 1
ATOM 7245 C C . TYR F 1 67 ? 32.394 -3.039 47.670 1.00 29.60 67 TYR F C 1
ATOM 7246 O O . TYR F 1 67 ? 31.787 -2.065 47.309 1.00 29.93 67 TYR F O 1
ATOM 7255 N N . TYR F 1 68 ? 33.573 -3.351 47.112 1.00 30.18 68 TYR F N 1
ATOM 7256 C CA . TYR F 1 68 ? 34.257 -2.516 46.130 1.00 29.52 68 TYR F CA 1
ATOM 7257 C C . TYR F 1 68 ? 34.767 -3.456 45.022 1.00 28.40 68 TYR F C 1
ATOM 7258 O O . TYR F 1 68 ? 35.637 -4.305 45.294 1.00 29.17 68 TYR F O 1
ATOM 7267 N N . PRO F 1 69 ? 34.090 -3.487 43.905 1.00 29.48 69 PRO F N 1
ATOM 7268 C CA . PRO F 1 69 ? 34.440 -4.374 42.815 1.00 30.87 69 PRO F CA 1
ATOM 7269 C C . PRO F 1 69 ? 35.503 -3.672 41.942 1.00 31.23 69 PRO F C 1
ATOM 7270 O O . PRO F 1 69 ? 35.143 -2.653 41.374 1.00 29.49 69 PRO F O 1
ATOM 7274 N N . ILE F 1 70 ? 36.770 -4.053 42.119 1.00 27.18 70 ILE F N 1
ATOM 7275 C CA . ILE F 1 70 ? 37.862 -3.267 41.476 1.00 26.75 70 ILE F CA 1
ATOM 7276 C C . ILE F 1 70 ? 38.699 -4.046 40.502 1.00 24.61 70 ILE F C 1
ATOM 7277 O O . ILE F 1 70 ? 39.168 -5.132 40.851 1.00 25.73 70 ILE F O 1
ATOM 7282 N N . PRO F 1 71 ? 38.737 -3.686 39.229 1.00 25.90 71 PRO F N 1
ATOM 7283 C CA . PRO F 1 71 ? 39.527 -4.353 38.198 1.00 25.93 71 PRO F CA 1
ATOM 7284 C C . PRO F 1 71 ? 41.056 -4.218 38.377 1.00 28.29 71 PRO F C 1
ATOM 7285 O O . PRO F 1 71 ? 41.568 -3.190 38.825 1.00 24.60 71 PRO F O 1
ATOM 7289 N N . ILE F 1 72 ? 41.734 -5.357 38.440 1.00 22.08 72 ILE F N 1
ATOM 7290 C CA . ILE F 1 72 ? 43.140 -5.507 38.633 1.00 24.46 72 ILE F CA 1
ATOM 7291 C C . ILE F 1 72 ? 43.784 -6.234 37.451 1.00 27.79 72 ILE F C 1
ATOM 7292 O O . ILE F 1 72 ? 43.538 -7.419 37.198 1.00 28.48 72 ILE F O 1
ATOM 7297 N N . LYS F 1 73 ? 44.621 -5.487 36.743 1.00 32.44 73 LYS F N 1
ATOM 7298 C CA . LYS F 1 73 ? 45.329 -6.034 35.550 1.00 33.26 73 LYS F CA 1
ATOM 7299 C C . LYS F 1 73 ? 46.273 -7.158 35.926 1.00 26.43 73 LYS F C 1
ATOM 7300 O O . LYS F 1 73 ? 46.845 -7.087 37.024 1.00 29.62 73 LYS F O 1
ATOM 7306 N N . ASP F 1 74 ? 46.553 -8.184 35.125 1.00 28.94 74 ASP F N 1
ATOM 7307 C CA . ASP F 1 74 ? 47.777 -9.011 35.258 1.00 30.97 74 ASP F CA 1
ATOM 7308 C C . ASP F 1 74 ? 49.002 -8.164 34.904 1.00 28.42 74 ASP F C 1
ATOM 7309 O O . ASP F 1 74 ? 48.945 -7.499 33.857 1.00 30.57 74 ASP F O 1
ATOM 7314 N N . ILE F 1 75 ? 50.011 -8.040 35.780 1.00 28.60 75 ILE F N 1
ATOM 7315 C CA . ILE F 1 75 ? 51.065 -7.047 35.523 1.00 31.36 75 ILE F CA 1
ATOM 7316 C C . ILE F 1 75 ? 52.167 -8.086 35.493 1.00 32.69 75 ILE F C 1
ATOM 7317 O O . ILE F 1 75 ? 52.005 -9.201 35.964 1.00 39.85 75 ILE F O 1
ATOM 7322 N N . GLU F 1 76 ? 53.338 -7.998 34.982 1.00 31.82 76 GLU F N 1
ATOM 7323 C CA . GLU F 1 76 ? 54.102 -9.244 35.139 1.00 44.60 76 GLU F CA 1
ATOM 7324 C C . GLU F 1 76 ? 55.257 -9.004 36.065 1.00 34.89 76 GLU F C 1
ATOM 7325 O O . GLU F 1 76 ? 56.410 -9.001 35.635 1.00 31.38 76 GLU F O 1
ATOM 7331 N N . PHE F 1 77 ? 54.913 -8.844 37.343 1.00 30.74 77 PHE F N 1
ATOM 7332 C CA . PHE F 1 77 ? 55.891 -8.378 38.285 1.00 29.80 77 PHE F CA 1
ATOM 7333 C C . PHE F 1 77 ? 55.540 -8.603 39.760 1.00 27.32 77 PHE F C 1
ATOM 7334 O O . PHE F 1 77 ? 54.952 -7.737 40.379 1.00 19.76 77 PHE F O 1
ATOM 7342 N N . ASN F 1 78 ? 55.780 -9.806 40.253 1.00 21.96 78 ASN F N 1
ATOM 7343 C CA . ASN F 1 78 ? 55.130 -10.267 41.481 1.00 22.24 78 ASN F CA 1
ATOM 7344 C C . ASN F 1 78 ? 55.581 -9.451 42.688 1.00 25.00 78 ASN F C 1
ATOM 7345 O O . ASN F 1 78 ? 54.895 -9.173 43.656 1.00 25.05 78 ASN F O 1
ATOM 7350 N N . SER F 1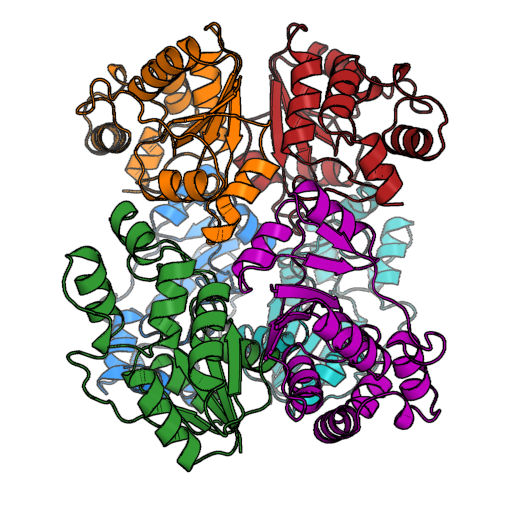 79 ? 56.812 -8.925 42.604 1.00 21.85 79 SER F N 1
ATOM 7351 C CA . SER F 1 79 ? 57.444 -8.271 43.754 1.00 25.83 79 SER F CA 1
ATOM 7352 C C . SER F 1 79 ? 56.812 -6.921 43.998 1.00 20.22 79 SER F C 1
ATOM 7353 O O . SER F 1 79 ? 56.939 -6.342 45.060 1.00 23.61 79 SER F O 1
ATOM 7356 N N . ILE F 1 80 ? 56.100 -6.320 43.034 1.00 24.03 80 ILE F N 1
ATOM 7357 C CA . ILE F 1 80 ? 55.413 -5.040 43.234 1.00 21.08 80 ILE F CA 1
ATOM 7358 C C . ILE F 1 80 ? 53.883 -5.216 43.282 1.00 22.68 80 ILE F C 1
ATOM 7359 O O . ILE F 1 80 ? 53.173 -4.239 43.208 1.00 23.23 80 ILE F O 1
ATOM 7364 N N . TRP F 1 81 ? 53.422 -6.451 43.172 1.00 21.35 81 TRP F N 1
ATOM 7365 C CA . TRP F 1 81 ? 52.031 -6.745 42.907 1.00 21.94 81 TRP F CA 1
ATOM 7366 C C . TRP F 1 81 ? 51.217 -6.320 44.122 1.00 22.91 81 TRP F C 1
ATOM 7367 O O . TRP F 1 81 ? 50.167 -5.763 43.902 1.00 24.04 81 TRP F O 1
ATOM 7378 N N . VAL F 1 82 ? 51.685 -6.577 45.378 1.00 20.14 82 VAL F N 1
ATOM 7379 C CA . VAL F 1 82 ? 50.927 -6.099 46.503 1.00 21.30 82 VAL F CA 1
ATOM 7380 C C . VAL F 1 82 ? 50.735 -4.566 46.557 1.00 27.96 82 VAL F C 1
ATOM 7381 O O . VAL F 1 82 ? 49.628 -4.088 46.781 1.00 21.66 82 VAL F O 1
ATOM 7385 N N . SER F 1 83 ? 51.771 -3.833 46.187 1.00 21.99 83 SER F N 1
ATOM 7386 C CA . SER F 1 83 ? 51.645 -2.363 46.128 1.00 25.14 83 SER F CA 1
ATOM 7387 C C . SER F 1 83 ? 50.717 -1.894 45.025 1.00 22.08 83 SER F C 1
ATOM 7388 O O . SER F 1 83 ? 49.969 -0.932 45.200 1.00 23.63 83 SER F O 1
ATOM 7391 N N . TYR F 1 84 ? 50.768 -2.533 43.853 1.00 21.89 84 TYR F N 1
ATOM 7392 C CA . TYR F 1 84 ? 49.838 -2.254 42.766 1.00 21.71 84 TYR F CA 1
ATOM 7393 C C . TYR F 1 84 ? 48.399 -2.482 43.252 1.00 24.90 84 TYR F C 1
ATOM 7394 O O . TYR F 1 84 ? 47.535 -1.653 42.987 1.00 23.35 84 TYR F O 1
ATOM 7403 N N . VAL F 1 85 ? 48.166 -3.687 43.828 1.00 22.59 85 VAL F N 1
ATOM 7404 C CA . VAL F 1 85 ? 46.760 -3.813 44.406 1.00 23.24 85 VAL F CA 1
ATOM 7405 C C . VAL F 1 85 ? 46.447 -2.700 45.406 1.00 25.56 85 VAL F C 1
ATOM 7406 O O . VAL F 1 85 ? 45.292 -2.231 45.397 1.00 25.00 85 VAL F O 1
ATOM 7410 N N . GLU F 1 86 ? 47.331 -2.489 46.392 1.00 22.39 86 GLU F N 1
ATOM 7411 C CA . GLU F 1 86 ? 47.104 -1.374 47.337 1.00 30.12 86 GLU F CA 1
ATOM 7412 C C . GLU F 1 86 ? 46.834 -0.010 46.719 1.00 25.13 86 GLU F C 1
ATOM 7413 O O . GLU F 1 86 ? 45.944 0.715 47.193 1.00 26.20 86 GLU F O 1
ATOM 7419 N N . SER F 1 87 ? 47.362 0.273 45.537 1.00 24.66 87 SER F N 1
ATOM 7420 C CA . SER F 1 87 ? 47.262 1.575 44.861 1.00 24.55 87 SER F CA 1
ATOM 7421 C C . SER F 1 87 ? 45.750 1.758 44.507 1.00 22.73 87 SER F C 1
ATOM 7422 O O . SER F 1 87 ? 45.251 2.851 44.370 1.00 22.60 87 SER F O 1
ATOM 7425 N N . LEU F 1 88 ? 45.194 0.651 44.013 1.00 21.46 88 LEU F N 1
ATOM 7426 C CA . LEU F 1 88 ? 43.857 0.635 43.411 1.00 26.06 88 LEU F CA 1
ATOM 7427 C C . LEU F 1 88 ? 42.724 0.404 44.414 1.00 23.33 88 LEU F C 1
ATOM 7428 O O . LEU F 1 88 ? 41.580 0.392 43.957 1.00 22.19 88 LEU F O 1
ATOM 7433 N N . THR F 1 89 ? 42.968 0.096 45.665 1.00 23.15 89 THR F N 1
ATOM 7434 C CA . THR F 1 89 ? 41.928 -0.376 46.579 1.00 25.72 89 THR F CA 1
ATOM 7435 C C . THR F 1 89 ? 41.919 0.492 47.823 1.00 28.22 89 THR F C 1
ATOM 7436 O O . THR F 1 89 ? 42.904 1.082 48.208 1.00 24.50 89 THR F O 1
ATOM 7440 N N . PRO F 1 90 ? 40.776 0.640 48.529 1.00 29.71 90 PRO F N 1
ATOM 7441 C CA . PRO F 1 90 ? 40.773 1.047 49.940 1.00 28.70 90 PRO F CA 1
ATOM 7442 C C . PRO F 1 90 ? 41.697 0.265 50.837 1.00 29.54 90 PRO F C 1
ATOM 7443 O O . PRO F 1 90 ? 41.850 -0.947 50.653 1.00 33.33 90 PRO F O 1
ATOM 7447 N N . PRO F 1 91 ? 42.388 0.863 51.805 1.00 28.81 91 PRO F N 1
ATOM 7448 C CA . PRO F 1 91 ? 43.118 0.122 52.800 1.00 30.15 91 PRO F CA 1
ATOM 7449 C C . PRO F 1 91 ? 42.312 -1.077 53.299 1.00 29.50 91 PRO F C 1
ATOM 7450 O O . PRO F 1 91 ? 41.101 -1.028 53.598 1.00 28.89 91 PRO F O 1
ATOM 7454 N N . PHE F 1 92 ? 43.052 -2.145 53.549 1.00 31.71 92 PHE F N 1
ATOM 7455 C CA . PHE F 1 92 ? 42.410 -3.391 54.023 1.00 29.20 92 PHE F CA 1
ATOM 7456 C C . PHE F 1 92 ? 43.416 -4.085 54.937 1.00 34.14 92 PHE F C 1
ATOM 7457 O O . PHE F 1 92 ? 44.626 -3.785 54.888 1.00 30.17 92 PHE F O 1
ATOM 7465 N N . ASP F 1 93 ? 42.963 -5.146 55.593 1.00 36.14 93 ASP F N 1
ATOM 7466 C CA . ASP F 1 93 ? 43.502 -5.695 56.805 1.00 35.03 93 ASP F CA 1
ATOM 7467 C C . ASP F 1 93 ? 43.680 -7.206 56.679 1.00 34.99 93 ASP F C 1
ATOM 7468 O O . ASP F 1 93 ? 44.745 -7.745 56.976 1.00 38.29 93 ASP F O 1
ATOM 7473 N N . ILE F 1 94 ? 42.751 -7.895 56.029 1.00 34.00 94 ILE F N 1
ATOM 7474 C CA . ILE F 1 94 ? 42.768 -9.351 55.958 1.00 32.57 94 ILE F CA 1
ATOM 7475 C C . ILE F 1 94 ? 42.595 -9.706 54.454 1.00 34.28 94 ILE F C 1
ATOM 7476 O O . ILE F 1 94 ? 41.723 -9.191 53.746 1.00 33.65 94 ILE F O 1
ATOM 7481 N N . VAL F 1 95 ? 43.255 -10.774 54.060 1.00 28.56 95 VAL F N 1
ATOM 7482 C CA . VAL F 1 95 ? 43.199 -11.234 52.672 1.00 28.91 95 VAL F CA 1
ATOM 7483 C C . VAL F 1 95 ? 42.633 -12.671 52.813 1.00 27.06 95 VAL F C 1
ATOM 7484 O O . VAL F 1 95 ? 43.058 -13.408 53.724 1.00 24.68 95 VAL F O 1
ATOM 7488 N N . TYR F 1 96 ? 41.668 -12.992 51.962 1.00 26.40 96 TYR F N 1
ATOM 7489 C CA . TYR F 1 96 ? 41.163 -14.351 51.895 1.00 30.35 96 TYR F CA 1
ATOM 7490 C C . TYR F 1 96 ? 41.653 -15.041 50.637 1.00 32.54 96 TYR F C 1
ATOM 7491 O O . TYR F 1 96 ? 41.142 -14.748 49.566 1.00 32.47 96 TYR F O 1
ATOM 7500 N N . SER F 1 97 ? 42.588 -15.989 50.781 1.00 32.23 97 SER F N 1
ATOM 7501 C CA . SER F 1 97 ? 43.108 -16.648 49.608 1.00 32.27 97 SER F CA 1
ATOM 7502 C C . SER F 1 97 ? 43.601 -18.044 49.953 1.00 30.76 97 SER F C 1
ATOM 7503 O O . SER F 1 97 ? 44.221 -18.142 51.004 1.00 33.86 97 SER F O 1
ATOM 7506 N N . GLY F 1 98 ? 43.406 -19.008 49.101 1.00 30.13 98 GLY F N 1
ATOM 7507 C CA . GLY F 1 98 ? 44.020 -20.311 49.217 1.00 36.63 98 GLY F CA 1
ATOM 7508 C C . GLY F 1 98 ? 45.191 -20.442 48.230 1.00 37.61 98 GLY F C 1
ATOM 7509 O O . GLY F 1 98 ? 45.747 -21.540 48.143 1.00 38.04 98 GLY F O 1
ATOM 7510 N N . ASN F 1 99 ? 45.431 -19.410 47.426 1.00 35.29 99 ASN F N 1
ATOM 7511 C CA . ASN F 1 99 ? 46.431 -19.508 46.362 1.00 33.13 99 ASN F CA 1
ATOM 7512 C C . ASN F 1 99 ? 47.825 -19.260 46.937 1.00 32.45 99 ASN F C 1
ATOM 7513 O O . ASN F 1 99 ? 48.135 -18.344 47.720 1.00 32.47 99 ASN F O 1
ATOM 7518 N N . PRO F 1 100 ? 48.743 -20.209 46.755 1.00 31.74 100 PRO F N 1
ATOM 7519 C CA . PRO F 1 100 ? 50.092 -20.145 47.288 1.00 32.33 100 PRO F CA 1
ATOM 7520 C C . PRO F 1 100 ? 50.869 -18.862 47.024 1.00 29.73 100 PRO F C 1
ATOM 7521 O O . PRO F 1 100 ? 51.443 -18.264 47.958 1.00 31.50 100 PRO F O 1
ATOM 7525 N N . LEU F 1 101 ? 50.983 -18.390 45.824 1.00 27.73 101 LEU F N 1
ATOM 7526 C CA . LEU F 1 101 ? 51.519 -17.094 45.462 1.00 28.03 101 LEU F CA 1
ATOM 7527 C C . LEU F 1 101 ? 50.820 -15.938 46.129 1.00 27.18 101 LEU F C 1
ATOM 7528 O O . LEU F 1 101 ? 51.565 -15.165 46.713 1.00 26.16 101 LEU F O 1
ATOM 7533 N N . VAL F 1 102 ? 49.468 -15.774 46.067 1.00 28.54 102 VAL F N 1
ATOM 7534 C CA . VAL F 1 102 ? 48.874 -14.574 46.651 1.00 26.68 102 VAL F CA 1
ATOM 7535 C C . VAL F 1 102 ? 49.208 -14.554 48.140 1.00 27.66 102 VAL F C 1
ATOM 7536 O O . VAL F 1 102 ? 49.614 -13.541 48.743 1.00 24.83 102 VAL F O 1
ATOM 7540 N N . ARG F 1 103 ? 49.277 -15.745 48.715 1.00 22.96 103 ARG F N 1
ATOM 7541 C CA . ARG F 1 103 ? 49.490 -15.891 50.161 1.00 29.82 103 ARG F CA 1
ATOM 7542 C C . ARG F 1 103 ? 50.929 -15.534 50.524 1.00 27.71 103 ARG F C 1
ATOM 7543 O O . ARG F 1 103 ? 51.230 -14.838 51.481 1.00 28.81 103 ARG F O 1
ATOM 7551 N N . VAL F 1 104 ? 51.870 -16.061 49.735 1.00 26.33 104 VAL F N 1
ATOM 7552 C CA . VAL F 1 104 ? 53.274 -15.648 49.962 1.00 25.86 104 VAL F CA 1
ATOM 7553 C C . VAL F 1 104 ? 53.450 -14.146 49.755 1.00 26.15 104 VAL F C 1
ATOM 7554 O O . VAL F 1 104 ? 54.096 -13.578 50.639 1.00 25.45 104 VAL F O 1
ATOM 7558 N N . LEU F 1 105 ? 52.841 -13.516 48.756 1.00 24.95 105 LEU F N 1
ATOM 7559 C CA . LEU F 1 105 ? 53.194 -12.092 48.501 1.00 25.70 105 LEU F CA 1
ATOM 7560 C C . LEU F 1 105 ? 52.663 -11.213 49.632 1.00 28.57 105 LEU F C 1
ATOM 7561 O O . LEU F 1 105 ? 53.279 -10.200 50.024 1.00 25.69 105 LEU F O 1
ATOM 7566 N N . PHE F 1 106 ? 51.462 -11.552 50.132 1.00 24.55 106 PHE F N 1
ATOM 7567 C CA . PHE F 1 106 ? 50.837 -10.737 51.156 1.00 23.45 106 PHE F CA 1
ATOM 7568 C C . PHE F 1 106 ? 51.422 -10.971 52.551 1.00 25.86 106 PHE F C 1
ATOM 7569 O O . PHE F 1 106 ? 51.734 -9.963 53.239 1.00 25.54 106 PHE F O 1
ATOM 7577 N N . GLU F 1 107 ? 51.796 -12.212 52.832 1.00 26.08 107 GLU F N 1
ATOM 7578 C CA . GLU F 1 107 ? 52.412 -12.521 54.124 1.00 32.86 107 GLU F CA 1
ATOM 7579 C C . GLU F 1 107 ? 53.799 -11.929 54.248 1.00 32.28 107 GLU F C 1
ATOM 7580 O O . GLU F 1 107 ? 54.108 -11.387 55.316 1.00 26.27 107 GLU F O 1
ATOM 7586 N N . GLU F 1 108 ? 54.557 -11.888 53.131 1.00 28.39 108 GLU F N 1
ATOM 7587 C CA . GLU F 1 108 ? 55.877 -11.210 53.221 1.00 27.86 108 GLU F CA 1
ATOM 7588 C C . GLU F 1 108 ? 55.654 -9.719 53.407 1.00 27.98 108 GLU F C 1
ATOM 7589 O O . GLU F 1 108 ? 56.516 -9.047 53.928 1.00 29.01 108 GLU F O 1
ATOM 7595 N N . ARG F 1 109 ? 54.521 -9.121 53.093 1.00 29.79 109 ARG F N 1
ATOM 7596 C CA . ARG F 1 109 ? 54.297 -7.703 53.396 1.00 31.15 109 ARG F CA 1
ATOM 7597 C C . ARG F 1 109 ? 53.626 -7.499 54.759 1.00 33.67 109 ARG F C 1
ATOM 7598 O O . ARG F 1 109 ? 53.137 -6.395 55.039 1.00 31.60 109 ARG F O 1
ATOM 7606 N N . GLY F 1 110 ? 53.486 -8.575 55.551 1.00 34.22 110 GLY F N 1
ATOM 7607 C CA . GLY F 1 110 ? 52.897 -8.373 56.892 1.00 33.12 110 GLY F CA 1
ATOM 7608 C C . GLY F 1 110 ? 51.397 -8.530 56.941 1.00 36.14 110 GLY F C 1
ATOM 7609 O O . GLY F 1 110 ? 50.850 -8.289 58.043 1.00 38.42 110 GLY F O 1
ATOM 7610 N N . TYR F 1 111 ? 50.668 -8.883 55.859 1.00 31.03 111 TYR F N 1
ATOM 7611 C CA . TYR F 1 111 ? 49.206 -9.008 56.027 1.00 32.99 111 TYR F CA 1
ATOM 7612 C C . TYR F 1 111 ? 48.840 -10.363 56.643 1.00 32.88 111 TYR F C 1
ATOM 7613 O O . TYR F 1 111 ? 49.522 -11.355 56.346 1.00 34.68 111 TYR F O 1
ATOM 7622 N N . GLU F 1 112 ? 47.689 -10.422 57.292 1.00 32.61 112 GLU F N 1
ATOM 7623 C CA . GLU F 1 112 ? 47.063 -11.698 57.638 1.00 35.25 112 GLU F CA 1
ATOM 7624 C C . GLU F 1 112 ? 46.423 -12.282 56.372 1.00 35.28 112 GLU F C 1
ATOM 7625 O O . GLU F 1 112 ? 45.593 -11.617 55.750 1.00 32.19 112 GLU F O 1
ATOM 7631 N N . VAL F 1 113 ? 46.556 -13.591 56.216 1.00 33.11 113 VAL F N 1
ATOM 7632 C CA . VAL F 1 113 ? 45.923 -14.331 55.154 1.00 35.37 113 VAL F CA 1
ATOM 7633 C C . VAL F 1 113 ? 45.129 -15.522 55.734 1.00 38.54 113 VAL F C 1
ATOM 7634 O O . VAL F 1 113 ? 45.630 -16.285 56.572 1.00 38.03 113 VAL F O 1
ATOM 7638 N N . LYS F 1 114 ? 43.892 -15.668 55.313 1.00 39.00 114 LYS F N 1
ATOM 7639 C CA . LYS F 1 114 ? 43.043 -16.771 55.705 1.00 44.89 114 LYS F CA 1
ATOM 7640 C C . LYS F 1 114 ? 42.501 -17.521 54.484 1.00 44.78 114 LYS F C 1
ATOM 7641 O O . LYS F 1 114 ? 42.236 -16.861 53.484 1.00 38.48 114 LYS F O 1
ATOM 7647 N N . ARG F 1 115 ? 42.364 -18.834 54.650 1.00 45.67 115 ARG F N 1
ATOM 7648 C CA . ARG F 1 115 ? 41.770 -19.635 53.579 1.00 51.01 115 ARG F CA 1
ATOM 7649 C C . ARG F 1 115 ? 40.242 -19.548 53.674 1.00 50.35 115 ARG F C 1
ATOM 7650 O O . ARG F 1 115 ? 39.763 -19.914 54.722 1.00 47.98 115 ARG F O 1
ATOM 7658 N N . PRO F 1 116 ? 39.583 -19.225 52.593 1.00 51.00 116 PRO F N 1
ATOM 7659 C CA . PRO F 1 116 ? 38.120 -19.159 52.622 1.00 52.71 116 PRO F CA 1
ATOM 7660 C C . PRO F 1 116 ? 37.580 -20.588 52.553 1.00 51.10 116 PRO F C 1
ATOM 7661 O O . PRO F 1 116 ? 38.310 -21.487 52.115 1.00 42.42 116 PRO F O 1
ATOM 7665 N N . GLU F 1 117 ? 36.335 -20.783 52.960 1.00 51.69 117 GLU F N 1
ATOM 7666 C CA . GLU F 1 117 ? 35.644 -22.066 52.791 1.00 53.62 117 GLU F CA 1
ATOM 7667 C C . GLU F 1 117 ? 35.255 -22.312 51.334 1.00 49.83 117 GLU F C 1
ATOM 7668 O O . GLU F 1 117 ? 34.894 -21.342 50.660 1.00 50.80 117 GLU F O 1
ATOM 7674 N N . MET F 1 118 ? 35.360 -23.503 50.782 1.00 48.49 118 MET F N 1
ATOM 7675 C CA . MET F 1 118 ? 34.771 -23.838 49.506 1.00 51.30 118 MET F CA 1
ATOM 7676 C C . MET F 1 118 ? 33.353 -24.421 49.682 1.00 50.30 118 MET F C 1
ATOM 7677 O O . MET F 1 118 ? 33.199 -25.354 50.467 1.00 48.32 118 MET F O 1
ATOM 7682 N N . PHE F 1 119 ? 32.472 -24.064 48.767 1.00 45.18 119 PHE F N 1
ATOM 7683 C CA . PHE F 1 119 ? 31.070 -24.462 48.876 1.00 43.97 119 PHE F CA 1
ATOM 7684 C C . PHE F 1 119 ? 30.755 -25.193 47.579 1.00 40.50 119 PHE F C 1
ATOM 7685 O O . PHE F 1 119 ? 31.069 -24.679 46.509 1.00 36.07 119 PHE F O 1
ATOM 7693 N N . ASN F 1 120 ? 30.431 -26.485 47.630 1.00 37.61 120 ASN F N 1
ATOM 7694 C CA . ASN F 1 120 ? 29.876 -27.170 46.476 1.00 36.79 120 ASN F CA 1
ATOM 7695 C C . ASN F 1 120 ? 30.758 -27.065 45.230 1.00 38.04 120 ASN F C 1
ATOM 7696 O O . ASN F 1 120 ? 30.269 -26.925 44.069 1.00 31.71 120 ASN F O 1
ATOM 7701 N N . ARG F 1 121 ? 32.058 -27.308 45.380 1.00 40.01 121 ARG F N 1
ATOM 7702 C CA . ARG F 1 121 ? 33.037 -27.067 44.377 1.00 44.58 121 ARG F CA 1
ATOM 7703 C C . ARG F 1 121 ? 32.903 -27.889 43.109 1.00 47.53 121 ARG F C 1
ATOM 7704 O O . ARG F 1 121 ? 33.447 -27.501 42.068 1.00 44.10 121 ARG F O 1
ATOM 7712 N N . LYS F 1 122 ? 32.205 -29.023 43.097 1.00 46.71 122 LYS F N 1
ATOM 7713 C CA . LYS F 1 122 ? 32.011 -29.746 41.852 1.00 52.32 122 LYS F CA 1
ATOM 7714 C C . LYS F 1 122 ? 31.040 -29.006 40.944 1.00 49.61 122 LYS F C 1
ATOM 7715 O O . LYS F 1 122 ? 30.945 -29.373 39.745 1.00 44.92 122 LYS F O 1
ATOM 7721 N N . GLU F 1 123 ? 30.319 -28.000 41.391 1.00 44.00 123 GLU F N 1
ATOM 7722 C CA . GLU F 1 123 ? 29.345 -27.303 40.557 1.00 43.17 123 GLU F CA 1
ATOM 7723 C C . GLU F 1 123 ? 29.741 -25.816 40.476 1.00 38.02 123 GLU F C 1
ATOM 7724 O O . GLU F 1 123 ? 29.589 -25.149 39.458 1.00 34.90 123 GLU F O 1
ATOM 7730 N N . TYR F 1 124 ? 30.096 -25.262 41.619 1.00 34.06 124 TYR F N 1
ATOM 7731 C CA . TYR F 1 124 ? 30.304 -23.811 41.774 1.00 33.60 124 TYR F CA 1
ATOM 7732 C C . TYR F 1 124 ? 31.776 -23.534 41.433 1.00 30.85 124 TYR F C 1
ATOM 7733 O O . TYR F 1 124 ? 32.634 -23.411 42.304 1.00 28.40 124 TYR F O 1
ATOM 7742 N N . SER F 1 125 ? 32.036 -23.419 40.161 1.00 28.49 125 SER F N 1
ATOM 7743 C CA . SER F 1 125 ? 33.380 -23.368 39.561 1.00 30.07 125 SER F CA 1
ATOM 7744 C C . SER F 1 125 ? 33.258 -22.763 38.181 1.00 27.19 125 SER F C 1
ATOM 7745 O O . SER F 1 125 ? 32.445 -23.137 37.327 1.00 26.98 125 SER F O 1
ATOM 7748 N N . GLY F 1 126 ? 33.911 -21.605 37.972 1.00 31.60 126 GLY F N 1
ATOM 7749 C CA . GLY F 1 126 ? 33.868 -20.978 36.649 1.00 27.14 126 GLY F CA 1
ATOM 7750 C C . GLY F 1 126 ? 34.147 -22.038 35.599 1.00 28.80 126 GLY F C 1
ATOM 7751 O O . GLY F 1 126 ? 33.461 -22.095 34.576 1.00 27.54 126 GLY F O 1
ATOM 7752 N N . THR F 1 127 ? 35.251 -22.771 35.752 1.00 29.58 127 THR F N 1
ATOM 7753 C CA . THR F 1 127 ? 35.590 -23.813 34.787 1.00 33.90 127 THR F CA 1
ATOM 7754 C C . THR F 1 127 ? 34.458 -24.768 34.490 1.00 33.20 127 THR F C 1
ATOM 7755 O O . THR F 1 127 ? 34.149 -24.973 33.307 1.00 29.35 127 THR F O 1
ATOM 7759 N N . GLU F 1 128 ? 33.775 -25.232 35.513 1.00 28.92 128 GLU F N 1
ATOM 7760 C CA . GLU F 1 128 ? 32.615 -26.133 35.284 1.00 32.83 128 GLU F CA 1
ATOM 7761 C C . GLU F 1 128 ? 31.419 -25.475 34.610 1.00 30.36 128 GLU F C 1
ATOM 7762 O O . GLU F 1 128 ? 30.844 -25.939 33.632 1.00 27.20 128 GLU F O 1
ATOM 7768 N N . ILE F 1 129 ? 31.206 -24.173 35.000 1.00 30.81 129 ILE F N 1
ATOM 7769 C CA . ILE F 1 129 ? 30.147 -23.373 34.361 1.00 28.59 129 ILE F CA 1
ATOM 7770 C C . ILE F 1 129 ? 30.357 -23.245 32.862 1.00 30.89 129 ILE F C 1
ATOM 7771 O O . ILE F 1 129 ? 29.417 -23.343 32.056 1.00 27.80 129 ILE F O 1
ATOM 7776 N N . ARG F 1 130 ? 31.534 -22.742 32.478 1.00 28.82 130 ARG F N 1
ATOM 7777 C CA . ARG F 1 130 ? 31.857 -22.473 31.073 1.00 29.19 130 ARG F CA 1
ATOM 7778 C C . ARG F 1 130 ? 31.709 -23.795 30.313 1.00 27.13 130 ARG F C 1
ATOM 7779 O O . ARG F 1 130 ? 31.452 -23.808 29.101 1.00 26.80 130 ARG F O 1
ATOM 7787 N N . ARG F 1 131 ? 32.250 -24.858 30.934 1.00 32.83 131 ARG F N 1
ATOM 7788 C CA . ARG F 1 131 ? 32.136 -26.176 30.238 1.00 34.01 131 ARG F CA 1
ATOM 7789 C C . ARG F 1 131 ? 30.696 -26.550 29.945 1.00 28.27 131 ARG F C 1
ATOM 7790 O O . ARG F 1 131 ? 30.415 -26.965 28.825 1.00 31.06 131 ARG F O 1
ATOM 7798 N N . ARG F 1 132 ? 29.785 -26.378 30.882 1.00 29.70 132 ARG F N 1
ATOM 7799 C CA . ARG F 1 132 ? 28.344 -26.578 30.564 1.00 32.79 132 ARG F CA 1
ATOM 7800 C C . ARG F 1 132 ? 27.780 -25.600 29.554 1.00 36.65 132 ARG F C 1
ATOM 7801 O O . ARG F 1 132 ? 27.037 -26.063 28.683 1.00 35.48 132 ARG F O 1
ATOM 7809 N N . MET F 1 133 ? 28.175 -24.288 29.630 1.00 31.47 133 MET F N 1
ATOM 7810 C CA . MET F 1 133 ? 27.667 -23.357 28.611 1.00 31.50 133 MET F CA 1
ATOM 7811 C C . MET F 1 133 ? 28.061 -23.854 27.226 1.00 33.59 133 MET F C 1
ATOM 7812 O O . MET F 1 133 ? 27.373 -23.568 26.229 1.00 32.98 133 MET F O 1
ATOM 7817 N N . LEU F 1 134 ? 29.246 -24.445 27.069 1.00 29.32 134 LEU F N 1
ATOM 7818 C CA . LEU F 1 134 ? 29.712 -24.884 25.782 1.00 31.16 134 LEU F CA 1
ATOM 7819 C C . LEU F 1 134 ? 28.912 -26.132 25.339 1.00 35.93 134 LEU F C 1
ATOM 7820 O O . LEU F 1 134 ? 28.821 -26.419 24.142 1.00 34.05 134 LEU F O 1
ATOM 7825 N N . ASN F 1 135 ? 28.684 -27.039 26.281 1.00 33.95 135 ASN F N 1
ATOM 7826 C CA . ASN F 1 135 ? 28.185 -28.374 25.818 1.00 38.32 135 ASN F CA 1
ATOM 7827 C C . ASN F 1 135 ? 26.674 -28.499 25.901 1.00 39.14 135 ASN F C 1
ATOM 7828 O O . ASN F 1 135 ? 26.136 -29.588 25.684 1.00 36.78 135 ASN F O 1
ATOM 7833 N N . GLY F 1 136 ? 25.979 -27.415 26.231 1.00 38.45 136 GLY F N 1
ATOM 7834 C CA . GLY F 1 136 ? 24.503 -27.491 26.177 1.00 39.63 136 GLY F CA 1
ATOM 7835 C C . GLY F 1 136 ? 23.946 -27.928 27.519 1.00 39.21 136 GLY F C 1
ATOM 7836 O O . GLY F 1 136 ? 22.713 -28.096 27.629 1.00 42.78 136 GLY F O 1
ATOM 7837 N N . GLU F 1 137 ? 24.733 -28.033 28.575 1.00 39.91 137 GLU F N 1
ATOM 7838 C CA . GLU F 1 137 ? 24.163 -28.518 29.852 1.00 41.52 137 GLU F CA 1
ATOM 7839 C C . GLU F 1 137 ? 23.637 -27.354 30.668 1.00 44.65 137 GLU F C 1
ATOM 7840 O O . GLU F 1 137 ? 23.978 -26.230 30.304 1.00 42.21 137 GLU F O 1
ATOM 7846 N N . LYS F 1 138 ? 22.827 -27.549 31.692 1.00 46.54 138 LYS F N 1
ATOM 7847 C CA . LYS F 1 138 ? 21.977 -26.474 32.208 1.00 53.79 138 LYS F CA 1
ATOM 7848 C C . LYS F 1 138 ? 22.544 -25.759 33.433 1.00 55.51 138 LYS F C 1
ATOM 7849 O O . LYS F 1 138 ? 22.301 -26.083 34.599 1.00 62.68 138 LYS F O 1
ATOM 7855 N N . TRP F 1 139 ? 23.247 -24.663 33.225 1.00 47.74 139 TRP F N 1
ATOM 7856 C CA . TRP F 1 139 ? 24.036 -23.909 34.164 1.00 41.15 139 TRP F CA 1
ATOM 7857 C C . TRP F 1 139 ? 23.438 -22.731 34.944 1.00 41.08 139 TRP F C 1
ATOM 7858 O O . TRP F 1 139 ? 23.989 -22.351 36.007 1.00 35.41 139 TRP F O 1
ATOM 7869 N N . GLU F 1 140 ? 22.202 -22.298 34.653 1.00 42.25 140 GLU F N 1
ATOM 7870 C CA . GLU F 1 140 ? 21.735 -21.020 35.200 1.00 43.32 140 GLU F CA 1
ATOM 7871 C C . GLU F 1 140 ? 21.521 -21.137 36.692 1.00 37.34 140 GLU F C 1
ATOM 7872 O O . GLU F 1 140 ? 21.710 -20.120 37.376 1.00 35.39 140 GLU F O 1
ATOM 7878 N N . HIS F 1 141 ? 21.356 -22.373 37.159 1.00 33.21 141 HIS F N 1
ATOM 7879 C CA . HIS F 1 141 ? 21.056 -22.513 38.604 1.00 35.10 141 HIS F CA 1
ATOM 7880 C C . HIS F 1 141 ? 22.320 -22.392 39.435 1.00 31.97 141 HIS F C 1
ATOM 7881 O O . HIS F 1 141 ? 22.293 -22.388 40.665 1.00 33.83 141 HIS F O 1
ATOM 7888 N N . LEU F 1 142 ? 23.470 -22.275 38.785 1.00 32.26 142 LEU F N 1
ATOM 7889 C CA . LEU F 1 142 ? 24.770 -22.243 39.401 1.00 32.62 142 LEU F CA 1
ATOM 7890 C C . LEU F 1 142 ? 25.242 -20.828 39.726 1.00 33.24 142 LEU F C 1
ATOM 7891 O O . LEU F 1 142 ? 26.285 -20.683 40.378 1.00 31.46 142 LEU F O 1
ATOM 7896 N N . VAL F 1 143 ? 24.642 -19.837 39.082 1.00 30.82 143 VAL F N 1
ATOM 7897 C CA . VAL F 1 143 ? 24.983 -18.423 39.314 1.00 30.68 143 VAL F CA 1
ATOM 7898 C C . VAL F 1 143 ? 23.741 -17.631 39.756 1.00 33.99 143 VAL F C 1
ATOM 7899 O O . VAL F 1 143 ? 22.610 -18.037 39.492 1.00 31.05 143 VAL F O 1
ATOM 7903 N N . PRO F 1 144 ? 23.954 -16.444 40.311 1.00 37.48 144 PRO F N 1
ATOM 7904 C CA . PRO F 1 144 ? 22.845 -15.569 40.706 1.00 35.05 144 PRO F CA 1
ATOM 7905 C C . PRO F 1 144 ? 22.037 -15.233 39.489 1.00 35.56 144 PRO F C 1
ATOM 7906 O O . PRO F 1 144 ? 22.598 -15.004 38.386 1.00 34.04 144 PRO F O 1
ATOM 7910 N N . LYS F 1 145 ? 20.718 -15.046 39.666 1.00 38.06 145 LYS F N 1
ATOM 7911 C CA . LYS F 1 145 ? 19.857 -14.548 38.605 1.00 35.04 145 LYS F CA 1
ATOM 7912 C C . LYS F 1 145 ? 20.407 -13.312 37.947 1.00 28.76 145 LYS F C 1
ATOM 7913 O O . LYS F 1 145 ? 20.269 -13.143 36.725 1.00 28.61 145 LYS F O 1
ATOM 7919 N N . ALA F 1 146 ? 20.883 -12.338 38.715 1.00 29.80 146 ALA F N 1
ATOM 7920 C CA . ALA F 1 146 ? 21.506 -11.152 38.102 1.00 31.05 146 ALA F CA 1
ATOM 7921 C C . ALA F 1 146 ? 22.582 -11.517 37.080 1.00 33.09 146 ALA F C 1
ATOM 7922 O O . ALA F 1 146 ? 22.646 -10.849 36.057 1.00 31.07 146 ALA F O 1
ATOM 7924 N N . VAL F 1 147 ? 23.408 -12.540 37.379 1.00 32.55 147 VAL F N 1
ATOM 7925 C CA . VAL F 1 147 ? 24.434 -12.946 36.395 1.00 29.39 147 VAL F CA 1
ATOM 7926 C C . VAL F 1 147 ? 23.804 -13.513 35.158 1.00 30.89 147 VAL F C 1
ATOM 7927 O O . VAL F 1 147 ? 24.316 -13.287 34.062 1.00 26.93 147 VAL F O 1
ATOM 7931 N N . VAL F 1 148 ? 22.799 -14.377 35.285 1.00 31.58 148 VAL F N 1
ATOM 7932 C CA . VAL F 1 148 ? 22.033 -14.866 34.142 1.00 33.30 148 VAL F CA 1
ATOM 7933 C C . VAL F 1 148 ? 21.550 -13.731 33.242 1.00 33.42 148 VAL F C 1
ATOM 7934 O O . VAL F 1 148 ? 21.774 -13.691 32.013 1.00 32.67 148 VAL F O 1
ATOM 7938 N N . ASP F 1 149 ? 20.759 -12.842 33.816 1.00 38.55 149 ASP F N 1
ATOM 7939 C CA . ASP F 1 149 ? 20.454 -11.550 33.149 1.00 39.68 149 ASP F CA 1
ATOM 7940 C C . ASP F 1 149 ? 21.631 -11.020 32.342 1.00 37.59 149 ASP F C 1
ATOM 7941 O O . ASP F 1 149 ? 21.587 -10.699 31.128 1.00 34.32 149 ASP F O 1
ATOM 7946 N N . VAL F 1 150 ? 22.741 -10.717 33.029 1.00 37.71 150 VAL F N 1
ATOM 7947 C CA . VAL F 1 150 ? 23.855 -10.016 32.365 1.00 36.00 150 VAL F CA 1
ATOM 7948 C C . VAL F 1 150 ? 24.309 -10.841 31.176 1.00 32.45 150 VAL F C 1
ATOM 7949 O O . VAL F 1 150 ? 24.385 -10.426 30.018 1.00 32.92 150 VAL F O 1
ATOM 7953 N N . ILE F 1 151 ? 24.553 -12.161 31.387 1.00 29.71 151 ILE F N 1
ATOM 7954 C CA . ILE F 1 151 ? 25.024 -13.057 30.362 1.00 29.90 151 ILE F CA 1
ATOM 7955 C C . ILE F 1 151 ? 24.141 -13.151 29.136 1.00 34.95 151 ILE F C 1
ATOM 7956 O O . ILE F 1 151 ? 24.603 -13.143 27.973 1.00 27.64 151 ILE F O 1
ATOM 7961 N N . LYS F 1 152 ? 22.807 -13.164 29.333 1.00 35.79 152 LYS F N 1
ATOM 7962 C CA . LYS F 1 152 ? 21.874 -12.798 28.261 1.00 41.85 152 LYS F CA 1
ATOM 7963 C C . LYS F 1 152 ? 21.966 -11.439 27.588 1.00 35.09 152 LYS F C 1
ATOM 7964 O O . LYS F 1 152 ? 22.028 -11.467 26.364 1.00 38.36 152 LYS F O 1
ATOM 7970 N N . GLU F 1 153 ? 22.030 -10.308 28.244 1.00 37.66 153 GLU F N 1
ATOM 7971 C CA . GLU F 1 153 ? 22.247 -8.983 27.672 1.00 43.54 153 GLU F CA 1
ATOM 7972 C C . GLU F 1 153 ? 23.434 -9.057 26.705 1.00 45.56 153 GLU F C 1
ATOM 7973 O O . GLU F 1 153 ? 23.275 -8.826 25.491 1.00 42.75 153 GLU F O 1
ATOM 7979 N N . ILE F 1 154 ? 24.548 -9.726 27.084 1.00 41.22 154 ILE F N 1
ATOM 7980 C CA . ILE F 1 154 ? 25.778 -9.486 26.297 1.00 40.59 154 ILE F CA 1
ATOM 7981 C C . ILE F 1 154 ? 26.011 -10.619 25.325 1.00 37.41 154 ILE F C 1
ATOM 7982 O O . ILE F 1 154 ? 26.974 -10.732 24.583 1.00 37.29 154 ILE F O 1
ATOM 7987 N N . LYS F 1 155 ? 25.046 -11.534 25.297 1.00 39.47 155 LYS F N 1
ATOM 7988 C CA . LYS F 1 155 ? 25.102 -12.829 24.667 1.00 37.37 155 LYS F CA 1
ATOM 7989 C C . LYS F 1 155 ? 26.383 -13.635 24.946 1.00 31.36 155 LYS F C 1
ATOM 7990 O O . LYS F 1 155 ? 27.075 -14.050 24.015 1.00 28.71 155 LYS F O 1
ATOM 7996 N N . GLY F 1 156 ? 26.671 -13.893 26.192 1.00 28.78 156 GLY F N 1
ATOM 7997 C CA . GLY F 1 156 ? 28.012 -14.411 26.530 1.00 32.97 156 GLY F CA 1
ATOM 7998 C C . GLY F 1 156 ? 28.169 -15.889 26.161 1.00 34.79 156 GLY F C 1
ATOM 7999 O O . GLY F 1 156 ? 29.262 -16.339 25.819 1.00 32.44 156 GLY F O 1
ATOM 8000 N N . VAL F 1 157 ? 27.081 -16.658 26.241 1.00 32.17 157 VAL F N 1
ATOM 8001 C CA . VAL F 1 157 ? 27.138 -18.073 25.865 1.00 32.67 157 VAL F CA 1
ATOM 8002 C C . VAL F 1 157 ? 27.468 -18.198 24.381 1.00 35.96 157 VAL F C 1
ATOM 8003 O O . VAL F 1 157 ? 28.304 -19.008 23.983 1.00 31.46 157 VAL F O 1
ATOM 8007 N N . GLU F 1 158 ? 26.781 -17.385 23.565 1.00 36.44 158 GLU F N 1
ATOM 8008 C CA . GLU F 1 158 ? 27.049 -17.329 22.126 1.00 38.01 158 GLU F CA 1
ATOM 8009 C C . GLU F 1 158 ? 28.539 -17.002 21.909 1.00 33.42 158 GLU F C 1
ATOM 8010 O O . GLU F 1 158 ? 29.132 -17.626 21.053 1.00 33.56 158 GLU F O 1
ATOM 8016 N N . ARG F 1 159 ? 29.029 -15.950 22.570 1.00 30.74 159 ARG F N 1
ATOM 8017 C CA . ARG F 1 159 ? 30.457 -15.602 22.428 1.00 29.99 159 ARG F CA 1
ATOM 8018 C C . ARG F 1 159 ? 31.354 -16.809 22.648 1.00 27.57 159 ARG F C 1
ATOM 8019 O O . ARG F 1 159 ? 32.286 -17.105 21.884 1.00 24.59 159 ARG F O 1
ATOM 8027 N N . LEU F 1 160 ? 31.115 -17.481 23.769 1.00 28.68 160 LEU F N 1
ATOM 8028 C CA . LEU F 1 160 ? 31.965 -18.627 24.163 1.00 32.90 160 LEU F CA 1
ATOM 8029 C C . LEU F 1 160 ? 31.909 -19.755 23.135 1.00 33.31 160 LEU F C 1
ATOM 8030 O O . LEU F 1 160 ? 32.937 -20.236 22.699 1.00 31.48 160 LEU F O 1
ATOM 8035 N N . ARG F 1 161 ? 30.728 -20.077 22.570 1.00 33.03 161 ARG F N 1
ATOM 8036 C CA . ARG F 1 161 ? 30.617 -21.150 21.576 1.00 33.06 161 ARG F CA 1
ATOM 8037 C C . ARG F 1 161 ? 31.282 -20.744 20.269 1.00 34.52 161 ARG F C 1
ATOM 8038 O O . ARG F 1 161 ? 31.905 -21.564 19.603 1.00 27.97 161 ARG F O 1
ATOM 8046 N N . LYS F 1 162 ? 31.162 -19.450 19.883 1.00 32.68 162 LYS F N 1
ATOM 8047 C CA . LYS F 1 162 ? 31.892 -18.992 18.708 1.00 35.15 162 LYS F CA 1
ATOM 8048 C C . LYS F 1 162 ? 33.392 -19.154 18.944 1.00 32.22 162 LYS F C 1
ATOM 8049 O O . LYS F 1 162 ? 34.100 -19.444 17.992 1.00 31.41 162 LYS F O 1
ATOM 8055 N N . LEU F 1 163 ? 33.901 -18.891 20.142 1.00 33.52 163 LEU F N 1
ATOM 8056 C CA . LEU F 1 163 ? 35.359 -18.856 20.318 1.00 31.00 163 LEU F CA 1
ATOM 8057 C C . LEU F 1 163 ? 35.901 -20.302 20.342 1.00 33.35 163 LEU F C 1
ATOM 8058 O O . LEU F 1 163 ? 37.105 -20.499 20.165 1.00 31.67 163 LEU F O 1
ATOM 8063 N N . ALA F 1 164 ? 35.020 -21.228 20.701 1.00 32.13 164 ALA F N 1
ATOM 8064 C CA . ALA F 1 164 ? 35.360 -22.634 20.636 1.00 37.19 164 ALA F CA 1
ATOM 8065 C C . ALA F 1 164 ? 35.216 -23.236 19.237 1.00 42.05 164 ALA F C 1
ATOM 8066 O O . ALA F 1 164 ? 35.786 -24.394 19.231 1.00 46.81 164 ALA F O 1
#

Foldseek 3Di:
DEEEEEDQPLPPWPQNVVLLVVVCVPDQAYEYENEQQVDDLALVHPDHNVLRVQLVCLQDVPDPHHYHYWYDHCDPDLQCVVVVVPVGDPDDAEYEDPDVSVVVNQVVVVGHYHHTDGDPVVLQDSNNLSVCLQVVHDNCVGHDVSNVVSCVVVVRSVSSNVSD/DEEEEEDQPLPPWVQNVVLVVVVVVVDQAYEYENEQQVDDLALLHPDHNVLRVQLVCLQPVPDDHHYHYWYDYDDPDLQCRVVSVVVTDPDHAEYEDPDPSVVVSVVVVPGHYHHTDGDPVVLQDSVNLSVCLQVPHDNCVTGGVSNVVSCVVVVRSVSSNVND/DEEEEEDQPLPAWVQNVVLVVVVVVVDQAYEYENEQQPDDLALLHPDHLVLRVQLVCLQDVPDPGHYHYWYDHCDPDLQCRVVSVVVGDPDHAEYEDPDVSVCVSQVVVPHHYHHTDGDPVVLQDSNNLSVCLQPVHDNCVTHGVSNVVSCVVVVRSVSSNVSD/DEEEEEDQPLPAWVQNVVLVVVVVVPDQAYEYENELQVDDLALLHPDHLVLRVQLVCLVPVPPPHHYHDWYHHCDPDLQCRVVSVVVGDDDHAEYEDPPVSVVVSQVVVVGHYHHTDGDPVVQQDSVNQSVCLQVVNDHPNGHDVSNVVSCVVVVRSVSSNVND/DEEEEEDQPLPPWPQNVVLVVVVCVPDQEYEYENEQQVDDLALLHPDHNVLRVQLVCLQCVVPPGHYHHWYDHCDPCLQCRVVSVPVGDDDHAEYEDPDPSVVVSQVVVPGHYHHTDGDPVVLQDSVNLSVCLQVVHDNCNGHDVSNVVSCVVVVSSVSSNVSD/DEEEEEDQPLPPWVQNVVLVVVVVVPHQAYEYENEQQPDDLALLHPDHNVLRVQLVCLQCVPPPHHYHDWYHHCDPDLQCRVVSVVVGDPDDAEYEDPDPSVCVNVVVVPGHYHHTDGDPVVQQDSNNQSVCLQPVHDNPVGHDVSNVVSCVVVVRSVSNNVSD

Organism: Methanocaldococcus jannaschii (strain ATCC 43067 / DSM 2661 / JAL-1 / JCM 10045 / NBRC 100440) (NCBI:txid243232)

B-factor: mean 37.66, std 11.5, range [16.62, 97.41]

Secondary structure (DSSP, 8-state):
-EEEEEE--TT--HHHHHHHHHHTTT-SEEEEEE-STT--SSSS--S-HHHHHHHHHHHHTTSS-EEEEEE----S-GGGHHHHHHHHS---SEEE---HHHHHHHHHTT-EEEPPPP-STTTSSHHHHHHHHHHT---GGGS-HHHHHHHHHHTHHHHHHHH-/-EEEEEE--TT--HHHHHHHHHHTTT-SEEEEEE-STT--SSSS--S-HHHHHHHHHHHHTTSS--EEEEE----S-GGGHHHHHHHHS---SEEE---HHHHHHHHHTT-EEEPPPP-STTTS-HHHHHHHHHHT---GGGS-HHHHHHHHHTTHHHHHHHH-/-EEEEEE--TT--HHHHHHHHHHTTT-SEEEEEE-STT--SSSS--S-HHHHHHHHHHHHTTSS-EEEEEE----S-HHHHHHHHHHHS---SEEE---HHHHHHHHHTT-EEEPPPP--TTTS-HHHHHHHHHHT---GGGS-HHHHHHHHHTTHHHHHHHH-/-EEEEEE--TT--HHHHHHHHHHHTT-SEEEEEE-STT--SSSS--S-HHHHHHHHHHHHTTSS-EEEEEE----S-GGGHHHHHHHHS---SEEE---HHHHHHHHHTT-EEEPPPP-STTTS-HHHHHHHHTTS---GGGS-HHHHHHHHHTTHHHHHHHH-/-EEEEEE--TT--HHHHHHHHHHTTTSSEEEEEEESTT--SSSS--S-HHHHHHHHHHHHTTS--EEEEEEE---S-HHHHHHHHHHHS---SEEE---HHHHHHHHHTT-EEEPPPP-STTTSSHHHHHHHHHHT---GGGS-HHHHHHHHHTTHHHHHHHH-/-EEEEEE--TT--HHHHHHHHHHHTT-SEEEEEE-STT--SSSS--S-HHHHHHHHHHHHTTSS-EEEEEE----S-GGGHHHHHHHHS---SEEE---HHHHHHHHHTT-EEEPPPP-STTTS-HHHHHHHHHHT---GGGS-HHHHHHHHHTTHHHHHHHH-